Protein 4PXD (pdb70)

Organism: Escherichia coli (strain K12) (NCBI:txid83333)

Radius of gyration: 32.41 Å; Cα contacts (8 Å, |Δi|>4): 2079; chains: 2; bounding box: 102×51×60 Å

Nearest PDB structures (foldseek):
  4pxd-assembly1_B  TM=1.002E+00  e=6.782E-93  Escherichia coli K-12
  1z2l-assembly1_B  TM=7.944E-01  e=8.697E-84  Escherichia coli K-12
  2imo-assembly1_A  TM=7.902E-01  e=3.040E-80  Escherichia coli K-12
  2imo-assembly1_B  TM=8.034E-01  e=2.646E-77  Escherichia coli K-12
  3n5f-assembly1_B  TM=7.922E-01  e=8.786E-45  Geobacillus stearothermophilus

Sequence (822 aa):
MITHFRQAIEETLPWLSSFGADPAGGMTRLLYSPEWLETQQQFKKRMAASGLETRFDEVGNLYGRLNGTEYPQEVVLSGSHIDTVVNGGNLDGQFGALAAWLAIDWLKTQYGAPLRTVEVVAMAEAEGSRFPYVFWGSKNIFGLANPDDVRNICDAKGNSFVDAMKACGFTLPNAPLTPRQDIKAFVELHIEQGCVLESNGQSIGVVNAIVGQRRYTVTLNGESNHAGTTPMGYRRDTVYAFSRICHQSVEKAKRMGDPLVLTFGKVEPRPNTVNVVPGKTTFTIDCRHTDAAVLRDFTQQLENDMRAICDEMDIGIDIDLWMDEEPVPMNKELVATLTELCEREKLNYRVMHSGAGHDAQIFAPRVPTCMIFIPSINGISHNPAERTNITDLAEGVKTLALMLYQLAWQKMITHFRQAIEETLPWLSSFGADPAGGMTRLLYSPEWLETQQQFKKRMAASGLETRFDEVGNLYGRLNGTEYPQEVVLSGSHIDTVVNGGNLDGQFGALAAWLAIDWLKTQYGAPLRTVEVVAMAEAEGSRFPYVFWGSKNIFGLANPDDVRNICDAKGNSFVDAMKACGFTLPNAPLTPRQDIKAFVELHIEQGCVLESNGQSIGVVNAIVGQRRYTVTLNGESNHAGTTPMGYRRDTVYAFSRICHQSVEKAKRMGDPLVLTFGKVEPRPNTVNVVPGKTTFTIDCRHTDAAVLRDFTQQLENDMRAICDEMDIGIDIDLWMDEEPVPMNKELVATLTELCEREKLNYRVMHSGAGHDAQIFAPRVPTCMIFIPSINGISHNPAERTNITDLAEGVKTLALMLYQLAWQK

InterPro domains:
  IPR002933 Peptidase M20 [PF01546] (79-405)
  IPR010158 N-carbamoyl-L-amino-acid amidohydrolase [PIRSF001235] (15-408)
  IPR010158 N-carbamoyl-L-amino-acid amidohydrolase [PTHR32494] (6-408)
  IPR010158 N-carbamoyl-L-amino-acid amidohydrolase [TIGR01879] (7-407)
  IPR017591 Allantoate amidohydrolase [TIGR03176] (1-411)
  IPR036264 Bacterial exopeptidase dimerisation domain [SSF55031] (212-328)

Secondary structure (DSSP, 8-state):
-HHHHHHHHHHHHHHHHHTTB-TTSSB---TTSHHHHHHHHHHHHHHHHTT-EEEE-TT--EEEEE--SSEEEEEEEEEEE----TTB-SSTTHHHHHHHHHHHHHHHHHH-S-SEEEEEEEES-SS--SSS---HHHHHHTT---GGGTTT-B-TTS-BHHHHHHHTT----SSPPPPP--EEEEEEEEE--SSHHHHTT-SEEEEEEE-EEEEEEEEEE-B-EETTTS-GGG-B-HHHHHHHHHHHHHHHHHHH-TT-EEE---EEEES--TTEE-SEEEEEEEEEESSHHHHHHHHHHHHHHHHHHHHHHT-EEEEEEEEEE--EEPPHHHHHHHHHHHHHTT--EEEEEESS--HHHHHTTTS-EEEEEE--GGG--SSTT----HHHHHHHHHHHHHHHIIIII--/-HHHHHHHHHHHHHHHHTTTB-TTSSB---TTSHHHHHHHHHHHHHHHHTT-EEEE-TT--EEEEE--SSEEEEEEEEEEE----TTB-SSTTHHHHHHHHHHHHHHHHHH-S-SEEEEEEEES-SS--SSS---HHHHHHTT---THHHHT-B-TTS-BHHHHHHHTT----SSPPPPP--EEEEEEEEE--SSHHHHHT-SEEEEEEE-EEEEEEEEEE---EETTTS-GGG---HHHHHHHHHHHHHHHHHHH-TT-EEE---EEEES--TTEE-SEEEEEEEEEESSHHHHHHHHHHHHHHHHHHHHHTT-EEEEEEEEEE--EEPPHHHHHHHHHHHHHHT--EEEEEESS--THHHHTTTS-EEEEEE--GGG--SSTT----HHHHHHHHHHHHHHHHHHHS--

Foldseek 3Di:
DLVVLLVLCVVPLVVLQVQQADPVAAGAQAFLDPSLLVSLVVVQVVLVVLPFDWDADQQGKIKTKFAADAARLAEEEWAFEPGAAVRWASFAGHLRLSLQSSLVSVCCVPPNGWNYMYMRIHFRAAPCHFKLAGPPGLCLLALNDFLVLQQPIGGPVRHGPQNSSVVSVHHRDPGGHHHDPRYAEYEYEGALLAFPCVVVVFQKEWAFKEKWKWKKKKKKAWDKDFQPPQPPVRGLAVVVLVVVLVVVLCVVQVVVPPPKDKDFDDKDFPPPDPGMRTRMMITMMMIIHRQLVCRVVSVVVSVVVSCVSCVVSVMDMDMGISGGGHMGTAAPVLSVVLVVLCVVVVGRYDYYHGHDDTSQSVCRVPHHYIYMHGYWPNSHTSHHVTDDDSSSSSVSSVSVSVSCCCVTNHD/DLVLLLVLCVPCLVVLQVQQPDPVAAGAFAFLDPSLLVSLVVVQVVLVVLPFDWDAPQQGKIKTKFAADAARLAEAEWAFEPGAAVRWARFAGHLRLSLQSSLVSVCCVPPNGWNYMYMRIHFRAAPCHFKLAGPPGLCLLALNDFLVLQQAIGGPVRHGPQNSSVVSPHHRDPGGHHHDQRYAEYETEGALLAAVCVVVVFFKEWAWKEKWKWKKKKKKFWDKDFQPPQDPVRGLAVVVLVVVLVVVLQVVQVVVPPPKDKDWDDKDFPPPDDGMRTRMMITMMMIIHRQLVVRVVSVVVSVVVSVVSCVVSVMDMDMGTSGTGHMDTAAPVLSVVLVVLCVVVVGRYDYYHGHDDTSQSVCRVPHHYIYMHGYWVNSHTSHHPTDDDSSSSSVSSVSVSVSVCPVINHD

B-factor: mean 24.49, std 9.35, range [8.05, 76.44]

GO terms:
  GO:0008270 zinc ion binding (F, IDA)
  GO:0030145 manganese ion binding (F, IDA)
  GO:0009442 allantoin assimilation pathway (P, IDA)
  GO:0042803 protein homodimerization activity (F, IDA)
  GO:0047652 allantoate deiminase activity (F, IDA)

Structure (mmCIF, N/CA/C/O backbone):
data_4PXD
#
_entry.id   4PXD
#
_cell.length_a   106.829
_cell.length_b   171.864
_cell.length_c   43.244
_cell.angle_alpha   90.000
_cell.angle_beta   90.000
_cell.angle_gamma   90.000
#
_symmetry.space_group_name_H-M   'P 21 21 2'
#
loop_
_entity.id
_entity.type
_entity.pdbx_description
1 polymer 'Allantoate amidohydrolase'
2 non-polymer 'MANGANESE (II) ION'
3 non-polymer 'ALLANTOATE ION'
4 water water
#
loop_
_atom_site.group_PDB
_atom_site.id
_atom_site.type_symbol
_atom_site.label_atom_id
_atom_site.label_alt_id
_atom_site.label_comp_id
_atom_site.label_asym_id
_atom_site.label_entity_id
_atom_site.label_seq_id
_atom_site.pdbx_PDB_ins_code
_atom_site.Cartn_x
_atom_site.Cartn_y
_atom_site.Cartn_z
_atom_site.occupancy
_atom_site.B_iso_or_equiv
_atom_site.auth_seq_id
_atom_site.auth_comp_id
_atom_site.auth_asym_id
_atom_site.auth_atom_id
_atom_site.pdbx_PDB_model_num
ATOM 1 N N . MET A 1 3 ? -53.044 14.645 -1.827 1.00 34.98 1 MET A N 1
ATOM 2 C CA . MET A 1 3 ? -52.038 14.742 -2.881 1.00 44.24 1 MET A CA 1
ATOM 3 C C . MET A 1 3 ? -50.696 15.262 -2.352 1.00 39.11 1 MET A C 1
ATOM 4 O O . MET A 1 3 ? -49.635 14.739 -2.699 1.00 36.61 1 MET A O 1
ATOM 9 N N . ILE A 1 4 ? -50.746 16.298 -1.524 1.00 37.09 2 ILE A N 1
ATOM 10 C CA . ILE A 1 4 ? -49.565 16.709 -0.779 1.00 37.15 2 ILE A CA 1
ATOM 11 C C . ILE A 1 4 ? -49.111 15.533 0.083 1.00 37.31 2 ILE A C 1
ATOM 12 O O . ILE A 1 4 ? -47.922 15.219 0.174 1.00 33.43 2 ILE A O 1
ATOM 17 N N . THR A 1 5 ? -50.085 14.862 0.684 1.00 36.07 3 THR A N 1
ATOM 18 C CA . THR A 1 5 ? -49.825 13.721 1.544 1.00 36.95 3 THR A CA 1
ATOM 19 C C . THR A 1 5 ? -49.109 12.599 0.803 1.00 34.65 3 THR A C 1
ATOM 20 O O . THR A 1 5 ? -48.153 12.018 1.323 1.00 32.35 3 THR A O 1
ATOM 24 N N . HIS A 1 6 ? -49.557 12.318 -0.418 1.00 32.48 4 HIS A N 1
ATOM 25 C CA . HIS A 1 6 ? -48.905 11.331 -1.271 1.00 31.61 4 HIS A CA 1
ATOM 26 C C . HIS A 1 6 ? -47.435 11.684 -1.546 1.00 31.47 4 HIS A C 1
ATOM 27 O O . HIS A 1 6 ? -46.532 10.870 -1.335 1.00 27.89 4 HIS A O 1
ATOM 34 N N . PHE A 1 7 ? -47.201 12.899 -2.029 1.00 30.30 5 PHE A N 1
ATOM 35 C CA . PHE A 1 7 ? -45.854 13.301 -2.438 1.00 29.75 5 PHE A CA 1
ATOM 36 C C . PHE A 1 7 ? -44.875 13.322 -1.267 1.00 25.55 5 PHE A C 1
ATOM 37 O O . PHE A 1 7 ? -43.747 12.856 -1.389 1.00 26.61 5 PHE A O 1
ATOM 45 N N . ARG A 1 8 ? -45.330 13.839 -0.132 1.00 25.97 6 ARG A N 1
ATOM 46 C CA . ARG A 1 8 ? -44.596 13.742 1.126 1.00 27.42 6 ARG A CA 1
ATOM 47 C C . ARG A 1 8 ? -44.095 12.311 1.335 1.00 28.00 6 ARG A C 1
ATOM 48 O O . ARG A 1 8 ? -42.901 12.075 1.533 1.00 23.88 6 ARG A O 1
ATOM 56 N N . GLN A 1 9 ? -45.019 11.357 1.262 1.00 28.49 7 GLN A N 1
ATOM 57 C CA . GLN A 1 9 ? -44.701 9.948 1.470 1.00 29.29 7 GLN A CA 1
ATOM 58 C C . GLN A 1 9 ? -43.716 9.446 0.427 1.00 27.52 7 GLN A C 1
ATOM 59 O O . GLN A 1 9 ? -42.741 8.769 0.756 1.00 26.59 7 GLN A O 1
ATOM 65 N N . ALA A 1 10 ? -43.987 9.773 -0.833 1.00 26.39 8 ALA A N 1
ATOM 66 C CA . ALA A 1 10 ? -43.130 9.361 -1.942 1.00 25.28 8 ALA A CA 1
ATOM 67 C C . ALA A 1 10 ? -41.696 9.883 -1.782 1.00 25.11 8 ALA A C 1
ATOM 68 O O . ALA A 1 10 ? -40.737 9.142 -1.967 1.00 22.42 8 ALA A O 1
ATOM 70 N N . ILE A 1 11 ? -41.561 11.160 -1.430 1.00 22.46 9 ILE A N 1
ATOM 71 C CA . ILE A 1 11 ? -40.245 11.755 -1.209 1.00 22.85 9 ILE A CA 1
ATOM 72 C C . ILE A 1 11 ? -39.520 11.063 -0.058 1.00 24.55 9 ILE A C 1
ATOM 73 O O . ILE A 1 11 ? -38.352 10.686 -0.180 1.00 23.98 9 ILE A O 1
ATOM 78 N N . GLU A 1 12 ? -40.227 10.881 1.053 1.00 27.12 10 GLU A N 1
ATOM 79 C CA . GLU A 1 12 ? -39.652 10.249 2.234 1.00 26.28 10 GLU A CA 1
ATOM 80 C C . GLU A 1 12 ? -39.189 8.834 1.907 1.00 32.29 10 GLU A C 1
ATOM 81 O O . GLU A 1 12 ? -38.275 8.297 2.535 1.00 31.04 10 GLU A O 1
ATOM 87 N N . GLU A 1 13 ? -39.817 8.246 0.897 1.00 30.07 11 GLU A N 1
ATOM 88 C CA . GLU A 1 13 ? -39.499 6.894 0.465 1.00 31.94 11 GLU A CA 1
ATOM 89 C C . GLU A 1 13 ? -38.249 6.822 -0.403 1.00 30.28 11 GLU A C 1
ATOM 90 O O . GLU A 1 13 ? -37.425 5.921 -0.241 1.00 33.34 11 GLU A O 1
ATOM 96 N N . THR A 1 14 ? -38.112 7.772 -1.323 1.00 23.57 12 THR A N 1
ATOM 97 C CA . THR A 1 14 ? -37.139 7.639 -2.399 1.00 23.35 12 THR A CA 1
ATOM 98 C C . THR A 1 14 ? -35.912 8.529 -2.234 1.00 21.84 12 THR A C 1
ATOM 99 O O . THR A 1 14 ? -34.826 8.174 -2.682 1.00 23.54 12 THR A O 1
ATOM 103 N N . LEU A 1 15 ? -36.090 9.687 -1.610 1.00 21.22 13 LEU A N 1
ATOM 104 C CA . LEU A 1 15 ? -34.975 10.609 -1.409 1.00 21.85 13 LEU A CA 1
ATOM 105 C C . LEU A 1 15 ? -33.812 9.977 -0.626 1.00 21.97 13 LEU A C 1
ATOM 106 O O . LEU A 1 15 ? -32.658 10.050 -1.072 1.00 20.44 13 LEU A O 1
ATOM 111 N N . PRO A 1 16 ? -34.106 9.339 0.525 1.00 22.34 14 PRO A N 1
ATOM 112 C CA . PRO A 1 16 ? -32.980 8.743 1.251 1.00 19.98 14 PRO A CA 1
ATOM 113 C C . PRO A 1 16 ? -32.306 7.674 0.403 1.00 21.03 14 PRO A C 1
ATOM 114 O O . PRO A 1 16 ? -31.080 7.542 0.402 1.00 19.08 14 PRO A O 1
ATOM 118 N N . TRP A 1 17 ? -33.109 6.935 -0.348 1.00 24.19 15 TRP A N 1
ATOM 119 C CA . TRP A 1 17 ? -32.572 5.856 -1.165 1.00 24.13 15 TRP A CA 1
ATOM 120 C C . TRP A 1 17 ? -31.680 6.416 -2.269 1.00 22.02 15 TRP A C 1
ATOM 121 O O . TRP A 1 17 ? -30.512 6.034 -2.394 1.00 23.19 15 TRP A O 1
ATOM 132 N N . LEU A 1 18 ? -32.220 7.339 -3.057 1.00 21.87 16 LEU A N 1
ATOM 133 C CA . LEU A 1 18 ? -31.422 7.963 -4.103 1.00 20.74 16 LEU A CA 1
ATOM 134 C C . LEU A 1 18 ? -30.177 8.653 -3.528 1.00 21.22 16 LEU A C 1
ATOM 135 O O . LEU A 1 18 ? -29.103 8.598 -4.134 1.00 18.53 16 LEU A O 1
ATOM 140 N N . SER A 1 19 ? -30.305 9.268 -2.348 1.00 17.23 17 SER A N 1
ATOM 141 C CA . SER A 1 19 ? -29.171 10.005 -1.779 1.00 18.02 17 SER A CA 1
ATOM 142 C C . SER A 1 19 ? -28.005 9.106 -1.316 1.00 23.02 17 SER A C 1
ATOM 143 O O . SER A 1 19 ? -26.917 9.603 -1.021 1.00 20.90 17 SER A O 1
ATOM 146 N N . SER A 1 20 ? -28.216 7.794 -1.249 1.00 18.28 18 SER A N 1
ATOM 147 C CA . SER A 1 20 ? -27.166 6.920 -0.746 1.00 21.15 18 SER A CA 1
ATOM 148 C C . SER A 1 20 ? -26.101 6.710 -1.808 1.00 22.90 18 SER A C 1
ATOM 149 O O . SER A 1 20 ? -24.929 6.459 -1.487 1.00 22.27 18 SER A O 1
ATOM 152 N N . PHE A 1 21 ? -26.503 6.834 -3.069 1.00 16.45 19 PHE A N 1
ATOM 153 C CA . PHE A 1 21 ? -25.569 6.655 -4.161 1.00 16.60 19 PHE A CA 1
ATOM 154 C C . PHE A 1 21 ? -24.789 7.950 -4.383 1.00 20.21 19 PHE A C 1
ATOM 155 O O . PHE A 1 21 ? -25.307 8.904 -4.951 1.00 15.34 19 PHE A O 1
ATOM 163 N N . GLY A 1 22 ? -23.536 7.974 -3.932 1.00 19.52 20 GLY A N 1
ATOM 164 C CA . GLY A 1 22 ? -22.716 9.166 -4.023 1.00 19.71 20 GLY A CA 1
ATOM 165 C C . GLY A 1 22 ? -22.583 9.855 -2.682 1.00 21.19 20 GLY A C 1
ATOM 166 O O . GLY A 1 22 ? -22.044 10.963 -2.604 1.00 20.82 20 GLY A O 1
ATOM 167 N N . ALA A 1 23 ? -23.093 9.215 -1.629 1.00 17.77 21 ALA A N 1
ATOM 168 C CA . ALA A 1 23 ? -22.932 9.743 -0.275 1.00 21.41 21 ALA A CA 1
ATOM 169 C C . ALA A 1 23 ? -21.454 9.755 0.094 1.00 19.33 21 ALA A C 1
ATOM 170 O O . ALA A 1 23 ? -20.768 8.755 -0.047 1.00 20.31 21 ALA A O 1
ATOM 172 N N . ASP A 1 24 ? -20.967 10.910 0.535 1.00 20.19 22 ASP A N 1
ATOM 173 C CA . ASP A 1 24 ? -19.556 11.098 0.847 1.00 21.02 22 ASP A CA 1
ATOM 174 C C . ASP A 1 24 ? -19.350 10.948 2.360 1.00 20.42 22 ASP A C 1
ATOM 175 O O . ASP A 1 24 ? -20.001 11.633 3.139 1.00 18.93 22 ASP A O 1
ATOM 180 N N . PRO A 1 25 ? -18.435 10.054 2.772 1.00 25.06 23 PRO A N 1
ATOM 181 C CA . PRO A 1 25 ? -18.124 9.859 4.195 1.00 24.87 23 PRO A CA 1
ATOM 182 C C . PRO A 1 25 ? -17.742 11.174 4.862 1.00 23.93 23 PRO A C 1
ATOM 183 O O . PRO A 1 25 ? -18.063 11.394 6.023 1.00 25.92 23 PRO A O 1
ATOM 187 N N . ALA A 1 26 ? -17.064 12.045 4.123 1.00 24.55 24 ALA A N 1
ATOM 188 C CA . ALA A 1 26 ? -16.642 13.340 4.659 1.00 23.01 24 ALA A CA 1
ATOM 189 C C . ALA A 1 26 ? -17.766 14.371 4.748 1.00 23.50 24 ALA A C 1
ATOM 190 O O . ALA A 1 26 ? -17.525 15.526 5.102 1.00 24.27 24 ALA A O 1
ATOM 192 N N . GLY A 1 27 ? -18.990 13.964 4.418 1.00 27.00 25 GLY A N 1
ATOM 193 C CA . GLY A 1 27 ? -20.133 14.866 4.500 1.00 23.34 25 GLY A CA 1
ATOM 194 C C . GLY A 1 27 ? -20.885 15.074 3.193 1.00 23.66 25 GLY A C 1
ATOM 195 O O . GLY A 1 27 ? -20.286 15.377 2.158 1.00 19.44 25 GLY A O 1
ATOM 196 N N . GLY A 1 28 ? -22.205 14.907 3.241 1.00 22.47 26 GLY A N 1
ATOM 197 C CA . GLY A 1 28 ? -23.056 15.260 2.119 1.00 20.56 26 GLY A CA 1
ATOM 198 C C . GLY A 1 28 ? -22.909 14.350 0.916 1.00 20.34 26 GLY A C 1
ATOM 199 O O . GLY A 1 28 ? -22.722 13.146 1.060 1.00 20.16 26 GLY A O 1
ATOM 200 N N . MET A 1 29 ? -22.988 14.935 -0.274 1.00 16.45 27 MET A N 1
ATOM 201 C CA . MET A 1 29 ? -22.954 14.175 -1.517 1.00 20.66 27 MET A CA 1
ATOM 202 C C . MET A 1 29 ? -21.748 14.561 -2.356 1.00 16.33 27 MET A C 1
ATOM 203 O O . MET A 1 29 ? -21.436 15.744 -2.509 1.00 17.96 27 MET A O 1
ATOM 208 N N . THR A 1 30 ? -21.090 13.560 -2.921 1.00 18.50 28 THR A N 1
ATOM 209 C CA . THR A 1 30 ? -20.048 13.797 -3.914 1.00 17.90 28 THR A CA 1
ATOM 210 C C . THR A 1 30 ? -20.236 12.799 -5.056 1.00 20.54 28 THR A C 1
ATOM 211 O O . THR A 1 30 ? -19.815 11.644 -4.978 1.00 19.59 28 THR A O 1
ATOM 215 N N . ARG A 1 31 ? -20.899 13.267 -6.112 1.00 19.98 29 ARG A N 1
ATOM 216 C CA . ARG A 1 31 ? -21.295 12.436 -7.231 1.00 15.98 29 ARG A CA 1
ATOM 217 C C . ARG A 1 31 ? -20.940 13.210 -8.492 1.00 15.68 29 ARG A C 1
ATOM 218 O O . ARG A 1 31 ? -21.772 13.906 -9.090 1.00 14.88 29 ARG A O 1
ATOM 226 N N . LEU A 1 32 ? -19.683 13.097 -8.878 1.00 13.09 30 LEU A N 1
ATOM 227 C CA . LEU A 1 32 ? -19.151 13.879 -9.979 1.00 15.82 30 LEU A CA 1
ATOM 228 C C . LEU A 1 32 ? -19.397 13.180 -11.308 1.00 16.34 30 LEU A C 1
ATOM 229 O O . LEU A 1 32 ? -19.530 11.956 -11.352 1.00 18.10 30 LEU A O 1
ATOM 234 N N . LEU A 1 33 ? -19.472 13.969 -12.379 1.00 18.02 31 LEU A N 1
ATOM 235 C CA . LEU A 1 33 ? -19.670 13.456 -13.736 1.00 18.21 31 LEU A CA 1
ATOM 236 C C . LEU A 1 33 ? -18.727 12.289 -14.084 1.00 16.56 31 LEU A C 1
ATOM 237 O O . LEU A 1 33 ? -17.505 12.406 -13.981 1.00 16.14 31 LEU A O 1
ATOM 242 N N . TYR A 1 34 ? -19.319 11.169 -14.490 1.00 17.80 32 TYR A N 1
ATOM 243 C CA . TYR A 1 34 ? -18.566 9.978 -14.907 1.00 18.37 32 TYR A CA 1
ATOM 244 C C . TYR A 1 34 ? -17.698 9.360 -13.814 1.00 18.20 32 TYR A C 1
ATOM 245 O O . TYR A 1 34 ? -16.714 8.690 -14.111 1.00 17.66 32 TYR A O 1
ATOM 254 N N . SER A 1 35 ? -18.066 9.590 -12.557 1.00 17.02 33 SER A N 1
ATOM 255 C CA . SER A 1 35 ? -17.485 8.854 -11.436 1.00 17.33 33 SER A CA 1
ATOM 256 C C . SER A 1 35 ? -18.245 7.539 -11.279 1.00 17.88 33 SER A C 1
ATOM 257 O O . SER A 1 35 ? -19.337 7.400 -11.825 1.00 17.06 33 SER A O 1
ATOM 260 N N . PRO A 1 36 ? -17.664 6.558 -10.552 1.00 21.64 34 PRO A N 1
ATOM 261 C CA . PRO A 1 36 ? -18.401 5.314 -10.304 1.00 22.53 34 PRO A CA 1
ATOM 262 C C . PRO A 1 36 ? -19.706 5.590 -9.572 1.00 18.34 34 PRO A C 1
ATOM 263 O O . PRO A 1 36 ? -20.678 4.867 -9.766 1.00 20.42 34 PRO A O 1
ATOM 267 N N . GLU A 1 37 ? -19.710 6.617 -8.727 1.00 17.59 35 GLU A N 1
ATOM 268 C CA . GLU A 1 37 ? -20.909 7.002 -7.988 1.00 18.45 35 GLU A CA 1
ATOM 269 C C . GLU A 1 37 ? -21.953 7.522 -8.962 1.00 18.36 35 GLU A C 1
ATOM 270 O O . GLU A 1 37 ? -23.133 7.205 -8.840 1.00 20.07 35 GLU A O 1
ATOM 276 N N . TRP A 1 38 ? -21.508 8.353 -9.902 1.00 17.06 36 TRP A N 1
ATOM 277 C CA . TRP A 1 38 ? -22.369 8.868 -10.967 1.00 15.68 36 TRP A CA 1
ATOM 278 C C . TRP A 1 38 ? -23.067 7.719 -11.711 1.00 17.02 36 TRP A C 1
ATOM 279 O O . TRP A 1 38 ? -24.298 7.713 -11.866 1.00 16.83 36 TRP A O 1
ATOM 290 N N . LEU A 1 39 ? -22.268 6.735 -12.133 1.00 21.47 37 LEU A N 1
ATOM 291 C CA . LEU A 1 39 ? -22.751 5.595 -12.912 1.00 20.15 37 LEU A CA 1
ATOM 292 C C . LEU A 1 39 ? -23.773 4.824 -12.117 1.00 18.44 37 LEU A C 1
ATOM 293 O O . LEU A 1 39 ? -24.847 4.495 -12.621 1.00 18.48 37 LEU A O 1
ATOM 298 N N . GLU A 1 40 ? -23.435 4.522 -10.871 1.00 18.17 38 GLU A N 1
ATOM 299 C CA . GLU A 1 40 ? -24.320 3.717 -10.041 1.00 19.65 38 GLU A CA 1
ATOM 300 C C . GLU A 1 40 ? -25.650 4.431 -9.794 1.00 22.06 38 GLU A C 1
ATOM 301 O O . GLU A 1 40 ? -26.710 3.794 -9.767 1.00 21.29 38 GLU A O 1
ATOM 307 N N . THR A 1 41 ? -25.601 5.754 -9.632 1.00 19.53 39 THR A N 1
ATOM 308 C CA . THR A 1 41 ? -26.829 6.530 -9.455 1.00 17.69 39 THR A CA 1
ATOM 309 C C . THR A 1 41 ? -27.751 6.388 -10.668 1.00 16.46 39 THR A C 1
ATOM 310 O O . THR A 1 41 ? -28.936 6.079 -10.540 1.00 17.33 39 THR A O 1
ATOM 314 N N . GLN A 1 42 ? -27.185 6.605 -11.846 1.00 18.58 40 GLN A N 1
ATOM 315 C CA . GLN A 1 42 ? -27.949 6.560 -13.082 1.00 18.40 40 GLN A CA 1
ATOM 316 C C . GLN A 1 42 ? -28.460 5.145 -13.344 1.00 19.71 40 GLN A C 1
ATOM 317 O O . GLN A 1 42 ? -29.594 4.970 -13.770 1.00 18.37 40 GLN A O 1
ATOM 323 N N . GLN A 1 43 ? -27.629 4.138 -13.075 1.00 19.46 41 GLN A N 1
ATOM 324 C CA . GLN A 1 43 ? -28.0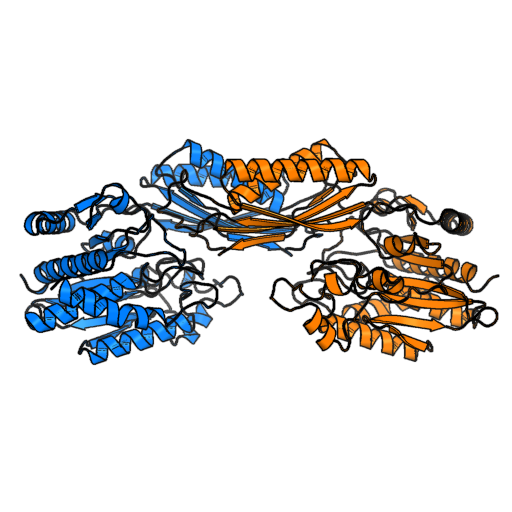64 2.749 -13.214 1.00 17.64 41 GLN A CA 1
ATOM 325 C C . GLN A 1 43 ? -29.250 2.456 -12.303 1.00 24.78 41 GLN A C 1
ATOM 326 O O . GLN A 1 43 ? -30.296 1.979 -12.766 1.00 21.78 41 GLN A O 1
ATOM 332 N N . GLN A 1 44 ? -29.103 2.766 -11.013 1.00 21.84 42 GLN A N 1
ATOM 333 C CA . GLN A 1 44 ? -30.173 2.484 -10.062 1.00 21.71 42 GLN A CA 1
ATOM 334 C C . GLN A 1 44 ? -31.435 3.274 -10.371 1.00 24.38 42 GLN A C 1
ATOM 335 O O . GLN A 1 44 ? -32.547 2.724 -10.327 1.00 23.46 42 GLN A O 1
ATOM 341 N N . PHE A 1 45 ? -31.261 4.557 -10.684 1.00 19.16 43 PHE A N 1
ATOM 342 C CA . PHE A 1 45 ? -32.400 5.417 -10.955 1.00 21.06 43 PHE A CA 1
ATOM 343 C C . PHE A 1 45 ? -33.157 4.869 -12.165 1.00 22.54 43 PHE A C 1
ATOM 344 O O . PHE A 1 45 ? -34.379 4.719 -12.119 1.00 21.08 43 PHE A O 1
ATOM 352 N N . LYS A 1 46 ? -32.418 4.566 -13.234 1.00 17.14 44 LYS A N 1
ATOM 353 C CA . LYS A 1 46 ? -32.986 3.939 -14.424 1.00 24.08 44 LYS A CA 1
ATOM 354 C C . LYS A 1 46 ? -33.838 2.727 -14.051 1.00 24.91 44 LYS A C 1
ATOM 355 O O . LYS A 1 46 ? -34.995 2.600 -14.473 1.00 25.29 44 LYS A O 1
ATOM 361 N N . LYS A 1 47 ? -33.264 1.859 -13.226 1.00 21.79 45 LYS A N 1
ATOM 362 C CA . LYS A 1 47 ? -33.933 0.627 -12.838 1.00 25.99 45 LYS A CA 1
ATOM 363 C C . LYS A 1 47 ? -35.235 0.880 -12.093 1.00 24.58 45 LYS A C 1
ATOM 364 O O . LYS A 1 47 ? -36.215 0.167 -12.294 1.00 30.87 45 LYS A O 1
ATOM 370 N N . ARG A 1 48 ? -35.255 1.895 -11.240 1.00 19.70 46 ARG A N 1
ATOM 371 C CA . ARG A 1 48 ? -36.470 2.220 -10.487 1.00 24.16 46 ARG A CA 1
ATOM 372 C C . ARG A 1 48 ? -37.574 2.825 -11.359 1.00 25.72 46 ARG A C 1
ATOM 373 O O . ARG A 1 48 ? -38.766 2.611 -11.121 1.00 23.49 46 ARG A O 1
ATOM 381 N N . MET A 1 49 ? -37.173 3.613 -12.348 1.00 25.92 47 MET A N 1
ATOM 382 C CA . MET A 1 49 ? -38.137 4.179 -13.274 1.00 27.00 47 MET A CA 1
ATOM 383 C C . MET A 1 49 ? -38.733 3.079 -14.140 1.00 28.43 47 MET A C 1
ATOM 384 O O . MET A 1 49 ? -39.943 3.063 -14.390 1.00 26.00 47 MET A O 1
ATOM 389 N N . ALA A 1 50 ? -37.867 2.179 -14.607 1.00 27.63 48 ALA A N 1
ATOM 390 C CA . ALA A 1 50 ? -38.299 1.023 -15.378 1.00 31.08 48 ALA A CA 1
ATOM 391 C C . ALA A 1 50 ? -39.343 0.236 -14.593 1.00 28.27 48 ALA A C 1
ATOM 392 O O . ALA A 1 50 ? -40.429 -0.021 -15.096 1.00 33.07 48 ALA A O 1
ATOM 394 N N . ALA A 1 51 ? -39.020 -0.107 -13.350 1.00 27.71 49 ALA A N 1
ATOM 395 C CA . ALA A 1 51 ? -39.913 -0.899 -12.503 1.00 28.56 49 ALA A CA 1
ATOM 396 C C . ALA A 1 51 ? -41.266 -0.239 -12.331 1.00 37.08 49 ALA A C 1
ATOM 397 O O . ALA A 1 51 ? -42.269 -0.929 -12.147 1.00 36.44 49 ALA A O 1
ATOM 399 N N . SER A 1 52 ? -41.295 1.093 -12.382 1.00 30.65 50 SER A N 1
ATOM 400 C CA . SER A 1 52 ? -42.537 1.837 -12.202 1.00 29.80 50 SER A CA 1
ATOM 401 C C . SER A 1 52 ? -43.345 1.824 -13.491 1.00 30.80 50 SER A C 1
ATOM 402 O O . SER A 1 52 ? -44.499 2.266 -13.519 1.00 31.43 50 SER A O 1
ATOM 405 N N . GLY A 1 53 ? -42.732 1.331 -14.562 1.00 29.34 51 GLY A N 1
ATOM 406 C CA . GLY A 1 53 ? -43.439 1.160 -15.820 1.00 29.15 51 GLY A CA 1
ATOM 407 C C . GLY A 1 53 ? -43.078 2.169 -16.890 1.00 32.92 51 GLY A C 1
ATOM 408 O O . GLY A 1 53 ? -43.751 2.268 -17.916 1.00 29.45 51 GLY A O 1
ATOM 409 N N . LEU A 1 54 ? -42.017 2.931 -16.662 1.00 30.95 52 LEU A N 1
ATOM 410 C CA . LEU A 1 54 ? -41.578 3.871 -17.678 1.00 28.13 52 LEU A CA 1
ATOM 411 C C . LEU A 1 54 ? -40.605 3.220 -18.642 1.00 28.51 52 LEU A C 1
ATOM 412 O O . LEU A 1 54 ? -39.808 2.361 -18.261 1.00 30.19 52 LEU A O 1
ATOM 417 N N . GLU A 1 55 ? -40.675 3.646 -19.896 1.00 25.82 53 GLU A N 1
ATOM 418 C CA . GLU A 1 55 ? -39.719 3.223 -20.903 1.00 32.51 53 GLU A CA 1
ATOM 419 C C . GLU A 1 55 ? -38.431 4.040 -20.723 1.00 27.18 53 GLU A C 1
ATOM 420 O O . GLU A 1 55 ? -38.429 5.256 -20.890 1.00 27.91 53 GLU A O 1
ATOM 426 N N . THR A 1 56 ? -37.338 3.377 -20.369 1.00 25.34 54 THR A N 1
ATOM 427 C CA . THR A 1 56 ? -36.115 4.095 -20.035 1.00 26.54 54 THR A CA 1
ATOM 428 C C . THR A 1 56 ? -34.986 3.950 -21.060 1.00 29.90 54 THR A C 1
ATOM 429 O O . THR A 1 56 ? -34.918 2.961 -21.784 1.00 33.33 54 THR A O 1
ATOM 433 N N . ARG A 1 57 ? -34.094 4.938 -21.101 1.00 26.04 55 ARG A N 1
ATOM 434 C CA . ARG A 1 57 ? -32.988 4.947 -22.054 1.00 25.39 55 ARG A CA 1
ATOM 435 C C . ARG A 1 57 ? -31.835 5.849 -21.593 1.00 27.94 55 ARG A C 1
ATOM 436 O O . ARG A 1 57 ? -32.054 6.832 -20.875 1.00 28.23 55 ARG A O 1
ATOM 444 N N . PHE A 1 58 ? -30.610 5.520 -22.004 1.00 24.88 56 PHE A N 1
ATOM 445 C CA . PHE A 1 58 ? -29.523 6.496 -21.992 1.00 23.35 56 PHE A CA 1
ATOM 446 C C . PHE A 1 58 ? -29.383 7.093 -23.384 1.00 27.25 56 PHE A C 1
ATOM 447 O O . PHE A 1 58 ? -29.627 6.404 -24.370 1.00 28.55 56 PHE A O 1
ATOM 455 N N . ASP A 1 59 ? -28.977 8.359 -23.483 1.00 24.72 57 ASP A N 1
ATOM 456 C CA . ASP A 1 59 ? -28.528 8.877 -24.771 1.00 20.70 57 ASP A CA 1
ATOM 457 C C . ASP A 1 59 ? -27.014 8.674 -24.899 1.00 21.35 57 ASP A C 1
ATOM 458 O O . ASP A 1 59 ? -26.402 8.083 -24.021 1.00 26.06 57 ASP A O 1
ATOM 463 N N . GLU A 1 60 ? -26.405 9.169 -25.971 1.00 26.31 58 GLU A N 1
ATOM 464 C CA . GLU A 1 60 ? -24.988 8.908 -26.230 1.00 25.09 58 GLU A CA 1
ATOM 465 C C . GLU A 1 60 ? -24.031 9.389 -25.130 1.00 25.47 58 GLU A C 1
ATOM 466 O O . GLU A 1 60 ? -22.893 8.920 -25.072 1.00 23.75 58 GLU A O 1
ATOM 472 N N . VAL A 1 61 ? -24.460 10.328 -24.280 1.00 23.09 59 VAL A N 1
ATOM 473 C CA . VAL A 1 61 ? -23.550 10.853 -23.252 1.00 20.15 59 VAL A CA 1
ATOM 474 C C . VAL A 1 61 ? -23.988 10.499 -21.839 1.00 22.09 59 VAL A C 1
ATOM 475 O O . VAL A 1 61 ? -23.328 10.883 -20.864 1.00 20.85 59 VAL A O 1
ATOM 479 N N . GLY A 1 62 ? -25.098 9.774 -21.728 1.00 17.34 60 GLY A N 1
ATOM 480 C CA . GLY A 1 62 ? -25.566 9.319 -20.435 1.00 19.83 60 GLY A CA 1
ATOM 481 C C . GLY A 1 62 ? -26.589 10.193 -19.719 1.00 18.70 60 GLY A C 1
ATOM 482 O O . GLY A 1 62 ? -26.767 10.057 -18.515 1.00 20.18 60 GLY A O 1
ATOM 483 N N . ASN A 1 63 ? -27.262 11.094 -20.429 1.00 17.39 61 ASN A N 1
ATOM 484 C CA . ASN A 1 63 ? -28.496 11.648 -19.881 1.00 21.64 61 ASN A CA 1
ATOM 485 C C . ASN A 1 63 ? -29.470 10.475 -19.737 1.00 22.75 61 ASN A C 1
ATOM 486 O O . ASN A 1 63 ? -29.531 9.614 -20.615 1.00 21.89 61 ASN A O 1
ATOM 491 N N . LEU A 1 64 ? -30.202 10.428 -18.628 1.00 20.06 62 LEU A N 1
ATOM 492 C CA . LEU A 1 64 ? -31.139 9.342 -18.349 1.00 16.84 62 LEU A CA 1
ATOM 493 C C . LEU A 1 64 ? -32.585 9.783 -18.569 1.00 17.99 62 LEU A C 1
ATOM 494 O O . LEU A 1 64 ? -33.019 10.814 -18.052 1.00 20.43 62 LEU A O 1
ATOM 499 N N . TYR A 1 65 ? -33.334 9.020 -19.354 1.00 18.62 63 TYR A N 1
ATOM 500 C CA . TYR A 1 65 ? -34.728 9.366 -19.597 1.00 17.04 63 TYR A CA 1
ATOM 501 C C . TYR A 1 65 ? -35.671 8.277 -19.119 1.00 19.99 63 TYR A C 1
ATOM 502 O O . TYR A 1 65 ? -35.404 7.091 -19.314 1.00 22.08 63 TYR A O 1
ATOM 511 N N . GLY A 1 66 ? -36.784 8.695 -18.524 1.00 19.89 64 GLY A N 1
ATOM 512 C CA . GLY A 1 66 ? -37.932 7.834 -18.301 1.00 21.94 64 GLY A CA 1
ATOM 513 C C . GLY A 1 66 ? -39.078 8.390 -19.131 1.00 26.16 64 GLY A C 1
ATOM 514 O O . GLY A 1 66 ? -39.383 9.574 -19.042 1.00 21.71 64 GLY A O 1
ATOM 515 N N . ARG A 1 67 ? -39.691 7.549 -19.962 1.00 29.56 65 ARG A N 1
ATOM 516 C CA . ARG A 1 67 ? -40.686 8.019 -20.926 1.00 27.08 65 ARG A CA 1
ATOM 517 C C . ARG A 1 67 ? -42.046 7.369 -20.737 1.00 28.44 65 ARG A C 1
ATOM 518 O O . ARG A 1 67 ? -42.154 6.152 -20.542 1.00 30.54 65 ARG A O 1
ATOM 526 N N . LEU A 1 68 ? -43.080 8.198 -20.800 1.00 28.38 66 LEU A N 1
ATOM 527 C CA . LEU A 1 68 ? -44.456 7.731 -20.818 1.00 29.67 66 LEU A CA 1
ATOM 528 C C . LEU A 1 68 ? -45.101 8.248 -22.094 1.00 32.12 66 LEU A C 1
ATOM 529 O O . LEU A 1 68 ? -45.288 9.452 -22.245 1.00 30.92 66 LEU A O 1
ATOM 534 N N . ASN A 1 69 ? -45.428 7.340 -23.013 1.00 31.23 67 ASN A N 1
ATOM 535 C CA . ASN A 1 69 ? -45.934 7.718 -24.336 1.00 32.82 67 ASN A CA 1
ATOM 536 C C . ASN A 1 69 ? -47.305 8.405 -24.337 1.00 33.11 67 ASN A C 1
ATOM 537 O O . ASN A 1 69 ? -48.206 8.031 -23.581 1.00 28.65 67 ASN A O 1
ATOM 542 N N . GLY A 1 70 ? -47.449 9.411 -25.196 1.00 32.08 68 GLY A N 1
ATOM 543 C CA . GLY A 1 70 ? -48.714 10.110 -25.360 1.00 34.36 68 GLY A CA 1
ATOM 544 C C . GLY A 1 70 ? -49.669 9.357 -26.276 1.00 36.29 68 GLY A C 1
ATOM 545 O O . GLY A 1 70 ? -49.236 8.610 -27.151 1.00 37.47 68 GLY A O 1
ATOM 546 N N . THR A 1 71 ? -50.969 9.548 -26.076 1.00 34.13 69 THR A N 1
ATOM 547 C CA . THR A 1 71 ? -51.962 8.813 -26.855 1.00 40.26 69 THR A CA 1
ATOM 548 C C . THR A 1 71 ? -52.340 9.529 -28.144 1.00 42.18 69 THR A C 1
ATOM 549 O O . THR A 1 71 ? -52.550 8.890 -29.176 1.00 40.29 69 THR A O 1
ATOM 553 N N . GLU A 1 72 ? -52.405 10.855 -28.081 1.00 42.37 70 GLU A N 1
ATOM 554 C CA . GLU A 1 72 ? -52.874 11.661 -29.204 1.00 40.60 70 GLU A CA 1
ATOM 555 C C . GLU A 1 72 ? -51.736 12.360 -29.969 1.00 46.17 70 GLU A C 1
ATOM 556 O O . GLU A 1 72 ? -51.838 12.572 -31.175 1.00 47.91 70 GLU A O 1
ATOM 562 N N . TYR A 1 73 ? -50.654 12.719 -29.279 1.00 40.57 71 TYR A N 1
ATOM 563 C CA . TYR A 1 73 ? -49.521 13.366 -29.945 1.00 35.62 71 TYR A CA 1
ATOM 564 C C . TYR A 1 73 ? -48.196 12.804 -29.466 1.00 38.74 71 TYR A C 1
ATOM 565 O O . TYR A 1 73 ? -47.397 13.520 -28.861 1.00 37.97 71 TYR A O 1
ATOM 574 N N . PRO A 1 74 ? -47.941 11.520 -29.754 1.00 39.72 72 PRO A N 1
ATOM 575 C CA . PRO A 1 74 ? -46.737 10.870 -29.224 1.00 40.54 72 PRO A CA 1
ATOM 576 C C . PRO A 1 74 ? -45.436 11.548 -29.671 1.00 43.39 72 PRO A C 1
ATOM 577 O O . PRO A 1 74 ? -44.384 11.299 -29.070 1.00 45.18 72 PRO A O 1
ATOM 581 N N . GLN A 1 75 ? -45.509 12.398 -30.695 1.00 40.93 73 GLN A N 1
ATOM 582 C CA . GLN A 1 75 ? -44.314 13.036 -31.244 1.00 42.22 73 GLN A CA 1
ATOM 583 C C . GLN A 1 75 ? -43.958 14.317 -30.495 1.00 37.66 73 GLN A C 1
ATOM 584 O O . GLN A 1 75 ? -42.847 14.821 -30.620 1.00 37.11 73 GLN A O 1
ATOM 590 N N . GLU A 1 76 ? -44.909 14.852 -29.738 1.00 36.91 74 GLU A N 1
ATOM 591 C CA . GLU A 1 76 ? -44.640 16.015 -28.902 1.00 36.52 74 GLU A CA 1
ATOM 592 C C . GLU A 1 76 ? -44.222 15.581 -27.502 1.00 35.09 74 GLU A C 1
ATOM 593 O O . GLU A 1 76 ? -44.907 14.779 -26.862 1.00 31.60 74 GLU A O 1
ATOM 599 N N . VAL A 1 77 ? -43.098 16.108 -27.029 1.00 31.19 75 VAL A N 1
ATOM 600 C CA . VAL A 1 77 ? -42.580 15.704 -25.730 1.00 25.91 75 VAL A CA 1
ATOM 601 C C . VAL A 1 77 ? -42.579 16.860 -24.752 1.00 25.85 75 VAL A C 1
ATOM 602 O O . VAL A 1 77 ? -42.033 17.924 -25.030 1.00 24.03 75 VAL A O 1
ATOM 606 N N . VAL A 1 78 ? -43.224 16.650 -23.614 1.00 23.70 76 VAL A N 1
ATOM 607 C CA . VAL A 1 78 ? -43.117 17.572 -22.498 1.00 22.66 76 VAL A CA 1
ATOM 608 C C . VAL A 1 78 ? -42.112 17.015 -21.494 1.00 25.96 76 VAL A C 1
ATOM 609 O O . VAL A 1 78 ? -42.330 15.952 -20.909 1.00 24.47 76 VAL A O 1
ATOM 613 N N . LEU A 1 79 ? -41.010 17.739 -21.306 1.00 22.23 77 LEU A N 1
ATOM 614 C CA . LEU A 1 79 ? -39.869 17.252 -20.536 1.00 20.95 77 LEU A CA 1
ATOM 615 C C . LEU A 1 79 ? -39.767 17.943 -19.179 1.00 19.27 77 LEU A C 1
ATOM 616 O O . LEU A 1 79 ? -40.016 19.137 -19.058 1.00 16.02 77 LEU A O 1
ATOM 621 N N . SER A 1 80 ? -39.360 17.187 -18.167 1.00 18.10 78 SER A N 1
ATOM 622 C CA . SER A 1 80 ? -39.098 17.749 -16.847 1.00 19.86 78 SER A CA 1
ATOM 623 C C . SER A 1 80 ? -37.991 16.954 -16.164 1.00 20.84 78 SER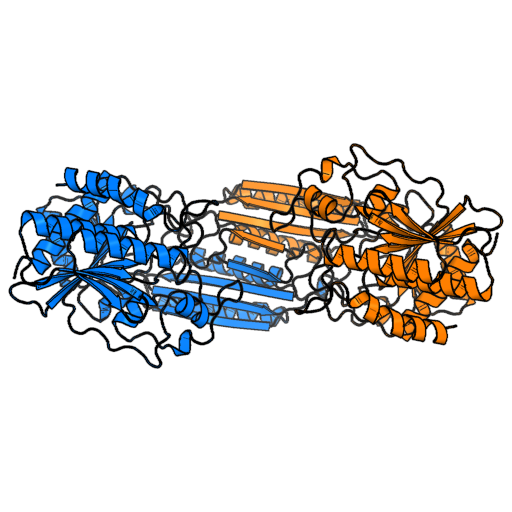 A C 1
ATOM 624 O O . SER A 1 80 ? -37.849 15.753 -16.384 1.00 19.40 78 SER A O 1
ATOM 627 N N . GLY A 1 81 ? -37.206 17.628 -15.333 1.00 18.67 79 GLY A N 1
ATOM 628 C CA . GLY A 1 81 ? -36.077 16.991 -14.687 1.00 16.84 79 GLY A CA 1
ATOM 629 C C . GLY A 1 81 ? -34.976 17.994 -14.421 1.00 17.35 79 GLY A C 1
ATOM 630 O O . GLY A 1 81 ? -35.192 19.212 -14.517 1.00 15.92 79 GLY A O 1
ATOM 631 N N . SER A 1 82 ? -33.792 17.483 -14.100 1.00 16.12 80 SER A N 1
ATOM 632 C CA . SER A 1 82 ? -32.695 18.315 -13.651 1.00 13.51 80 SER A CA 1
ATOM 633 C C . SER A 1 82 ? -31.406 17.477 -13.703 1.00 16.39 80 SER A C 1
ATOM 634 O O . SER A 1 82 ? -31.426 16.336 -14.172 1.00 16.40 80 SER A O 1
ATOM 637 N N . HIS A 1 83 ? -30.295 18.027 -13.221 1.00 13.50 81 HIS A N 1
ATOM 638 C CA . HIS A 1 83 ? -29.015 17.309 -13.248 1.00 15.36 81 HIS A CA 1
ATOM 639 C C . HIS A 1 83 ? -28.849 16.329 -12.067 1.00 15.38 81 HIS A C 1
ATOM 640 O O . HIS A 1 83 ? -29.327 16.618 -10.976 1.00 14.97 81 HIS A O 1
ATOM 647 N N . ILE A 1 84 ? -28.191 15.175 -12.261 1.00 15.32 82 ILE A N 1
ATOM 648 C CA . ILE A 1 84 ? -27.917 14.297 -11.107 1.00 14.63 82 ILE A CA 1
ATOM 649 C C . ILE A 1 84 ? -26.585 14.558 -10.431 1.00 15.75 82 ILE A C 1
ATOM 650 O O . ILE A 1 84 ? -26.399 14.111 -9.311 1.00 16.00 82 ILE A O 1
ATOM 655 N N . ASP A 1 85 ? -25.659 15.246 -11.103 1.00 14.44 83 ASP A N 1
ATOM 656 C CA . ASP A 1 85 ? -24.345 15.463 -10.517 1.00 13.41 83 ASP A CA 1
ATOM 657 C C . ASP A 1 85 ? -24.372 16.453 -9.337 1.00 15.08 83 ASP A C 1
ATOM 658 O O . ASP A 1 85 ? -25.391 17.108 -9.074 1.00 13.30 83 ASP A O 1
ATOM 663 N N . THR A 1 86 ? -23.268 16.512 -8.597 1.00 13.64 84 THR A N 1
ATOM 664 C CA . THR A 1 86 ? -23.183 17.383 -7.426 1.00 13.59 84 THR A CA 1
ATOM 665 C C . THR A 1 86 ? -21.839 18.103 -7.412 1.00 13.49 84 THR A C 1
ATOM 666 O O . THR A 1 86 ? -20.970 17.840 -8.255 1.00 12.81 84 THR A O 1
ATOM 670 N N . VAL A 1 87 ? -21.663 19.020 -6.465 1.00 10.89 85 VAL A N 1
ATOM 671 C CA . VAL A 1 87 ? -20.326 19.523 -6.179 1.00 11.69 85 VAL A CA 1
ATOM 672 C C . VAL A 1 87 ? -19.669 18.571 -5.167 1.00 11.95 85 VAL A C 1
ATOM 673 O O . VAL A 1 87 ? -20.278 17.578 -4.758 1.00 13.49 85 VAL A O 1
ATOM 677 N N . VAL A 1 88 ? -18.435 18.852 -4.764 1.00 13.70 86 VAL A N 1
ATOM 678 C CA . VAL A 1 88 ? -17.796 18.059 -3.706 1.00 12.70 86 VAL A CA 1
ATOM 679 C C . VAL A 1 88 ? -18.383 18.444 -2.344 1.00 14.31 86 VAL A C 1
ATOM 680 O O . VAL A 1 88 ? -18.445 19.623 -2.011 1.00 16.15 86 VAL A O 1
ATOM 684 N N . ASN A 1 89 ? -18.822 17.449 -1.580 1.00 13.50 87 ASN A N 1
ATOM 685 C CA . ASN A 1 89 ? -19.537 17.667 -0.319 1.00 15.00 87 ASN A CA 1
ATOM 686 C C . ASN A 1 89 ? -20.752 18.579 -0.489 1.00 16.07 87 ASN A C 1
ATOM 687 O O . ASN A 1 89 ? -20.929 19.550 0.252 1.00 14.76 87 ASN A O 1
ATOM 692 N N . GLY A 1 90 ? -21.584 18.261 -1.475 1.00 16.21 88 GLY A N 1
ATOM 693 C CA . GLY A 1 90 ? -22.790 19.025 -1.715 1.00 13.84 88 GLY A CA 1
ATOM 694 C C . GLY A 1 90 ? -23.942 18.477 -0.892 1.00 18.36 88 GLY A C 1
ATOM 695 O O . GLY A 1 90 ? -23.753 17.573 -0.075 1.00 15.56 88 GLY A O 1
ATOM 696 N N . GLY A 1 91 ? -25.131 19.028 -1.109 1.00 14.22 89 GLY A N 1
ATOM 697 C CA . GLY A 1 91 ? -26.326 18.561 -0.437 1.00 15.84 89 GLY A CA 1
ATOM 698 C C . GLY A 1 91 ? -27.069 17.566 -1.305 1.00 16.05 89 GLY A C 1
ATOM 699 O O . GLY A 1 91 ? -26.638 17.258 -2.418 1.00 15.09 89 GLY A O 1
ATOM 700 N N . ASN A 1 92 ? -28.191 17.064 -0.805 1.00 13.79 90 ASN A N 1
ATOM 701 C CA . ASN A 1 92 ? -28.912 16.016 -1.502 1.00 14.62 90 ASN A CA 1
ATOM 702 C C . ASN A 1 92 ? -30.176 16.510 -2.216 1.00 12.09 90 ASN A C 1
ATOM 703 O O . ASN A 1 92 ? -31.036 15.714 -2.560 1.00 13.36 90 ASN A O 1
ATOM 708 N N . LEU A 1 93 ? -30.293 17.819 -2.425 1.00 14.74 91 LEU A N 1
ATOM 709 C CA . LEU A 1 93 ? -31.464 18.395 -3.105 1.00 14.83 91 LEU A CA 1
ATOM 710 C C . LEU A 1 93 ? -31.109 19.073 -4.430 1.00 13.92 91 LEU A C 1
ATOM 711 O O . LEU A 1 93 ? -31.817 18.914 -5.419 1.00 13.85 91 LEU A O 1
ATOM 716 N N . ASP A 1 94 ? -30.021 19.842 -4.428 1.00 13.75 92 ASP A N 1
ATOM 717 C CA . ASP A 1 94 ? -29.468 20.459 -5.629 1.00 13.45 92 ASP A CA 1
ATOM 718 C C . ASP A 1 94 ? -29.348 19.410 -6.737 1.00 14.26 92 ASP A C 1
ATOM 719 O O . ASP A 1 94 ? -28.684 18.386 -6.579 1.00 16.40 92 ASP A O 1
ATOM 724 N N . GLY A 1 95 ? -30.015 19.665 -7.852 1.00 14.87 93 GLY A N 1
ATOM 725 C CA . GLY A 1 95 ? -30.021 18.731 -8.956 1.00 13.51 93 GLY A CA 1
ATOM 726 C C . GLY A 1 95 ? -31.013 17.584 -8.817 1.00 14.91 93 GLY A C 1
ATOM 727 O O . GLY A 1 95 ? -32.116 17.613 -9.368 1.00 14.16 93 GLY A O 1
ATOM 728 N N . GLN A 1 96 ? -30.610 16.561 -8.075 1.00 15.87 94 GLN A N 1
ATOM 729 C CA . GLN A 1 96 ? -31.356 15.313 -8.046 1.00 14.63 94 GLN A CA 1
ATOM 730 C C . GLN A 1 96 ? -32.822 15.472 -7.643 1.00 16.05 94 GLN A C 1
ATOM 731 O O . GLN A 1 96 ? -33.667 14.730 -8.131 1.00 15.10 94 GLN A O 1
ATOM 737 N N . PHE A 1 97 ? -33.148 16.435 -6.781 1.00 15.83 95 PHE A N 1
ATOM 738 C CA . PHE A 1 97 ? -34.543 16.520 -6.351 1.00 15.30 95 PHE A CA 1
ATOM 739 C C . PHE A 1 97 ? -35.505 16.790 -7.508 1.00 15.53 95 PHE A C 1
ATOM 740 O O . PHE A 1 97 ? -36.619 16.285 -7.512 1.00 17.03 95 PHE A O 1
ATOM 748 N N . GLY A 1 98 ? -35.067 17.577 -8.484 1.00 14.78 96 GLY A N 1
ATOM 749 C CA . GLY A 1 98 ? -35.904 17.894 -9.633 1.00 17.18 96 GLY A CA 1
ATOM 750 C C . GLY A 1 98 ? -36.111 16.727 -10.585 1.00 16.96 96 GLY A C 1
ATOM 751 O O . GLY A 1 98 ? -37.148 16.643 -11.255 1.00 17.26 96 GLY A O 1
ATOM 752 N N . ALA A 1 99 ? -35.120 15.836 -10.650 1.00 15.03 97 ALA A N 1
ATOM 753 C CA . ALA A 1 99 ? -35.222 14.605 -11.432 1.00 15.19 97 ALA A CA 1
ATOM 754 C C . ALA A 1 99 ? -36.155 13.634 -10.732 1.00 16.99 97 ALA A C 1
ATOM 755 O O . ALA A 1 99 ? -37.032 13.032 -11.355 1.00 16.39 97 ALA A O 1
ATOM 757 N N . LEU A 1 100 ? -35.943 13.475 -9.429 1.00 17.84 98 LEU A N 1
ATOM 758 C CA . LEU A 1 100 ? -36.804 12.643 -8.607 1.00 17.06 98 LEU A CA 1
ATOM 759 C C . LEU A 1 100 ? -38.240 13.144 -8.690 1.00 19.20 98 LEU A C 1
ATOM 760 O O . LEU A 1 100 ? -39.159 12.353 -8.909 1.00 22.30 98 LEU A O 1
ATOM 765 N N . ALA A 1 101 ? -38.423 14.459 -8.535 1.00 16.55 99 ALA A N 1
ATOM 766 C CA . ALA A 1 101 ? -39.752 15.076 -8.547 1.00 17.62 99 ALA A CA 1
ATOM 767 C C . ALA A 1 101 ? -40.490 14.843 -9.858 1.00 20.07 99 ALA A C 1
ATOM 768 O O . ALA A 1 101 ? -41.669 14.518 -9.853 1.00 19.75 99 ALA A O 1
ATOM 770 N N . ALA A 1 102 ? -39.793 15.021 -10.973 1.00 17.17 100 ALA A N 1
ATOM 771 C CA . ALA A 1 102 ? -40.410 14.836 -12.277 1.00 19.85 100 ALA A CA 1
ATOM 772 C C . ALA A 1 102 ? -40.934 13.413 -12.381 1.00 20.11 100 ALA A C 1
ATOM 773 O O . ALA A 1 102 ? -42.045 13.185 -12.845 1.00 19.52 100 ALA A O 1
ATOM 775 N N . TRP A 1 103 ? -40.124 12.462 -11.932 1.00 18.69 101 TRP A N 1
ATOM 776 C CA . TRP A 1 103 ? -40.527 11.068 -11.910 1.00 19.14 101 TRP A CA 1
ATOM 777 C C . TRP A 1 103 ? -41.758 10.838 -11.027 1.00 22.97 101 TRP A C 1
ATOM 778 O O . TRP A 1 103 ? -42.728 10.215 -11.469 1.00 23.66 101 TRP A O 1
ATOM 789 N N . LEU A 1 104 ? -41.737 11.363 -9.802 1.00 18.02 102 LEU A N 1
ATOM 790 C CA . LEU A 1 104 ? -42.865 11.195 -8.886 1.00 21.39 102 LEU A CA 1
ATOM 791 C C . LEU A 1 104 ? -44.144 11.859 -9.415 1.00 24.47 102 LEU A C 1
ATOM 792 O O . LEU A 1 104 ? -45.246 11.366 -9.200 1.00 21.13 102 LEU A O 1
ATOM 797 N N . ALA A 1 105 ? -43.981 12.984 -10.098 1.00 23.48 103 ALA A N 1
ATOM 798 C CA . ALA A 1 105 ? -45.109 13.737 -10.615 1.00 24.98 103 ALA A CA 1
ATOM 799 C C . ALA A 1 105 ? -45.760 12.927 -11.720 1.00 26.63 103 ALA A C 1
ATOM 800 O O . ALA A 1 105 ? -46.964 12.687 -11.707 1.00 26.43 103 ALA A O 1
ATOM 802 N N . ILE A 1 106 ? -44.934 12.488 -12.659 1.00 25.67 104 ILE A N 1
ATOM 803 C CA . ILE A 1 106 ? -45.388 11.689 -13.784 1.00 26.14 104 ILE A CA 1
ATOM 804 C C . ILE A 1 106 ? -46.049 10.389 -13.322 1.00 29.54 104 ILE A C 1
ATOM 805 O O . ILE A 1 106 ? -47.143 10.049 -13.778 1.00 31.87 104 ILE A O 1
ATOM 810 N N . ASP A 1 107 ? -45.396 9.679 -12.406 1.00 27.17 105 ASP A N 1
ATOM 811 C CA . ASP A 1 107 ? -45.912 8.406 -11.917 1.00 27.49 105 ASP A CA 1
ATOM 812 C C . ASP A 1 107 ? -47.282 8.575 -11.268 1.00 31.28 105 ASP A C 1
ATOM 813 O O . ASP A 1 107 ? -48.178 7.758 -11.463 1.00 33.15 105 ASP A O 1
ATOM 818 N N . TRP A 1 108 ? -47.445 9.652 -10.513 1.00 29.96 106 TRP A N 1
ATOM 819 C CA . TRP A 1 108 ? -48.722 9.944 -9.887 1.00 30.72 106 TRP A CA 1
ATOM 820 C C . TRP A 1 108 ? -49.792 10.318 -10.912 1.00 32.39 106 TRP A C 1
ATOM 821 O O . TRP A 1 108 ? -50.914 9.833 -10.838 1.00 32.79 106 TRP A O 1
ATOM 832 N N . LEU A 1 109 ? -49.448 11.192 -11.853 1.00 31.65 107 LEU A N 1
ATOM 833 C CA . LEU A 1 109 ? -50.383 11.578 -12.908 1.00 34.23 107 LEU A CA 1
ATOM 834 C C . LEU A 1 109 ? -50.831 10.352 -13.694 1.00 34.06 107 LEU A C 1
ATOM 835 O O . LEU A 1 109 ? -52.010 10.199 -14.008 1.00 36.80 107 LEU A O 1
ATOM 840 N N . LYS A 1 110 ? -49.879 9.477 -13.988 1.00 31.91 108 LYS A N 1
ATOM 841 C CA . LYS A 1 110 ? -50.140 8.244 -14.717 1.00 32.32 108 LYS A CA 1
ATOM 842 C C . LYS A 1 110 ? -51.175 7.386 -14.003 1.00 37.18 108 LYS A C 1
ATOM 843 O O . LYS A 1 110 ? -52.050 6.790 -14.638 1.00 33.47 108 LYS A O 1
ATOM 849 N N . THR A 1 111 ? -51.062 7.313 -12.680 1.00 34.42 109 THR A N 1
ATOM 850 C CA . THR A 1 111 ? -51.952 6.474 -11.898 1.00 33.02 109 THR A CA 1
ATOM 851 C C . THR A 1 111 ? -53.337 7.117 -11.774 1.00 37.70 109 THR A C 1
ATOM 852 O O . THR A 1 111 ? -54.358 6.430 -11.849 1.00 45.05 109 THR A O 1
ATOM 856 N N . GLN A 1 112 ? -53.382 8.433 -11.606 1.00 36.92 110 GLN A N 1
ATOM 857 C CA . GLN A 1 112 ? -54.662 9.117 -11.472 1.00 35.81 110 GLN A CA 1
ATOM 858 C C . GLN A 1 112 ? -55.429 9.252 -12.788 1.00 39.56 110 GLN A C 1
ATOM 859 O O . GLN A 1 112 ? -56.641 9.054 -12.822 1.00 45.08 110 GLN A O 1
ATOM 865 N N . TYR A 1 113 ? -54.732 9.580 -13.871 1.00 38.13 111 TYR A N 1
ATOM 866 C CA . TYR A 1 113 ? -55.414 9.985 -15.094 1.00 34.70 111 TYR A CA 1
ATOM 867 C C . TYR A 1 113 ? -55.034 9.207 -16.345 1.00 30.39 111 TYR A C 1
ATOM 868 O O . TYR A 1 113 ? -55.350 9.634 -17.453 1.00 38.54 111 TYR A O 1
ATOM 877 N N . GLY A 1 114 ? -54.347 8.084 -16.186 1.00 33.76 112 GLY A N 1
ATOM 878 C CA . GLY A 1 114 ? -53.926 7.295 -17.333 1.00 29.70 112 GLY A CA 1
ATOM 879 C C . GLY A 1 114 ? -52.944 8.011 -18.244 1.00 33.44 112 GLY A C 1
ATOM 880 O O . GLY A 1 114 ? -52.388 9.048 -17.876 1.00 34.33 112 GLY A O 1
ATOM 881 N N . ALA A 1 115 ? -52.735 7.463 -19.440 1.00 30.26 113 ALA A N 1
ATOM 882 C CA . ALA A 1 115 ? -51.755 8.009 -20.375 1.00 29.88 113 ALA A CA 1
ATOM 883 C C . ALA A 1 115 ? -52.040 9.473 -20.733 1.00 34.11 113 ALA A C 1
ATOM 884 O O . ALA A 1 115 ? -53.201 9.902 -20.770 1.00 35.54 113 ALA A O 1
ATOM 886 N N . PRO A 1 116 ? -50.974 10.254 -20.970 1.00 33.21 114 PRO A N 1
ATOM 887 C CA . PRO A 1 116 ? -51.118 11.669 -21.322 1.00 29.84 114 PRO A CA 1
ATOM 888 C C . PRO A 1 116 ? -51.466 11.835 -22.799 1.00 32.61 114 PRO A C 1
ATOM 889 O O . PRO A 1 116 ? -51.274 10.902 -23.581 1.00 34.23 114 PRO A O 1
ATOM 893 N N . LEU A 1 117 ? -51.978 13.000 -23.177 1.00 32.17 115 LEU A N 1
ATOM 894 C CA . LEU A 1 117 ? -52.240 13.289 -24.584 1.00 35.26 115 LEU A CA 1
ATOM 895 C C . LEU A 1 117 ? -50.943 13.254 -25.387 1.00 33.74 115 LEU A C 1
ATOM 896 O O . LEU A 1 117 ? -50.822 12.532 -26.377 1.00 30.68 115 LEU A O 1
ATOM 901 N N . ARG A 1 118 ? -49.984 14.071 -24.962 1.00 34.30 116 ARG A N 1
ATOM 902 C CA . ARG A 1 118 ? -48.657 14.074 -25.556 1.00 33.51 116 ARG A CA 1
ATOM 903 C C . ARG A 1 118 ? -47.678 13.370 -24.624 1.00 30.31 116 ARG A C 1
ATOM 904 O O . ARG A 1 118 ? -47.912 13.284 -23.418 1.00 28.95 116 ARG A O 1
ATOM 912 N N . THR A 1 119 ? -46.600 12.845 -25.193 1.00 27.41 117 THR A N 1
ATOM 913 C CA . THR A 1 119 ? -45.561 12.169 -24.416 1.00 32.68 117 THR A CA 1
ATOM 914 C C . THR A 1 119 ? -44.933 13.062 -23.329 1.00 28.49 117 THR A C 1
ATOM 915 O O . THR A 1 119 ? -44.646 14.232 -23.577 1.00 25.87 117 THR A O 1
ATOM 919 N N . VAL A 1 120 ? -44.768 12.513 -22.121 1.00 30.38 118 VAL A N 1
ATOM 920 C CA . VAL A 1 120 ? -43.997 13.159 -21.058 1.00 26.11 118 VAL A CA 1
ATOM 921 C C . VAL A 1 120 ? -42.739 12.372 -20.768 1.00 28.93 118 VAL A C 1
ATOM 922 O O . VAL A 1 120 ? -42.755 11.140 -20.809 1.00 28.34 118 VAL A O 1
ATOM 926 N N . GLU A 1 121 ? -41.654 13.085 -20.463 1.00 25.54 119 GLU A N 1
ATOM 927 C CA . GLU A 1 121 ? -40.404 12.449 -20.065 1.00 25.48 119 GLU A CA 1
ATOM 928 C C . GLU A 1 121 ? -39.834 13.033 -18.773 1.00 23.51 119 GLU A C 1
ATOM 929 O O . GLU A 1 121 ? -39.911 14.242 -18.537 1.00 20.16 119 GLU A O 1
ATOM 935 N N . VAL A 1 122 ? -39.280 12.156 -17.941 1.00 21.48 120 VAL A N 1
ATOM 936 C CA . VAL A 1 122 ? -38.372 12.547 -16.873 1.00 19.43 120 VAL A CA 1
ATOM 937 C C . VAL A 1 122 ? -36.973 12.529 -17.468 1.00 21.33 120 VAL A C 1
ATOM 938 O O . VAL A 1 122 ? -36.619 11.574 -18.173 1.00 17.23 120 VAL A O 1
ATOM 942 N N . VAL A 1 123 ? -36.162 13.537 -17.166 1.00 14.04 121 VAL A N 1
ATOM 943 C CA . VAL A 1 123 ? -34.745 13.452 -17.500 1.00 15.00 121 VAL A CA 1
ATOM 944 C C . VAL A 1 123 ? -33.874 13.654 -16.257 1.00 17.79 121 VAL A C 1
ATOM 945 O O . VAL A 1 123 ? -34.214 14.439 -15.373 1.00 20.54 121 VAL A O 1
ATOM 949 N N . ALA A 1 124 ? -32.787 12.896 -16.176 1.00 18.24 122 ALA A N 1
ATOM 950 C CA . ALA A 1 124 ? -31.743 13.106 -15.181 1.00 18.03 122 ALA A CA 1
ATOM 951 C C . ALA A 1 124 ? -30.480 13.417 -15.941 1.00 17.68 122 ALA A C 1
ATOM 952 O O . ALA A 1 124 ? -29.820 12.521 -16.446 1.00 18.92 122 ALA A O 1
ATOM 954 N N . MET A 1 125 ? -30.134 14.689 -16.034 1.00 18.50 123 MET A N 1
ATOM 955 C CA . MET A 1 125 ? -29.039 15.080 -16.913 1.00 15.97 123 MET A CA 1
ATOM 956 C C . MET A 1 125 ? -27.647 14.802 -16.352 1.00 18.40 123 MET A C 1
ATOM 957 O O . MET A 1 125 ? -27.428 14.832 -15.131 1.00 14.87 123 MET A O 1
ATOM 962 N N . ALA A 1 126 ? -26.725 14.493 -17.264 1.00 18.21 124 ALA A N 1
ATOM 963 C CA . ALA A 1 126 ? -25.387 14.007 -16.922 1.00 19.12 124 ALA A CA 1
ATOM 964 C C . ALA A 1 126 ? -24.582 14.925 -15.995 1.00 19.25 124 ALA A C 1
ATOM 965 O O . ALA A 1 126 ? -24.052 14.468 -14.977 1.00 17.74 124 ALA A O 1
ATOM 967 N N . GLU A 1 127 ? -24.460 16.199 -16.368 1.00 17.20 125 GLU A N 1
ATOM 968 C CA . GLU A 1 127 ? -23.799 17.185 -15.513 1.00 20.00 125 GLU A CA 1
ATOM 969 C C . GLU A 1 127 ? -24.169 18.611 -15.839 1.00 18.97 125 GLU A C 1
ATOM 970 O O . GLU A 1 127 ? -24.252 19.018 -17.014 1.00 19.46 125 GLU A O 1
ATOM 976 N N . ALA A 1 128 ? -24.358 19.370 -14.772 1.00 15.25 126 ALA A N 1
ATOM 977 C CA . ALA A 1 128 ? -24.617 20.789 -14.874 1.00 17.37 126 ALA A CA 1
ATOM 978 C C . ALA A 1 128 ? -23.778 21.534 -13.849 1.00 15.18 126 ALA A C 1
ATOM 979 O O . ALA A 1 128 ? -23.744 22.753 -13.865 1.00 16.08 126 ALA A O 1
ATOM 981 N N . GLU A 1 129 ? -23.079 20.809 -12.975 1.00 15.61 127 GLU A N 1
ATOM 982 C CA . GLU A 1 129 ? -22.279 21.459 -11.929 1.00 15.32 127 GLU A CA 1
ATOM 983 C C . GLU A 1 129 ? -20.914 21.972 -12.400 1.00 14.17 127 GLU A C 1
ATOM 984 O O . GLU A 1 129 ? -20.377 22.928 -11.836 1.00 15.01 127 GLU A O 1
ATOM 990 N N . GLY A 1 130 ? -20.347 21.336 -13.422 1.00 14.13 128 GLY A N 1
ATOM 991 C CA . GLY A 1 130 ? -19.026 21.709 -13.896 1.00 14.83 128 GLY A CA 1
ATOM 992 C C . GLY A 1 130 ? -17.990 21.621 -12.784 1.00 16.23 128 GLY A C 1
ATOM 993 O O . GLY A 1 130 ? -17.090 22.464 -12.684 1.00 15.42 128 GLY A O 1
ATOM 994 N N . SER A 1 131 ? -18.112 20.574 -11.970 1.00 15.99 129 SER A N 1
ATOM 995 C CA . SER A 1 131 ? -17.375 20.441 -10.718 1.00 15.27 129 SER A CA 1
ATOM 996 C C . SER A 1 131 ? -16.214 19.432 -10.743 1.00 20.10 129 SER A C 1
ATOM 997 O O . SER A 1 131 ? -15.465 19.316 -9.765 1.00 16.16 129 SER A O 1
ATOM 1000 N N . ARG A 1 132 ? -16.067 18.702 -11.844 1.00 16.92 130 ARG A N 1
ATOM 1001 C CA . ARG A 1 132 ? -14.972 17.732 -11.972 1.00 17.88 130 ARG A CA 1
ATOM 1002 C C . ARG A 1 132 ? -14.001 18.091 -13.110 1.00 20.66 130 ARG A C 1
ATOM 1003 O O . ARG A 1 132 ? -12.787 18.071 -12.924 1.00 21.61 130 ARG A O 1
ATOM 1011 N N . PHE A 1 133 ? -14.557 18.430 -14.278 1.00 17.30 131 PHE A N 1
ATOM 1012 C CA . PHE A 1 133 ? -13.792 18.818 -15.462 1.00 14.88 131 PHE A CA 1
ATOM 1013 C C . PHE A 1 133 ? -14.054 20.287 -15.762 1.00 16.77 131 PHE A C 1
ATOM 1014 O O . PHE A 1 133 ? -15.057 20.824 -15.321 1.00 15.22 131 PHE A O 1
ATOM 1022 N N . PRO A 1 134 ? -13.142 20.956 -16.496 1.00 20.54 132 PRO A N 1
ATOM 1023 C CA . PRO A 1 134 ? -13.409 22.359 -16.843 1.00 16.40 132 PRO A CA 1
ATOM 1024 C C . PRO A 1 134 ? -14.343 22.476 -18.053 1.00 18.98 132 PRO A C 1
ATOM 1025 O O . PRO A 1 134 ? -13.981 23.021 -19.099 1.00 21.54 132 PRO A O 1
ATOM 1029 N N . TYR A 1 135 ? -15.553 21.961 -17.873 1.00 19.65 133 TYR A N 1
ATOM 1030 C CA . TYR A 1 135 ? -16.641 22.080 -18.829 1.00 19.32 133 TYR A CA 1
ATOM 1031 C C . TYR A 1 135 ? -17.954 22.085 -18.035 1.00 18.52 133 TYR A C 1
ATOM 1032 O O . TYR A 1 135 ? -18.049 21.452 -16.983 1.00 13.85 133 TYR A O 1
ATOM 1041 N N . VAL A 1 136 ? -18.958 22.809 -18.522 1.00 17.94 134 VAL A N 1
ATOM 1042 C CA . VAL A 1 136 ? -20.265 22.843 -17.859 1.00 18.06 134 VAL A CA 1
ATOM 1043 C C . VAL A 1 136 ? -21.399 22.440 -18.801 1.00 16.50 134 VAL A C 1
ATOM 1044 O O . VAL A 1 136 ? -21.318 22.662 -20.010 1.00 16.93 134 VAL A O 1
ATOM 1048 N N . PHE A 1 137 ? -22.455 21.878 -18.221 1.00 16.95 135 PHE A N 1
ATOM 1049 C CA . PHE A 1 137 ? -23.668 21.482 -18.943 1.00 15.81 135 PHE A CA 1
ATOM 1050 C C . PHE A 1 137 ? -23.372 20.466 -20.051 1.00 20.67 135 PHE A C 1
ATOM 1051 O O . PHE A 1 137 ? -23.993 20.516 -21.112 1.00 18.59 135 PHE A O 1
ATOM 1059 N N . TRP A 1 138 ? -22.418 19.565 -19.816 1.00 17.86 136 TRP A N 1
ATOM 1060 C CA . TRP A 1 138 ? -22.167 18.453 -20.737 1.00 18.89 136 TRP A CA 1
ATOM 1061 C C . TRP A 1 138 ? -23.443 17.689 -21.074 1.00 18.88 136 TRP A C 1
ATOM 1062 O O . TRP A 1 138 ? -23.613 17.229 -22.199 1.00 19.25 136 TRP A O 1
ATOM 1073 N N . GLY A 1 139 ? -24.351 17.572 -20.111 1.00 19.38 137 GLY A N 1
ATOM 1074 C CA . GLY A 1 139 ? -25.584 16.847 -20.338 1.00 16.60 137 GLY A CA 1
ATOM 1075 C C . GLY A 1 139 ? -26.546 17.560 -21.281 1.00 19.95 137 GLY A C 1
ATOM 1076 O O . GLY A 1 139 ? -26.864 17.064 -22.368 1.00 17.34 137 GLY A O 1
ATOM 1077 N N . SER A 1 140 ? -27.015 18.731 -20.867 1.00 18.73 138 SER A N 1
ATOM 1078 C CA . SER A 1 140 ? -28.030 19.443 -21.630 1.00 16.10 138 SER A CA 1
ATOM 1079 C C . SER A 1 140 ? -27.518 19.974 -22.972 1.00 15.89 138 SER A C 1
ATOM 1080 O O . SER A 1 140 ? -28.253 19.978 -23.948 1.00 16.35 138 SER A O 1
ATOM 1083 N N . LYS A 1 141 ? -26.270 20.431 -23.021 1.00 14.73 139 LYS A N 1
ATOM 1084 C CA . LYS A 1 141 ? -25.708 20.922 -24.281 1.00 20.93 139 LYS A CA 1
ATOM 1085 C C . LYS A 1 141 ? -25.723 19.834 -25.364 1.00 22.88 139 LYS A C 1
ATOM 1086 O O . LYS A 1 141 ? -25.974 20.114 -26.540 1.00 21.66 139 LYS A O 1
ATOM 1092 N N . ASN A 1 142 ? -25.448 18.596 -24.965 1.00 18.08 140 ASN A N 1
ATOM 1093 C CA . ASN A 1 142 ? -25.531 17.479 -25.899 1.00 20.77 140 ASN A CA 1
ATOM 1094 C C . ASN A 1 142 ? -26.939 17.164 -26.392 1.00 22.18 140 ASN A C 1
ATOM 1095 O O . ASN A 1 142 ? -27.109 16.687 -27.516 1.00 22.73 140 ASN A O 1
ATOM 1100 N N . ILE A 1 143 ? -27.943 17.429 -25.561 1.00 19.86 141 ILE A N 1
ATOM 1101 C CA . ILE A 1 143 ? -29.334 17.226 -25.974 1.00 22.02 141 ILE A CA 1
ATOM 1102 C C . ILE A 1 143 ? -29.650 18.082 -27.207 1.00 19.99 141 ILE A C 1
ATOM 1103 O O . ILE A 1 143 ? -30.416 17.674 -28.077 1.00 18.95 141 ILE A O 1
ATOM 1108 N N . PHE A 1 144 ? -29.021 19.252 -27.306 1.00 17.51 142 PHE A N 1
ATOM 1109 C CA . PHE A 1 144 ? -29.263 20.119 -28.458 1.00 20.78 142 PHE A CA 1
ATOM 1110 C C . PHE A 1 144 ? -28.100 20.221 -29.437 1.00 19.70 142 PHE A C 1
ATOM 1111 O O . PHE A 1 144 ? -28.064 21.130 -30.257 1.00 25.37 142 PHE A O 1
ATOM 1119 N N . GLY A 1 145 ? -27.153 19.290 -29.347 1.00 19.71 143 GLY A N 1
ATOM 1120 C CA . GLY A 1 145 ? -26.019 19.258 -30.252 1.00 18.36 143 GLY A CA 1
ATOM 1121 C C . GLY A 1 145 ? -25.113 20.462 -30.126 1.00 22.14 143 GLY A C 1
ATOM 1122 O O . GLY A 1 145 ? -24.373 20.789 -31.046 1.00 22.77 143 GLY A O 1
ATOM 1123 N N . LEU A 1 146 ? -25.163 21.122 -28.974 1.00 22.84 144 LEU A N 1
ATOM 1124 C CA . LEU A 1 146 ? -24.347 22.306 -28.733 1.00 18.20 144 LEU A CA 1
ATOM 1125 C C . LEU A 1 146 ? -22.966 21.956 -28.200 1.00 22.98 144 LEU A C 1
ATOM 1126 O O . LEU A 1 146 ? -22.077 22.806 -28.176 1.00 26.29 144 LEU A O 1
ATOM 1131 N N . ALA A 1 147 ? -22.788 20.719 -27.747 1.00 22.16 145 ALA A N 1
ATOM 1132 C CA . ALA A 1 147 ? -21.506 20.289 -27.187 1.00 22.33 145 ALA A CA 1
ATOM 1133 C C . ALA A 1 147 ? -20.542 19.816 -28.266 1.00 22.79 145 ALA A C 1
ATOM 1134 O O . ALA A 1 147 ? -20.831 18.869 -28.990 1.00 22.58 145 ALA A O 1
ATOM 1136 N N . ASN A 1 148 ? -19.398 20.486 -28.365 1.00 25.19 146 ASN A N 1
ATOM 1137 C CA . ASN A 1 148 ? -18.312 20.075 -29.257 1.00 21.80 146 ASN A CA 1
ATOM 1138 C C . ASN A 1 148 ? -17.363 19.128 -28.528 1.00 25.65 146 ASN A C 1
ATOM 1139 O O . ASN A 1 148 ? -16.735 19.517 -27.544 1.00 27.38 146 ASN A O 1
ATOM 1144 N N . PRO A 1 149 ? -17.238 17.888 -29.015 1.00 25.11 147 PRO A N 1
ATOM 1145 C CA . PRO A 1 149 ? -16.359 16.908 -28.360 1.00 25.78 147 PRO A CA 1
ATOM 1146 C C . PRO A 1 149 ? -14.877 17.329 -28.323 1.00 29.59 147 PRO A C 1
ATOM 1147 O O . PRO A 1 149 ? -14.136 16.797 -27.501 1.00 26.98 147 PRO A O 1
ATOM 1151 N N . ASP A 1 150 ? -14.459 18.257 -29.187 1.00 29.16 148 ASP A N 1
ATOM 1152 C CA . ASP A 1 150 ? -13.087 18.774 -29.165 1.00 27.38 148 ASP A CA 1
ATOM 1153 C C . ASP A 1 150 ? -12.803 19.561 -27.892 1.00 29.47 148 ASP A C 1
ATOM 1154 O O . ASP A 1 150 ? -11.648 19.715 -27.478 1.00 26.09 148 ASP A O 1
ATOM 1159 N N . ASP A 1 151 ? -13.861 20.099 -27.299 1.00 26.64 149 ASP A N 1
ATOM 1160 C CA . ASP A 1 151 ? -13.731 20.889 -26.090 1.00 22.67 149 ASP A CA 1
ATOM 1161 C C . ASP A 1 151 ? -13.461 20.038 -24.845 1.00 26.67 149 ASP A C 1
ATOM 1162 O O . ASP A 1 151 ? -13.035 20.590 -23.821 1.00 25.13 149 ASP A O 1
ATOM 1167 N N . VAL A 1 152 ? -13.708 18.720 -24.918 1.00 20.27 150 VAL A N 1
ATOM 1168 C CA . VAL A 1 152 ? -13.431 17.831 -23.780 1.00 20.81 150 VAL A CA 1
ATOM 1169 C C . VAL A 1 152 ? -12.477 16.689 -24.099 1.00 28.32 150 VAL A C 1
ATOM 1170 O O . VAL A 1 152 ? -12.125 15.911 -23.211 1.00 24.34 150 VAL A O 1
ATOM 1174 N N . ARG A 1 153 ? -12.068 16.572 -25.356 1.00 25.63 151 ARG A N 1
ATOM 1175 C CA . ARG A 1 153 ? -11.190 15.479 -25.762 1.00 28.81 151 ARG A CA 1
ATOM 1176 C C . ARG A 1 153 ? -9.834 15.524 -25.028 1.00 27.78 151 ARG A C 1
ATOM 1177 O O . ARG A 1 153 ? -9.241 14.480 -24.754 1.00 28.59 151 ARG A O 1
ATOM 1185 N N . ASN A 1 154 ? -9.374 16.730 -24.687 1.00 28.87 152 ASN A N 1
ATOM 1186 C CA . ASN A 1 154 ? -8.064 16.917 -24.045 1.00 33.97 152 ASN A CA 1
ATOM 1187 C C . ASN A 1 154 ? -8.096 17.471 -22.619 1.00 33.00 152 ASN A C 1
ATOM 1188 O O . ASN A 1 154 ? -7.121 18.084 -22.171 1.00 31.96 152 ASN A O 1
ATOM 1193 N N . ILE A 1 155 ? -9.202 17.289 -21.904 1.00 29.47 153 ILE A N 1
ATOM 1194 C CA . ILE A 1 155 ? -9.274 17.828 -20.549 1.00 25.45 153 ILE A CA 1
ATOM 1195 C C . ILE A 1 155 ? -9.266 16.720 -19.502 1.00 25.32 153 ILE A C 1
ATOM 1196 O O . ILE A 1 155 ? -9.659 15.585 -19.780 1.00 21.34 153 ILE A O 1
ATOM 1201 N N . CYS A 1 156 ? -8.823 17.082 -18.299 1.00 25.09 154 CYS A N 1
ATOM 1202 C CA . CYS A 1 156 ? -8.613 16.152 -17.196 1.00 23.41 154 CYS A CA 1
ATOM 1203 C C . CYS A 1 156 ? -9.233 16.740 -15.935 1.00 22.06 154 CYS A C 1
ATOM 1204 O O . CYS A 1 156 ? -9.433 17.951 -15.852 1.00 20.89 154 CYS A O 1
ATOM 1207 N N . ASP A 1 157 ? -9.494 15.895 -14.940 1.00 21.21 155 ASP A N 1
ATOM 1208 C CA . ASP A 1 157 ? -9.821 16.394 -13.608 1.00 20.65 155 ASP A CA 1
ATOM 1209 C C . ASP A 1 157 ? -8.561 16.704 -12.798 1.00 27.28 155 ASP A C 1
ATOM 1210 O O . ASP A 1 157 ? -7.440 16.475 -13.261 1.00 26.43 155 ASP A O 1
ATOM 1215 N N . ALA A 1 158 ? -8.758 17.200 -11.582 1.00 27.51 156 ALA A N 1
ATOM 1216 C CA . ALA A 1 158 ? -7.656 17.580 -10.697 1.00 32.18 156 ALA A CA 1
ATOM 1217 C C . ALA A 1 158 ? -6.620 16.474 -10.456 1.00 30.82 156 ALA A C 1
ATOM 1218 O O . ALA A 1 158 ? -5.458 16.770 -10.204 1.00 30.36 156 ALA A O 1
ATOM 1220 N N . LYS A 1 159 ? -7.042 15.211 -10.541 1.00 27.57 157 LYS A N 1
ATOM 1221 C CA . LYS A 1 159 ? -6.156 14.086 -10.273 1.00 29.54 157 LYS A CA 1
ATOM 1222 C C . LYS A 1 159 ? -5.608 13.445 -11.549 1.00 30.27 157 LYS A C 1
ATOM 1223 O O . LYS A 1 159 ? -5.080 12.335 -11.510 1.00 30.11 157 LYS A O 1
ATOM 1229 N N . GLY A 1 160 ? -5.758 14.134 -12.676 1.00 25.76 158 GLY A N 1
ATOM 1230 C CA . GLY A 1 160 ? -5.196 13.676 -13.928 1.00 21.83 158 GLY A CA 1
ATOM 1231 C C . GLY A 1 160 ? -5.970 12.625 -14.707 1.00 28.62 158 GLY A C 1
ATOM 1232 O O . GLY A 1 160 ? -5.454 12.128 -15.710 1.00 27.75 158 GLY A O 1
ATOM 1233 N N . ASN A 1 161 ? -7.182 12.271 -14.268 1.00 23.60 159 ASN A N 1
ATOM 1234 C CA . ASN A 1 161 ? -8.053 11.415 -15.079 1.00 21.74 159 ASN A CA 1
ATOM 1235 C C . ASN A 1 161 ? -8.617 12.204 -16.252 1.00 26.77 159 ASN A C 1
ATOM 1236 O O . ASN A 1 161 ? -9.172 13.294 -16.063 1.00 25.25 159 ASN A O 1
ATOM 1241 N N . SER A 1 162 ? -8.491 11.663 -17.461 1.00 26.48 160 SER A N 1
ATOM 1242 C CA . SER A 1 162 ? -9.032 12.349 -18.632 1.00 27.57 160 SER A CA 1
ATOM 1243 C C . SER A 1 162 ? -10.545 12.175 -18.725 1.00 21.07 160 SER A C 1
ATOM 1244 O O . SER A 1 162 ? -11.093 11.153 -18.310 1.00 21.04 160 SER A O 1
ATOM 1247 N N . PHE A 1 163 ? -11.207 13.187 -19.275 1.00 24.06 161 PHE A N 1
ATOM 1248 C CA . PHE A 1 163 ? -12.633 13.122 -19.573 1.00 21.65 161 PHE A CA 1
ATOM 1249 C C . PHE A 1 163 ? -12.929 11.854 -20.368 1.00 24.23 161 PHE A C 1
ATOM 1250 O O . PHE A 1 163 ? -13.855 11.101 -20.047 1.00 23.41 161 PHE A O 1
ATOM 1258 N N . VAL A 1 164 ? -12.128 11.613 -21.402 1.00 21.96 162 VAL A N 1
ATOM 1259 C CA . VAL A 1 164 ? -12.410 10.513 -22.317 1.00 23.98 162 VAL A CA 1
ATOM 1260 C C . VAL A 1 164 ? -12.380 9.173 -21.595 1.00 22.75 162 VAL A C 1
ATOM 1261 O O . VAL A 1 164 ? -13.263 8.336 -21.790 1.00 26.00 162 VAL A O 1
ATOM 1265 N N . ASP A 1 165 ? -11.376 8.986 -20.741 1.00 24.08 163 ASP A N 1
ATOM 1266 C CA . ASP A 1 165 ? -11.255 7.752 -19.965 1.00 24.15 163 ASP A CA 1
ATOM 1267 C C . ASP A 1 165 ? -12.418 7.523 -19.001 1.00 22.88 163 ASP A C 1
ATOM 1268 O O . ASP A 1 165 ? -12.937 6.412 -18.900 1.00 23.23 163 ASP A O 1
ATOM 1273 N N . ALA A 1 166 ? -12.822 8.572 -18.289 1.00 22.52 164 ALA A N 1
ATOM 1274 C CA . ALA A 1 166 ? -13.879 8.439 -17.287 1.00 20.72 164 ALA A CA 1
ATOM 1275 C C . ALA A 1 166 ? -15.196 8.093 -17.960 1.00 21.40 164 ALA A C 1
ATOM 1276 O O . ALA A 1 166 ? -15.939 7.236 -17.489 1.00 18.34 164 ALA A O 1
ATOM 1278 N N . MET A 1 167 ? -15.469 8.781 -19.067 1.00 21.92 165 MET A N 1
ATOM 1279 C CA . MET A 1 167 ? -16.646 8.529 -19.881 1.00 22.89 165 MET A CA 1
ATOM 1280 C C . MET A 1 167 ? -16.662 7.073 -20.342 1.00 24.30 165 MET A C 1
ATOM 1281 O O . MET A 1 167 ? -17.667 6.365 -20.185 1.00 21.87 165 MET A O 1
ATOM 1286 N N . LYS A 1 168 ? -15.542 6.631 -20.906 1.00 22.76 166 LYS A N 1
ATOM 1287 C CA . LYS A 1 168 ? -15.422 5.256 -21.370 1.00 22.84 166 LYS A CA 1
ATOM 1288 C C . LYS A 1 168 ? -15.596 4.283 -20.211 1.00 25.14 166 LYS A C 1
ATOM 1289 O O . LYS A 1 168 ? -16.225 3.240 -20.367 1.00 25.81 166 LYS A O 1
ATOM 1295 N N . ALA A 1 169 ? -15.058 4.630 -19.043 1.00 20.85 167 ALA A N 1
ATOM 1296 C CA . ALA A 1 169 ? -15.223 3.800 -17.852 1.00 20.40 167 ALA A CA 1
ATOM 1297 C C . ALA A 1 169 ? -16.698 3.647 -17.458 1.00 26.32 167 ALA A C 1
ATOM 1298 O O . ALA A 1 169 ? -17.082 2.683 -16.775 1.00 22.17 167 ALA A O 1
ATOM 1300 N N . CYS A 1 170 ? -17.525 4.599 -17.886 1.00 18.68 168 CYS A N 1
ATOM 1301 C CA . CYS A 1 170 ? -18.944 4.543 -17.579 1.00 19.21 168 CYS A CA 1
ATOM 1302 C C . CYS A 1 170 ? -19.735 3.950 -18.742 1.00 21.98 168 CYS A C 1
ATOM 1303 O O . CYS A 1 170 ? -20.960 3.887 -18.714 1.00 23.24 168 CYS A O 1
ATOM 1306 N N . GLY A 1 171 ? -19.020 3.499 -19.763 1.00 25.06 169 GLY A N 1
ATOM 1307 C CA . GLY A 1 171 ? -19.645 2.746 -20.829 1.00 26.09 169 GLY A CA 1
ATOM 1308 C C . GLY A 1 171 ? -20.172 3.636 -21.925 1.00 26.27 169 GLY A C 1
ATOM 1309 O O . GLY A 1 171 ? -21.096 3.268 -22.646 1.00 32.27 169 GLY A O 1
ATOM 1310 N N . PHE A 1 172 ? -19.588 4.817 -22.055 1.00 27.42 170 PHE A N 1
ATOM 1311 C CA . PHE A 1 172 ? -20.036 5.761 -23.071 1.00 25.94 170 PHE A CA 1
ATOM 1312 C C . PHE A 1 172 ? -18.850 6.145 -23.942 1.00 24.92 170 PHE A C 1
ATOM 1313 O O . PHE A 1 172 ? -17.708 6.156 -23.478 1.00 26.28 170 PHE A O 1
ATOM 1321 N N . THR A 1 173 ? -19.116 6.430 -25.212 1.00 27.45 171 THR A N 1
ATOM 1322 C CA . THR A 1 173 ? -18.045 6.752 -26.148 1.00 26.35 171 THR A CA 1
ATOM 1323 C C . THR A 1 173 ? -18.175 8.193 -26.588 1.00 25.35 171 THR A C 1
ATOM 1324 O O . THR A 1 173 ? -19.232 8.616 -27.057 1.00 30.23 171 THR A O 1
ATOM 1328 N N . LEU A 1 174 ? -17.103 8.952 -26.410 1.00 26.87 172 LEU A N 1
ATOM 1329 C CA . LEU A 1 174 ? -17.097 10.330 -26.845 1.00 28.42 172 LEU A CA 1
ATOM 1330 C C . LEU A 1 174 ? -17.447 10.361 -28.332 1.00 27.86 172 LEU A C 1
ATOM 1331 O O . LEU A 1 174 ? -16.794 9.706 -29.141 1.00 30.39 172 LEU A O 1
ATOM 1336 N N . PRO A 1 175 ? -18.502 11.095 -28.694 1.00 29.28 173 PRO A N 1
ATOM 1337 C CA . PRO A 1 175 ? -18.871 11.137 -30.114 1.00 28.93 173 PRO A CA 1
ATOM 1338 C C . PRO A 1 175 ? -17.830 11.873 -30.949 1.00 30.72 173 PRO A C 1
ATOM 1339 O O . PRO A 1 175 ? -17.070 12.689 -30.422 1.00 33.08 173 PRO A O 1
ATOM 1343 N N . ASN A 1 176 ? -17.797 11.580 -32.242 1.00 34.79 174 ASN A N 1
ATOM 1344 C CA . ASN A 1 176 ? -16.819 12.181 -33.139 1.00 32.17 174 ASN A CA 1
ATOM 1345 C C . ASN A 1 176 ? -17.143 13.615 -33.521 1.00 30.60 174 ASN A C 1
ATOM 1346 O O . ASN A 1 176 ? -16.275 14.361 -33.959 1.00 33.08 174 ASN A O 1
ATOM 1351 N N . ALA A 1 177 ? -18.401 13.994 -33.348 1.00 29.91 175 ALA A N 1
ATOM 1352 C CA . ALA A 1 177 ? -18.884 15.308 -33.759 1.00 30.09 175 ALA A CA 1
ATOM 1353 C C . ALA A 1 177 ? -20.096 15.621 -32.891 1.00 25.93 175 ALA A C 1
ATOM 1354 O O . ALA A 1 177 ? -20.615 14.720 -32.233 1.00 24.80 175 ALA A O 1
ATOM 1356 N N . PRO A 1 178 ? -20.557 16.888 -32.879 1.00 23.84 176 PRO A N 1
ATOM 1357 C CA . PRO A 1 178 ? -21.767 17.180 -32.098 1.00 22.13 176 PRO A CA 1
ATOM 1358 C C . PRO A 1 178 ? -22.947 16.296 -32.481 1.00 24.97 176 PRO A C 1
ATOM 1359 O O . PRO A 1 178 ? -23.065 15.849 -33.625 1.00 24.54 176 PRO A O 1
ATOM 1363 N N . LEU A 1 179 ? -23.803 16.044 -31.501 1.00 23.55 177 LEU A N 1
ATOM 1364 C CA . LEU A 1 179 ? -24.954 15.177 -31.649 1.00 22.52 177 LEU A CA 1
ATOM 1365 C C . LEU A 1 179 ? -26.096 15.850 -32.418 1.00 24.86 177 LEU A C 1
ATOM 1366 O O . LEU A 1 179 ? -26.123 17.069 -32.581 1.00 24.90 177 LEU A O 1
ATOM 1371 N N . THR A 1 180 ? -27.053 15.045 -32.867 1.00 26.90 178 THR A N 1
ATOM 1372 C CA . THR A 1 180 ? -28.258 15.568 -33.498 1.00 25.93 178 THR A CA 1
ATOM 1373 C C . THR A 1 180 ? -29.153 16.190 -32.438 1.00 26.61 178 THR A C 1
ATOM 1374 O O . THR A 1 180 ? -29.561 15.520 -31.489 1.00 29.02 178 THR A O 1
ATOM 1378 N N . PRO A 1 181 ? -29.450 17.489 -32.582 1.00 28.01 179 PRO A N 1
ATOM 1379 C CA . PRO A 1 181 ? -30.324 18.156 -31.609 1.00 23.90 179 PRO A CA 1
ATOM 1380 C C . PRO A 1 181 ? -31.737 17.589 -31.635 1.00 25.29 179 PRO A C 1
ATOM 1381 O O . PRO A 1 181 ? -32.236 17.290 -32.718 1.00 29.52 179 PRO A O 1
ATOM 1385 N N . ARG A 1 182 ? -32.363 17.431 -30.471 1.00 20.36 180 ARG A N 1
ATOM 1386 C CA . ARG A 1 182 ? -33.755 17.002 -30.409 1.00 23.00 180 ARG A CA 1
ATOM 1387 C C . ARG A 1 182 ? -34.655 18.085 -30.982 1.00 25.07 180 ARG A C 1
ATOM 1388 O O . ARG A 1 182 ? -34.419 19.278 -30.769 1.00 27.63 180 ARG A O 1
ATOM 1396 N N . GLN A 1 183 ? -35.679 17.663 -31.716 1.00 24.90 181 GLN A N 1
ATOM 1397 C CA . GLN A 1 183 ? -36.628 18.590 -32.320 1.00 33.13 181 GLN A CA 1
ATOM 1398 C C . GLN A 1 183 ? -38.030 18.363 -31.770 1.00 27.72 181 GLN A C 1
ATOM 1399 O O . GLN A 1 183 ? -38.938 19.162 -32.009 1.00 32.33 181 GLN A O 1
ATOM 1405 N N . ASP A 1 184 ? -38.183 17.293 -30.999 1.00 22.96 182 ASP A N 1
ATOM 1406 C CA . ASP A 1 184 ? -39.495 16.856 -30.524 1.00 26.38 182 ASP A CA 1
ATOM 1407 C C . ASP A 1 184 ? -39.949 17.448 -29.191 1.00 28.83 182 ASP A C 1
ATOM 1408 O O . ASP A 1 184 ? -41.024 17.100 -28.705 1.00 28.08 182 ASP A O 1
ATOM 1413 N N . ILE A 1 185 ? -39.149 18.326 -28.588 1.00 30.00 183 ILE A N 1
ATOM 1414 C CA . ILE A 1 185 ? -39.519 18.854 -27.269 1.00 26.10 183 ILE A CA 1
ATOM 1415 C C . ILE A 1 185 ? -40.399 20.093 -27.367 1.00 23.67 183 ILE A C 1
ATOM 1416 O O . ILE A 1 185 ? -40.026 21.081 -27.990 1.00 23.07 183 ILE A O 1
ATOM 1421 N N . LYS A 1 186 ? -41.565 20.028 -26.734 1.00 22.35 184 LYS A N 1
ATOM 1422 C CA . LYS A 1 186 ? -42.526 21.118 -26.781 1.00 25.11 184 LYS A CA 1
ATOM 1423 C C . LYS A 1 186 ? -42.328 22.112 -25.649 1.00 27.63 184 LYS A C 1
ATOM 1424 O O . LYS A 1 186 ? -42.533 23.310 -25.828 1.00 25.79 184 LYS A O 1
ATOM 1430 N N . ALA A 1 187 ? -41.940 21.609 -24.481 1.00 24.74 185 ALA A N 1
ATOM 1431 C CA . ALA A 1 187 ? -41.708 22.459 -23.324 1.00 23.80 185 ALA A CA 1
ATOM 1432 C C . ALA A 1 187 ? -40.819 21.731 -22.333 1.00 24.38 185 ALA A C 1
ATOM 1433 O O . ALA A 1 187 ? -40.782 20.500 -22.301 1.00 22.13 185 ALA A O 1
ATOM 1435 N N . PHE A 1 188 ? -40.094 22.496 -21.531 1.00 20.96 186 PHE A N 1
ATOM 1436 C CA . PHE A 1 188 ? -39.280 21.917 -20.479 1.00 17.21 186 PHE A CA 1
ATOM 1437 C C . PHE A 1 188 ? -39.592 22.639 -19.194 1.00 17.72 186 PHE A C 1
ATOM 1438 O O . PHE A 1 188 ? -39.634 23.872 -19.152 1.00 18.17 186 PHE A O 1
ATOM 1446 N N . VAL A 1 189 ? -39.823 21.870 -18.143 1.00 16.52 187 VAL A N 1
ATOM 1447 C CA . VAL A 1 189 ? -40.109 22.447 -16.839 1.00 15.40 187 VAL A CA 1
ATOM 1448 C C . VAL A 1 189 ? -39.172 21.859 -15.791 1.00 15.09 187 VAL A C 1
ATOM 1449 O O . VAL A 1 189 ? -39.177 20.652 -15.553 1.00 15.78 187 VAL A O 1
ATOM 1453 N N . GLU A 1 190 ? -38.374 22.714 -15.161 1.00 14.20 188 GLU A N 1
ATOM 1454 C CA . GLU A 1 190 ? -37.390 22.259 -14.177 1.00 14.64 188 GLU A CA 1
ATOM 1455 C C . GLU A 1 190 ? -37.793 22.700 -12.776 1.00 13.85 188 GLU A C 1
ATOM 1456 O O . GLU A 1 190 ? -37.824 23.886 -12.486 1.00 15.49 188 GLU A O 1
ATOM 1462 N N . LEU A 1 191 ? -38.139 21.754 -11.917 1.00 13.88 189 LEU A N 1
ATOM 1463 C CA . LEU A 1 191 ? -38.323 22.073 -10.501 1.00 14.64 189 LEU A CA 1
ATOM 1464 C C . LEU A 1 191 ? -36.951 22.055 -9.817 1.00 16.36 189 LEU A C 1
ATOM 1465 O O . LEU A 1 191 ? -36.119 21.196 -10.119 1.00 19.34 189 LEU A O 1
ATOM 1470 N N . HIS A 1 192 ? -36.700 23.006 -8.920 1.00 14.71 190 HIS A N 1
ATOM 1471 C CA . HIS A 1 192 ? -35.402 23.099 -8.260 1.00 14.95 190 HIS A CA 1
ATOM 1472 C C . HIS A 1 192 ? -35.496 23.845 -6.930 1.00 14.67 190 HIS A C 1
ATOM 1473 O O . HIS A 1 192 ? -36.337 24.736 -6.786 1.00 12.05 190 HIS A O 1
ATOM 1480 N N . ILE A 1 193 ? -34.636 23.503 -5.964 1.00 9.74 191 ILE A N 1
ATOM 1481 C CA . ILE A 1 193 ? -34.524 24.337 -4.765 1.00 10.32 191 ILE A CA 1
ATOM 1482 C C . ILE A 1 193 ? -33.909 25.683 -5.129 1.00 13.08 191 ILE A C 1
ATOM 1483 O O . ILE A 1 193 ? -33.016 25.755 -5.988 1.00 15.01 191 ILE A O 1
ATOM 1488 N N . GLU A 1 194 ? -34.391 26.741 -4.478 1.00 11.35 192 GLU A N 1
ATOM 1489 C CA . GLU A 1 194 ? -33.913 28.108 -4.711 1.00 14.86 192 GLU A CA 1
ATOM 1490 C C . GLU A 1 194 ? -32.408 28.273 -4.468 1.00 13.82 192 GLU A C 1
ATOM 1491 O O . GLU A 1 194 ? -31.732 29.031 -5.176 1.00 13.94 192 GLU A O 1
ATOM 1497 N N . GLN A 1 195 ? -31.907 27.579 -3.448 1.00 13.49 193 GLN A N 1
ATOM 1498 C CA . GLN A 1 195 ? -30.490 27.622 -3.048 1.00 12.94 193 GLN A CA 1
ATOM 1499 C C . GLN A 1 195 ? -30.096 28.853 -2.231 1.00 14.70 193 GLN A C 1
ATOM 1500 O O . GLN A 1 195 ? -29.274 28.751 -1.323 1.00 19.05 193 GLN A O 1
ATOM 1506 N N . GLY A 1 196 ? -30.713 29.999 -2.521 1.00 16.11 194 GLY A N 1
ATOM 1507 C CA . GLY A 1 196 ? -30.562 31.194 -1.699 1.00 15.60 194 GLY A CA 1
ATOM 1508 C C . GLY A 1 196 ? -31.680 31.281 -0.671 1.00 15.46 194 GLY A C 1
ATOM 1509 O O . GLY A 1 196 ? -32.436 30.329 -0.499 1.00 14.25 194 GLY A O 1
ATOM 1510 N N . CYS A 1 197 ? -31.805 32.411 0.019 1.00 14.84 195 CYS A N 1
ATOM 1511 C CA . CYS A 1 197 ? -32.821 32.516 1.067 1.00 21.27 195 CYS A CA 1
ATOM 1512 C C . CYS A 1 197 ? -33.889 33.556 0.761 1.00 18.99 195 CYS A C 1
ATOM 1513 O O . CYS A 1 197 ? -34.504 34.092 1.677 1.00 22.06 195 CYS A O 1
ATOM 1516 N N . VAL A 1 198 ? -34.108 33.842 -0.516 1.00 18.02 196 VAL A N 1
ATOM 1517 C CA . VAL A 1 198 ? -35.083 34.862 -0.882 1.00 20.39 196 VAL A CA 1
ATOM 1518 C C . VAL A 1 198 ? -36.498 34.432 -0.510 1.00 21.84 196 VAL A C 1
ATOM 1519 O O . VAL A 1 198 ? -37.228 35.180 0.135 1.00 21.40 196 VAL A O 1
ATOM 1523 N N . LEU A 1 199 ? -36.871 33.213 -0.890 1.00 22.05 197 LEU A N 1
ATOM 1524 C CA . LEU A 1 199 ? -38.189 32.679 -0.540 1.00 22.05 197 LEU A CA 1
ATOM 1525 C C . LEU A 1 199 ? -38.372 32.594 0.977 1.00 26.00 197 LEU A C 1
ATOM 1526 O O . LEU A 1 199 ? -39.366 33.084 1.517 1.00 26.14 197 LEU A O 1
ATOM 1531 N N . GLU A 1 200 ? -37.411 31.980 1.663 1.00 24.56 198 GLU A N 1
ATOM 1532 C CA . GLU A 1 200 ? -37.520 31.805 3.110 1.00 25.06 198 GLU A CA 1
ATOM 1533 C C . GLU A 1 200 ? -37.604 33.138 3.844 1.00 24.71 198 GLU A C 1
ATOM 1534 O O . GLU A 1 200 ? -38.451 33.312 4.704 1.00 23.51 198 GLU A O 1
ATOM 1540 N N . SER A 1 201 ? -36.742 34.088 3.497 1.00 23.69 199 SER A N 1
ATOM 1541 C CA . SER A 1 201 ? -36.750 35.363 4.213 1.00 23.75 199 SER A CA 1
ATOM 1542 C C . SER A 1 201 ? -38.010 36.219 3.968 1.00 29.52 199 SER A C 1
ATOM 1543 O O . SER A 1 201 ? -38.373 37.042 4.803 1.00 24.76 199 SER A O 1
ATOM 1546 N N . ASN A 1 202 ? -38.688 36.015 2.842 1.00 29.13 200 ASN A N 1
ATOM 1547 C CA . ASN A 1 202 ? -39.929 36.740 2.583 1.00 28.46 200 ASN A CA 1
ATOM 1548 C C . ASN A 1 202 ? -41.168 35.903 2.879 1.00 26.62 200 ASN A C 1
ATOM 1549 O O . ASN A 1 202 ? -42.288 36.333 2.619 1.00 30.05 200 ASN A O 1
ATOM 1554 N N . GLY A 1 203 ? -40.968 34.706 3.418 1.00 25.31 201 GLY A N 1
ATOM 1555 C CA . GLY A 1 203 ? -42.086 33.869 3.829 1.00 27.35 201 GLY A CA 1
ATOM 1556 C C . GLY A 1 203 ? -42.882 33.207 2.713 1.00 28.88 201 GLY A C 1
ATOM 1557 O O . GLY A 1 203 ? -43.967 32.688 2.957 1.00 30.33 201 GLY A O 1
ATOM 1558 N N . GLN A 1 204 ? -42.346 33.206 1.494 1.00 25.43 202 GLN A N 1
ATOM 1559 C CA . GLN A 1 204 ? -43.047 32.631 0.345 1.00 23.83 202 GLN A CA 1
ATOM 1560 C C . GLN A 1 204 ? -42.646 31.174 0.048 1.00 26.02 202 GLN A C 1
ATOM 1561 O O . GLN A 1 204 ? -41.530 30.766 0.363 1.00 24.74 202 GLN A O 1
ATOM 1567 N N . SER A 1 205 ? -43.560 30.412 -0.564 1.00 26.62 203 SER A N 1
ATOM 1568 C CA . SER A 1 205 ? -43.419 28.953 -0.749 1.00 25.87 203 SER A CA 1
ATOM 1569 C C . SER A 1 205 ? -42.954 28.482 -2.131 1.00 22.99 203 SER A C 1
ATOM 1570 O O . SER A 1 205 ? -42.388 27.405 -2.252 1.00 21.82 203 SER A O 1
ATOM 1573 N N . ILE A 1 206 ? -43.238 29.262 -3.169 1.00 20.86 204 ILE A N 1
ATOM 1574 C CA . ILE A 1 206 ? -42.963 28.870 -4.542 1.00 15.31 204 ILE A CA 1
ATOM 1575 C C . ILE A 1 206 ? -42.327 30.069 -5.224 1.00 17.60 204 ILE A C 1
ATOM 1576 O O . ILE A 1 206 ? -42.785 31.200 -5.048 1.00 19.93 204 ILE A O 1
ATOM 1581 N N . GLY A 1 207 ? -41.264 29.829 -5.982 1.00 19.43 205 GLY A N 1
ATOM 1582 C CA . GLY A 1 207 ? -40.648 30.854 -6.801 1.00 14.95 205 GLY A CA 1
ATOM 1583 C C . GLY A 1 207 ? -40.984 30.602 -8.258 1.00 18.04 205 GLY A C 1
ATOM 1584 O O . GLY A 1 207 ? -40.792 29.496 -8.773 1.00 16.96 205 GLY A O 1
ATOM 1585 N N . VAL A 1 208 ? -41.532 31.615 -8.917 1.00 17.58 206 VAL A N 1
ATOM 1586 C CA . VAL A 1 208 ? -41.717 31.560 -10.361 1.00 19.03 206 VAL A CA 1
ATOM 1587 C C . VAL A 1 208 ? -40.531 32.261 -11.002 1.00 17.16 206 VAL A C 1
ATOM 1588 O O . VAL A 1 208 ? -40.434 33.481 -10.942 1.00 19.37 206 VAL A O 1
ATOM 1592 N N . VAL A 1 209 ? -39.617 31.488 -11.589 1.00 15.79 207 VAL A N 1
ATOM 1593 C CA . VAL A 1 209 ? -38.384 32.037 -12.152 1.00 13.16 207 VAL A CA 1
ATOM 1594 C C . VAL A 1 209 ? -38.579 32.674 -13.515 1.00 15.12 207 VAL A C 1
ATOM 1595 O O . VAL A 1 209 ? -39.087 32.037 -14.433 1.00 18.24 207 VAL A O 1
ATOM 1599 N N . ASN A 1 210 ? -38.162 33.925 -13.664 1.00 13.33 208 ASN A N 1
ATOM 1600 C CA . ASN A 1 210 ? -38.334 34.593 -14.952 1.00 21.07 208 ASN A CA 1
ATOM 1601 C C . ASN A 1 210 ? -37.048 34.813 -15.732 1.00 20.06 208 ASN A C 1
ATOM 1602 O O . ASN A 1 210 ? -37.100 35.236 -16.885 1.00 21.38 208 ASN A O 1
ATOM 1607 N N . ALA A 1 211 ? -35.906 34.528 -15.103 1.00 18.50 209 ALA A N 1
ATOM 1608 C CA . ALA A 1 211 ? -34.604 34.713 -15.736 1.00 17.78 209 ALA A CA 1
ATOM 1609 C C . ALA A 1 211 ? -33.503 33.997 -14.945 1.00 15.91 209 ALA A C 1
ATOM 1610 O O . ALA A 1 211 ? -33.660 33.728 -13.761 1.00 19.24 209 ALA A O 1
ATOM 1612 N N . ILE A 1 212 ? -32.385 33.717 -15.600 1.00 16.42 210 ILE A N 1
ATOM 1613 C CA . ILE A 1 212 ? -31.236 33.066 -14.968 1.00 16.00 210 ILE A CA 1
ATOM 1614 C C . ILE A 1 212 ? -30.006 33.930 -15.210 1.00 13.37 210 ILE A C 1
ATOM 1615 O O . ILE A 1 212 ? -29.882 34.515 -16.269 1.00 15.45 210 ILE A O 1
ATOM 1620 N N . VAL A 1 213 ? -29.105 34.026 -14.231 1.00 15.63 211 VAL A N 1
ATOM 1621 C CA . VAL A 1 213 ? -27.957 34.919 -14.358 1.00 12.10 211 VAL A CA 1
ATOM 1622 C C . VAL A 1 213 ? -26.984 34.497 -15.444 1.00 14.48 211 VAL A C 1
ATOM 1623 O O . VAL A 1 213 ? -26.937 33.335 -15.849 1.00 15.53 211 VAL A O 1
ATOM 1627 N N . GLY A 1 214 ? -26.202 35.464 -15.908 1.00 12.89 212 GLY A N 1
ATOM 1628 C CA . GLY A 1 214 ? -25.051 35.184 -16.745 1.00 16.48 212 GLY A CA 1
ATOM 1629 C C . GLY A 1 214 ? -23.944 34.708 -15.825 1.00 15.34 212 GLY A C 1
ATOM 1630 O O . GLY A 1 214 ? -24.000 34.963 -14.624 1.00 14.61 212 GLY A O 1
ATOM 1631 N N . GLN A 1 215 ? -22.944 34.022 -16.372 1.00 14.31 213 GLN A N 1
ATOM 1632 C CA . GLN A 1 215 ? -21.943 33.381 -15.531 1.00 15.04 213 GLN A CA 1
ATOM 1633 C C . GLN A 1 215 ? -20.635 33.096 -16.273 1.00 15.59 213 GLN A C 1
ATOM 1634 O O . GLN A 1 215 ? -20.644 32.541 -17.374 1.00 15.70 213 GLN A O 1
ATOM 1640 N N . ARG A 1 216 ? -19.517 33.493 -15.673 1.00 9.82 214 ARG A N 1
ATOM 1641 C CA . ARG A 1 216 ? -18.206 33.128 -16.191 1.00 12.52 214 ARG A CA 1
ATOM 1642 C C . ARG A 1 216 ? -17.414 32.288 -15.187 1.00 13.36 214 ARG A C 1
ATOM 1643 O O . ARG A 1 216 ? -17.445 32.547 -13.975 1.00 11.45 214 ARG A O 1
ATOM 1651 N N . ARG A 1 217 ? -16.713 31.281 -15.696 1.00 14.95 215 ARG A N 1
ATOM 1652 C CA . ARG A 1 217 ? -15.743 30.546 -14.899 1.00 12.91 215 ARG A CA 1
ATOM 1653 C C . ARG A 1 217 ? -14.377 30.530 -15.569 1.00 15.78 215 ARG A C 1
ATOM 1654 O O . ARG A 1 217 ? -14.250 30.234 -16.758 1.00 14.65 215 ARG A O 1
ATOM 1662 N N . TYR A 1 218 ? -13.350 30.833 -14.789 1.00 11.14 216 TYR A N 1
ATOM 1663 C CA . TYR A 1 218 ? -11.988 30.796 -15.293 1.00 14.46 216 TYR A CA 1
ATOM 1664 C C . TYR A 1 218 ? -11.131 29.800 -14.507 1.00 13.81 216 TYR A C 1
ATOM 1665 O O . TYR A 1 218 ? -11.363 29.562 -13.322 1.00 14.20 216 TYR A O 1
ATOM 1674 N N . THR A 1 219 ? -10.138 29.231 -15.171 1.00 13.36 217 THR A N 1
ATOM 1675 C CA . THR A 1 219 ? -9.016 28.602 -14.474 1.00 17.10 217 THR A CA 1
ATOM 1676 C C . THR A 1 219 ? -7.804 29.462 -14.788 1.00 15.26 217 THR A C 1
ATOM 1677 O O . THR A 1 219 ? -7.498 29.709 -15.952 1.00 14.98 217 THR A O 1
ATOM 1681 N N . VAL A 1 220 ? -7.149 29.970 -13.750 1.00 14.87 218 VAL A N 1
ATOM 1682 C CA . VAL A 1 220 ? -5.971 30.802 -13.938 1.00 12.44 218 VAL A CA 1
ATOM 1683 C C . VAL A 1 220 ? -4.741 30.095 -13.388 1.00 16.71 218 VAL A C 1
ATOM 1684 O O . VAL A 1 220 ? -4.776 29.541 -12.285 1.00 15.32 218 VAL A O 1
ATOM 1688 N N . THR A 1 221 ? -3.663 30.098 -14.174 1.00 16.10 219 THR A N 1
ATOM 1689 C CA . THR A 1 221 ? -2.394 29.488 -13.772 1.00 14.93 219 THR A CA 1
ATOM 1690 C C . THR A 1 221 ? -1.285 30.530 -13.615 1.00 18.08 219 THR A C 1
ATOM 1691 O O . THR A 1 221 ? -0.929 31.241 -14.567 1.00 18.55 219 THR A O 1
ATOM 1695 N N . LEU A 1 222 ? -0.752 30.638 -12.408 1.00 16.17 220 LEU A N 1
ATOM 1696 C CA . LEU A 1 222 ? 0.374 31.538 -12.156 1.00 16.26 220 LEU A CA 1
ATOM 1697 C C . LEU A 1 222 ? 1.675 30.746 -12.170 1.00 19.68 220 LEU A C 1
ATOM 1698 O O . LEU A 1 222 ? 1.762 29.673 -11.558 1.00 16.57 220 LEU A O 1
ATOM 1703 N N . ASN A 1 223 ? 2.670 31.261 -12.891 1.00 15.92 221 ASN A N 1
ATOM 1704 C CA . ASN A 1 223 ? 3.983 30.621 -12.967 1.00 21.64 221 ASN A CA 1
ATOM 1705 C C . ASN A 1 223 ? 5.113 31.534 -12.493 1.00 21.77 221 ASN A C 1
ATOM 1706 O O . ASN A 1 223 ? 5.447 32.513 -13.158 1.00 19.11 221 ASN A O 1
ATOM 1711 N N . GLY A 1 224 ? 5.673 31.223 -11.326 1.00 18.60 222 GLY A N 1
ATOM 1712 C CA . GLY A 1 224 ? 6.739 32.020 -10.746 1.00 17.22 222 GLY A CA 1
ATOM 1713 C C . GLY A 1 224 ? 7.988 31.175 -10.630 1.00 19.10 222 GLY A C 1
ATOM 1714 O O . GLY A 1 224 ? 8.397 30.531 -11.593 1.00 17.70 222 GLY A O 1
ATOM 1715 N N . GLU A 1 225 ? 8.580 31.152 -9.444 1.00 19.45 223 GLU A N 1
ATOM 1716 C CA . GLU A 1 225 ? 9.746 30.308 -9.206 1.00 18.94 223 GLU A CA 1
ATOM 1717 C C . GLU A 1 225 ? 9.748 29.697 -7.807 1.00 16.79 223 GLU A C 1
ATOM 1718 O O . GLU A 1 225 ? 9.749 30.419 -6.804 1.00 15.08 223 GLU A O 1
ATOM 1724 N N . SER A 1 226 ? 9.760 28.369 -7.757 1.00 12.98 224 SER A N 1
ATOM 1725 C CA . SER A 1 226 ? 9.868 27.650 -6.502 1.00 15.74 224 SER A CA 1
ATOM 1726 C C . SER A 1 226 ? 11.239 27.878 -5.902 1.00 18.35 224 SER A C 1
ATOM 1727 O O . SER A 1 226 ? 12.263 27.723 -6.588 1.00 15.33 224 SER A O 1
ATOM 1730 N N . ASN A 1 227 ? 11.273 28.269 -4.631 1.00 15.73 225 ASN A N 1
ATOM 1731 C CA . ASN A 1 227 ? 12.565 28.433 -3.970 1.00 17.47 225 ASN A CA 1
ATOM 1732 C C . ASN A 1 227 ? 12.502 28.181 -2.473 1.00 15.47 225 ASN A C 1
ATOM 1733 O O . ASN A 1 227 ? 11.438 27.886 -1.937 1.00 15.14 225 ASN A O 1
ATOM 1738 N N . HIS A 1 228 ? 13.648 28.311 -1.809 1.00 16.70 226 HIS A N 1
ATOM 1739 C CA . HIS A 1 228 ? 13.785 27.982 -0.389 1.00 15.90 226 HIS A CA 1
ATOM 1740 C C . HIS A 1 228 ? 13.193 29.080 0.471 1.00 15.47 226 HIS A C 1
ATOM 1741 O O . HIS A 1 228 ? 13.535 30.240 0.297 1.00 14.94 226 HIS A O 1
ATOM 1748 N N . ALA A 1 229 ? 12.332 28.715 1.421 1.00 13.80 227 ALA A N 1
ATOM 1749 C CA . ALA A 1 229 ? 11.598 29.718 2.201 1.00 13.59 227 ALA A CA 1
ATOM 1750 C C . ALA A 1 229 ? 12.489 30.535 3.116 1.00 15.02 227 ALA A C 1
ATOM 1751 O O . ALA A 1 229 ? 12.128 31.638 3.535 1.00 13.69 227 ALA A O 1
ATOM 1753 N N . GLY A 1 230 ? 13.652 29.989 3.434 1.00 15.95 228 GLY A N 1
ATOM 1754 C CA . GLY A 1 230 ? 14.527 30.623 4.393 1.00 16.07 228 GLY A CA 1
ATOM 1755 C C . GLY A 1 230 ? 15.628 31.423 3.733 1.00 16.98 228 GLY A C 1
ATOM 1756 O O . GLY A 1 230 ? 15.942 32.523 4.165 1.00 16.57 228 GLY A O 1
ATOM 1757 N N . THR A 1 231 ? 16.228 30.870 2.687 1.00 17.69 229 THR A N 1
ATOM 1758 C CA . THR A 1 231 ? 17.419 31.490 2.116 1.00 17.14 229 THR A CA 1
ATOM 1759 C C . THR A 1 231 ? 17.135 32.452 0.958 1.00 17.49 229 THR A C 1
ATOM 1760 O O . THR A 1 231 ? 18.047 33.123 0.488 1.00 19.56 229 THR A O 1
ATOM 1764 N N . THR A 1 232 ? 15.884 32.518 0.497 1.00 17.04 230 THR A N 1
ATOM 1765 C CA . THR A 1 232 ? 15.532 33.378 -0.629 1.00 16.57 230 THR A CA 1
ATOM 1766 C C . THR A 1 232 ? 15.047 34.734 -0.106 1.00 15.85 230 THR A C 1
ATOM 1767 O O . THR A 1 232 ? 13.956 34.829 0.452 1.00 16.44 230 THR A O 1
ATOM 1771 N N . PRO A 1 233 ? 15.857 35.790 -0.290 1.00 16.74 231 PRO A N 1
ATOM 1772 C CA . PRO A 1 233 ? 15.463 37.133 0.172 1.00 17.74 231 PRO A CA 1
ATOM 1773 C C . PRO A 1 233 ? 14.087 37.483 -0.388 1.00 16.72 231 PRO A C 1
ATOM 1774 O O . PRO A 1 233 ? 13.767 37.033 -1.491 1.00 19.51 231 PRO A O 1
ATOM 1778 N N . MET A 1 234 ? 13.283 38.230 0.360 1.00 15.87 232 MET A N 1
ATOM 1779 C CA . MET A 1 234 ? 11.917 38.541 -0.059 1.00 17.24 232 MET A CA 1
ATOM 1780 C C . MET A 1 234 ? 11.846 39.241 -1.413 1.00 21.89 232 MET A C 1
ATOM 1781 O O . MET A 1 234 ? 10.931 38.992 -2.190 1.00 27.63 232 MET A O 1
ATOM 1786 N N . GLY A 1 235 ? 12.818 40.105 -1.695 1.00 21.09 233 GLY A N 1
ATOM 1787 C CA . GLY A 1 235 ? 12.796 40.907 -2.904 1.00 19.25 233 GLY A CA 1
ATOM 1788 C C . GLY A 1 235 ? 13.281 40.180 -4.136 1.00 23.26 233 GLY A C 1
ATOM 1789 O O . GLY A 1 235 ? 13.285 40.746 -5.221 1.00 24.24 233 GLY A O 1
ATOM 1790 N N . TYR A 1 236 ? 13.692 38.925 -3.981 1.00 21.21 234 TYR A N 1
ATOM 1791 C CA . TYR A 1 236 ? 14.118 38.130 -5.131 1.00 23.42 234 TYR A CA 1
ATOM 1792 C C . TYR A 1 236 ? 13.070 37.069 -5.483 1.00 24.72 234 TYR A C 1
ATOM 1793 O O . TYR A 1 236 ? 13.270 36.256 -6.387 1.00 25.11 234 TYR A O 1
ATOM 1802 N N . ARG A 1 237 ? 11.959 37.059 -4.758 1.00 20.74 235 ARG A N 1
ATOM 1803 C CA . ARG A 1 237 ? 11.000 35.973 -4.898 1.00 23.45 235 ARG A CA 1
ATOM 1804 C C . ARG A 1 237 ? 10.065 36.117 -6.091 1.00 20.49 235 ARG A C 1
ATOM 1805 O O . ARG A 1 237 ? 9.777 37.229 -6.538 1.00 20.15 235 ARG A O 1
ATOM 1813 N N . ARG A 1 238 ? 9.593 34.985 -6.602 1.00 17.90 236 ARG A N 1
ATOM 1814 C CA . ARG A 1 238 ? 8.442 35.001 -7.503 1.00 19.69 236 ARG A CA 1
ATOM 1815 C C . ARG A 1 238 ? 7.342 34.072 -6.976 1.00 16.97 236 ARG A C 1
ATOM 1816 O O . ARG A 1 238 ? 7.077 32.997 -7.514 1.00 15.34 236 ARG A O 1
ATOM 1824 N N . ASP A 1 239 ? 6.716 34.539 -5.904 1.00 15.48 237 ASP A N 1
ATOM 1825 C CA . ASP A 1 239 ? 5.814 33.768 -5.067 1.00 16.98 237 ASP A CA 1
ATOM 1826 C C . ASP A 1 239 ? 4.394 33.789 -5.647 1.00 17.32 237 ASP A C 1
ATOM 1827 O O . ASP A 1 239 ? 3.731 34.819 -5.626 1.00 15.15 237 ASP A O 1
ATOM 1832 N N . THR A 1 240 ? 3.929 32.649 -6.147 1.00 13.82 238 THR A N 1
ATOM 1833 C CA . THR A 1 240 ? 2.600 32.599 -6.757 1.00 14.48 238 THR A CA 1
ATOM 1834 C C . THR A 1 240 ? 1.425 32.654 -5.770 1.00 15.11 238 THR A C 1
ATOM 1835 O O . THR A 1 240 ? 0.312 33.029 -6.159 1.00 14.53 238 THR A O 1
ATOM 1839 N N . VAL A 1 241 ? 1.654 32.320 -4.502 1.00 11.95 239 VAL A N 1
ATOM 1840 C CA . VAL A 1 241 ? 0.563 32.402 -3.538 1.00 12.83 239 VAL A CA 1
ATOM 1841 C C . VAL A 1 241 ? 0.373 33.846 -3.093 1.00 13.09 239 VAL A C 1
ATOM 1842 O O . VAL A 1 241 ? -0.747 34.310 -2.918 1.00 13.23 239 VAL A O 1
ATOM 1846 N N . TYR A 1 242 ? 1.474 34.563 -2.932 1.00 13.35 240 TYR A N 1
ATOM 1847 C CA . TYR A 1 242 ? 1.406 35.990 -2.661 1.00 15.05 240 TYR A CA 1
ATOM 1848 C C . TYR A 1 242 ? 0.732 36.749 -3.820 1.00 15.65 240 TYR A C 1
ATOM 1849 O O . TYR A 1 242 ? -0.107 37.632 -3.607 1.00 13.29 240 TYR A O 1
ATOM 1858 N N . ALA A 1 243 ? 1.099 36.396 -5.046 1.00 13.98 241 ALA A N 1
ATOM 1859 C CA . ALA A 1 243 ? 0.464 36.992 -6.216 1.00 13.39 241 ALA A CA 1
ATOM 1860 C C . ALA A 1 243 ? -1.035 36.650 -6.249 1.00 15.06 241 ALA A C 1
ATOM 1861 O O . ALA A 1 243 ? -1.884 37.528 -6.450 1.00 13.50 241 ALA A O 1
ATOM 1863 N N . PHE A 1 244 ? -1.359 35.378 -6.037 1.00 11.50 242 PHE A N 1
ATOM 1864 C CA . PHE A 1 244 ? -2.753 34.988 -5.964 1.00 11.17 242 PHE A CA 1
ATOM 1865 C C . PHE A 1 244 ? -3.495 35.831 -4.929 1.00 13.31 242 PHE A C 1
ATOM 1866 O O . PHE A 1 244 ? -4.618 36.270 -5.170 1.00 11.27 242 PHE A O 1
ATOM 1874 N N . SER A 1 245 ? -2.881 36.034 -3.766 1.00 10.61 243 SER A N 1
ATOM 1875 C CA . SER A 1 245 ? -3.599 36.693 -2.676 1.00 12.78 243 SER A CA 1
ATOM 1876 C C . SER A 1 245 ? -3.906 38.165 -2.995 1.00 14.59 243 SER A C 1
ATOM 1877 O O . SER A 1 245 ? -4.990 38.667 -2.687 1.00 14.86 243 SER A O 1
ATOM 1880 N N . ARG A 1 246 ? -2.975 38.841 -3.656 1.00 13.90 244 ARG A N 1
ATOM 1881 C CA . ARG A 1 246 ? -3.222 40.220 -4.083 1.00 17.54 244 ARG A CA 1
ATOM 1882 C C . ARG A 1 246 ? -4.395 40.267 -5.058 1.00 15.06 244 ARG A C 1
ATOM 1883 O O . ARG A 1 246 ? -5.259 41.137 -4.964 1.00 16.26 244 ARG A O 1
ATOM 1891 N N . ILE A 1 247 ? -4.424 39.303 -5.976 1.00 12.91 245 ILE A N 1
ATOM 1892 C CA . ILE A 1 247 ? -5.468 39.216 -6.977 1.00 12.34 245 ILE A CA 1
ATOM 1893 C C . ILE A 1 247 ? -6.814 38.973 -6.305 1.00 13.55 245 ILE A C 1
ATOM 1894 O O . ILE A 1 247 ? -7.794 39.659 -6.580 1.00 11.76 245 ILE A O 1
ATOM 1899 N N . CYS A 1 248 ? -6.853 37.995 -5.411 1.00 13.97 246 CYS A N 1
ATOM 1900 C CA . CYS A 1 248 ? -8.087 37.658 -4.724 1.00 13.48 246 CYS A CA 1
ATOM 1901 C C . CYS A 1 248 ? -8.571 38.823 -3.850 1.00 12.36 246 CYS A C 1
ATOM 1902 O O . CYS A 1 248 ? -9.733 39.194 -3.892 1.00 12.19 246 CYS A O 1
ATOM 1905 N N . HIS A 1 249 ? -7.666 39.399 -3.072 1.00 14.82 247 HIS A N 1
ATOM 1906 C CA . HIS A 1 249 ? -8.004 40.472 -2.148 1.00 14.91 247 HIS A CA 1
ATOM 1907 C C . HIS A 1 249 ? -8.560 41.668 -2.911 1.00 18.03 247 HIS A C 1
ATOM 1908 O O . HIS A 1 249 ? -9.648 42.161 -2.607 1.00 14.84 247 HIS A O 1
ATOM 1915 N N . GLN A 1 250 ? -7.813 42.123 -3.909 1.00 15.97 248 GLN A N 1
ATOM 1916 C CA . GLN A 1 250 ? -8.201 43.318 -4.655 1.00 18.55 248 GLN A CA 1
ATOM 1917 C C . GLN A 1 250 ? -9.518 43.124 -5.407 1.00 16.82 248 GLN A C 1
ATOM 1918 O O . GLN A 1 250 ? -10.392 43.986 -5.376 1.00 16.94 248 GLN A O 1
ATOM 1924 N N . SER A 1 251 ? -9.664 41.971 -6.054 1.00 18.04 249 SER A N 1
ATOM 1925 C CA . SER A 1 251 ? -10.825 41.679 -6.891 1.00 14.81 249 SER A CA 1
ATOM 1926 C C . SER A 1 251 ? -12.101 41.517 -6.084 1.00 16.96 249 SER A C 1
ATOM 1927 O O . SER A 1 251 ? -13.152 42.005 -6.491 1.00 16.52 249 SER A O 1
ATOM 1930 N N . VAL A 1 252 ? -12.023 40.814 -4.955 1.00 14.85 250 VAL A N 1
ATOM 1931 C CA . VAL A 1 252 ? -13.193 40.689 -4.107 1.00 14.46 250 VAL A CA 1
ATOM 1932 C C . VAL A 1 252 ? -13.615 42.076 -3.625 1.00 19.50 250 VAL A C 1
ATOM 1933 O O . VAL A 1 252 ? -14.800 42.395 -3.605 1.00 22.24 250 VAL A O 1
ATOM 1937 N N . GLU A 1 253 ? -12.632 42.899 -3.272 1.00 20.07 251 GLU A N 1
ATOM 1938 C CA . GLU A 1 253 ? -12.871 44.278 -2.855 1.00 21.75 251 GLU A CA 1
ATOM 1939 C C . GLU A 1 253 ? -13.636 45.062 -3.931 1.00 20.80 251 GLU A C 1
ATOM 1940 O O . GLU A 1 253 ? -14.659 45.684 -3.655 1.00 22.78 251 GLU A O 1
ATOM 1946 N N . LYS A 1 254 ? -13.141 45.013 -5.160 1.00 17.81 252 LYS A N 1
ATOM 1947 C CA . LYS A 1 254 ? -13.839 45.620 -6.281 1.00 16.35 252 LYS A CA 1
ATOM 1948 C C . LYS A 1 254 ? -15.276 45.119 -6.422 1.00 22.73 252 LYS A C 1
ATOM 1949 O O . LYS A 1 254 ? -16.194 45.922 -6.594 1.00 22.60 252 LYS A O 1
ATOM 1955 N N . ALA A 1 255 ? -15.475 43.804 -6.349 1.00 19.21 253 ALA A N 1
ATOM 1956 C CA . ALA A 1 255 ? -16.815 43.235 -6.505 1.00 18.78 253 ALA A CA 1
ATOM 1957 C C . ALA A 1 255 ? -17.741 43.747 -5.424 1.00 20.37 253 ALA A C 1
ATOM 1958 O O . ALA A 1 255 ? -18.923 44.005 -5.677 1.00 21.57 253 ALA A O 1
ATOM 1960 N N . LYS A 1 256 ? -17.209 43.902 -4.217 1.00 19.21 254 LYS A N 1
ATOM 1961 C CA . LYS A 1 256 ? -18.028 44.398 -3.115 1.00 22.90 254 LYS A CA 1
ATOM 1962 C C . LYS A 1 256 ? -18.470 45.843 -3.347 1.00 24.94 254 LYS A C 1
ATOM 1963 O O . LYS A 1 256 ? -19.556 46.241 -2.938 1.00 25.27 254 LYS A O 1
ATOM 1969 N N . ARG A 1 257 ? -17.635 46.619 -4.024 1.00 21.01 255 ARG A N 1
ATOM 1970 C CA . ARG A 1 257 ? -18.023 47.968 -4.403 1.00 22.93 255 ARG A CA 1
ATOM 1971 C C . ARG A 1 257 ? -19.099 47.999 -5.492 1.00 25.05 255 ARG A C 1
ATOM 1972 O O . ARG A 1 257 ? -19.905 48.925 -5.528 1.00 24.34 255 ARG A O 1
ATOM 1980 N N . MET A 1 258 ? -19.136 46.994 -6.364 1.00 23.16 256 MET A N 1
ATOM 1981 C CA . MET A 1 258 ? -20.197 46.946 -7.376 1.00 24.80 256 MET A CA 1
ATOM 1982 C C . MET A 1 258 ? -21.548 46.626 -6.754 1.00 24.37 256 MET A C 1
ATOM 1983 O O . MET A 1 258 ? -22.584 47.074 -7.240 1.00 29.52 256 MET A O 1
ATOM 1988 N N . GLY A 1 259 ? -21.537 45.857 -5.671 1.00 25.51 257 GLY A N 1
ATOM 1989 C CA . GLY A 1 259 ? -22.766 45.506 -4.984 1.00 24.20 257 GLY A CA 1
ATOM 1990 C C . GLY A 1 259 ? -23.578 44.443 -5.706 1.00 22.05 257 GLY A C 1
ATOM 1991 O O . GLY A 1 259 ? -23.264 44.069 -6.847 1.00 19.34 257 GLY A O 1
ATOM 1992 N N . ASP A 1 260 ? -24.617 43.953 -5.026 1.00 20.67 258 ASP A N 1
ATOM 1993 C CA . ASP A 1 260 ? -25.585 43.016 -5.595 1.00 22.69 258 ASP A CA 1
ATOM 1994 C C . ASP A 1 260 ? -26.106 43.505 -6.939 1.00 21.00 258 ASP A C 1
ATOM 1995 O O . ASP A 1 260 ? -26.343 44.691 -7.114 1.00 26.75 258 ASP A O 1
ATOM 2000 N N . PRO A 1 261 ? -26.307 42.584 -7.892 1.00 21.81 259 PRO A N 1
ATOM 2001 C CA . PRO A 1 261 ? -26.145 41.140 -7.708 1.00 18.68 259 PRO A CA 1
ATOM 2002 C C . PRO A 1 261 ? -24.798 40.590 -8.192 1.00 19.30 259 PRO A C 1
ATOM 2003 O O . PRO A 1 261 ? -24.709 39.396 -8.453 1.00 18.18 259 PRO A O 1
ATOM 2007 N N . LEU A 1 262 ? -23.772 41.421 -8.315 1.00 18.45 260 LEU A N 1
ATOM 2008 C CA . LEU A 1 262 ? -22.457 40.892 -8.660 1.00 16.50 260 LEU A CA 1
ATOM 2009 C C . LEU A 1 262 ? -22.006 39.941 -7.567 1.00 15.40 260 LEU A C 1
ATOM 2010 O O . LEU A 1 262 ? -22.106 40.248 -6.376 1.00 17.96 260 LEU A O 1
ATOM 2015 N N . VAL A 1 263 ? -21.567 38.759 -7.970 1.00 16.46 261 VAL A N 1
ATOM 2016 C CA . VAL A 1 263 ? -20.950 37.817 -7.040 1.00 14.26 261 VAL A CA 1
ATOM 2017 C C . VAL A 1 263 ? -19.631 37.359 -7.647 1.00 11.58 261 VAL A C 1
ATOM 2018 O O . VAL A 1 263 ? -19.494 37.288 -8.862 1.00 9.80 261 VAL A O 1
ATOM 2022 N N . LEU A 1 264 ? -18.651 37.088 -6.797 1.00 11.18 262 LEU A N 1
ATOM 2023 C CA . LEU A 1 264 ? -17.322 36.724 -7.252 1.00 9.77 262 LEU A CA 1
ATOM 2024 C C . LEU A 1 264 ? -16.707 35.794 -6.230 1.00 13.57 262 LEU A C 1
ATOM 2025 O O . LEU A 1 264 ? -16.649 36.118 -5.039 1.00 11.00 262 LEU A O 1
ATOM 2030 N N . THR A 1 265 ? -16.235 34.646 -6.708 1.00 11.31 263 THR A N 1
ATOM 2031 C CA . THR A 1 265 ? -15.766 33.571 -5.854 1.00 10.66 263 THR A CA 1
ATOM 2032 C C . THR A 1 265 ? -14.458 32.994 -6.374 1.00 12.34 263 THR A C 1
ATOM 2033 O O . THR A 1 265 ? -14.367 32.597 -7.537 1.00 11.25 263 THR A O 1
ATOM 2037 N N . PHE A 1 266 ? -13.447 32.956 -5.512 1.00 12.25 264 PHE A N 1
ATOM 2038 C CA . PHE A 1 266 ? -12.201 32.236 -5.794 1.00 10.48 264 PHE A CA 1
ATOM 2039 C C . PHE A 1 266 ? -12.245 30.937 -4.988 1.00 14.73 264 PHE A C 1
ATOM 2040 O O . PHE A 1 266 ? -11.746 30.880 -3.858 1.00 14.69 264 PHE A O 1
ATOM 2048 N N . GLY A 1 267 ? -12.852 29.902 -5.559 1.00 12.24 265 GLY A N 1
ATOM 2049 C CA . GLY A 1 267 ? -13.227 28.733 -4.773 1.00 12.28 265 GLY A CA 1
ATOM 2050 C C . GLY A 1 267 ? -12.158 27.654 -4.672 1.00 14.45 265 GLY A C 1
ATOM 2051 O O . GLY A 1 267 ? -12.124 26.885 -3.703 1.00 12.30 265 GLY A O 1
ATOM 2052 N N . LYS A 1 268 ? -11.280 27.607 -5.669 1.00 12.02 266 LYS A N 1
ATOM 2053 C CA . LYS A 1 268 ? -10.287 26.548 -5.755 1.00 10.52 266 LYS A CA 1
ATOM 2054 C C . LYS A 1 268 ? -8.892 27.136 -5.941 1.00 13.68 266 LYS A C 1
ATOM 2055 O O . LYS A 1 268 ? -8.676 27.955 -6.821 1.00 12.48 266 LYS A O 1
ATOM 2061 N N . VAL A 1 269 ? -7.968 26.739 -5.074 1.00 10.50 267 VAL A N 1
ATOM 2062 C CA . VAL A 1 269 ? -6.593 27.209 -5.106 1.00 10.68 267 VAL A CA 1
ATOM 2063 C C . VAL A 1 269 ? -5.672 26.000 -4.980 1.00 13.18 267 VAL A C 1
ATOM 2064 O O . VAL A 1 269 ? -5.818 25.197 -4.049 1.00 12.14 267 VAL A O 1
ATOM 2068 N N . GLU A 1 270 ? -4.743 25.839 -5.919 1.00 13.68 268 GLU A N 1
ATOM 2069 C CA . GLU A 1 270 ? -3.751 24.746 -5.813 1.00 14.67 268 GLU A CA 1
ATOM 2070 C C . GLU A 1 270 ? -2.323 25.219 -6.036 1.00 12.68 268 GLU A C 1
ATOM 2071 O O . GLU A 1 270 ? -1.858 25.277 -7.170 1.00 12.76 268 GLU A O 1
ATOM 2077 N N . PRO A 1 271 ? -1.625 25.567 -4.949 1.00 14.50 269 PRO A N 1
ATOM 2078 C CA . PRO A 1 271 ? -0.209 25.931 -5.040 1.00 14.48 269 PRO A CA 1
ATOM 2079 C C . PRO A 1 271 ? 0.636 24.676 -5.201 1.00 14.86 269 PRO A C 1
ATOM 2080 O O . PRO A 1 271 ? 0.215 23.602 -4.778 1.00 14.28 269 PRO A O 1
ATOM 2084 N N . ARG A 1 272 ? 1.808 24.815 -5.814 1.00 14.58 270 ARG A N 1
ATOM 2085 C CA . ARG A 1 272 ? 2.732 23.702 -5.991 1.00 14.19 270 ARG A CA 1
ATOM 2086 C C . ARG A 1 272 ? 4.117 24.202 -5.634 1.00 16.98 270 ARG A C 1
ATOM 2087 O O . ARG A 1 272 ? 4.504 25.296 -6.052 1.00 13.70 270 ARG A O 1
ATOM 2095 N N . PRO A 1 273 ? 4.885 23.398 -4.877 1.00 16.36 271 PRO A N 1
ATOM 2096 C CA . PRO A 1 273 ? 4.534 22.031 -4.464 1.00 12.34 271 PRO A CA 1
ATOM 2097 C C . PRO A 1 273 ? 3.628 21.990 -3.236 1.00 14.72 271 PRO A C 1
ATOM 2098 O O . PRO A 1 273 ? 3.327 20.895 -2.777 1.00 17.15 271 PRO A O 1
ATOM 2102 N N . ASN A 1 274 ? 3.207 23.147 -2.728 1.00 13.02 272 ASN A N 1
ATOM 2103 C CA . ASN A 1 274 ? 2.299 23.217 -1.579 1.00 14.87 272 ASN A CA 1
ATOM 2104 C C . ASN A 1 274 ? 2.960 22.702 -0.292 1.00 14.16 272 ASN A C 1
ATOM 2105 O O . ASN A 1 274 ? 2.415 21.840 0.387 1.00 14.76 272 ASN A O 1
ATOM 2110 N N . THR A 1 275 ? 4.133 23.245 0.033 1.00 14.76 273 THR A N 1
ATOM 2111 C CA . THR A 1 275 ? 4.924 22.823 1.194 1.00 13.23 273 THR A CA 1
ATOM 2112 C C . THR A 1 275 ? 5.275 24.036 2.063 1.00 12.26 273 THR A C 1
ATOM 2113 O O . THR A 1 275 ? 5.568 25.101 1.548 1.00 14.19 273 THR A O 1
ATOM 2117 N N . VAL A 1 276 ? 5.256 23.865 3.377 1.00 14.19 274 VAL A N 1
ATOM 2118 C CA . VAL A 1 276 ? 5.516 24.956 4.323 1.00 12.67 274 VAL A CA 1
ATOM 2119 C C . VAL A 1 276 ? 6.793 25.792 4.056 1.00 12.73 274 VAL A C 1
ATOM 2120 O O . VAL A 1 276 ? 6.759 27.020 4.094 1.00 10.68 274 VAL A O 1
ATOM 2124 N N . ASN A 1 277 ? 7.900 25.126 3.754 1.00 14.15 275 ASN A N 1
ATOM 2125 C CA . ASN A 1 277 ? 9.187 25.807 3.571 1.00 13.04 275 ASN A CA 1
ATOM 2126 C C . ASN A 1 277 ? 9.606 25.877 2.092 1.00 13.44 275 ASN A C 1
ATOM 2127 O O . ASN A 1 277 ? 10.794 25.823 1.757 1.00 12.83 275 ASN A O 1
ATOM 2132 N N . VAL A 1 278 ? 8.621 25.975 1.202 1.00 11.15 276 VAL A N 1
ATOM 2133 C CA . VAL A 1 278 ? 8.919 26.176 -0.203 1.00 10.93 276 VAL A CA 1
ATOM 2134 C C . VAL A 1 278 ? 8.090 27.340 -0.739 1.00 13.22 276 VAL A C 1
ATOM 2135 O O . VAL A 1 278 ? 6.850 27.295 -0.707 1.00 11.36 276 VAL A O 1
ATOM 2139 N N . VAL A 1 279 ? 8.773 28.389 -1.198 1.00 12.59 277 VAL A N 1
ATOM 2140 C CA . VAL A 1 279 ? 8.111 29.438 -1.967 1.00 13.47 277 VAL A CA 1
ATOM 2141 C C . VAL A 1 279 ? 7.486 28.739 -3.157 1.00 13.57 277 VAL A C 1
ATOM 2142 O O . VAL A 1 279 ? 8.175 28.068 -3.915 1.00 14.50 277 VAL A O 1
ATOM 2146 N N . PRO A 1 280 ? 6.161 28.857 -3.297 1.00 14.19 278 PRO A N 1
ATOM 2147 C CA . PRO A 1 280 ? 5.404 28.124 -4.315 1.00 14.82 278 PRO A CA 1
ATOM 2148 C C . PRO A 1 280 ? 5.592 28.724 -5.712 1.00 17.19 278 PRO A C 1
ATOM 2149 O O . PRO A 1 280 ? 5.197 29.867 -5.970 1.00 14.31 278 PRO A O 1
ATOM 2153 N N . GLY A 1 281 ? 6.194 27.948 -6.606 1.00 18.20 279 GLY A N 1
ATOM 2154 C CA . GLY A 1 281 ? 6.533 28.440 -7.931 1.00 19.43 279 GLY A CA 1
ATOM 2155 C C . GLY A 1 281 ? 5.397 28.321 -8.932 1.00 17.91 279 GLY A C 1
ATOM 2156 O O . GLY A 1 281 ? 5.523 28.733 -10.085 1.00 15.71 279 GLY A O 1
ATOM 2157 N N . LYS A 1 282 ? 4.276 27.765 -8.490 1.00 15.36 280 LYS A N 1
ATOM 2158 C CA . LYS A 1 282 ? 3.108 27.677 -9.346 1.00 16.65 280 LYS A CA 1
ATOM 2159 C C . LYS A 1 282 ? 1.842 27.688 -8.500 1.00 17.27 280 LYS A C 1
ATOM 2160 O O . LYS A 1 282 ? 1.799 27.079 -7.424 1.00 17.25 280 LYS A O 1
ATOM 2166 N N . THR A 1 283 ? 0.821 28.403 -8.960 1.00 15.26 281 THR A N 1
ATOM 2167 C CA . THR A 1 283 ? -0.496 28.319 -8.339 1.00 12.87 281 THR A CA 1
ATOM 2168 C C . THR A 1 283 ? -1.551 28.332 -9.417 1.00 14.45 281 THR A C 1
ATOM 2169 O O . THR A 1 283 ? -1.528 29.185 -10.297 1.00 14.17 281 THR A O 1
ATOM 2173 N N . THR A 1 284 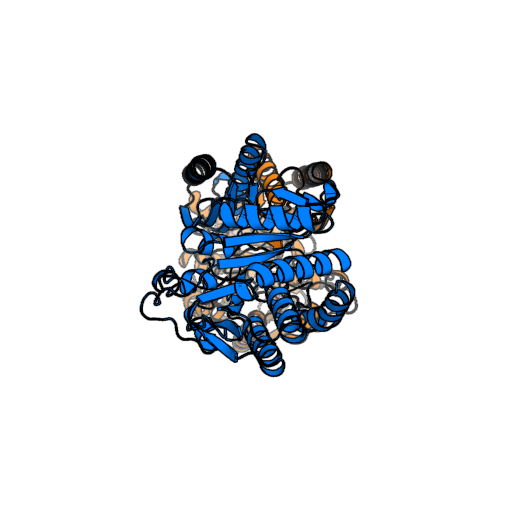? -2.471 27.382 -9.333 1.00 13.95 282 THR A N 1
ATOM 2174 C CA . THR A 1 284 ? -3.642 27.322 -10.198 1.00 14.46 282 THR A CA 1
ATOM 2175 C C . THR A 1 284 ? -4.864 27.602 -9.345 1.00 14.15 282 THR A C 1
ATOM 2176 O O . THR A 1 284 ? -5.014 27.029 -8.259 1.00 15.02 282 THR A O 1
ATOM 2180 N N . PHE A 1 285 ? -5.731 28.489 -9.819 1.00 12.07 283 PHE A N 1
ATOM 2181 C CA . PHE A 1 285 ? -6.938 28.836 -9.076 1.00 12.59 283 PHE A CA 1
ATOM 2182 C C . PHE A 1 285 ? -8.094 29.087 -10.025 1.00 16.23 283 PHE A C 1
ATOM 2183 O O . PHE A 1 285 ? -7.886 29.276 -11.233 1.00 13.53 283 PHE A O 1
ATOM 2191 N N . THR A 1 286 ? -9.307 29.086 -9.482 1.00 11.86 284 THR A N 1
ATOM 2192 C CA . THR A 1 286 ? -10.484 29.306 -10.301 1.00 12.10 284 THR A CA 1
ATOM 2193 C C . THR A 1 286 ? -11.142 30.639 -9.970 1.00 12.72 284 THR A C 1
ATOM 2194 O O . THR A 1 286 ? -10.954 31.193 -8.891 1.00 10.94 284 THR A O 1
ATOM 2198 N N . ILE A 1 287 ? -11.918 31.140 -10.924 1.00 13.00 285 ILE A N 1
ATOM 2199 C CA . ILE A 1 287 ? -12.742 32.321 -10.729 1.00 12.37 285 ILE A CA 1
ATOM 2200 C C . ILE A 1 287 ? -14.160 31.963 -11.163 1.00 13.77 285 ILE A C 1
ATOM 2201 O O . ILE A 1 287 ? -14.364 31.372 -12.217 1.00 12.82 285 ILE A O 1
ATOM 2206 N N . ASP A 1 288 ? -15.131 32.307 -10.330 1.00 13.66 286 ASP A N 1
ATOM 2207 C CA . ASP A 1 288 ? -16.531 32.141 -10.654 1.00 11.69 286 ASP A CA 1
ATOM 2208 C C . ASP A 1 288 ? -17.112 33.536 -10.450 1.00 11.68 286 ASP A C 1
ATOM 2209 O O . ASP A 1 288 ? -16.887 34.143 -9.402 1.00 13.13 286 ASP A O 1
ATOM 2214 N N . CYS A 1 289 ? -17.819 34.053 -11.453 1.00 10.32 287 CYS A N 1
ATOM 2215 C CA . CYS A 1 289 ? -18.348 35.419 -11.424 1.00 12.09 287 CYS A CA 1
ATOM 2216 C C . CYS A 1 289 ? -19.676 35.527 -12.180 1.00 12.34 287 CYS A C 1
ATOM 2217 O O . CYS A 1 289 ? -19.802 35.048 -13.310 1.00 14.36 287 CYS A O 1
ATOM 2220 N N . ARG A 1 290 ? -20.675 36.140 -11.557 1.00 9.44 288 ARG A N 1
ATOM 2221 C CA . ARG A 1 290 ? -22.018 36.133 -12.126 1.00 14.16 288 ARG A CA 1
ATOM 2222 C C . ARG A 1 290 ? -22.711 37.471 -11.926 1.00 16.19 288 ARG A C 1
ATOM 2223 O O . ARG A 1 290 ? -22.347 38.230 -11.032 1.00 16.10 288 ARG A O 1
ATOM 2231 N N . HIS A 1 291 ? -23.715 37.731 -12.763 1.00 14.10 289 HIS A N 1
ATOM 2232 C CA . HIS A 1 291 ? -24.511 38.952 -12.721 1.00 17.32 289 HIS A CA 1
ATOM 2233 C C . HIS A 1 291 ? -25.769 38.753 -13.569 1.00 14.84 289 HIS A C 1
ATOM 2234 O O . HIS A 1 291 ? -25.783 37.935 -14.475 1.00 14.84 289 HIS A O 1
ATOM 2241 N N . THR A 1 292 ? -26.820 39.511 -13.287 1.00 16.49 290 THR A N 1
ATOM 2242 C CA . THR A 1 292 ? -28.032 39.478 -14.123 1.00 21.73 290 THR A CA 1
ATOM 2243 C C . THR A 1 292 ? -27.886 40.187 -15.480 1.00 20.05 290 THR A C 1
ATOM 2244 O O . THR A 1 292 ? -28.700 39.983 -16.385 1.00 18.51 290 THR A O 1
ATOM 2248 N N . ASP A 1 293 ? -26.862 41.021 -15.620 1.00 19.79 291 ASP A N 1
ATOM 2249 C CA . ASP A 1 293 ? -26.659 41.788 -16.844 1.00 19.88 291 ASP A CA 1
ATOM 2250 C C . ASP A 1 293 ? -25.383 41.361 -17.560 1.00 19.69 291 ASP A C 1
ATOM 2251 O O . ASP A 1 293 ? -24.304 41.409 -16.981 1.00 21.89 291 ASP A O 1
ATOM 2256 N N . ALA A 1 294 ? -25.498 40.980 -18.827 1.00 21.42 292 ALA A N 1
ATOM 2257 C CA . ALA A 1 294 ? -24.351 40.492 -19.593 1.00 21.96 292 ALA A CA 1
ATOM 2258 C C . ALA A 1 294 ? -23.201 41.495 -19.714 1.00 28.53 292 ALA A C 1
ATOM 2259 O O . ALA A 1 294 ? -22.023 41.120 -19.666 1.00 26.50 292 ALA A O 1
ATOM 2261 N N . ALA A 1 295 ? -23.543 42.767 -19.880 1.00 25.52 293 ALA A N 1
ATOM 2262 C CA . ALA A 1 295 ? -22.534 43.794 -20.093 1.00 25.79 293 ALA A CA 1
ATOM 2263 C C . ALA A 1 295 ? -21.734 44.056 -18.829 1.00 22.22 293 ALA A C 1
ATOM 2264 O O . ALA A 1 295 ? -20.514 44.154 -18.874 1.00 24.63 293 ALA A O 1
ATOM 2266 N N . VAL A 1 296 ? -22.430 44.194 -17.710 1.00 19.97 294 VAL A N 1
ATOM 2267 C CA . VAL A 1 296 ? -21.767 44.323 -16.428 1.00 19.91 294 VAL A CA 1
ATOM 2268 C C . VAL A 1 296 ? -20.845 43.135 -16.195 1.00 20.32 294 VAL A C 1
ATOM 2269 O O . VAL A 1 296 ? -19.685 43.325 -15.857 1.00 17.46 294 VAL A O 1
ATOM 2273 N N . LEU A 1 297 ? -21.341 41.912 -16.404 1.00 20.15 295 LEU A N 1
ATOM 2274 C CA . LEU A 1 297 ? -20.488 40.729 -16.230 1.00 17.87 295 LEU A CA 1
ATOM 2275 C C . LEU A 1 297 ? -19.257 40.768 -17.136 1.00 20.30 295 LEU A C 1
ATOM 2276 O O . LEU A 1 297 ? -18.145 40.487 -16.687 1.00 20.15 295 LEU A O 1
ATOM 2281 N N . ARG A 1 298 ? -19.440 41.133 -18.401 1.00 20.84 296 ARG A N 1
ATOM 2282 C CA . ARG A 1 298 ? -18.302 41.228 -19.318 1.00 22.33 296 ARG A CA 1
ATOM 2283 C C . ARG A 1 298 ? -17.305 42.303 -18.919 1.00 23.24 296 ARG A C 1
ATOM 2284 O O . ARG A 1 298 ? -16.103 42.047 -18.845 1.00 25.31 296 ARG A O 1
ATOM 2292 N N . ASP A 1 299 ? -17.804 43.506 -18.668 1.00 22.96 297 ASP A N 1
ATOM 2293 C CA . ASP A 1 299 ? -16.937 44.628 -18.337 1.00 27.51 297 ASP A CA 1
ATOM 2294 C C . ASP A 1 299 ? -16.161 44.357 -17.058 1.00 24.67 297 ASP A C 1
ATOM 2295 O O . ASP A 1 299 ? -14.965 44.647 -16.967 1.00 26.79 297 ASP A O 1
ATOM 2300 N N . PHE A 1 300 ? -16.847 43.811 -16.064 1.00 22.40 298 PHE A N 1
ATOM 2301 C CA . PHE A 1 300 ? -16.201 43.582 -14.787 1.00 22.05 298 PHE A CA 1
ATOM 2302 C C . PHE A 1 300 ? -15.127 42.511 -14.890 1.00 22.70 298 PHE A C 1
ATOM 2303 O O . PHE A 1 300 ? -14.015 42.708 -14.404 1.00 21.01 298 PHE A O 1
ATOM 2311 N N . THR A 1 301 ? -15.455 41.387 -15.525 1.00 19.78 299 THR A N 1
ATOM 2312 C CA . THR A 1 301 ? -14.484 40.299 -15.657 1.00 22.11 299 THR A CA 1
ATOM 2313 C C . THR A 1 301 ? -13.298 40.678 -16.529 1.00 23.32 299 THR A C 1
ATOM 2314 O O . THR A 1 301 ? -12.166 40.299 -16.230 1.00 20.48 299 THR A O 1
ATOM 2318 N N . GLN A 1 302 ? -13.545 41.426 -17.602 1.00 24.59 300 GLN A N 1
ATOM 2319 C CA . GLN A 1 302 ? -12.433 41.886 -18.448 1.00 26.94 300 GLN A CA 1
ATOM 2320 C C . GLN A 1 302 ? -11.480 42.787 -17.677 1.00 22.44 300 GLN A C 1
ATOM 2321 O O . GLN A 1 302 ? -10.264 42.678 -17.811 1.00 24.47 300 GLN A O 1
ATOM 2327 N N . GLN A 1 303 ? -12.045 43.644 -16.838 1.00 21.50 301 GLN A N 1
ATOM 2328 C CA . GLN A 1 303 ? -11.254 44.463 -15.944 1.00 23.29 301 GLN A CA 1
ATOM 2329 C C . GLN A 1 303 ? -10.410 43.587 -15.023 1.00 26.41 301 GLN A C 1
ATOM 2330 O O . GLN A 1 303 ? -9.239 43.891 -14.755 1.00 23.58 301 GLN A O 1
ATOM 2336 N N . LEU A 1 304 ? -11.010 42.496 -14.554 1.00 20.28 302 LEU A N 1
ATOM 2337 C CA . LEU A 1 304 ? -10.323 41.553 -13.678 1.00 23.36 302 LEU A CA 1
ATOM 2338 C C . LEU A 1 304 ? -9.158 40.898 -14.399 1.00 20.08 302 LEU A C 1
ATOM 2339 O O . LEU A 1 304 ? -8.086 40.714 -13.820 1.00 18.32 302 LEU A O 1
ATOM 2344 N N . GLU A 1 305 ? -9.369 40.542 -15.663 1.00 18.81 303 GLU A N 1
ATOM 2345 C CA . GLU A 1 305 ? -8.296 39.975 -16.463 1.00 19.39 303 GLU A CA 1
ATOM 2346 C C . GLU A 1 305 ? -7.150 40.978 -16.623 1.00 22.39 303 GLU A C 1
ATOM 2347 O O . GLU A 1 305 ? -5.988 40.610 -16.509 1.00 20.52 303 GLU A O 1
ATOM 2353 N N . ASN A 1 306 ? -7.476 42.244 -16.869 1.00 21.24 304 ASN A N 1
ATOM 2354 C CA . ASN A 1 306 ? -6.434 43.256 -16.981 1.00 24.98 304 ASN A CA 1
ATOM 2355 C C . ASN A 1 306 ? -5.684 43.423 -15.673 1.00 23.42 304 ASN A C 1
ATOM 2356 O O . ASN A 1 306 ? -4.456 43.508 -15.662 1.00 23.10 304 ASN A O 1
ATOM 2361 N N . ASP A 1 307 ? -6.436 43.470 -14.581 1.00 19.49 305 ASP A N 1
ATOM 2362 C CA . ASP A 1 307 ? -5.866 43.597 -13.252 1.00 22.01 305 ASP A CA 1
ATOM 2363 C C . ASP A 1 307 ? -4.876 42.476 -12.949 1.00 22.81 305 ASP A C 1
ATOM 2364 O O . ASP A 1 307 ? -3.789 42.726 -12.446 1.00 23.95 305 ASP A O 1
ATOM 2369 N N . MET A 1 308 ? -5.263 41.242 -13.258 1.00 21.57 306 MET A N 1
ATOM 2370 C CA . MET A 1 308 ? -4.399 40.086 -13.040 1.00 21.27 306 MET A CA 1
ATOM 2371 C C . MET A 1 308 ? -3.122 40.170 -13.867 1.00 22.15 306 MET A C 1
ATOM 2372 O O . MET A 1 308 ? -2.024 39.901 -13.368 1.00 23.26 306 MET A O 1
ATOM 2377 N N . ARG A 1 309 ? -3.268 40.512 -15.142 1.00 21.09 307 ARG A N 1
ATOM 2378 C CA . ARG A 1 309 ? -2.104 40.648 -16.005 1.00 23.72 307 ARG A CA 1
ATOM 2379 C C . ARG A 1 309 ? -1.195 41.772 -15.507 1.00 21.61 307 ARG A C 1
ATOM 2380 O O . ARG A 1 309 ? 0.020 41.644 -15.550 1.00 22.68 307 ARG A O 1
ATOM 2388 N N . ALA A 1 310 ? -1.787 42.846 -14.992 1.00 22.48 308 ALA A N 1
ATOM 2389 C CA . ALA A 1 310 ? -1.009 43.969 -14.467 1.00 23.86 308 ALA A CA 1
ATOM 2390 C C . ALA A 1 310 ? -0.162 43.552 -13.263 1.00 24.85 308 ALA A C 1
ATOM 2391 O O . ALA A 1 310 ? 1.051 43.780 -13.239 1.00 24.99 308 ALA A O 1
ATOM 2393 N N . ILE A 1 311 ? -0.807 42.929 -12.279 1.00 24.25 309 ILE A N 1
ATOM 2394 C CA . ILE A 1 311 ? -0.133 42.443 -11.080 1.00 22.45 309 ILE A CA 1
ATOM 2395 C C . ILE A 1 311 ? 0.992 41.486 -11.437 1.00 22.01 309 ILE A C 1
ATOM 2396 O O . ILE A 1 311 ? 2.127 41.658 -10.992 1.00 21.41 309 ILE A O 1
ATOM 2401 N N . CYS A 1 312 ? 0.678 40.499 -12.268 1.00 19.03 310 CYS A N 1
ATOM 2402 C CA . CYS A 1 312 ? 1.656 39.491 -12.650 1.00 22.92 310 CYS A CA 1
ATOM 2403 C C . CYS A 1 312 ? 2.846 40.071 -13.394 1.00 27.31 310 CYS A C 1
ATOM 2404 O O . CYS A 1 312 ? 3.995 39.664 -13.170 1.00 22.15 310 CYS A O 1
ATOM 2407 N N . ASP A 1 313 ? 2.562 41.009 -14.294 1.00 27.63 311 ASP A N 1
ATOM 2408 C CA . ASP A 1 313 ? 3.605 41.641 -15.086 1.00 27.35 311 ASP A CA 1
ATOM 2409 C C . ASP A 1 313 ? 4.559 42.371 -14.145 1.00 26.25 311 ASP A C 1
ATOM 2410 O O . ASP A 1 313 ? 5.776 42.257 -14.248 1.00 26.74 311 ASP A O 1
ATOM 2415 N N . GLU A 1 314 ? 3.976 43.096 -13.204 1.00 24.76 312 GLU A N 1
ATOM 2416 C CA . GLU A 1 314 ? 4.729 43.849 -12.222 1.00 25.15 312 GLU A CA 1
ATOM 2417 C C . GLU A 1 314 ? 5.555 42.926 -11.326 1.00 30.13 312 GLU A C 1
ATOM 2418 O O . GLU A 1 314 ? 6.639 43.294 -10.867 1.00 26.87 312 GLU A O 1
ATOM 2424 N N . MET A 1 315 ? 5.053 41.716 -11.099 1.00 28.10 313 MET A N 1
ATOM 2425 C CA . MET A 1 315 ? 5.749 40.769 -10.239 1.00 26.96 313 MET A CA 1
ATOM 2426 C C . MET A 1 315 ? 6.641 39.817 -11.017 1.00 28.87 313 MET A C 1
ATOM 2427 O O . MET A 1 315 ? 7.281 38.945 -10.425 1.00 29.40 313 MET A O 1
ATOM 2432 N N . ASP A 1 316 ? 6.668 39.971 -12.338 1.00 25.99 314 ASP A N 1
ATOM 2433 C CA . ASP A 1 316 ? 7.487 39.125 -13.192 1.00 25.87 314 ASP A CA 1
ATOM 2434 C C . ASP A 1 316 ? 7.032 37.666 -13.110 1.00 26.66 314 ASP A C 1
ATOM 2435 O O . ASP A 1 316 ? 7.839 36.744 -13.080 1.00 27.76 314 ASP A O 1
ATOM 2440 N N . ILE A 1 317 ? 5.720 37.467 -13.102 1.00 26.62 315 ILE A N 1
ATOM 2441 C CA . ILE A 1 317 ? 5.139 36.134 -12.990 1.00 20.92 315 ILE A CA 1
ATOM 2442 C C . ILE A 1 317 ? 4.259 35.825 -14.197 1.00 23.68 315 ILE A C 1
ATOM 2443 O O . ILE A 1 317 ? 3.418 36.637 -14.580 1.00 25.46 315 ILE A O 1
ATOM 2448 N N . GLY A 1 318 ? 4.472 34.664 -14.810 1.00 18.63 316 GLY A N 1
ATOM 2449 C CA . GLY A 1 318 ? 3.683 34.260 -15.953 1.00 18.12 316 GLY A CA 1
ATOM 2450 C C . GLY A 1 318 ? 2.227 34.006 -15.576 1.00 24.67 316 GLY A C 1
ATOM 2451 O O . GLY A 1 318 ? 1.947 33.508 -14.493 1.00 21.42 316 GLY A O 1
ATOM 2452 N N . ILE A 1 319 ? 1.300 34.365 -16.460 1.00 20.79 317 ILE A N 1
ATOM 2453 C CA . ILE A 1 319 ? -0.113 34.075 -16.242 1.00 21.17 317 ILE A CA 1
ATOM 2454 C C . ILE A 1 319 ? -0.777 33.497 -17.491 1.00 21.58 317 ILE A C 1
ATOM 2455 O O . ILE A 1 319 ? -0.589 33.992 -18.609 1.00 22.33 317 ILE A O 1
ATOM 2460 N N . ASP A 1 320 ? -1.540 32.431 -17.282 1.00 20.74 318 ASP A N 1
ATOM 2461 C CA . ASP A 1 320 ? -2.414 31.868 -18.293 1.00 19.24 318 ASP A CA 1
ATOM 2462 C C . ASP A 1 320 ? -3.861 31.979 -17.803 1.00 22.06 318 ASP A C 1
ATOM 2463 O O . ASP A 1 320 ? -4.215 31.421 -16.766 1.00 22.41 318 ASP A O 1
ATOM 2468 N N . ILE A 1 321 ? -4.688 32.715 -18.539 1.00 25.27 319 ILE A N 1
ATOM 2469 C CA . ILE A 1 321 ? -6.092 32.906 -18.185 1.00 20.66 319 ILE A CA 1
ATOM 2470 C C . ILE A 1 321 ? -6.970 32.076 -19.107 1.00 24.87 319 ILE A C 1
ATOM 2471 O O . ILE A 1 321 ? -7.012 32.317 -20.317 1.00 27.16 319 ILE A O 1
ATOM 2476 N N . ASP A 1 322 ? -7.675 31.102 -18.537 1.00 22.03 320 ASP A N 1
ATOM 2477 C CA . ASP A 1 322 ? -8.495 30.184 -19.327 1.00 19.91 320 ASP A CA 1
ATOM 2478 C C . ASP A 1 322 ? -9.994 30.320 -19.023 1.00 21.23 320 ASP A C 1
ATOM 2479 O O . ASP A 1 322 ? -10.495 29.817 -18.004 1.00 15.19 320 ASP A O 1
ATOM 2484 N N . LEU A 1 323 ? -10.704 31.002 -19.919 1.00 21.93 321 LEU A N 1
ATOM 2485 C CA . LEU A 1 323 ? -12.147 31.178 -19.786 1.00 16.31 321 LEU A CA 1
ATOM 2486 C C . LEU A 1 323 ? -12.835 29.955 -20.389 1.00 20.65 321 LEU A C 1
ATOM 2487 O O . LEU A 1 323 ? -12.866 29.797 -21.607 1.00 20.48 321 LEU A O 1
ATOM 2492 N N . TRP A 1 324 ? -13.378 29.091 -19.535 1.00 18.64 322 TRP A N 1
ATOM 2493 C CA . TRP A 1 324 ? -13.997 27.847 -19.988 1.00 15.96 322 TRP A CA 1
ATOM 2494 C C . TRP A 1 324 ? -15.512 27.781 -19.757 1.00 15.94 322 TRP A C 1
ATOM 2495 O O . TRP A 1 324 ? -16.164 26.804 -20.125 1.00 16.06 322 TRP A O 1
ATOM 2506 N N . MET A 1 325 ? -16.073 28.820 -19.149 1.00 15.50 323 MET A N 1
ATOM 2507 C CA . MET A 1 325 ? -17.528 28.966 -19.116 1.00 16.07 323 MET A CA 1
ATOM 2508 C C . MET A 1 325 ? -17.860 30.418 -19.330 1.00 18.66 323 MET A C 1
ATOM 2509 O O . MET A 1 325 ? -17.357 31.280 -18.620 1.00 15.55 323 MET A O 1
ATOM 2514 N N . ASP A 1 326 ? -18.715 30.687 -20.308 1.00 19.86 324 ASP A N 1
ATOM 2515 C CA . ASP A 1 326 ? -19.079 32.050 -20.635 1.00 17.18 324 ASP A CA 1
ATOM 2516 C C . ASP A 1 326 ? -20.520 32.060 -21.095 1.00 21.55 324 ASP A C 1
ATOM 2517 O O . ASP A 1 326 ? -20.793 31.928 -22.283 1.00 17.88 324 ASP A O 1
ATOM 2522 N N . GLU A 1 327 ? -21.441 32.209 -20.147 1.00 18.71 325 GLU A N 1
ATOM 2523 C CA . GLU A 1 327 ? -22.858 32.103 -20.450 1.00 18.19 325 GLU A CA 1
ATOM 2524 C C . GLU A 1 327 ? -23.573 33.431 -20.280 1.00 19.54 325 GLU A C 1
ATOM 2525 O O . GLU A 1 327 ? -23.393 34.115 -19.278 1.00 16.38 325 GLU A O 1
ATOM 2531 N N . GLU A 1 328 ? -24.399 33.771 -21.262 1.00 20.39 326 GLU A N 1
ATOM 2532 C CA . GLU A 1 328 ? -25.284 34.921 -21.160 1.00 21.14 326 GLU A CA 1
ATOM 2533 C C . GLU A 1 328 ? -26.420 34.623 -20.198 1.00 19.16 326 GLU A C 1
ATOM 2534 O O . GLU A 1 328 ? -26.812 33.472 -20.042 1.00 15.16 326 GLU A O 1
ATOM 2540 N N . PRO A 1 329 ? -26.960 35.669 -19.550 1.00 22.58 327 PRO A N 1
ATOM 2541 C CA . PRO A 1 329 ? -28.194 35.481 -18.784 1.00 19.04 327 PRO A CA 1
ATOM 2542 C C . PRO A 1 329 ? -29.315 35.170 -19.761 1.00 19.52 327 PRO A C 1
ATOM 2543 O O . PRO A 1 329 ? -29.245 35.601 -20.907 1.00 22.80 327 PRO A O 1
ATOM 2547 N N . VAL A 1 330 ? -30.312 34.403 -19.344 1.00 16.81 328 VAL A N 1
ATOM 2548 C CA . VAL A 1 330 ? -31.424 34.125 -20.233 1.00 19.24 328 VAL A CA 1
ATOM 2549 C C . VAL A 1 330 ? -32.732 34.212 -19.478 1.00 16.32 328 VAL A C 1
ATOM 2550 O O . VAL A 1 330 ? -32.828 33.795 -18.324 1.00 15.54 328 VAL A O 1
ATOM 2554 N N . PRO A 1 331 ? -33.747 34.777 -20.127 1.00 15.41 329 PRO A N 1
ATOM 2555 C CA . PRO A 1 331 ? -35.096 34.782 -19.569 1.00 14.80 329 PRO A CA 1
ATOM 2556 C C . PRO A 1 331 ? -35.791 33.451 -19.806 1.00 16.98 329 PRO A C 1
ATOM 2557 O O . PRO A 1 331 ? -35.439 32.709 -20.723 1.00 16.27 329 PRO A O 1
ATOM 2561 N N . MET A 1 332 ? -36.788 33.163 -18.982 1.00 13.43 330 MET A N 1
ATOM 2562 C CA . MET A 1 332 ? -37.648 32.024 -19.209 1.00 18.39 330 MET A CA 1
ATOM 2563 C C . MET A 1 332 ? -38.759 32.427 -20.181 1.00 21.31 330 MET A C 1
ATOM 2564 O O . MET A 1 332 ? -38.947 33.607 -20.480 1.00 21.79 330 MET A O 1
ATOM 2569 N N . ASN A 1 333 ? -39.484 31.437 -20.679 1.00 20.53 331 ASN A N 1
ATOM 2570 C CA . ASN A 1 333 ? -40.531 31.677 -21.660 1.00 26.17 331 ASN A CA 1
ATOM 2571 C C . ASN A 1 333 ? -41.715 32.463 -21.079 1.00 23.18 331 ASN A C 1
ATOM 2572 O O . ASN A 1 333 ? -42.312 32.052 -20.081 1.00 23.28 331 ASN A O 1
ATOM 2577 N N . LYS A 1 334 ? -42.045 33.594 -21.700 1.00 25.62 332 LYS A N 1
ATOM 2578 C CA . LYS A 1 334 ? -43.065 34.491 -21.150 1.00 27.47 332 LYS A CA 1
ATOM 2579 C C . LYS A 1 334 ? -44.394 33.779 -20.979 1.00 27.86 332 LYS A C 1
ATOM 2580 O O . LYS A 1 334 ? -45.044 33.894 -19.949 1.00 27.88 332 LYS A O 1
ATOM 2586 N N . GLU A 1 335 ? -44.783 33.034 -22.003 1.00 27.06 333 GLU A N 1
ATOM 2587 C CA . GLU A 1 335 ? -46.070 32.366 -22.019 1.00 32.14 333 GLU A CA 1
ATOM 2588 C C . GLU A 1 335 ? -46.137 31.296 -20.941 1.00 28.76 333 GLU A C 1
ATOM 2589 O O . GLU A 1 335 ? -47.165 31.147 -20.284 1.00 29.36 333 GLU A O 1
ATOM 2595 N N . LEU A 1 336 ? -45.037 30.563 -20.753 1.00 26.58 334 LEU A N 1
ATOM 2596 C CA . LEU A 1 336 ? -44.983 29.541 -19.708 1.00 23.66 334 LEU A CA 1
ATOM 2597 C C . LEU A 1 336 ? -44.954 30.164 -18.322 1.00 24.53 334 LEU A C 1
ATOM 2598 O O . LEU A 1 336 ? -45.518 29.609 -17.375 1.00 24.78 334 LEU A O 1
ATOM 2603 N N . VAL A 1 337 ? -44.286 31.311 -18.198 1.00 20.94 335 VAL A N 1
ATOM 2604 C CA . VAL A 1 337 ? -44.227 32.004 -16.915 1.00 22.52 335 VAL A CA 1
ATOM 2605 C C . VAL A 1 337 ? -45.621 32.522 -16.526 1.00 25.14 335 VAL A C 1
ATOM 2606 O O . VAL A 1 337 ? -46.014 32.474 -15.357 1.00 25.36 335 VAL A O 1
ATOM 2610 N N . ALA A 1 338 ? -46.385 32.982 -17.514 1.00 25.73 336 ALA A N 1
ATOM 2611 C CA . ALA A 1 338 ? -47.781 33.372 -17.268 1.00 30.30 336 ALA A CA 1
ATOM 2612 C C . ALA A 1 338 ? -48.638 32.168 -16.850 1.00 25.80 336 ALA A C 1
ATOM 2613 O O . ALA A 1 338 ? -49.389 32.238 -15.880 1.00 29.35 336 ALA A O 1
ATOM 2615 N N . THR A 1 339 ? -48.505 31.065 -17.578 1.00 24.78 337 THR A N 1
ATOM 2616 C CA . THR A 1 339 ? -49.250 29.846 -17.276 1.00 26.21 337 THR A CA 1
ATOM 2617 C C . THR A 1 339 ? -48.949 29.379 -15.853 1.00 28.84 337 THR A C 1
ATOM 2618 O O . THR A 1 339 ? -49.843 28.963 -15.111 1.00 29.76 337 THR A O 1
ATOM 2622 N N . LEU A 1 340 ? -47.676 29.464 -15.472 1.00 29.96 338 LEU A N 1
ATOM 2623 C CA . LEU A 1 340 ? -47.249 29.093 -14.131 1.00 24.69 338 LEU A CA 1
ATOM 2624 C C . LEU A 1 340 ? -47.798 30.065 -13.089 1.00 25.27 338 LEU A C 1
ATOM 2625 O O . LEU A 1 340 ? -48.294 29.651 -12.041 1.00 23.26 338 LEU A O 1
ATOM 2630 N N . THR A 1 341 ? -47.703 31.355 -13.379 1.00 20.57 339 THR A N 1
ATOM 2631 C CA . THR A 1 341 ? -48.242 32.367 -12.484 1.00 27.63 339 THR A CA 1
ATOM 2632 C C . THR A 1 341 ? -49.755 32.171 -12.300 1.00 30.17 339 THR A C 1
ATOM 2633 O O . THR A 1 341 ? -50.277 32.230 -11.180 1.00 25.21 339 THR A O 1
ATOM 2637 N N . GLU A 1 342 ? -50.442 31.917 -13.408 1.00 30.25 340 GLU A N 1
ATOM 2638 C CA . GLU A 1 342 ? -51.884 31.674 -13.391 1.00 35.84 340 GLU A CA 1
ATOM 2639 C C . GLU A 1 342 ? -52.234 30.464 -12.528 1.00 35.99 340 GLU A C 1
ATOM 2640 O O . GLU A 1 342 ? -53.204 30.498 -11.763 1.00 39.34 340 GLU A O 1
ATOM 2646 N N . LEU A 1 343 ? -51.429 29.410 -12.637 1.00 29.37 341 LEU A N 1
ATOM 2647 C CA . LEU A 1 343 ? -51.581 28.237 -11.783 1.00 28.21 341 LEU A CA 1
ATOM 2648 C C . LEU A 1 343 ? -51.419 28.585 -10.304 1.00 30.54 341 LEU A C 1
ATOM 2649 O O . LEU A 1 343 ? -52.227 28.180 -9.470 1.00 31.29 341 LEU A O 1
ATOM 2654 N N . CYS A 1 344 ? -50.381 29.345 -9.975 1.00 26.67 342 CYS A N 1
ATOM 2655 C CA . CYS A 1 344 ? -50.143 29.708 -8.584 1.00 27.77 342 CYS A CA 1
ATOM 2656 C C . CYS A 1 344 ? -51.308 30.531 -8.015 1.00 30.61 342 CYS A C 1
ATOM 2657 O O . CYS A 1 344 ? -51.728 30.323 -6.874 1.00 31.88 342 CYS A O 1
ATOM 2660 N N . GLU A 1 345 ? -51.817 31.468 -8.814 1.00 33.35 343 GLU A N 1
ATOM 2661 C CA . GLU A 1 345 ? -52.974 32.271 -8.420 1.00 34.49 343 GLU A CA 1
ATOM 2662 C C . GLU A 1 345 ? -54.186 31.371 -8.182 1.00 36.27 343 GLU A C 1
ATOM 2663 O O . GLU A 1 345 ? -54.808 31.432 -7.122 1.00 37.84 343 GLU A O 1
ATOM 2669 N N . ARG A 1 346 ? -54.497 30.524 -9.161 1.00 32.81 344 ARG A N 1
ATOM 2670 C CA . ARG A 1 346 ? -55.602 29.577 -9.034 1.00 37.48 344 ARG A CA 1
ATOM 2671 C C . ARG A 1 346 ? -55.489 28.680 -7.802 1.00 40.55 344 ARG A C 1
ATOM 2672 O O . ARG A 1 346 ? -56.479 28.440 -7.104 1.00 37.70 344 ARG A O 1
ATOM 2680 N N . GLU A 1 347 ? -54.289 28.176 -7.536 1.00 34.93 345 GLU A N 1
ATOM 2681 C CA . GLU A 1 347 ? -54.117 27.233 -6.443 1.00 28.83 345 GLU A CA 1
ATOM 2682 C C . GLU A 1 347 ? -53.952 27.975 -5.130 1.00 31.04 345 GLU A C 1
ATOM 2683 O O . GLU A 1 347 ? -53.779 27.350 -4.084 1.00 36.45 345 GLU A O 1
ATOM 2689 N N . LYS A 1 348 ? -53.997 29.306 -5.196 1.00 29.26 346 LYS A N 1
ATOM 2690 C CA . LYS A 1 348 ? -53.785 30.165 -4.026 1.00 33.64 346 LYS A CA 1
ATOM 2691 C C . LYS A 1 348 ? -52.425 29.940 -3.342 1.00 33.37 346 LYS A C 1
ATOM 2692 O O . LYS A 1 348 ? -52.319 29.963 -2.114 1.00 27.46 346 LYS A O 1
ATOM 2698 N N . LEU A 1 349 ? -51.387 29.738 -4.151 1.00 30.00 347 LEU A N 1
ATOM 2699 C CA . LEU A 1 349 ? -50.039 29.499 -3.637 1.00 28.32 347 LEU A CA 1
ATOM 2700 C C . LEU A 1 349 ? -49.340 30.805 -3.277 1.00 25.43 347 LEU A C 1
ATOM 2701 O O . LEU A 1 349 ? -49.490 31.813 -3.970 1.00 25.61 347 LEU A O 1
ATOM 2706 N N . ASN A 1 350 ? -48.569 30.797 -2.197 1.00 27.22 348 ASN A N 1
ATOM 2707 C CA . ASN A 1 350 ? -47.833 31.998 -1.833 1.00 24.33 348 ASN A CA 1
ATOM 2708 C C . ASN A 1 350 ? -46.543 32.073 -2.630 1.00 22.72 348 ASN A C 1
ATOM 2709 O O . ASN A 1 350 ? -45.498 31.592 -2.198 1.00 24.32 348 ASN A O 1
ATOM 2714 N N . TYR A 1 351 ? -46.626 32.681 -3.804 1.00 21.68 349 TYR A N 1
ATOM 2715 C CA . TYR A 1 351 ? -45.512 32.679 -4.727 1.00 22.41 349 TYR A CA 1
ATOM 2716 C C . TYR A 1 351 ? -44.834 34.039 -4.857 1.00 22.43 349 TYR A C 1
ATOM 2717 O O . TYR A 1 351 ? -45.397 35.083 -4.503 1.00 20.51 349 TYR A O 1
ATOM 2726 N N . ARG A 1 352 ? -43.609 34.018 -5.362 1.00 19.76 350 ARG A N 1
ATOM 2727 C CA . ARG A 1 352 ? -42.983 35.245 -5.815 1.00 23.07 350 ARG A CA 1
ATOM 2728 C C . ARG A 1 352 ? -42.355 35.045 -7.185 1.00 19.88 350 ARG A C 1
ATOM 2729 O O . ARG A 1 352 ? -42.103 33.921 -7.608 1.00 22.79 350 ARG A O 1
ATOM 2737 N N . VAL A 1 353 ? -42.152 36.147 -7.889 1.00 19.63 351 VAL A N 1
ATOM 2738 C CA . VAL A 1 353 ? -41.481 36.137 -9.175 1.00 21.80 351 VAL A CA 1
ATOM 2739 C C . VAL A 1 353 ? -40.048 36.569 -8.923 1.00 22.96 351 VAL A C 1
ATOM 2740 O O . VAL A 1 353 ? -39.805 37.581 -8.258 1.00 23.13 351 VAL A O 1
ATOM 2744 N N . MET A 1 354 ? -39.092 35.798 -9.431 1.00 18.24 352 MET A N 1
ATOM 2745 C CA . MET A 1 354 ? -37.701 36.054 -9.081 1.00 16.28 352 MET A CA 1
ATOM 2746 C C . MET A 1 354 ? -36.754 35.505 -10.127 1.00 15.64 352 MET A C 1
ATOM 2747 O O . MET A 1 354 ? -37.139 34.674 -10.944 1.00 19.37 352 MET A O 1
ATOM 2752 N N . HIS A 1 355 ? -35.513 35.967 -10.106 1.00 16.36 353 HIS A N 1
ATOM 2753 C CA . HIS A 1 355 ? -34.498 35.398 -10.989 1.00 21.44 353 HIS A CA 1
ATOM 2754 C C . HIS A 1 355 ? -33.712 34.312 -10.247 1.00 16.19 353 HIS A C 1
ATOM 2755 O O . HIS A 1 355 ? -33.794 34.208 -9.029 1.00 15.26 353 HIS A O 1
ATOM 2762 N N . SER A 1 356 ? -32.988 33.487 -10.991 1.00 16.45 354 SER A N 1
ATOM 2763 C CA . SER A 1 356 ? -32.123 32.465 -10.398 1.00 16.34 354 SER A CA 1
ATOM 2764 C C . SER A 1 356 ? -30.678 32.936 -10.391 1.00 15.00 354 SER A C 1
ATOM 2765 O O . SER A 1 356 ? -30.160 33.318 -11.434 1.00 12.83 354 SER A O 1
ATOM 2768 N N . GLY A 1 357 ? -30.040 32.912 -9.218 1.00 14.52 355 GLY A N 1
ATOM 2769 C CA . GLY A 1 357 ? -28.620 33.203 -9.092 1.00 12.22 355 GLY A CA 1
ATOM 2770 C C . GLY A 1 357 ? -27.721 32.012 -9.419 1.00 15.24 355 GLY A C 1
ATOM 2771 O O . GLY A 1 357 ? -26.495 32.148 -9.574 1.00 12.55 355 GLY A O 1
ATOM 2772 N N . ALA A 1 358 ? -28.330 30.835 -9.517 1.00 12.24 356 ALA A N 1
ATOM 2773 C CA . ALA A 1 358 ? -27.617 29.633 -9.935 1.00 11.68 356 ALA A CA 1
ATOM 2774 C C . ALA A 1 358 ? -27.866 29.375 -11.415 1.00 11.38 356 ALA A C 1
ATOM 2775 O O . ALA A 1 358 ? -28.862 29.831 -11.971 1.00 15.56 356 ALA A O 1
ATOM 2777 N N . GLY A 1 359 ? -26.962 28.640 -12.048 1.00 12.49 357 GLY A N 1
ATOM 2778 C CA . GLY A 1 359 ? -27.169 28.177 -13.402 1.00 12.26 357 GLY A CA 1
ATOM 2779 C C . GLY A 1 359 ? -27.946 26.884 -13.348 1.00 13.49 357 GLY A C 1
ATOM 2780 O O . GLY A 1 359 ? -27.921 26.161 -12.341 1.00 13.01 357 GLY A O 1
ATOM 2781 N N . HIS A 1 360 ? -28.660 26.598 -14.426 1.00 14.55 358 HIS A N 1
ATOM 2782 C CA . HIS A 1 360 ? -29.500 25.408 -14.492 1.00 12.88 358 HIS A CA 1
ATOM 2783 C C . HIS A 1 360 ? -29.545 24.930 -15.930 1.00 15.77 358 HIS A C 1
ATOM 2784 O O . HIS A 1 360 ? -29.409 25.735 -16.854 1.00 13.37 358 HIS A O 1
ATOM 2791 N N . ASP A 1 361 ? -29.743 23.629 -16.121 1.00 13.92 359 ASP A N 1
ATOM 2792 C CA . ASP A 1 361 ? -29.985 23.090 -17.452 1.00 13.50 359 ASP A CA 1
ATOM 2793 C C . ASP A 1 361 ? -31.045 23.922 -18.196 1.00 14.93 359 ASP A C 1
ATOM 2794 O O . ASP A 1 361 ? -30.956 24.128 -19.402 1.00 13.57 359 ASP A O 1
ATOM 2799 N N . ALA A 1 362 ? -32.015 24.443 -17.449 1.00 15.86 360 ALA A N 1
ATOM 2800 C CA . ALA A 1 362 ? -33.055 25.297 -18.002 1.00 15.74 360 ALA A CA 1
ATOM 2801 C C . ALA A 1 362 ? -32.524 26.454 -18.863 1.00 17.20 360 ALA A C 1
ATOM 2802 O O . ALA A 1 362 ? -33.164 26.822 -19.844 1.00 16.05 360 ALA A O 1
ATOM 2804 N N . GLN A 1 363 ? -31.367 27.021 -18.510 1.00 14.28 361 GLN A N 1
ATOM 2805 C CA . GLN A 1 363 ? -30.797 28.114 -19.305 1.00 17.27 361 GLN A CA 1
ATOM 2806 C C . GLN A 1 363 ? -30.278 27.665 -20.675 1.00 15.54 361 GLN A C 1
ATOM 2807 O O . GLN A 1 363 ? -30.225 28.462 -21.611 1.00 17.70 361 GLN A O 1
ATOM 2813 N N . ILE A 1 364 ? -29.874 26.401 -20.771 1.00 16.03 362 ILE A N 1
ATOM 2814 C CA . ILE A 1 364 ? -29.473 25.798 -22.029 1.00 13.37 362 ILE A CA 1
ATOM 2815 C C . ILE A 1 364 ? -30.719 25.483 -22.861 1.00 17.50 362 ILE A C 1
ATOM 2816 O O . ILE A 1 364 ? -30.730 25.672 -24.069 1.00 17.62 362 ILE A O 1
ATOM 2821 N N . PHE A 1 365 ? -31.773 25.013 -22.203 1.00 14.85 363 PHE A N 1
ATOM 2822 C CA . PHE A 1 365 ? -33.025 24.724 -22.890 1.00 16.95 363 PHE A CA 1
ATOM 2823 C C . PHE A 1 365 ? -33.687 25.983 -23.452 1.00 22.09 363 PHE A C 1
ATOM 2824 O O . PHE A 1 365 ? -34.104 26.010 -24.621 1.00 19.24 363 PHE A O 1
ATOM 2832 N N . ALA A 1 366 ? -33.768 27.021 -22.613 1.00 17.42 364 ALA A N 1
ATOM 2833 C CA . ALA A 1 366 ? -34.604 28.205 -22.883 1.00 20.24 364 ALA A CA 1
ATOM 2834 C C . ALA A 1 366 ? -34.555 28.790 -24.304 1.00 23.66 364 ALA A C 1
ATOM 2835 O O . ALA A 1 366 ? -35.606 29.057 -24.875 1.00 22.32 364 ALA A O 1
ATOM 2837 N N . PRO A 1 367 ? -33.351 28.985 -24.876 1.00 22.80 365 PRO A N 1
ATOM 2838 C CA . PRO A 1 367 ? -33.338 29.571 -26.226 1.00 22.94 365 PRO A CA 1
ATOM 2839 C C . PRO A 1 367 ? -33.852 28.612 -27.285 1.00 23.62 365 PRO A C 1
ATOM 2840 O O . PRO A 1 367 ? -34.105 29.036 -28.409 1.00 24.02 365 PRO A O 1
ATOM 2844 N N . ARG A 1 368 ? -34.016 27.341 -26.938 1.00 24.03 366 ARG A N 1
ATOM 2845 C CA . ARG A 1 368 ? -34.407 26.362 -27.946 1.00 21.89 366 ARG A CA 1
ATOM 2846 C C . ARG A 1 368 ? -35.840 25.855 -27.860 1.00 21.53 366 ARG A C 1
ATOM 2847 O O . ARG A 1 368 ? -36.485 25.634 -28.878 1.00 26.69 366 ARG A O 1
ATOM 2855 N N . VAL A 1 369 ? -36.342 25.652 -26.654 1.00 21.94 367 VAL A N 1
ATOM 2856 C CA . VAL A 1 369 ? -37.730 25.247 -26.493 1.00 22.92 367 VAL A CA 1
ATOM 2857 C C . VAL A 1 369 ? -38.310 26.082 -25.370 1.00 24.73 367 VAL A C 1
ATOM 2858 O O . VAL A 1 369 ? -37.559 26.608 -24.549 1.00 26.10 367 VAL A O 1
ATOM 2862 N N . PRO A 1 370 ? -39.637 26.263 -25.362 1.00 22.96 368 PRO A N 1
ATOM 2863 C CA . PRO A 1 370 ? -40.240 27.020 -24.259 1.00 23.45 368 PRO A CA 1
ATOM 2864 C C . PRO A 1 370 ? -39.900 26.373 -22.916 1.00 22.70 368 PRO A C 1
ATOM 2865 O O . PRO A 1 370 ? -40.164 25.185 -22.734 1.00 21.90 368 PRO A O 1
ATOM 2869 N N . THR A 1 371 ? -39.288 27.127 -22.003 1.00 22.47 369 THR A N 1
ATOM 2870 C CA . THR A 1 371 ? -39.014 26.590 -20.669 1.00 18.85 369 THR A CA 1
ATOM 2871 C C . THR A 1 371 ? -39.332 27.530 -19.515 1.00 19.52 369 THR A C 1
ATOM 2872 O O . THR A 1 371 ? -39.429 28.747 -19.671 1.00 20.72 369 THR A O 1
ATOM 2876 N N . CYS A 1 372 ? -39.510 26.934 -18.348 1.00 19.31 370 CYS A N 1
ATOM 2877 C CA . CYS A 1 372 ? -39.712 27.692 -17.135 1.00 18.33 370 CYS A CA 1
ATOM 2878 C C . CYS A 1 372 ? -39.143 26.897 -15.958 1.00 17.49 370 CYS A C 1
ATOM 2879 O O . CYS A 1 372 ? -38.791 25.729 -16.109 1.00 16.99 370 CYS A O 1
ATOM 2882 N N . MET A 1 373 ? -39.037 27.541 -14.801 1.00 17.59 371 MET A N 1
ATOM 2883 C CA . MET A 1 373 ? -38.550 26.884 -13.596 1.00 15.89 371 MET A CA 1
ATOM 2884 C C . MET A 1 373 ? -39.483 27.184 -12.449 1.00 18.91 371 MET A C 1
ATOM 2885 O O . MET A 1 373 ? -40.047 28.284 -12.355 1.00 15.74 371 MET A O 1
ATOM 2890 N N . ILE A 1 374 ? -39.632 26.197 -11.573 1.00 16.59 372 ILE A N 1
ATOM 2891 C CA . ILE A 1 374 ? -40.316 26.375 -10.305 1.00 14.75 372 ILE A CA 1
ATOM 2892 C C . ILE A 1 374 ? -39.292 26.239 -9.192 1.00 16.73 372 ILE A C 1
ATOM 2893 O O . ILE A 1 374 ? -38.588 25.228 -9.124 1.00 15.74 372 ILE A O 1
ATOM 2898 N N . PHE A 1 375 ? -39.215 27.238 -8.317 1.00 14.43 373 PHE A N 1
ATOM 2899 C CA . PHE A 1 375 ? -38.402 27.137 -7.103 1.00 16.28 373 PHE A CA 1
ATOM 2900 C C . PHE A 1 375 ? -39.237 26.777 -5.870 1.00 16.59 373 PHE A C 1
ATOM 2901 O O . PHE A 1 375 ? -40.388 27.186 -5.744 1.00 14.69 373 PHE A O 1
ATOM 2909 N N . ILE A 1 376 ? -38.637 26.012 -4.962 1.00 16.49 374 ILE A N 1
ATOM 2910 C CA . ILE A 1 376 ? -39.126 25.913 -3.593 1.00 16.10 374 ILE A CA 1
ATOM 2911 C C . ILE A 1 376 ? -38.017 26.419 -2.670 1.00 14.83 374 ILE A C 1
ATOM 2912 O O . ILE A 1 376 ? -36.874 26.514 -3.086 1.00 16.77 374 ILE A O 1
ATOM 2917 N N . PRO A 1 377 ? -38.351 26.773 -1.422 1.00 17.28 375 PRO A N 1
ATOM 2918 C CA . PRO A 1 377 ? -37.337 27.434 -0.593 1.00 13.87 375 PRO A CA 1
ATOM 2919 C C . PRO A 1 377 ? -36.129 26.546 -0.240 1.00 18.61 375 PRO A C 1
ATOM 2920 O O . PRO A 1 377 ? -36.156 25.311 -0.366 1.00 16.10 375 PRO A O 1
ATOM 2924 N N . SER A 1 378 ? -35.063 27.206 0.198 1.00 14.17 376 SER A N 1
ATOM 2925 C CA . SER A 1 378 ? -33.924 26.531 0.784 1.00 17.74 376 SER A CA 1
ATOM 2926 C C . SER A 1 378 ? -33.696 27.127 2.163 1.00 20.69 376 SER A C 1
ATOM 2927 O O . SER A 1 378 ? -33.466 28.332 2.288 1.00 17.77 376 SER A O 1
ATOM 2930 N N . ILE A 1 379 ? -33.783 26.310 3.207 1.00 17.78 377 ILE A N 1
ATOM 2931 C CA . ILE A 1 379 ? -33.672 26.891 4.534 1.00 21.22 377 ILE A CA 1
ATOM 2932 C C . ILE A 1 379 ? -32.265 27.473 4.786 1.00 21.87 377 ILE A C 1
ATOM 2933 O O . ILE A 1 379 ? -31.229 26.852 4.472 1.00 16.56 377 ILE A O 1
ATOM 2938 N N . ASN A 1 380 ? -32.273 28.708 5.286 1.00 19.01 378 ASN A N 1
ATOM 2939 C CA . ASN A 1 380 ? -31.079 29.510 5.528 1.00 16.74 378 ASN A CA 1
ATOM 2940 C C . ASN A 1 380 ? -30.292 29.879 4.273 1.00 21.31 378 ASN A C 1
ATOM 2941 O O . ASN A 1 380 ? -29.239 30.515 4.361 1.00 18.51 378 ASN A O 1
ATOM 2946 N N . GLY A 1 381 ? -30.798 29.499 3.102 1.00 16.88 379 GLY A N 1
ATOM 2947 C CA . GLY A 1 381 ? -30.097 29.825 1.872 1.00 16.45 379 GLY A CA 1
ATOM 2948 C C . GLY A 1 381 ? -28.756 29.119 1.809 1.00 18.31 379 GLY A C 1
ATOM 2949 O O . GLY A 1 381 ? -27.758 29.675 1.348 1.00 19.46 379 GLY A O 1
ATOM 2950 N N . ILE A 1 382 ? -28.729 27.890 2.307 1.00 16.87 380 ILE A N 1
ATOM 2951 C CA . ILE A 1 382 ? -27.516 27.092 2.304 1.00 16.08 380 ILE A CA 1
ATOM 2952 C C . ILE A 1 382 ? -27.564 26.083 1.179 1.00 15.75 380 ILE A C 1
ATOM 2953 O O . ILE A 1 382 ? -28.480 25.269 1.115 1.00 14.08 380 ILE A O 1
ATOM 2958 N N . SER A 1 383 ? -26.574 26.124 0.294 1.00 16.11 381 SER A N 1
ATOM 2959 C CA . SER A 1 383 ? -26.476 25.120 -0.765 1.00 12.23 381 SER A CA 1
ATOM 2960 C C . SER A 1 383 ? -25.003 24.840 -1.008 1.00 11.89 381 SER A C 1
ATOM 2961 O O . SER A 1 383 ? -24.152 25.559 -0.480 1.00 13.66 381 SER A O 1
ATOM 2964 N N . HIS A 1 384 ? -24.697 23.804 -1.790 1.00 14.67 382 HIS A N 1
ATOM 2965 C CA . HIS A 1 384 ? -23.304 23.403 -2.036 1.00 13.08 382 HIS A CA 1
ATOM 2966 C C . HIS A 1 384 ? -22.604 23.208 -0.692 1.00 14.70 382 HIS A C 1
ATOM 2967 O O . HIS A 1 384 ? -21.486 23.684 -0.472 1.00 14.48 382 HIS A O 1
ATOM 2974 N N . ASN A 1 385 ? -23.307 22.536 0.207 1.00 12.70 383 ASN A N 1
ATOM 2975 C CA . ASN A 1 385 ? -22.907 22.395 1.589 1.00 14.95 383 ASN A CA 1
ATOM 2976 C C . ASN A 1 385 ? -23.792 21.264 2.065 1.00 13.90 383 ASN A C 1
ATOM 2977 O O . ASN A 1 385 ? -24.972 21.229 1.731 1.00 14.77 383 ASN A O 1
ATOM 2982 N N . PRO A 1 386 ? -23.229 20.305 2.809 1.00 15.47 384 PRO A N 1
ATOM 2983 C CA . PRO A 1 386 ? -24.048 19.140 3.186 1.00 15.99 384 PRO A CA 1
ATOM 2984 C C . PRO A 1 386 ? -25.304 19.483 4.007 1.00 16.17 384 PRO A C 1
ATOM 2985 O O . PRO A 1 386 ? -26.233 18.673 4.048 1.00 14.76 384 PRO A O 1
ATOM 2989 N N . ALA A 1 387 ? -25.348 20.668 4.606 1.00 10.50 385 ALA A N 1
ATOM 2990 C CA . ALA A 1 387 ? -26.498 21.073 5.427 1.00 15.63 385 ALA A CA 1
ATOM 2991 C C . ALA A 1 387 ? -27.687 21.596 4.601 1.00 14.74 385 ALA A C 1
ATOM 2992 O O . ALA A 1 387 ? -28.718 21.991 5.156 1.00 14.36 385 ALA A O 1
ATOM 2994 N N . GLU A 1 388 ? -27.528 21.604 3.281 1.00 14.74 386 GLU A N 1
ATOM 2995 C CA . GLU A 1 388 ? -28.597 21.983 2.355 1.00 12.66 386 GLU A CA 1
ATOM 2996 C C . GLU A 1 388 ? -29.853 21.201 2.683 1.00 14.35 386 GLU A C 1
ATOM 2997 O O . GLU A 1 388 ? -29.831 19.970 2.779 1.00 14.70 386 GLU A O 1
ATOM 3003 N N . ARG A 1 389 ? -30.944 21.918 2.903 1.00 12.99 387 ARG A N 1
ATOM 3004 C CA . ARG A 1 389 ? -32.168 21.258 3.315 1.00 16.55 387 ARG A CA 1
ATOM 3005 C C . ARG A 1 389 ? -33.374 22.139 3.106 1.00 15.25 387 ARG A C 1
ATOM 3006 O O . ARG A 1 389 ? -33.280 23.377 3.019 1.00 13.84 387 ARG A O 1
ATOM 3014 N N . THR A 1 390 ? -34.515 21.472 3.046 1.00 16.87 388 THR A N 1
ATOM 3015 C CA . THR A 1 390 ? -35.785 22.109 2.751 1.00 19.53 388 THR A CA 1
ATOM 3016 C C . THR A 1 390 ? -36.885 21.366 3.513 1.00 19.32 388 THR A C 1
ATOM 3017 O O . THR A 1 390 ? -36.847 20.139 3.622 1.00 16.42 388 THR A O 1
ATOM 3021 N N . ASN A 1 391 ? -37.844 22.111 4.052 1.00 16.47 389 ASN A N 1
ATOM 3022 C CA . ASN A 1 391 ? -38.998 21.508 4.705 1.00 21.97 389 ASN A CA 1
ATOM 3023 C C . ASN A 1 391 ? -39.730 20.540 3.769 1.00 20.33 389 ASN A C 1
ATOM 3024 O O . ASN A 1 391 ? -40.003 20.875 2.618 1.00 20.76 389 ASN A O 1
ATOM 3029 N N . ILE A 1 392 ? -40.045 19.352 4.276 1.00 22.04 390 ILE A N 1
ATOM 3030 C CA . ILE A 1 392 ? -40.710 18.301 3.500 1.00 24.86 390 ILE A CA 1
ATOM 3031 C C . ILE A 1 392 ? -42.054 18.724 2.891 1.00 24.59 390 ILE A C 1
ATOM 3032 O O . ILE A 1 392 ? -42.411 18.285 1.793 1.00 22.24 390 ILE A O 1
ATOM 3037 N N . THR A 1 393 ? -42.800 19.578 3.580 1.00 20.04 391 THR A N 1
ATOM 3038 C CA . THR A 1 393 ? -44.072 20.008 3.009 1.00 25.73 391 THR A CA 1
ATOM 3039 C C . THR A 1 393 ? -43.829 21.001 1.869 1.00 23.42 391 THR A C 1
ATOM 3040 O O . THR A 1 393 ? -44.576 21.024 0.894 1.00 22.01 391 THR A O 1
ATOM 3044 N N . ASP A 1 394 ? -42.770 21.800 1.982 1.00 23.30 392 ASP A N 1
ATOM 3045 C CA . ASP A 1 394 ? -42.350 22.664 0.878 1.00 22.38 392 ASP A CA 1
ATOM 3046 C C . ASP A 1 394 ? -41.958 21.847 -0.354 1.00 20.99 392 ASP A C 1
ATOM 3047 O O . ASP A 1 394 ? -42.372 22.168 -1.467 1.00 19.34 392 ASP A O 1
ATOM 3052 N N . LEU A 1 395 ? -41.174 20.789 -0.154 1.00 16.29 393 LEU A N 1
ATOM 3053 C CA . LEU A 1 395 ? -40.807 19.893 -1.253 1.00 18.18 393 LEU A CA 1
ATOM 3054 C C . LEU A 1 395 ? -42.054 19.284 -1.914 1.00 22.53 393 LEU A C 1
ATOM 3055 O O . LEU A 1 395 ? -42.202 19.311 -3.142 1.00 20.28 393 LEU A O 1
ATOM 3060 N N . ALA A 1 396 ? -42.948 18.743 -1.092 1.00 18.96 394 ALA A N 1
ATOM 3061 C CA . ALA A 1 396 ? -44.210 18.196 -1.575 1.00 21.95 394 ALA A CA 1
ATOM 3062 C C . ALA A 1 396 ? -45.022 19.234 -2.360 1.00 21.93 394 ALA A C 1
ATOM 3063 O O . ALA A 1 396 ? -45.562 18.927 -3.419 1.00 19.28 394 ALA A O 1
ATOM 3065 N N . GLU A 1 397 ? -45.082 20.464 -1.855 1.00 20.20 395 GLU A N 1
ATOM 3066 C CA . GLU A 1 397 ? -45.773 21.540 -2.559 1.00 20.37 395 GLU A CA 1
ATOM 3067 C C . GLU A 1 397 ? -45.146 21.793 -3.926 1.00 25.02 395 GLU A C 1
ATOM 3068 O O . GLU A 1 397 ? -45.848 22.107 -4.897 1.00 23.99 395 GLU A O 1
ATOM 3074 N N . GLY A 1 398 ? -43.820 21.668 -3.993 1.00 20.04 396 GLY A N 1
ATOM 3075 C CA . GLY A 1 398 ? -43.115 21.779 -5.249 1.00 18.07 396 GLY A CA 1
ATOM 3076 C C . GLY A 1 398 ? -43.480 20.680 -6.230 1.00 19.98 396 GLY A C 1
ATOM 3077 O O . GLY A 1 398 ? -43.683 20.951 -7.412 1.00 20.18 396 GLY A O 1
ATOM 3078 N N . VAL A 1 399 ? -43.564 19.440 -5.750 1.00 18.47 397 VAL A N 1
ATOM 3079 C CA . VAL A 1 399 ? -43.898 18.314 -6.626 1.00 23.31 397 VAL A CA 1
ATOM 3080 C C . VAL A 1 399 ? -45.357 18.391 -7.084 1.00 22.25 397 VAL A C 1
ATOM 3081 O O . VAL A 1 399 ? -45.688 18.050 -8.224 1.00 19.11 397 VAL A O 1
ATOM 3085 N N . LYS A 1 400 ? -46.216 18.867 -6.192 1.00 21.62 398 LYS A N 1
ATOM 3086 C CA . LYS A 1 400 ? -47.612 19.089 -6.522 1.00 24.94 398 LYS A CA 1
ATOM 3087 C C . LYS A 1 400 ? -47.705 20.114 -7.646 1.00 26.17 398 LYS A C 1
ATOM 3088 O O . LYS A 1 400 ? -48.358 19.876 -8.672 1.00 20.54 398 LYS A O 1
ATOM 3094 N N . THR A 1 401 ? -47.036 21.247 -7.449 1.00 21.58 399 THR A N 1
ATOM 3095 C CA . THR A 1 401 ? -47.059 22.326 -8.425 1.00 19.62 399 THR A CA 1
ATOM 3096 C C . THR A 1 401 ? -46.494 21.841 -9.750 1.00 20.27 399 THR A C 1
ATOM 3097 O O . THR A 1 401 ? -46.997 22.185 -10.814 1.00 23.14 399 THR A O 1
ATOM 3101 N N . LEU A 1 402 ? -45.457 21.017 -9.685 1.00 20.53 400 LEU A N 1
ATOM 3102 C CA . LEU A 1 402 ? -44.881 20.463 -10.902 1.00 19.90 400 LEU A CA 1
ATOM 3103 C C . LEU A 1 402 ? -45.893 19.566 -11.636 1.00 25.14 400 LEU A C 1
ATOM 3104 O O . LEU A 1 402 ? -46.020 19.634 -12.864 1.00 25.34 400 LEU A O 1
ATOM 3109 N N . ALA A 1 403 ? -46.597 18.732 -10.872 1.00 20.96 401 ALA A N 1
ATOM 3110 C CA . ALA A 1 403 ? -47.607 17.811 -11.401 1.00 25.04 401 ALA A CA 1
ATOM 3111 C C . ALA A 1 403 ? -48.711 18.555 -12.159 1.00 25.19 401 ALA A C 1
ATOM 3112 O O . ALA A 1 403 ? -49.052 18.200 -13.290 1.00 25.78 401 ALA A O 1
ATOM 3114 N N . LEU A 1 404 ? -49.239 19.598 -11.531 1.00 21.76 402 LEU A N 1
ATOM 3115 C CA . LEU A 1 404 ? -50.288 20.408 -12.125 1.00 25.08 402 LEU A CA 1
ATOM 3116 C C . LEU A 1 404 ? -49.817 21.062 -13.407 1.00 29.23 402 LEU A C 1
ATOM 3117 O O . LEU A 1 404 ? -50.567 21.175 -14.373 1.00 31.66 402 LEU A O 1
ATOM 3122 N N . MET A 1 405 ? -48.565 21.491 -13.421 1.00 28.40 403 MET A N 1
ATOM 3123 C CA . MET A 1 405 ? -48.019 22.105 -14.613 1.00 26.58 403 MET A CA 1
ATOM 3124 C C . MET A 1 405 ? -47.902 21.062 -15.717 1.00 26.64 403 MET A C 1
ATOM 3125 O O . MET A 1 405 ? -48.326 21.293 -16.846 1.00 27.47 403 MET A O 1
ATOM 3130 N N . LEU A 1 406 ? -47.349 19.902 -15.386 1.00 26.71 404 LEU A N 1
ATOM 3131 C CA . LEU A 1 406 ? -47.262 18.811 -16.354 1.00 26.64 404 LEU A CA 1
ATOM 3132 C C . LEU A 1 406 ? -48.650 18.321 -16.796 1.00 28.52 404 LEU A C 1
ATOM 3133 O O . LEU A 1 406 ? -48.821 17.922 -17.950 1.00 29.02 404 LEU A O 1
ATOM 3138 N N . TYR A 1 407 ? -49.631 18.342 -15.890 1.00 28.32 405 TYR A N 1
ATOM 3139 C CA . TYR A 1 407 ? -51.003 17.975 -16.267 1.00 32.67 405 TYR A CA 1
ATOM 3140 C C . TYR A 1 407 ? -51.546 18.894 -17.364 1.00 32.76 405 TYR A C 1
ATOM 3141 O O . TYR A 1 407 ? -52.028 18.429 -18.395 1.00 31.42 405 TYR A O 1
ATOM 3150 N N . GLN A 1 408 ? -51.461 20.197 -17.125 1.00 32.02 406 GLN A N 1
ATOM 3151 C CA . GLN A 1 408 ? -51.862 21.193 -18.103 1.00 30.28 406 GLN A CA 1
ATOM 3152 C C . GLN A 1 408 ? -51.164 21.003 -19.434 1.00 36.61 406 GLN A C 1
ATOM 3153 O O . GLN A 1 408 ? -51.770 21.170 -20.493 1.00 32.87 406 GLN A O 1
ATOM 3159 N N . LEU A 1 409 ? -49.875 20.677 -19.375 1.00 32.47 407 LEU A N 1
ATOM 3160 C CA . LEU A 1 409 ? -49.049 20.663 -20.570 1.00 29.55 407 LEU A CA 1
ATOM 3161 C C . LEU A 1 409 ? -49.147 19.360 -21.358 1.00 30.16 407 LEU A C 1
ATOM 3162 O O . LEU A 1 409 ? -48.950 19.361 -22.565 1.00 30.64 407 LEU A O 1
ATOM 3167 N N . ALA A 1 410 ? -49.457 18.252 -20.692 1.00 27.21 408 ALA A N 1
ATOM 3168 C CA . ALA A 1 410 ? -49.473 16.963 -21.387 1.00 30.56 408 ALA A CA 1
ATOM 3169 C C . ALA A 1 410 ? -50.789 16.176 -21.353 1.00 34.49 408 ALA A C 1
ATOM 3170 O O . ALA A 1 410 ? -51.009 15.322 -22.214 1.00 33.06 408 ALA A O 1
ATOM 3172 N N . TRP A 1 411 ? -51.646 16.436 -20.367 1.00 33.20 409 TRP A N 1
ATOM 3173 C CA . TRP A 1 411 ? -52.924 15.725 -20.276 1.00 33.30 409 TRP A CA 1
ATOM 3174 C C . TRP A 1 411 ? -54.049 16.594 -20.799 1.00 38.74 409 TRP A C 1
ATOM 3175 O O . TRP A 1 411 ? -55.213 16.184 -20.837 1.00 37.05 409 TRP A O 1
ATOM 3186 N N . GLN A 1 412 ? -53.677 17.803 -21.196 1.00 38.76 410 GLN A N 1
ATOM 3187 C CA . GLN A 1 412 ? -54.596 18.726 -21.828 1.00 41.33 410 GLN A CA 1
ATOM 3188 C C . GLN A 1 412 ? -54.044 19.222 -23.157 1.00 42.45 410 GLN A C 1
ATOM 3189 O O . GLN A 1 412 ? -52.831 19.328 -23.348 1.00 39.55 410 GLN A O 1
ATOM 3195 N N . LYS A 1 413 ? -54.954 19.526 -24.072 1.00 41.92 411 LYS A N 1
ATOM 3196 C CA . LYS A 1 413 ? -54.600 19.993 -25.399 1.00 46.17 411 LYS A CA 1
ATOM 3197 C C . LYS A 1 413 ? -54.324 21.491 -25.352 1.00 46.84 411 LYS A C 1
ATOM 3198 O O . LYS A 1 413 ? -55.074 22.243 -24.727 1.00 50.02 411 LYS A O 1
ATOM 3205 N N . MET B 1 3 ? 43.675 14.824 -4.444 1.00 46.55 1 MET B N 1
ATOM 3206 C CA . MET B 1 3 ? 42.612 14.766 -3.446 1.00 46.55 1 MET B CA 1
ATOM 3207 C C . MET B 1 3 ? 41.298 15.245 -4.055 1.00 46.98 1 MET B C 1
ATOM 3208 O O . MET B 1 3 ? 40.248 14.622 -3.863 1.00 42.40 1 MET B O 1
ATOM 3213 N N . ILE B 1 4 ? 41.368 16.347 -4.800 1.00 36.95 2 ILE B N 1
ATOM 3214 C CA . ILE B 1 4 ? 40.199 16.894 -5.481 1.00 41.94 2 ILE B CA 1
ATOM 3215 C C . ILE B 1 4 ? 39.649 15.921 -6.523 1.00 42.56 2 ILE B C 1
ATOM 3216 O O . ILE B 1 4 ? 38.438 15.691 -6.608 1.00 40.64 2 ILE B O 1
ATOM 3221 N N . THR B 1 5 ? 40.549 15.345 -7.309 1.00 41.65 3 THR B N 1
ATOM 3222 C CA . THR B 1 5 ? 40.148 14.444 -8.374 1.00 41.37 3 THR B CA 1
ATOM 3223 C C . THR B 1 5 ? 39.482 13.205 -7.802 1.00 38.70 3 THR B C 1
ATOM 3224 O O . THR B 1 5 ? 38.505 12.713 -8.360 1.00 39.86 3 THR B O 1
ATOM 3228 N N . HIS B 1 6 ? 40.005 12.710 -6.683 1.00 39.00 4 HIS B N 1
ATOM 3229 C CA . HIS B 1 6 ? 39.395 11.560 -6.022 1.00 39.52 4 HIS B CA 1
ATOM 3230 C C . HIS B 1 6 ? 37.962 11.864 -5.594 1.00 38.26 4 HIS B C 1
ATOM 3231 O O . HIS B 1 6 ? 37.054 11.045 -5.781 1.00 34.09 4 HIS B O 1
ATOM 3238 N N . PHE B 1 7 ? 37.767 13.039 -5.003 1.00 35.03 5 PHE B N 1
ATOM 3239 C CA . PHE B 1 7 ? 36.452 13.412 -4.514 1.00 32.08 5 PHE B CA 1
ATOM 3240 C C . PHE B 1 7 ? 35.486 13.709 -5.651 1.00 30.39 5 PHE B C 1
ATOM 3241 O O . PHE B 1 7 ? 34.319 13.350 -5.569 1.00 31.72 5 PHE B O 1
ATOM 3249 N N . ARG B 1 8 ? 35.978 14.322 -6.723 1.00 31.48 6 ARG B N 1
ATOM 3250 C CA . ARG B 1 8 ? 35.162 14.543 -7.914 1.00 32.58 6 ARG B CA 1
ATOM 3251 C C . ARG B 1 8 ? 34.624 13.225 -8.463 1.00 35.16 6 ARG B C 1
ATOM 3252 O O . ARG B 1 8 ? 33.443 13.114 -8.791 1.00 34.64 6 ARG B O 1
ATOM 3260 N N . GLN B 1 9 ? 35.497 12.227 -8.553 1.00 35.69 7 GLN B N 1
ATOM 3261 C CA . GLN B 1 9 ? 35.122 10.919 -9.081 1.00 37.98 7 GLN B CA 1
ATOM 3262 C C . GLN B 1 9 ? 34.166 10.201 -8.134 1.00 31.44 7 GLN B C 1
ATOM 3263 O O . GLN B 1 9 ? 33.166 9.634 -8.565 1.00 31.22 7 GLN B O 1
ATOM 3269 N N . ALA B 1 10 ? 34.486 10.237 -6.843 1.00 30.33 8 ALA B N 1
ATOM 3270 C CA . ALA B 1 10 ? 33.636 9.657 -5.810 1.00 29.33 8 ALA B CA 1
ATOM 3271 C C . ALA B 1 10 ? 32.220 10.244 -5.842 1.00 35.23 8 ALA B C 1
ATOM 3272 O O . ALA B 1 10 ? 31.238 9.524 -5.675 1.00 33.41 8 ALA B O 1
ATOM 3274 N N . ILE B 1 11 ? 32.117 11.552 -6.049 1.00 31.79 9 ILE B N 1
ATOM 3275 C CA . ILE B 1 11 ? 30.818 12.203 -6.089 1.00 30.02 9 ILE B CA 1
ATOM 3276 C C . ILE B 1 11 ? 30.062 11.814 -7.353 1.00 32.41 9 ILE B C 1
ATOM 3277 O O . ILE B 1 11 ? 28.902 11.411 -7.292 1.00 28.16 9 ILE B O 1
ATOM 3282 N N . GLU B 1 12 ? 30.737 11.905 -8.495 1.00 34.59 10 GLU B N 1
ATOM 3283 C CA . GLU B 1 12 ? 30.130 11.538 -9.768 1.00 32.87 10 GLU B CA 1
ATOM 3284 C C . GLU B 1 12 ? 29.618 10.100 -9.768 1.00 35.29 10 GLU B C 1
ATOM 3285 O O . GLU B 1 12 ? 28.649 9.784 -10.455 1.00 33.91 10 GLU B O 1
ATOM 3291 N N . GLU B 1 13 ? 30.246 9.235 -8.979 1.00 32.41 1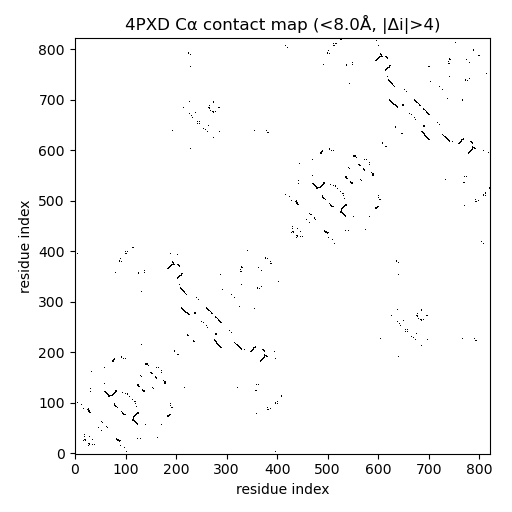1 GLU B N 1
ATOM 3292 C CA . GLU B 1 13 ? 29.781 7.863 -8.901 1.00 35.49 11 GLU B CA 1
ATOM 3293 C C . GLU B 1 13 ? 28.566 7.733 -7.981 1.00 37.10 11 GLU B C 1
ATOM 3294 O O . GLU B 1 13 ? 27.516 7.223 -8.388 1.00 38.39 11 GLU B O 1
ATOM 3300 N N . THR B 1 14 ? 28.703 8.217 -6.752 1.00 29.26 12 THR B N 1
ATOM 3301 C CA . THR B 1 14 ? 27.697 7.978 -5.721 1.00 29.58 12 THR B CA 1
ATOM 3302 C C . THR B 1 14 ? 26.465 8.907 -5.737 1.00 31.08 12 THR B C 1
ATOM 3303 O O . THR B 1 14 ? 25.378 8.510 -5.299 1.00 28.88 12 THR B O 1
ATOM 3307 N N . LEU B 1 15 ? 26.621 10.133 -6.229 1.00 28.81 13 LEU B N 1
ATOM 3308 C CA . LEU B 1 15 ? 25.496 11.070 -6.231 1.00 27.73 13 LEU B CA 1
ATOM 3309 C C . LEU B 1 15 ? 24.274 10.607 -7.056 1.00 29.53 13 LEU B C 1
ATOM 3310 O O . LEU B 1 15 ? 23.175 10.531 -6.511 1.00 27.62 13 LEU B O 1
ATOM 3315 N N . PRO B 1 16 ? 24.459 10.278 -8.356 1.00 33.90 14 PRO B N 1
ATOM 3316 C CA . PRO B 1 16 ? 23.294 9.784 -9.108 1.00 28.24 14 PRO B CA 1
ATOM 3317 C C . PRO B 1 16 ? 22.718 8.513 -8.482 1.00 27.68 14 PRO B C 1
ATOM 3318 O O . PRO B 1 16 ? 21.503 8.294 -8.518 1.00 25.96 14 PRO B O 1
ATOM 3322 N N . TRP B 1 17 ? 23.585 7.696 -7.894 1.00 23.86 15 TRP B N 1
ATOM 3323 C CA . TRP B 1 17 ? 23.155 6.449 -7.256 1.00 27.83 15 TRP B CA 1
ATOM 3324 C C . TRP B 1 17 ? 22.205 6.690 -6.085 1.00 27.53 15 TRP B C 1
ATOM 3325 O O . TRP B 1 17 ? 21.105 6.120 -6.020 1.00 27.06 15 TRP B O 1
ATOM 3336 N N . LEU B 1 18 ? 22.648 7.523 -5.151 1.00 23.43 16 LEU B N 1
ATOM 3337 C CA . LEU B 1 18 ? 21.845 7.841 -3.979 1.00 26.48 16 LEU B CA 1
ATOM 3338 C C . LEU B 1 18 ? 20.581 8.618 -4.388 1.00 26.48 16 LEU B C 1
ATOM 3339 O O . LEU B 1 18 ? 19.515 8.435 -3.804 1.00 29.19 16 LEU B O 1
ATOM 3344 N N . SER B 1 19 ? 20.697 9.440 -5.428 1.00 23.50 17 SER B N 1
ATOM 3345 C CA . SER B 1 19 ? 19.577 10.246 -5.904 1.00 23.94 17 SER B CA 1
ATOM 3346 C C . SER B 1 19 ? 18.487 9.422 -6.581 1.00 27.48 17 SER B C 1
ATOM 3347 O O . SER B 1 19 ? 17.390 9.921 -6.817 1.00 27.10 17 SER B O 1
ATOM 3350 N N . SER B 1 20 ? 18.783 8.170 -6.913 1.00 23.38 18 SER B N 1
ATOM 3351 C CA . SER B 1 20 ? 17.806 7.337 -7.618 1.00 25.51 18 SER B CA 1
ATOM 3352 C C . SER B 1 20 ? 16.710 6.857 -6.661 1.00 25.91 18 SER B C 1
ATOM 3353 O O . SER B 1 20 ? 15.606 6.514 -7.076 1.00 25.36 18 SER B O 1
ATOM 3356 N N . PHE B 1 21 ? 17.020 6.845 -5.372 1.00 23.56 19 PHE B N 1
ATOM 3357 C CA . PHE B 1 21 ? 16.028 6.482 -4.377 1.00 25.96 19 PHE B CA 1
ATOM 3358 C C . PHE B 1 21 ? 15.281 7.728 -3.904 1.00 26.01 19 PHE B C 1
ATOM 3359 O O . PHE B 1 21 ? 15.822 8.547 -3.165 1.00 22.75 19 PHE B O 1
ATOM 3367 N N . GLY B 1 22 ? 14.029 7.864 -4.329 1.00 25.11 20 GLY B N 1
ATOM 3368 C CA . GLY B 1 22 ? 13.251 9.050 -4.008 1.00 24.96 20 GLY B CA 1
ATOM 3369 C C . GLY B 1 22 ? 13.159 9.979 -5.201 1.00 24.76 20 GLY B C 1
ATOM 3370 O O . GLY B 1 22 ? 12.549 11.042 -5.127 1.00 29.27 20 GLY B O 1
ATOM 3371 N N . ALA B 1 23 ? 13.774 9.578 -6.309 1.00 27.11 21 ALA B N 1
ATOM 3372 C CA . ALA B 1 23 ? 13.631 10.315 -7.553 1.00 25.34 21 ALA B CA 1
ATOM 3373 C C . ALA B 1 23 ? 12.143 10.421 -7.898 1.00 28.04 21 ALA B C 1
ATOM 3374 O O . ALA B 1 23 ? 11.422 9.425 -7.933 1.00 23.30 21 ALA B O 1
ATOM 3376 N N . ASP B 1 24 ? 11.688 11.646 -8.120 1.00 29.75 22 ASP B N 1
ATOM 3377 C CA . ASP B 1 24 ? 10.283 11.903 -8.396 1.00 29.75 22 ASP B CA 1
ATOM 3378 C C . ASP B 1 24 ? 10.128 12.165 -9.900 1.00 29.84 22 ASP B C 1
ATOM 3379 O O . ASP B 1 24 ? 10.753 13.081 -10.438 1.00 30.64 22 ASP B O 1
ATOM 3384 N N . PRO B 1 25 ? 9.298 11.354 -10.583 1.00 31.45 23 PRO B N 1
ATOM 3385 C CA . PRO B 1 25 ? 9.079 11.451 -12.036 1.00 32.43 23 PRO B CA 1
ATOM 3386 C C . PRO B 1 25 ? 8.618 12.840 -12.451 1.00 31.53 23 PRO B C 1
ATOM 3387 O O . PRO B 1 25 ? 8.912 13.295 -13.556 1.00 35.97 23 PRO B O 1
ATOM 3391 N N . ALA B 1 26 ? 7.901 13.505 -11.554 1.00 30.84 24 ALA B N 1
ATOM 3392 C CA . ALA B 1 26 ? 7.386 14.844 -11.806 1.00 27.35 24 ALA B CA 1
ATOM 3393 C C . ALA B 1 26 ? 8.423 15.936 -11.514 1.00 33.21 24 ALA B C 1
ATOM 3394 O O . ALA B 1 26 ? 8.107 17.128 -11.560 1.00 36.84 24 ALA B O 1
ATOM 3396 N N . GLY B 1 27 ? 9.656 15.534 -11.207 1.00 28.71 25 GLY B N 1
ATOM 3397 C CA . GLY B 1 27 ? 10.730 16.495 -11.024 1.00 29.84 25 GLY B CA 1
ATOM 3398 C C . GLY B 1 27 ? 11.469 16.400 -9.699 1.00 27.80 25 GLY B C 1
ATOM 3399 O O . GLY B 1 27 ? 10.854 16.373 -8.638 1.00 23.69 25 GLY B O 1
ATOM 3400 N N . GLY B 1 28 ? 12.796 16.345 -9.772 1.00 27.28 26 GLY B N 1
ATOM 3401 C CA . GLY B 1 28 ? 13.648 16.419 -8.599 1.00 22.09 26 GLY B CA 1
ATOM 3402 C C . GLY B 1 28 ? 13.515 15.239 -7.674 1.00 22.71 26 GLY B C 1
ATOM 3403 O O . GLY B 1 28 ? 13.327 14.108 -8.118 1.00 24.50 26 GLY B O 1
ATOM 3404 N N . MET B 1 29 ? 13.615 15.512 -6.378 1.00 23.42 27 MET B N 1
ATOM 3405 C CA . MET B 1 29 ? 13.578 14.475 -5.350 1.00 22.22 27 MET B CA 1
ATOM 3406 C C . MET B 1 29 ? 12.355 14.634 -4.456 1.00 21.90 27 MET B C 1
ATOM 3407 O O . MET B 1 29 ? 11.973 15.750 -4.085 1.00 18.47 27 MET B O 1
ATOM 3412 N N . THR B 1 30 ? 11.750 13.508 -4.102 1.00 21.42 28 THR B N 1
ATOM 3413 C CA . THR B 1 30 ? 10.696 13.514 -3.111 1.00 20.18 28 THR B CA 1
ATOM 3414 C C . THR B 1 30 ? 10.892 12.314 -2.194 1.00 20.69 28 THR B C 1
ATOM 3415 O O . THR B 1 30 ? 10.479 11.190 -2.496 1.00 20.87 28 THR B O 1
ATOM 3419 N N . ARG B 1 31 ? 11.551 12.569 -1.072 1.00 16.48 29 ARG B N 1
ATOM 3420 C CA . ARG B 1 31 ? 11.870 11.518 -0.124 1.00 18.47 29 ARG B CA 1
ATOM 3421 C C . ARG B 1 31 ? 11.489 12.010 1.264 1.00 21.03 29 ARG B C 1
ATOM 3422 O O . ARG B 1 31 ? 12.313 12.582 1.984 1.00 16.18 29 ARG B O 1
ATOM 3430 N N . LEU B 1 32 ? 10.228 11.788 1.624 1.00 16.27 30 LEU B N 1
ATOM 3431 C CA . LEU B 1 32 ? 9.680 12.298 2.869 1.00 17.43 30 LEU B CA 1
ATOM 3432 C C . LEU B 1 32 ? 9.896 11.296 3.996 1.00 17.74 30 LEU B C 1
ATOM 3433 O O . LEU B 1 32 ? 10.015 10.102 3.746 1.00 18.67 30 LEU B O 1
ATOM 3438 N N . LEU B 1 33 ? 9.945 11.796 5.230 1.00 16.57 31 LEU B N 1
ATOM 3439 C CA . LEU B 1 33 ? 10.132 10.961 6.413 1.00 16.66 31 LEU B CA 1
ATOM 3440 C C . LEU B 1 33 ? 9.218 9.734 6.457 1.00 16.51 31 LEU B C 1
ATOM 3441 O O . LEU B 1 33 ? 8.001 9.838 6.303 1.00 15.58 31 LEU B O 1
ATOM 3446 N N . TYR B 1 34 ? 9.830 8.576 6.662 1.00 16.65 32 TYR B N 1
ATOM 3447 C CA . TYR B 1 34 ? 9.114 7.317 6.846 1.00 16.89 32 TYR B CA 1
ATOM 3448 C C . TYR B 1 34 ? 8.305 6.885 5.619 1.00 19.17 32 TYR B C 1
ATOM 3449 O O . TYR B 1 34 ? 7.363 6.100 5.728 1.00 20.09 32 TYR B O 1
ATOM 3458 N N . SER B 1 35 ? 8.675 7.403 4.452 1.00 17.53 33 SER B N 1
ATOM 3459 C CA . SER B 1 35 ? 8.081 6.963 3.192 1.00 18.37 33 SER B CA 1
ATOM 3460 C C . SER B 1 35 ? 8.813 5.720 2.688 1.00 21.00 33 SER B C 1
ATOM 3461 O O . SER B 1 35 ? 9.896 5.404 3.175 1.00 17.88 33 SER B O 1
ATOM 3464 N N . PRO B 1 36 ? 8.206 4.993 1.734 1.00 20.67 34 PRO B N 1
ATOM 3465 C CA . PRO B 1 36 ? 8.921 3.858 1.164 1.00 22.33 34 PRO B CA 1
ATOM 3466 C C . PRO B 1 36 ? 10.242 4.291 0.539 1.00 21.10 34 PRO B C 1
ATOM 3467 O O . PRO B 1 36 ? 11.211 3.551 0.635 1.00 20.04 34 PRO B O 1
ATOM 3471 N N . GLU B 1 37 ? 10.279 5.467 -0.079 1.00 19.44 35 GLU B N 1
ATOM 3472 C CA . GLU B 1 37 ? 11.515 5.956 -0.687 1.00 19.88 35 GLU B CA 1
ATOM 3473 C C . GLU B 1 37 ? 12.526 6.273 0.421 1.00 20.95 35 GLU B C 1
ATOM 3474 O O . GLU B 1 37 ? 13.708 5.939 0.321 1.00 19.08 35 GLU B O 1
ATOM 3480 N N . TRP B 1 38 ? 12.046 6.907 1.483 1.00 19.74 36 TRP B N 1
ATOM 3481 C CA . TRP B 1 38 ? 12.865 7.124 2.676 1.00 18.87 36 TRP B CA 1
ATOM 3482 C C . TRP B 1 38 ? 13.511 5.826 3.173 1.00 21.93 36 TRP B C 1
ATOM 3483 O O . TRP B 1 38 ? 14.710 5.799 3.459 1.00 17.87 36 TRP B O 1
ATOM 3494 N N . LEU B 1 39 ? 12.722 4.752 3.268 1.00 19.77 37 LEU B N 1
ATOM 3495 C CA . LEU B 1 39 ? 13.227 3.479 3.784 1.00 20.40 37 LEU B CA 1
ATOM 3496 C C . LEU B 1 39 ? 14.290 2.892 2.866 1.00 21.32 37 LEU B C 1
ATOM 3497 O O . LEU B 1 39 ? 15.365 2.471 3.320 1.00 18.82 37 LEU B O 1
ATOM 3502 N N . GLU B 1 40 ? 13.985 2.857 1.576 1.00 19.29 38 GLU B N 1
ATOM 3503 C CA . GLU B 1 40 ? 14.912 2.276 0.636 1.00 19.78 38 GLU B CA 1
ATOM 3504 C C . GLU B 1 40 ? 16.241 3.026 0.671 1.00 23.43 38 GLU B C 1
ATOM 3505 O O . GLU B 1 40 ? 17.309 2.405 0.702 1.00 23.89 38 GLU B O 1
ATOM 3511 N N . THR B 1 41 ? 16.171 4.356 0.687 1.00 22.32 39 THR B N 1
ATOM 3512 C CA . THR B 1 41 ? 17.376 5.186 0.732 1.00 17.45 39 THR B CA 1
ATOM 3513 C C . THR B 1 41 ? 18.237 4.794 1.931 1.00 15.98 39 THR B C 1
ATOM 3514 O O . THR B 1 41 ? 19.414 4.516 1.782 1.00 18.71 39 THR B O 1
ATOM 3518 N N . GLN B 1 42 ? 17.638 4.750 3.112 1.00 15.56 40 GLN B N 1
ATOM 3519 C CA . GLN B 1 42 ? 18.384 4.413 4.322 1.00 18.63 40 GLN B CA 1
ATOM 3520 C C . GLN B 1 42 ? 18.996 3.012 4.246 1.00 22.40 40 GLN B C 1
ATOM 3521 O O . GLN B 1 42 ? 20.156 2.827 4.593 1.00 22.68 40 GLN B O 1
ATOM 3527 N N . GLN B 1 43 ? 18.224 2.036 3.771 1.00 21.02 41 GLN B N 1
ATOM 3528 C CA . GLN B 1 43 ? 18.725 0.670 3.628 1.00 19.29 41 GLN B CA 1
ATOM 3529 C C . GLN B 1 43 ? 19.885 0.588 2.637 1.00 22.36 41 GLN B C 1
ATOM 3530 O O . GLN B 1 43 ? 20.921 0.001 2.930 1.00 21.86 41 GLN B O 1
ATOM 3536 N N . GLN B 1 44 ? 19.709 1.176 1.461 1.00 22.04 42 GLN B N 1
ATOM 3537 C CA . GLN B 1 44 ? 20.734 1.109 0.430 1.00 20.26 42 GLN B CA 1
ATOM 3538 C C . GLN B 1 44 ? 22.035 1.800 0.880 1.00 28.47 42 GLN B C 1
ATOM 3539 O O . GLN B 1 44 ? 23.143 1.316 0.612 1.00 28.23 42 GLN B O 1
ATOM 3545 N N . PHE B 1 45 ? 21.893 2.929 1.569 1.00 23.98 43 PHE B N 1
ATOM 3546 C CA . PHE B 1 45 ? 23.043 3.689 2.033 1.00 25.71 43 PHE B CA 1
ATOM 3547 C C . PHE B 1 45 ? 23.762 2.861 3.099 1.00 25.88 43 PHE B C 1
ATOM 3548 O O . PHE B 1 45 ? 24.990 2.744 3.086 1.00 28.13 43 PHE B O 1
ATOM 3556 N N . LYS B 1 46 ? 22.983 2.275 4.006 1.00 20.45 44 LYS B N 1
ATOM 3557 C CA . LYS B 1 46 ? 23.510 1.401 5.046 1.00 25.10 44 LYS B CA 1
ATOM 3558 C C . LYS B 1 46 ? 24.320 0.254 4.445 1.00 27.71 44 LYS B C 1
ATOM 3559 O O . LYS B 1 46 ? 25.371 -0.104 4.966 1.00 32.09 44 LYS B O 1
ATOM 3565 N N . LYS B 1 47 ? 23.823 -0.301 3.340 1.00 28.81 45 LYS B N 1
ATOM 3566 C CA . LYS B 1 47 ? 24.455 -1.438 2.669 1.00 32.74 45 LYS B CA 1
ATOM 3567 C C . LYS B 1 47 ? 25.832 -1.027 2.128 1.00 31.30 45 LYS B C 1
ATOM 3568 O O . LYS B 1 47 ? 26.833 -1.664 2.449 1.00 31.40 45 LYS B O 1
ATOM 3574 N N . ARG B 1 48 ? 25.876 0.037 1.323 1.00 29.53 46 ARG B N 1
ATOM 3575 C CA . ARG B 1 48 ? 27.137 0.527 0.760 1.00 34.48 46 ARG B CA 1
ATOM 3576 C C . ARG B 1 48 ? 28.178 0.950 1.804 1.00 29.92 46 ARG B C 1
ATOM 3577 O O . ARG B 1 48 ? 29.363 0.677 1.634 1.00 28.09 46 ARG B O 1
ATOM 3585 N N . MET B 1 49 ? 27.742 1.615 2.871 1.00 27.91 47 MET B N 1
ATOM 3586 C CA . MET B 1 49 ? 28.665 1.987 3.944 1.00 29.84 47 MET B CA 1
ATOM 3587 C C . MET B 1 49 ? 29.281 0.753 4.614 1.00 33.36 47 MET B C 1
ATOM 3588 O O . MET B 1 49 ? 30.496 0.702 4.821 1.00 28.78 47 MET B O 1
ATOM 3593 N N . ALA B 1 50 ? 28.433 -0.218 4.962 1.00 28.05 48 ALA B N 1
ATOM 3594 C CA . ALA B 1 50 ? 28.883 -1.466 5.585 1.00 32.45 48 ALA B CA 1
ATOM 3595 C C . ALA B 1 50 ? 29.906 -2.165 4.703 1.00 30.41 48 ALA B C 1
ATOM 3596 O O . ALA B 1 50 ? 30.906 -2.701 5.189 1.00 29.49 48 ALA B O 1
ATOM 3598 N N . ALA B 1 51 ? 29.644 -2.135 3.400 1.00 26.65 49 ALA B N 1
ATOM 3599 C CA . ALA B 1 51 ? 30.471 -2.804 2.410 1.00 25.01 49 ALA B CA 1
ATOM 3600 C C . ALA B 1 51 ? 31.806 -2.110 2.230 1.00 35.27 49 ALA B C 1
ATOM 3601 O O . ALA B 1 51 ? 32.749 -2.696 1.694 1.00 33.74 49 ALA B O 1
ATOM 3603 N N . SER B 1 52 ? 31.879 -0.854 2.654 1.00 31.53 50 SER B N 1
ATOM 3604 C CA . SER B 1 52 ? 33.112 -0.095 2.527 1.00 34.54 50 SER B CA 1
ATOM 3605 C C . SER B 1 52 ? 33.928 -0.258 3.802 1.00 30.59 50 SER B C 1
ATOM 3606 O O . SER B 1 52 ? 35.029 0.270 3.915 1.00 32.74 50 SER B O 1
ATOM 3609 N N . GLY B 1 53 ? 33.375 -0.984 4.766 1.00 29.87 51 GLY B N 1
ATOM 3610 C CA . GLY B 1 53 ? 34.123 -1.341 5.956 1.00 28.91 51 GLY B CA 1
ATOM 3611 C C . GLY B 1 53 ? 33.703 -0.625 7.219 1.00 35.30 51 GLY B C 1
ATOM 3612 O O . GLY B 1 53 ? 34.399 -0.684 8.232 1.00 37.23 51 GLY B O 1
ATOM 3613 N N . LEU B 1 54 ? 32.567 0.060 7.177 1.00 31.71 52 LEU B N 1
ATOM 3614 C CA . LEU B 1 54 ? 32.109 0.756 8.367 1.00 29.64 52 LEU B CA 1
ATOM 3615 C C . LEU B 1 54 ? 31.126 -0.121 9.109 1.00 27.71 52 LEU B C 1
ATOM 3616 O O . LEU B 1 54 ? 30.380 -0.868 8.486 1.00 30.50 52 LEU B O 1
ATOM 3621 N N . GLU B 1 55 ? 31.125 -0.043 10.436 1.00 26.86 53 GLU B N 1
ATOM 3622 C CA . GLU B 1 55 ? 30.095 -0.728 11.202 1.00 32.69 53 GLU B CA 1
ATOM 3623 C C . GLU B 1 55 ? 28.866 0.173 11.360 1.00 33.20 53 GLU B C 1
ATOM 3624 O O . GLU B 1 55 ? 28.932 1.269 11.921 1.00 32.60 53 GLU B O 1
ATOM 3630 N N . THR B 1 56 ? 27.746 -0.303 10.829 1.00 31.02 54 THR B N 1
ATOM 3631 C CA . THR B 1 56 ? 26.549 0.507 10.702 1.00 26.74 54 THR B CA 1
ATOM 3632 C C . THR B 1 56 ? 25.476 0.101 11.695 1.00 28.91 54 THR B C 1
ATOM 3633 O O . THR B 1 56 ? 25.418 -1.041 12.137 1.00 30.54 54 THR B O 1
ATOM 3637 N N . ARG B 1 57 ? 24.614 1.047 12.038 1.00 27.40 55 ARG B N 1
ATOM 3638 C CA . ARG B 1 57 ? 23.457 0.757 12.868 1.00 28.99 55 ARG B CA 1
ATOM 3639 C C . ARG B 1 57 ? 22.360 1.756 12.527 1.00 27.15 55 ARG B C 1
ATOM 3640 O O . ARG B 1 57 ? 22.627 2.795 11.916 1.00 25.99 55 ARG B O 1
ATOM 3648 N N . PHE B 1 58 ? 21.131 1.415 12.898 1.00 22.54 56 PHE B N 1
ATOM 3649 C CA . PHE B 1 58 ? 20.046 2.370 12.970 1.00 25.87 56 PHE B CA 1
ATOM 3650 C C . PHE B 1 58 ? 19.858 2.600 14.450 1.00 25.20 56 PHE B C 1
ATOM 3651 O O . PHE B 1 58 ? 20.022 1.666 15.224 1.00 25.59 56 PHE B O 1
ATOM 3659 N N . ASP B 1 59 ? 19.519 3.816 14.864 1.00 24.23 57 ASP B N 1
ATOM 3660 C CA . ASP B 1 59 ? 19.020 3.995 16.226 1.00 21.59 57 ASP B CA 1
ATOM 3661 C C . ASP B 1 59 ? 17.502 3.770 16.272 1.00 24.43 57 ASP B C 1
ATOM 3662 O O . ASP B 1 59 ? 16.902 3.344 15.278 1.00 24.02 57 ASP B O 1
ATOM 3667 N N . GLU B 1 60 ? 16.882 4.093 17.404 1.00 24.31 58 GLU B N 1
ATOM 3668 C CA . GLU B 1 60 ? 15.467 3.779 17.609 1.00 25.78 58 GLU B CA 1
ATOM 3669 C C . GLU B 1 60 ? 14.512 4.456 16.626 1.00 27.87 58 GLU B C 1
ATOM 3670 O O . GLU B 1 60 ? 13.373 3.996 16.447 1.00 25.67 58 GLU B O 1
ATOM 3676 N N . VAL B 1 61 ? 14.954 5.542 15.989 1.00 26.72 59 VAL B N 1
ATOM 3677 C CA . VAL B 1 61 ? 14.054 6.283 15.103 1.00 21.09 59 VAL B CA 1
ATOM 3678 C C . VAL B 1 61 ? 14.440 6.241 13.627 1.00 19.35 59 VAL B C 1
ATOM 3679 O O . VAL B 1 61 ? 13.759 6.827 12.785 1.00 22.17 59 VAL B O 1
ATOM 3683 N N . GLY B 1 62 ? 15.521 5.542 13.303 1.00 20.60 60 GLY B N 1
ATOM 3684 C CA . GLY B 1 62 ? 15.921 5.423 11.912 1.00 19.74 60 GLY B CA 1
ATOM 3685 C C . GLY B 1 62 ? 16.995 6.404 11.473 1.00 20.87 60 GLY B C 1
ATOM 3686 O O . GLY B 1 62 ? 17.254 6.559 10.275 1.00 19.39 60 GLY B O 1
ATOM 3687 N N . ASN B 1 63 ? 17.614 7.080 12.433 1.00 20.69 61 ASN B N 1
ATOM 3688 C CA . ASN B 1 63 ? 18.876 7.751 12.156 1.00 24.44 61 ASN B CA 1
ATOM 3689 C C . ASN B 1 63 ? 19.872 6.664 11.779 1.00 22.38 61 ASN B C 1
ATOM 3690 O O . ASN B 1 63 ? 19.958 5.645 12.457 1.00 24.91 61 ASN B O 1
ATOM 3695 N N . LEU B 1 64 ? 20.616 6.881 10.701 1.00 21.97 62 LEU B N 1
ATOM 3696 C CA . LEU B 1 64 ? 21.573 5.900 10.202 1.00 23.43 62 LEU B CA 1
ATOM 3697 C C . LEU B 1 64 ? 23.027 6.313 10.470 1.00 27.02 62 LEU B C 1
ATOM 3698 O O . LEU B 1 64 ? 23.474 7.383 10.030 1.00 26.48 62 LEU B O 1
ATOM 3703 N N . TYR B 1 65 ? 23.764 5.463 11.180 1.00 25.93 63 TYR B N 1
ATOM 3704 C CA . TYR B 1 65 ? 25.185 5.718 11.448 1.00 24.77 63 TYR B CA 1
ATOM 3705 C C . TYR B 1 65 ? 26.132 4.764 10.727 1.00 27.89 63 TYR B C 1
ATOM 3706 O O . TYR B 1 65 ? 25.855 3.567 10.603 1.00 26.35 63 TYR B O 1
ATOM 3715 N N . GLY B 1 66 ? 27.267 5.302 10.286 1.00 29.31 64 GLY B N 1
ATOM 3716 C CA . GLY B 1 66 ? 28.372 4.502 9.793 1.00 29.11 64 GLY B CA 1
ATOM 3717 C C . GLY B 1 66 ? 29.581 4.786 10.674 1.00 36.59 64 GLY B C 1
ATOM 3718 O O . GLY B 1 66 ? 30.070 5.919 10.712 1.00 30.84 64 GLY B O 1
ATOM 3719 N N . ARG B 1 67 ? 30.067 3.771 11.390 1.00 31.64 65 ARG B N 1
ATOM 3720 C CA . ARG B 1 67 ? 31.095 4.004 12.401 1.00 32.01 65 ARG B CA 1
ATOM 3721 C C . ARG B 1 67 ? 32.477 3.465 12.038 1.00 36.43 65 ARG B C 1
ATOM 3722 O O . ARG B 1 67 ? 32.608 2.385 11.458 1.00 35.54 65 ARG B O 1
ATOM 3730 N N . LEU B 1 68 ? 33.500 4.248 12.372 1.00 37.72 66 LEU B N 1
ATOM 3731 C CA . LEU B 1 68 ? 34.898 3.835 12.261 1.00 39.10 66 LEU B CA 1
ATOM 3732 C C . LEU B 1 68 ? 35.559 4.061 13.610 1.00 37.21 66 LEU B C 1
ATOM 3733 O O . LEU B 1 68 ? 35.697 5.202 14.056 1.00 36.10 66 LEU B O 1
ATOM 3738 N N . ASN B 1 69 ? 35.971 2.979 14.262 1.00 35.41 67 ASN B N 1
ATOM 3739 C CA . ASN B 1 69 ? 36.424 3.080 15.645 1.00 38.71 67 ASN B CA 1
ATOM 3740 C C . ASN B 1 69 ? 37.825 3.664 15.796 1.00 39.20 67 ASN B C 1
ATOM 3741 O O . ASN B 1 69 ? 38.677 3.510 14.915 1.00 31.03 67 ASN B O 1
ATOM 3746 N N . GLY B 1 70 ? 38.039 4.344 16.920 1.00 38.65 68 GLY B N 1
ATOM 3747 C CA . GLY B 1 70 ? 39.286 5.034 17.188 1.00 43.46 68 GLY B CA 1
ATOM 3748 C C . GLY B 1 70 ? 40.239 4.228 18.047 1.00 45.70 68 GLY B C 1
ATOM 3749 O O . GLY B 1 70 ? 39.823 3.589 19.014 1.00 46.62 68 GLY B O 1
ATOM 3750 N N . THR B 1 71 ? 41.525 4.276 17.701 1.00 49.63 69 THR B N 1
ATOM 3751 C CA . THR B 1 71 ? 42.530 3.431 18.344 1.00 50.93 69 THR B CA 1
ATOM 3752 C C . THR B 1 71 ? 42.870 3.840 19.770 1.00 47.12 69 THR B C 1
ATOM 3753 O O . THR B 1 71 ? 43.277 3.000 20.568 1.00 48.61 69 THR B O 1
ATOM 3757 N N . GLU B 1 72 ? 42.703 5.114 20.101 1.00 47.78 70 GLU B N 1
ATOM 3758 C CA . GLU B 1 72 ? 43.139 5.577 21.412 1.00 45.12 70 GLU B CA 1
ATOM 3759 C C . GLU B 1 72 ? 42.016 6.109 22.289 1.00 47.63 70 GLU B C 1
ATOM 3760 O O . GLU B 1 72 ? 42.087 6.011 23.510 1.00 49.26 70 GLU B O 1
ATOM 3766 N N . TYR B 1 73 ? 40.981 6.674 21.673 1.00 48.60 71 TYR B N 1
ATOM 3767 C CA . TYR B 1 73 ? 39.838 7.182 22.426 1.00 46.01 71 TYR B CA 1
ATOM 3768 C C . TYR B 1 73 ? 38.541 6.772 21.739 1.00 47.92 71 TYR B C 1
ATOM 3769 O O . TYR B 1 73 ? 37.848 7.619 21.171 1.00 47.45 71 TYR B O 1
ATOM 3778 N N . PRO B 1 74 ? 38.200 5.474 21.795 1.00 48.61 72 PRO B N 1
ATOM 3779 C CA . PRO B 1 74 ? 37.077 4.969 20.998 1.00 46.08 72 PRO B CA 1
ATOM 3780 C C . PRO B 1 74 ? 35.764 5.490 21.550 1.00 46.22 72 PRO B C 1
ATOM 3781 O O . PRO B 1 74 ? 34.736 5.459 20.868 1.00 42.29 72 PRO B O 1
ATOM 3785 N N . GLN B 1 75 ? 35.813 5.975 22.786 1.00 44.22 73 GLN B N 1
ATOM 3786 C CA . GLN B 1 75 ? 34.620 6.441 23.473 1.00 48.39 73 GLN B CA 1
ATOM 3787 C C . GLN B 1 75 ? 34.280 7.876 23.066 1.00 43.00 73 GLN B C 1
ATOM 3788 O O . GLN B 1 75 ? 33.210 8.392 23.392 1.00 39.12 73 GLN B O 1
ATOM 3794 N N . GLU B 1 76 ? 35.201 8.510 22.347 1.00 45.72 74 GLU B N 1
ATOM 3795 C CA . GLU B 1 76 ? 34.996 9.866 21.837 1.00 46.86 74 GLU B CA 1
ATOM 3796 C C . GLU B 1 76 ? 34.604 9.816 20.369 1.00 38.21 74 GLU B C 1
ATOM 3797 O O . GLU B 1 76 ? 35.323 9.225 19.552 1.00 36.05 74 GLU B O 1
ATOM 3803 N N . VAL B 1 77 ? 33.477 10.443 20.031 1.00 31.34 75 VAL B N 1
ATOM 3804 C CA . VAL B 1 77 ? 32.993 10.415 18.650 1.00 31.99 75 VAL B CA 1
ATOM 3805 C C . VAL B 1 77 ? 33.017 11.776 17.958 1.00 27.07 75 VAL B C 1
ATOM 3806 O O . VAL B 1 77 ? 32.492 12.767 18.466 1.00 30.71 75 VAL B O 1
ATOM 3810 N N . VAL B 1 78 ? 33.642 11.814 16.791 1.00 29.06 76 VAL B N 1
ATOM 3811 C CA . VAL B 1 78 ? 33.575 12.986 15.927 1.00 31.94 76 VAL B CA 1
ATOM 3812 C C . VAL B 1 78 ? 32.527 12.670 14.868 1.00 29.18 76 VAL B C 1
ATOM 3813 O O . VAL B 1 78 ? 32.684 11.734 14.083 1.00 26.25 76 VAL B O 1
ATOM 3817 N N . LEU B 1 79 ? 31.442 13.436 14.876 1.00 27.98 77 LEU B N 1
ATOM 3818 C CA . LEU B 1 79 ? 30.281 13.121 14.060 1.00 24.45 77 LEU B CA 1
ATOM 3819 C C . LEU B 1 79 ? 30.189 14.068 12.879 1.00 27.07 77 LEU B C 1
ATOM 3820 O O . LEU B 1 79 ? 30.390 15.279 13.026 1.00 25.18 77 LEU B O 1
ATOM 3825 N N . SER B 1 80 ? 29.880 13.523 11.706 1.00 22.32 78 SER B N 1
ATOM 3826 C CA . SER B 1 80 ? 29.580 14.358 10.550 1.00 20.99 78 SER B CA 1
ATOM 3827 C C . SER B 1 80 ? 28.439 13.762 9.706 1.00 26.54 78 SER B C 1
ATOM 3828 O O . SER B 1 80 ? 28.264 12.544 9.660 1.00 22.68 78 SER B O 1
ATOM 3831 N N . GLY B 1 81 ? 27.665 14.633 9.057 1.00 19.54 79 GLY B N 1
ATOM 3832 C CA . GLY B 1 81 ? 26.581 14.217 8.187 1.00 20.64 79 GLY B CA 1
ATOM 3833 C C . GLY B 1 81 ? 25.450 15.232 8.146 1.00 23.46 79 GLY B C 1
ATOM 3834 O O . GLY B 1 81 ? 25.595 16.369 8.621 1.00 19.05 79 GLY B O 1
ATOM 3835 N N . SER B 1 82 ? 24.321 14.823 7.572 1.00 19.74 80 SER B N 1
ATOM 3836 C CA . SER B 1 82 ? 23.173 15.708 7.431 1.00 18.91 80 SER B CA 1
ATOM 3837 C C . SER B 1 82 ? 21.873 14.890 7.337 1.00 22.68 80 SER B C 1
ATOM 3838 O O . SER B 1 82 ? 21.879 13.679 7.565 1.00 21.12 80 SER B O 1
ATOM 3841 N N . HIS B 1 83 ? 20.769 15.547 6.986 1.00 20.59 81 HIS B N 1
ATOM 3842 C CA . HIS B 1 83 ? 19.474 14.870 6.876 1.00 18.10 81 HIS B CA 1
ATOM 3843 C C . HIS B 1 83 ? 19.284 14.170 5.508 1.00 17.73 81 HIS B C 1
ATOM 3844 O O . HIS B 1 83 ? 19.749 14.676 4.484 1.00 16.01 81 HIS B O 1
ATOM 3851 N N . ILE B 1 84 ? 18.636 13.002 5.471 1.00 17.68 82 ILE B N 1
ATOM 3852 C CA . ILE B 1 84 ? 18.377 12.373 4.165 1.00 19.03 82 ILE B CA 1
ATOM 3853 C C . ILE B 1 84 ? 17.029 12.720 3.542 1.00 19.11 82 ILE B C 1
ATOM 3854 O O . ILE B 1 84 ? 16.801 12.394 2.373 1.00 21.38 82 ILE B O 1
ATOM 3859 N N . ASP B 1 85 ? 16.123 13.339 4.300 1.00 17.41 83 ASP B N 1
ATOM 3860 C CA . ASP B 1 85 ? 14.813 13.647 3.723 1.00 16.33 83 ASP B CA 1
ATOM 3861 C C . ASP B 1 85 ? 14.858 14.894 2.837 1.00 17.42 83 ASP B C 1
ATOM 3862 O O . ASP B 1 85 ? 15.873 15.581 2.768 1.00 14.95 83 ASP B O 1
ATOM 3867 N N . THR B 1 86 ? 13.757 15.163 2.146 1.00 15.43 84 THR B N 1
ATOM 3868 C CA . THR B 1 86 ? 13.671 16.293 1.239 1.00 14.25 84 THR B CA 1
ATOM 3869 C C . THR B 1 86 ? 12.299 16.961 1.377 1.00 17.92 84 THR B C 1
ATOM 3870 O O . THR B 1 86 ? 11.450 16.506 2.150 1.00 14.99 84 THR B O 1
ATOM 3874 N N . VAL B 1 87 ? 12.095 18.044 0.628 1.00 15.20 85 VAL B N 1
ATOM 3875 C CA . VAL B 1 87 ? 10.773 18.638 0.472 1.00 16.50 85 VAL B CA 1
ATOM 3876 C C . VAL B 1 87 ? 10.157 17.935 -0.729 1.00 17.92 85 VAL B C 1
ATOM 3877 O O . VAL B 1 87 ? 10.738 16.973 -1.255 1.00 18.56 85 VAL B O 1
ATOM 3881 N N . VAL B 1 88 ? 8.985 18.390 -1.160 1.00 20.59 86 VAL B N 1
ATOM 3882 C CA . VAL B 1 88 ? 8.368 17.807 -2.347 1.00 18.57 86 VAL B CA 1
ATOM 3883 C C . VAL B 1 88 ? 8.945 18.478 -3.584 1.00 15.01 86 VAL B C 1
ATOM 3884 O O . VAL B 1 88 ? 8.986 19.704 -3.666 1.00 15.87 86 VAL B O 1
ATOM 3888 N N . ASN B 1 89 ? 9.394 17.663 -4.533 1.00 14.53 87 ASN B N 1
ATOM 3889 C CA . ASN B 1 89 ? 10.109 18.151 -5.718 1.00 19.88 87 ASN B CA 1
ATOM 3890 C C . ASN B 1 89 ? 11.324 19.002 -5.356 1.00 21.52 87 ASN B C 1
ATOM 3891 O O . ASN B 1 89 ? 11.542 20.087 -5.916 1.00 17.36 87 ASN B O 1
ATOM 3896 N N . GLY B 1 90 ? 12.108 18.501 -4.408 1.00 17.78 88 GLY B N 1
ATOM 3897 C CA . GLY B 1 90 ? 13.330 19.167 -4.012 1.00 18.99 88 GLY B CA 1
ATOM 3898 C C . GLY B 1 90 ? 14.462 18.855 -4.970 1.00 21.40 88 GLY B C 1
ATOM 3899 O O . GLY B 1 90 ? 14.255 18.179 -5.984 1.00 21.73 88 GLY B O 1
ATOM 3900 N N . GLY B 1 91 ? 15.657 19.349 -4.654 1.00 18.32 89 GLY B N 1
ATOM 3901 C CA . GLY B 1 91 ? 16.835 19.060 -5.450 1.00 19.28 89 GLY B CA 1
ATOM 3902 C C . GLY B 1 91 ? 17.579 17.891 -4.836 1.00 19.12 89 GLY B C 1
ATOM 3903 O O . GLY B 1 91 ? 17.144 17.350 -3.822 1.00 22.07 89 GLY B O 1
ATOM 3904 N N . ASN B 1 92 ? 18.699 17.500 -5.438 1.00 18.58 90 ASN B N 1
ATOM 3905 C CA . ASN B 1 92 ? 19.423 16.328 -4.969 1.00 18.53 90 ASN B CA 1
ATOM 3906 C C . ASN B 1 92 ? 20.666 16.624 -4.111 1.00 20.40 90 ASN B C 1
ATOM 3907 O O . ASN B 1 92 ? 21.450 15.719 -3.844 1.00 20.00 90 ASN B O 1
ATOM 3912 N N . LEU B 1 93 ? 20.836 17.874 -3.666 1.00 18.29 91 LEU B N 1
ATOM 3913 C CA . LEU B 1 93 ? 22.001 18.238 -2.842 1.00 18.71 91 LEU B CA 1
ATOM 3914 C C . LEU B 1 93 ? 21.651 18.510 -1.382 1.00 19.05 91 LEU B C 1
ATOM 3915 O O . LEU B 1 93 ? 22.356 18.057 -0.475 1.00 17.34 91 LEU B O 1
ATOM 3920 N N . ASP B 1 94 ? 20.561 19.254 -1.180 1.00 18.16 92 ASP B N 1
ATOM 3921 C CA . ASP B 1 94 ? 20.032 19.599 0.135 1.00 15.80 92 ASP B CA 1
ATOM 3922 C C . ASP B 1 94 ? 19.914 18.359 1.011 1.00 18.43 92 ASP B C 1
ATOM 3923 O O . ASP B 1 94 ? 19.232 17.396 0.655 1.00 21.80 92 ASP B O 1
ATOM 3928 N N . GLY B 1 95 ? 20.587 18.384 2.158 1.00 18.53 93 GLY B N 1
ATOM 3929 C CA . GLY B 1 95 ? 20.573 17.251 3.060 1.00 17.10 93 GLY B CA 1
ATOM 3930 C C . GLY B 1 95 ? 21.522 16.125 2.670 1.00 19.91 93 GLY B C 1
ATOM 3931 O O . GLY B 1 95 ? 22.627 16.014 3.218 1.00 16.53 93 GLY B O 1
ATOM 3932 N N . GLN B 1 96 ? 21.098 15.281 1.730 1.00 17.18 94 GLN B N 1
ATOM 3933 C CA . GLN B 1 96 ? 21.869 14.077 1.403 1.00 22.90 94 GLN B CA 1
ATOM 3934 C C . GLN B 1 96 ? 23.349 14.323 1.042 1.00 20.55 94 GLN B C 1
ATOM 3935 O O . GLN B 1 96 ? 24.185 13.473 1.306 1.00 19.72 94 GLN B O 1
ATOM 3941 N N . PHE B 1 97 ? 23.685 15.466 0.452 1.00 23.13 95 PHE B N 1
ATOM 3942 C CA . PHE B 1 97 ? 25.081 15.661 0.061 1.00 21.90 95 PHE B CA 1
ATOM 3943 C C . PHE B 1 97 ? 26.064 15.665 1.237 1.00 22.01 95 PHE B C 1
ATOM 3944 O O . PHE B 1 97 ? 27.171 15.148 1.118 1.00 19.66 95 PHE B O 1
ATOM 3952 N N . GLY B 1 98 ? 25.647 16.220 2.367 1.00 20.81 96 GLY B N 1
ATOM 3953 C CA . GLY B 1 98 ? 26.481 16.259 3.554 1.00 17.99 96 GLY B CA 1
ATOM 3954 C C . GLY B 1 98 ? 26.640 14.907 4.225 1.00 22.90 96 GLY B C 1
ATOM 3955 O O . GLY B 1 98 ? 27.676 14.627 4.849 1.00 21.59 96 GLY B O 1
ATOM 3956 N N . ALA B 1 99 ? 25.614 14.064 4.120 1.00 21.66 97 ALA B N 1
ATOM 3957 C CA . ALA B 1 99 ? 25.711 12.702 4.645 1.00 23.63 97 ALA B CA 1
ATOM 3958 C C . ALA B 1 99 ? 26.641 11.920 3.736 1.00 22.38 97 ALA B C 1
ATOM 3959 O O . ALA B 1 99 ? 27.583 11.268 4.196 1.00 22.97 97 ALA B O 1
ATOM 3961 N N . LEU B 1 100 ? 26.368 12.012 2.438 1.00 17.85 98 LEU B N 1
ATOM 3962 C CA . LEU B 1 100 ? 27.218 11.437 1.410 1.00 22.22 98 LEU B CA 1
ATOM 3963 C C . LEU B 1 100 ? 28.673 11.875 1.567 1.00 25.67 98 LEU B C 1
ATOM 3964 O O . LEU B 1 100 ? 29.593 11.052 1.480 1.00 28.74 98 LEU B O 1
ATOM 3969 N N . ALA B 1 101 ? 28.877 13.174 1.785 1.00 22.14 99 ALA B N 1
ATOM 3970 C CA . ALA B 1 101 ? 30.226 13.733 1.886 1.00 23.53 99 ALA B CA 1
ATOM 3971 C C . ALA B 1 101 ? 30.972 13.178 3.101 1.00 22.73 99 ALA B C 1
ATOM 3972 O O . ALA B 1 101 ? 32.122 12.791 2.989 1.00 25.06 99 ALA B O 1
ATOM 3974 N N . ALA B 1 102 ? 30.299 13.144 4.248 1.00 20.91 100 ALA B N 1
ATOM 3975 C CA . ALA B 1 102 ? 30.864 12.597 5.468 1.00 21.45 100 ALA B CA 1
ATOM 3976 C C . ALA B 1 102 ? 31.381 11.178 5.228 1.00 26.60 100 ALA B C 1
ATOM 3977 O O . ALA B 1 102 ? 32.508 10.847 5.592 1.00 26.31 100 ALA B O 1
ATOM 3979 N N . TRP B 1 103 ? 30.561 10.352 4.589 1.00 28.27 101 TRP B N 1
ATOM 3980 C CA . TRP B 1 103 ? 30.976 8.999 4.248 1.00 28.03 101 TRP B CA 1
ATOM 3981 C C . TRP B 1 103 ? 32.178 9.022 3.317 1.00 26.71 101 TRP B C 1
ATOM 3982 O O . TRP B 1 103 ? 33.174 8.378 3.591 1.00 24.94 101 TRP B O 1
ATOM 3993 N N . LEU B 1 104 ? 32.083 9.778 2.230 1.00 29.98 102 LEU B N 1
ATOM 3994 C CA . LEU B 1 104 ? 33.174 9.872 1.262 1.00 27.15 102 LEU B CA 1
ATOM 3995 C C . LEU B 1 104 ? 34.473 10.365 1.895 1.00 34.52 102 LEU B C 1
ATOM 3996 O O . LEU B 1 104 ? 35.566 9.891 1.559 1.00 32.25 102 LEU B O 1
ATOM 4001 N N . ALA B 1 105 ? 34.353 11.320 2.809 1.00 29.79 103 ALA B N 1
ATOM 4002 C CA . ALA B 1 105 ? 35.527 11.876 3.472 1.00 31.72 103 ALA B CA 1
ATOM 4003 C C . ALA B 1 105 ? 36.172 10.858 4.413 1.00 31.15 103 ALA B C 1
ATOM 4004 O O . ALA B 1 105 ? 37.377 10.633 4.353 1.00 29.84 103 ALA B O 1
ATOM 4006 N N . ILE B 1 106 ? 35.365 10.250 5.278 1.00 27.90 104 ILE B N 1
ATOM 4007 C CA . ILE B 1 106 ? 35.870 9.262 6.227 1.00 28.33 104 ILE B CA 1
ATOM 4008 C C . ILE B 1 106 ? 36.505 8.067 5.509 1.00 28.99 104 ILE B C 1
ATOM 4009 O O . ILE B 1 106 ? 37.559 7.586 5.905 1.00 34.00 104 ILE B O 1
ATOM 4014 N N . ASP B 1 107 ? 35.864 7.617 4.437 1.00 31.61 105 ASP B N 1
ATOM 4015 C CA . ASP B 1 107 ? 36.390 6.547 3.595 1.00 32.03 105 ASP B CA 1
ATOM 4016 C C . ASP B 1 107 ? 37.782 6.869 3.068 1.00 38.94 105 ASP B C 1
ATOM 4017 O O . ASP B 1 107 ? 38.661 6.006 3.042 1.00 37.70 105 ASP B O 1
ATOM 4022 N N . TRP B 1 108 ? 37.968 8.109 2.624 1.00 40.15 106 TRP B N 1
ATOM 4023 C CA . TRP B 1 108 ? 39.224 8.517 2.012 1.00 35.71 106 TRP B CA 1
ATOM 4024 C C . TRP B 1 108 ? 40.326 8.702 3.041 1.00 37.33 106 TRP B C 1
ATOM 4025 O O . TRP B 1 108 ? 41.471 8.319 2.813 1.00 41.06 106 TRP B O 1
ATOM 4036 N N . LEU B 1 109 ? 39.978 9.303 4.169 1.00 32.14 107 LEU B N 1
ATOM 4037 C CA . LEU B 1 109 ? 40.916 9.449 5.263 1.00 36.02 107 LEU B CA 1
ATOM 4038 C C . LEU B 1 109 ? 41.343 8.082 5.778 1.00 39.30 107 LEU B C 1
ATOM 4039 O O . LEU B 1 109 ? 42.513 7.867 6.094 1.00 41.71 107 LEU B O 1
ATOM 4044 N N . LYS B 1 110 ? 40.388 7.160 5.852 1.00 37.35 108 LYS B N 1
ATOM 4045 C CA . LYS B 1 110 ? 40.649 5.808 6.340 1.00 38.65 108 LYS B CA 1
ATOM 4046 C C . LYS B 1 110 ? 41.704 5.084 5.493 1.00 38.21 108 LYS B C 1
ATOM 4047 O O . LYS B 1 110 ? 42.573 4.400 6.023 1.00 42.31 108 LYS B O 1
ATOM 4053 N N . THR B 1 111 ? 41.636 5.247 4.180 1.00 33.21 109 THR B N 1
ATOM 4054 C CA . THR B 1 111 ? 42.544 4.543 3.293 1.00 34.76 109 THR B CA 1
ATOM 4055 C C . THR B 1 111 ? 43.890 5.243 3.137 1.00 40.22 109 THR B C 1
ATOM 4056 O O . THR B 1 111 ? 44.794 4.711 2.503 1.00 41.89 109 THR B O 1
ATOM 4060 N N . GLN B 1 112 ? 44.027 6.440 3.687 1.00 36.50 110 GLN B N 1
ATOM 4061 C CA . GLN B 1 112 ? 45.273 7.168 3.507 1.00 41.04 110 GLN B CA 1
ATOM 4062 C C . GLN B 1 112 ? 46.104 7.154 4.774 1.00 41.14 110 GLN B C 1
ATOM 4063 O O . GLN B 1 112 ? 47.329 7.144 4.718 1.00 42.43 110 GLN B O 1
ATOM 4069 N N . TYR B 1 113 ? 45.423 7.129 5.913 1.00 38.93 111 TYR B N 1
ATOM 4070 C CA . TYR B 1 113 ? 46.067 7.288 7.203 1.00 38.62 111 TYR B CA 1
ATOM 4071 C C . TYR B 1 113 ? 45.642 6.201 8.184 1.00 43.28 111 TYR B C 1
ATOM 4072 O O . TYR B 1 113 ? 46.038 6.220 9.356 1.00 37.61 111 TYR B O 1
ATOM 4081 N N . GLY B 1 114 ? 44.820 5.266 7.715 1.00 44.22 112 GLY B N 1
ATOM 4082 C CA . GLY B 1 114 ? 44.338 4.191 8.567 1.00 40.87 112 GLY B CA 1
ATOM 4083 C C . GLY B 1 114 ? 43.383 4.652 9.651 1.00 38.98 112 GLY B C 1
ATOM 4084 O O . GLY B 1 114 ? 42.805 5.736 9.565 1.00 40.24 112 GLY B O 1
ATOM 4085 N N . ALA B 1 115 ? 43.221 3.819 10.675 1.00 37.11 113 ALA B N 1
ATOM 4086 C CA . ALA B 1 115 ? 42.276 4.079 11.757 1.00 39.66 113 ALA B CA 1
ATOM 4087 C C . ALA B 1 115 ? 42.576 5.390 12.461 1.00 39.30 113 ALA B C 1
ATOM 4088 O O . ALA B 1 115 ? 43.734 5.734 12.661 1.00 42.83 113 ALA B O 1
ATOM 4090 N N . PRO B 1 116 ? 41.521 6.126 12.836 1.00 40.57 114 PRO B N 1
ATOM 4091 C CA . PRO B 1 116 ? 41.665 7.417 13.508 1.00 34.54 114 PRO B CA 1
ATOM 4092 C C . PRO B 1 116 ? 41.951 7.216 14.983 1.00 39.09 114 PRO B C 1
ATOM 4093 O O . PRO B 1 116 ? 41.755 6.118 15.496 1.00 41.29 114 PRO B O 1
ATOM 4097 N N . LEU B 1 117 ? 42.409 8.265 15.653 1.00 37.43 115 LEU B N 1
ATOM 4098 C CA . LEU B 1 117 ? 42.611 8.222 17.091 1.00 37.94 115 LEU B CA 1
ATOM 4099 C C . LEU B 1 117 ? 41.268 8.121 17.789 1.00 42.30 115 LEU B C 1
ATOM 4100 O O . LEU B 1 117 ? 41.060 7.252 18.636 1.00 43.18 115 LEU B O 1
ATOM 4105 N N . ARG B 1 118 ? 40.364 9.032 17.435 1.00 40.30 116 ARG B N 1
ATOM 4106 C CA . ARG B 1 118 ? 39.012 9.039 17.982 1.00 42.60 116 ARG B CA 1
ATOM 4107 C C . ARG B 1 118 ? 38.058 8.328 17.033 1.00 38.14 116 ARG B C 1
ATOM 4108 O O . ARG B 1 118 ? 38.377 8.110 15.872 1.00 37.07 116 ARG B O 1
ATOM 4116 N N . THR B 1 119 ? 36.884 7.963 17.523 1.00 38.92 117 THR B N 1
ATOM 4117 C CA . THR B 1 119 ? 35.901 7.350 16.647 1.00 38.26 117 THR B CA 1
ATOM 4118 C C . THR B 1 119 ? 35.257 8.434 15.778 1.00 33.59 117 THR B C 1
ATOM 4119 O O . THR B 1 119 ? 34.913 9.501 16.275 1.00 30.60 117 THR B O 1
ATOM 4123 N N . VAL B 1 120 ? 35.129 8.169 14.481 1.00 32.79 118 VAL B N 1
ATOM 4124 C CA . VAL B 1 120 ? 34.351 9.037 13.599 1.00 34.38 118 VAL B CA 1
ATOM 4125 C C . VAL B 1 120 ? 33.130 8.316 13.055 1.00 33.51 118 VAL B C 1
ATOM 4126 O O . VAL B 1 120 ? 33.209 7.141 12.702 1.00 33.50 118 VAL B O 1
ATOM 4130 N N . GLU B 1 121 ? 32.008 9.028 12.974 1.00 30.11 119 GLU B N 1
ATOM 4131 C CA . GLU B 1 121 ? 30.772 8.460 12.451 1.00 24.82 119 GLU B CA 1
ATOM 4132 C C . GLU B 1 121 ? 30.169 9.331 11.350 1.00 27.56 119 GLU B C 1
ATOM 4133 O O . GLU B 1 121 ? 30.170 10.559 11.433 1.00 25.85 119 GLU B O 1
ATOM 4139 N N . VAL B 1 122 ? 29.666 8.687 10.308 1.00 27.16 120 VAL B N 1
ATOM 4140 C CA . VAL B 1 122 ? 28.779 9.351 9.376 1.00 28.06 120 VAL B CA 1
ATOM 4141 C C . VAL B 1 122 ? 27.387 9.178 9.952 1.00 29.42 120 VAL B C 1
ATOM 4142 O O . VAL B 1 122 ? 27.056 8.109 10.479 1.00 24.90 120 VAL B O 1
ATOM 4146 N N . VAL B 1 123 ? 26.581 10.227 9.883 1.00 22.75 121 VAL B N 1
ATOM 4147 C CA . VAL B 1 123 ? 25.174 10.091 10.226 1.00 20.57 121 VAL B CA 1
ATOM 4148 C C . VAL B 1 123 ? 24.287 10.590 9.076 1.00 24.16 121 VAL B C 1
ATOM 4149 O O . VAL B 1 123 ? 24.562 11.629 8.455 1.00 22.57 121 VAL B O 1
ATOM 4153 N N . ALA B 1 124 ? 23.260 9.810 8.752 1.00 24.17 122 ALA B N 1
ATOM 4154 C CA . ALA B 1 124 ? 22.210 10.262 7.850 1.00 18.90 122 ALA B CA 1
ATOM 4155 C C . ALA B 1 124 ? 20.967 10.363 8.699 1.00 20.42 122 ALA B C 1
ATOM 4156 O O . ALA B 1 124 ? 20.359 9.348 9.035 1.00 19.09 122 ALA B O 1
ATOM 4158 N N . MET B 1 125 ? 20.585 11.584 9.044 1.00 17.50 123 MET B N 1
ATOM 4159 C CA . MET B 1 125 ? 19.508 11.790 10.000 1.00 19.20 123 MET B CA 1
ATOM 4160 C C . MET B 1 125 ? 18.110 11.684 9.379 1.00 19.42 123 MET B C 1
ATOM 4161 O O . MET B 1 125 ? 17.929 11.944 8.193 1.00 18.77 123 MET B O 1
ATOM 4166 N N . ALA B 1 126 ? 17.140 11.273 10.194 1.00 16.56 124 ALA B N 1
ATOM 4167 C CA . ALA B 1 126 ? 15.831 10.828 9.698 1.00 18.81 124 ALA B CA 1
ATOM 4168 C C . ALA B 1 126 ? 15.050 11.925 8.994 1.00 19.86 124 ALA B C 1
ATOM 4169 O O . ALA B 1 126 ? 14.576 11.724 7.876 1.00 18.75 124 ALA B O 1
ATOM 4171 N N . GLU B 1 127 ? 14.903 13.073 9.655 1.00 16.64 125 GLU B N 1
ATOM 4172 C CA . GLU B 1 127 ? 14.276 14.230 9.030 1.00 19.77 125 GLU B CA 1
ATOM 4173 C C . GLU B 1 127 ? 14.645 15.552 9.684 1.00 16.57 125 GLU B C 1
ATOM 4174 O O . GLU B 1 127 ? 14.710 15.674 10.909 1.00 15.65 125 GLU B O 1
ATOM 4180 N N . ALA B 1 128 ? 14.840 16.545 8.831 1.00 13.38 126 ALA B N 1
ATOM 4181 C CA . ALA B 1 128 ? 15.045 17.906 9.257 1.00 14.34 126 ALA B CA 1
ATOM 4182 C C . ALA B 1 128 ? 14.221 18.835 8.363 1.00 18.68 126 ALA B C 1
ATOM 4183 O O . ALA B 1 128 ? 14.227 20.047 8.553 1.00 16.94 126 ALA B O 1
ATOM 4185 N N . GLU B 1 129 ? 13.499 18.273 7.398 1.00 14.85 127 GLU B N 1
ATOM 4186 C CA . GLU B 1 129 ? 12.705 19.111 6.516 1.00 14.92 127 GLU B CA 1
ATOM 4187 C C . GLU B 1 129 ? 11.347 19.533 7.082 1.00 14.52 127 GLU B C 1
ATOM 4188 O O . GLU B 1 129 ? 10.790 20.557 6.672 1.00 16.11 127 GLU B O 1
ATOM 4194 N N . GLY B 1 130 ? 10.809 18.759 8.016 1.00 11.30 128 GLY B N 1
ATOM 4195 C CA . GLY B 1 130 ? 9.466 19.022 8.508 1.00 14.38 128 GLY B CA 1
ATOM 4196 C C . GLY B 1 130 ? 8.475 19.130 7.352 1.00 16.21 128 GLY B C 1
ATOM 4197 O O . GLY B 1 130 ? 7.574 19.973 7.359 1.00 15.00 128 GLY B O 1
ATOM 4198 N N . SER B 1 131 ? 8.651 18.278 6.344 1.00 14.39 129 SER B N 1
ATOM 4199 C CA . SER B 1 131 ? 7.977 18.478 5.067 1.00 14.12 129 SER B CA 1
ATOM 4200 C C . SER B 1 131 ? 6.741 17.604 4.906 1.00 18.40 129 SER B C 1
ATOM 4201 O O . SER B 1 131 ? 5.906 17.855 4.027 1.00 19.12 129 SER B O 1
ATOM 4204 N N . ARG B 1 132 ? 6.630 16.578 5.748 1.00 17.29 130 ARG B N 1
ATOM 4205 C CA . ARG B 1 132 ? 5.524 15.629 5.658 1.00 15.02 130 ARG B CA 1
ATOM 4206 C C . ARG B 1 132 ? 4.581 15.701 6.863 1.00 17.19 130 ARG B C 1
ATOM 4207 O O . ARG B 1 132 ? 3.367 15.767 6.699 1.00 16.45 130 ARG B O 1
ATOM 4215 N N . PHE B 1 133 ? 5.145 15.655 8.068 1.00 14.84 131 PHE B N 1
ATOM 4216 C CA . PHE B 1 133 ? 4.350 15.724 9.285 1.00 18.18 131 PHE B CA 1
ATOM 4217 C C . PHE B 1 133 ? 4.592 17.084 9.948 1.00 16.76 131 PHE B C 1
ATOM 4218 O O . PHE B 1 133 ? 5.613 17.713 9.677 1.00 18.41 131 PHE B O 1
ATOM 4226 N N . PRO B 1 134 ? 3.650 17.563 10.789 1.00 15.47 132 PRO B N 1
ATOM 4227 C CA . PRO B 1 134 ? 3.875 18.854 11.459 1.00 17.00 132 PRO B CA 1
ATOM 4228 C C . PRO B 1 134 ? 4.804 18.726 12.663 1.00 17.65 132 PRO B C 1
ATOM 4229 O O . PRO B 1 134 ? 4.391 18.979 13.796 1.00 16.90 132 PRO B O 1
ATOM 4233 N N . TYR B 1 135 ? 6.051 18.346 12.391 1.00 14.67 133 TYR B N 1
ATOM 4234 C CA . TYR B 1 135 ? 7.085 18.213 13.397 1.00 15.83 133 TYR B CA 1
ATOM 4235 C C . TYR B 1 135 ? 8.398 18.361 12.640 1.00 16.59 133 TYR B C 1
ATOM 4236 O O . TYR B 1 135 ? 8.467 17.984 11.470 1.00 17.80 133 TYR B O 1
ATOM 4245 N N . VAL B 1 136 ? 9.424 18.925 13.276 1.00 15.91 134 VAL B N 1
ATOM 4246 C CA . VAL B 1 136 ? 10.730 19.098 12.628 1.00 17.09 134 VAL B CA 1
ATOM 4247 C C . VAL B 1 136 ? 11.850 18.511 13.454 1.00 18.24 134 VAL B C 1
ATOM 4248 O O . VAL B 1 136 ? 11.753 18.461 14.675 1.00 18.90 134 VAL B O 1
ATOM 4252 N N . PHE B 1 137 ? 12.930 18.126 12.783 1.00 12.79 135 PHE B N 1
ATOM 4253 C CA . PHE B 1 137 ? 14.130 17.621 13.447 1.00 17.78 135 PHE B CA 1
ATOM 4254 C C . PHE B 1 137 ? 13.845 16.378 14.304 1.00 20.97 135 PHE B C 1
ATOM 4255 O O . PHE B 1 137 ? 14.488 16.185 15.331 1.00 18.23 135 PHE B O 1
ATOM 4263 N N . TRP B 1 138 ? 12.891 15.546 13.885 1.00 20.23 136 TRP B N 1
ATOM 4264 C CA . TRP B 1 138 ? 12.598 14.289 14.587 1.00 21.49 136 TRP B CA 1
ATOM 4265 C C . TRP B 1 138 ? 13.861 13.430 14.751 1.00 19.42 136 TRP B C 1
ATOM 4266 O O . TRP B 1 138 ? 14.042 12.785 15.775 1.00 20.75 136 TRP B O 1
ATOM 4277 N N . GLY B 1 139 ? 14.740 13.459 13.755 1.00 16.57 137 GLY B N 1
ATOM 4278 C CA . GLY B 1 139 ? 15.994 12.729 13.824 1.00 19.20 137 GLY B CA 1
ATOM 4279 C C . GLY B 1 139 ? 16.988 13.227 14.879 1.00 24.50 137 GLY B C 1
ATOM 4280 O O . GLY B 1 139 ? 17.292 12.515 15.844 1.00 19.76 137 GLY B O 1
ATOM 4281 N N . SER B 1 140 ? 17.491 14.449 14.698 1.00 21.22 138 SER B N 1
ATOM 4282 C CA . SER B 1 140 ? 18.513 15.022 15.586 1.00 19.72 138 SER B CA 1
ATOM 4283 C C . SER B 1 140 ? 18.021 15.299 17.011 1.00 20.68 138 SER B C 1
ATOM 4284 O O . SER B 1 140 ? 18.771 15.122 17.971 1.00 20.71 138 SER B O 1
ATOM 4287 N N . LYS B 1 141 ? 16.769 15.725 17.155 1.00 19.83 139 LYS B N 1
ATOM 4288 C CA . LYS B 1 141 ? 16.168 15.865 18.484 1.00 20.91 139 LYS B CA 1
ATOM 4289 C C . LYS B 1 141 ? 16.169 14.551 19.296 1.00 28.07 139 LYS B C 1
ATOM 4290 O O . LYS B 1 141 ? 16.325 14.564 20.528 1.00 26.56 139 LYS B O 1
ATOM 4296 N N . ASN B 1 142 ? 15.967 13.421 18.624 1.00 21.01 140 ASN B N 1
ATOM 4297 C CA . ASN B 1 142 ? 15.989 12.146 19.334 1.00 25.62 140 ASN B CA 1
ATOM 4298 C C . ASN B 1 142 ? 17.396 11.701 19.740 1.00 27.47 140 ASN B C 1
ATOM 4299 O O . ASN B 1 142 ? 17.566 10.973 20.718 1.00 28.44 140 ASN B O 1
ATOM 4304 N N . ILE B 1 143 ? 18.398 12.139 18.982 1.00 27.03 141 ILE B N 1
ATOM 4305 C CA . ILE B 1 143 ? 19.788 11.868 19.315 1.00 25.36 141 ILE B CA 1
ATOM 4306 C C . ILE B 1 143 ? 20.099 12.393 20.719 1.00 26.02 141 ILE B C 1
ATOM 4307 O O . ILE B 1 143 ? 20.825 11.755 21.476 1.00 27.65 141 ILE B O 1
ATOM 4312 N N . PHE B 1 144 ? 19.508 13.534 21.069 1.00 25.11 142 PHE B N 1
ATOM 4313 C CA . PHE B 1 144 ? 19.737 14.168 22.364 1.00 26.10 142 PHE B CA 1
ATOM 4314 C C . PHE B 1 144 ? 18.544 14.100 23.311 1.00 30.36 142 PHE B C 1
ATOM 4315 O O . PHE B 1 144 ? 18.459 14.869 24.272 1.00 29.02 142 PHE B O 1
ATOM 4323 N N . GLY B 1 145 ? 17.628 13.175 23.044 1.00 28.50 143 GLY B N 1
ATOM 4324 C CA . GLY B 1 145 ? 16.496 12.959 23.923 1.00 26.62 143 GLY B CA 1
ATOM 4325 C C . GLY B 1 145 ? 15.572 14.147 24.067 1.00 26.53 143 GLY B C 1
ATOM 4326 O O . GLY B 1 145 ? 14.904 14.305 25.092 1.00 27.64 143 GLY B O 1
ATOM 4327 N N . LEU B 1 146 ? 15.517 14.986 23.039 1.00 27.07 144 LEU B N 1
ATOM 4328 C CA . LEU B 1 146 ? 14.711 16.205 23.111 1.00 24.61 144 LEU B CA 1
ATOM 4329 C C . LEU B 1 146 ? 13.310 16.044 22.531 1.00 24.63 144 LEU B C 1
ATOM 4330 O O . LEU B 1 146 ? 12.460 16.917 22.713 1.00 32.86 144 LEU B O 1
ATOM 4335 N N . ALA B 1 147 ? 13.067 14.940 21.830 1.00 21.88 145 ALA B N 1
ATOM 4336 C CA . ALA B 1 147 ? 11.761 14.718 21.215 1.00 23.33 145 ALA B CA 1
ATOM 4337 C C . ALA B 1 147 ? 10.820 13.999 22.167 1.00 27.57 145 ALA B C 1
ATOM 4338 O O . ALA B 1 147 ? 11.152 12.937 22.700 1.00 28.78 145 ALA B O 1
ATOM 4340 N N . ASN B 1 148 ? 9.653 14.589 22.391 1.00 27.89 146 ASN B N 1
ATOM 4341 C CA . ASN B 1 148 ? 8.612 13.950 23.183 1.00 31.16 146 ASN B CA 1
ATOM 4342 C C . ASN B 1 148 ? 7.720 13.145 22.250 1.00 30.51 146 ASN B C 1
ATOM 4343 O O . ASN B 1 148 ? 7.075 13.710 21.363 1.00 29.15 146 ASN B O 1
ATOM 4348 N N . PRO B 1 149 ? 7.680 11.820 22.447 1.00 28.34 147 PRO B N 1
ATOM 4349 C CA . PRO B 1 149 ? 6.869 10.913 21.623 1.00 30.75 147 PRO B CA 1
ATOM 4350 C C . PRO B 1 149 ? 5.419 11.372 21.540 1.00 28.18 147 PRO B C 1
ATOM 4351 O O . PRO B 1 149 ? 4.790 11.186 20.506 1.00 30.73 147 PRO B O 1
ATOM 4355 N N . ASP B 1 150 ? 4.911 11.977 22.611 1.00 30.83 148 ASP B N 1
ATOM 4356 C CA . ASP B 1 150 ? 3.543 12.488 22.646 1.00 31.37 148 ASP B CA 1
ATOM 4357 C C . ASP B 1 150 ? 3.291 13.496 21.529 1.00 31.62 148 ASP B C 1
ATOM 4358 O O . ASP B 1 150 ? 2.181 13.584 20.995 1.00 33.26 148 ASP B O 1
ATOM 4363 N N . ASP B 1 151 ? 4.325 14.257 21.182 1.00 30.06 149 ASP B N 1
ATOM 4364 C CA . ASP B 1 151 ? 4.205 15.304 20.164 1.00 32.96 149 ASP B CA 1
ATOM 4365 C C . ASP B 1 151 ? 3.915 14.779 18.752 1.00 29.50 149 ASP B C 1
ATOM 4366 O O . ASP B 1 151 ? 3.465 15.537 17.889 1.00 28.95 149 ASP B O 1
ATOM 4371 N N . VAL B 1 152 ? 4.177 13.495 18.511 1.00 26.51 150 VAL B N 1
ATOM 4372 C CA . VAL B 1 152 ? 3.946 12.922 17.186 1.00 24.86 150 VAL B CA 1
ATOM 4373 C C . VAL B 1 152 ? 2.930 11.774 17.184 1.00 30.33 150 VAL B C 1
ATOM 4374 O O . VAL B 1 152 ? 2.421 11.393 16.128 1.00 27.27 150 VAL B O 1
ATOM 4378 N N . ARG B 1 153 ? 2.633 11.235 18.365 1.00 31.12 151 ARG B N 1
ATOM 4379 C CA . ARG B 1 153 ? 1.775 10.059 18.483 1.00 32.68 151 ARG B CA 1
ATOM 4380 C C . ARG B 1 153 ? 0.447 10.228 17.758 1.00 32.46 151 ARG B C 1
ATOM 4381 O O . ARG B 1 153 ? -0.071 9.277 17.187 1.00 38.74 151 ARG B O 1
ATOM 4389 N N . ASN B 1 154 ? -0.083 11.445 17.744 1.00 30.05 152 ASN B N 1
ATOM 4390 C CA . ASN B 1 154 ? -1.381 11.689 17.113 1.00 31.19 152 ASN B CA 1
ATOM 4391 C C . ASN B 1 154 ? -1.375 12.657 15.916 1.00 29.30 152 ASN B C 1
ATOM 4392 O O . ASN B 1 154 ? -2.380 13.297 15.630 1.00 35.70 152 ASN B O 1
ATOM 4397 N N . ILE B 1 155 ? -0.253 12.769 15.215 1.00 26.38 153 ILE B N 1
ATOM 4398 C CA . ILE B 1 155 ? -0.222 13.610 14.025 1.00 26.62 153 ILE B CA 1
ATOM 4399 C C . ILE B 1 155 ? -0.215 12.764 12.750 1.00 25.14 153 ILE B C 1
ATOM 4400 O O . ILE B 1 155 ? 0.139 11.588 12.775 1.00 22.92 153 ILE B O 1
ATOM 4405 N N . CYS B 1 156 ? -0.607 13.390 11.645 1.00 24.21 154 CYS B N 1
ATOM 4406 C CA . CYS B 1 156 ? -0.829 12.717 10.379 1.00 23.64 154 CYS B CA 1
ATOM 4407 C C . CYS B 1 156 ? -0.247 13.571 9.268 1.00 22.52 154 CYS B C 1
ATOM 4408 O O . CYS B 1 156 ? 0.010 14.755 9.470 1.00 22.78 154 CYS B O 1
ATOM 4411 N N . ASP B 1 157 ? -0.042 12.982 8.095 1.00 21.21 155 ASP B N 1
ATOM 4412 C CA . ASP B 1 157 ? 0.341 13.772 6.935 1.00 22.56 155 ASP B CA 1
ATOM 4413 C C . ASP B 1 157 ? -0.925 14.296 6.257 1.00 25.02 155 ASP B C 1
ATOM 4414 O O . ASP B 1 157 ? -2.028 13.976 6.695 1.00 22.35 155 ASP B O 1
ATOM 4419 N N . ALA B 1 158 ? -0.771 15.081 5.193 1.00 21.83 156 ALA B N 1
ATOM 4420 C CA . ALA B 1 158 ? -1.923 15.645 4.492 1.00 23.96 156 ALA B CA 1
ATOM 4421 C C . ALA B 1 158 ? -2.895 14.572 3.966 1.00 30.12 156 ALA B C 1
ATOM 4422 O O . ALA B 1 158 ? -4.076 14.853 3.754 1.00 28.86 156 ALA B O 1
ATOM 4424 N N . LYS B 1 159 ? -2.401 13.347 3.773 1.00 25.33 157 LYS B N 1
ATOM 4425 C CA . LYS B 1 159 ? -3.202 12.273 3.190 1.00 24.93 157 LYS B CA 1
ATOM 4426 C C . LYS B 1 159 ? -3.855 11.386 4.252 1.00 26.89 157 LYS B C 1
ATOM 4427 O O . LYS B 1 159 ? -4.544 10.419 3.932 1.00 27.73 157 LYS B O 1
ATOM 4433 N N . GLY B 1 160 ? -3.631 11.727 5.516 1.00 27.50 158 GLY B N 1
ATOM 4434 C CA . GLY B 1 160 ? -4.231 11.006 6.620 1.00 24.92 158 GLY B CA 1
ATOM 4435 C C . GLY B 1 160 ? -3.405 9.857 7.173 1.00 27.80 158 GLY B C 1
ATOM 4436 O O . GLY B 1 160 ? -3.888 9.100 8.020 1.00 23.87 158 GLY B O 1
ATOM 4437 N N . ASN B 1 161 ? -2.172 9.703 6.698 1.00 26.23 159 ASN B N 1
ATOM 4438 C CA . ASN B 1 161 ? -1.290 8.678 7.260 1.00 27.26 159 ASN B CA 1
ATOM 4439 C C . ASN B 1 161 ? -0.712 9.146 8.583 1.00 25.86 159 ASN B C 1
ATOM 4440 O O . ASN B 1 161 ? -0.069 10.193 8.641 1.00 24.86 159 ASN B O 1
ATOM 4445 N N . SER B 1 162 ? -0.935 8.376 9.642 1.00 22.68 160 SER B N 1
ATOM 4446 C CA . SER B 1 162 ? -0.417 8.763 10.949 1.00 24.49 160 SER B CA 1
ATOM 4447 C C . SER B 1 162 ? 1.096 8.555 11.033 1.00 25.70 160 SER B C 1
ATOM 4448 O O . SER B 1 162 ? 1.651 7.621 10.432 1.00 21.75 160 SER B O 1
ATOM 4451 N N . PHE B 1 163 ? 1.756 9.441 11.775 1.00 23.89 161 PHE B N 1
ATOM 4452 C CA . PHE B 1 163 ? 3.179 9.320 12.057 1.00 23.30 161 PHE B CA 1
ATOM 4453 C C . PHE B 1 163 ? 3.489 7.893 12.522 1.00 24.00 161 PHE B C 1
ATOM 4454 O O . PHE B 1 163 ? 4.375 7.226 11.978 1.00 19.20 161 PHE B O 1
ATOM 4462 N N . VAL B 1 164 ? 2.733 7.422 13.512 1.00 23.95 162 VAL B N 1
ATOM 4463 C CA . VAL B 1 164 ? 3.037 6.141 14.143 1.00 23.12 162 VAL B CA 1
ATOM 4464 C C . VAL B 1 164 ? 2.938 4.984 13.151 1.00 22.22 162 VAL B C 1
ATOM 4465 O O . VAL B 1 164 ? 3.760 4.070 13.181 1.00 20.55 162 VAL B O 1
ATOM 4469 N N . ASP B 1 165 ? 1.950 5.031 12.263 1.00 22.04 163 ASP B N 1
ATOM 4470 C CA . ASP B 1 165 ? 1.783 3.949 11.296 1.00 23.66 163 ASP B CA 1
ATOM 4471 C C . ASP B 1 165 ? 2.896 3.982 10.261 1.00 21.97 163 ASP B C 1
ATOM 4472 O O . ASP B 1 165 ? 3.434 2.939 9.890 1.00 22.76 163 ASP B O 1
ATOM 4477 N N . ALA B 1 166 ? 3.236 5.179 9.788 1.00 21.18 164 ALA B N 1
ATOM 4478 C CA . ALA B 1 166 ? 4.299 5.325 8.795 1.00 18.64 164 ALA B CA 1
ATOM 4479 C C . ALA B 1 166 ? 5.602 4.833 9.386 1.00 19.36 164 ALA B C 1
ATOM 4480 O O . ALA B 1 166 ? 6.346 4.096 8.747 1.00 18.74 164 ALA B O 1
ATOM 4482 N N . MET B 1 167 ? 5.851 5.237 10.626 1.00 21.35 165 MET B N 1
ATOM 4483 C CA . MET B 1 167 ? 7.069 4.875 11.345 1.00 22.72 165 MET B CA 1
ATOM 4484 C C . MET B 1 167 ? 7.149 3.370 11.586 1.00 24.98 165 MET B C 1
ATOM 4485 O O . MET B 1 167 ? 8.216 2.764 11.441 1.00 21.18 165 MET B O 1
ATOM 4490 N N . LYS B 1 168 ? 6.022 2.770 11.964 1.00 23.70 166 LYS B N 1
ATOM 4491 C CA . LYS B 1 168 ? 5.984 1.324 12.138 1.00 19.58 166 LYS B CA 1
ATOM 4492 C C . LYS B 1 168 ? 6.191 0.611 10.817 1.00 20.36 166 LYS B C 1
ATOM 4493 O O . LYS B 1 168 ? 6.904 -0.385 10.762 1.00 24.32 166 LYS B O 1
ATOM 4499 N N . ALA B 1 169 ? 5.593 1.130 9.749 1.00 18.62 167 ALA B N 1
ATOM 4500 C CA . ALA B 1 169 ? 5.733 0.510 8.434 1.00 19.95 167 ALA B CA 1
ATOM 4501 C C . ALA B 1 169 ? 7.178 0.512 7.962 1.00 24.42 167 ALA B C 1
ATOM 4502 O O . ALA B 1 169 ? 7.549 -0.264 7.088 1.00 22.75 167 ALA B O 1
ATOM 4504 N N . CYS B 1 170 ? 7.993 1.389 8.540 1.00 25.77 168 CYS B N 1
ATOM 4505 C CA . CYS B 1 170 ? 9.402 1.463 8.164 1.00 25.22 168 CYS B CA 1
ATOM 4506 C C . CYS B 1 170 ? 10.284 0.580 9.028 1.00 21.89 168 CYS B C 1
ATOM 4507 O O . CYS B 1 170 ? 11.467 0.428 8.748 1.00 25.06 168 CYS B O 1
ATOM 4510 N N . GLY B 1 171 ? 9.708 0.002 10.076 1.00 23.43 169 GLY B N 1
ATOM 4511 C CA . GLY B 1 171 ? 10.447 -0.915 10.934 1.00 21.59 169 GLY B CA 1
ATOM 4512 C C . GLY B 1 171 ? 10.816 -0.342 12.293 1.00 21.56 169 GLY B C 1
ATOM 4513 O O . GLY B 1 171 ? 11.573 -0.947 13.037 1.00 23.67 169 GLY B O 1
ATOM 4514 N N . PHE B 1 172 ? 10.287 0.830 12.628 1.00 23.62 170 PHE B N 1
ATOM 4515 C CA . PHE B 1 172 ? 10.652 1.468 13.896 1.00 24.46 170 PHE B CA 1
ATOM 4516 C C . PHE B 1 172 ? 9.451 1.647 14.808 1.00 26.38 170 PHE B C 1
ATOM 4517 O O . PHE B 1 172 ? 8.324 1.856 14.336 1.00 24.74 170 PHE B O 1
ATOM 4525 N N . THR B 1 173 ? 9.699 1.553 16.114 1.00 27.56 171 THR B N 1
ATOM 4526 C CA . THR B 1 173 ? 8.638 1.669 17.115 1.00 30.68 171 THR B CA 1
ATOM 4527 C C . THR B 1 173 ? 8.735 2.986 17.861 1.00 29.61 171 THR B C 1
ATOM 4528 O O . THR B 1 173 ? 9.772 3.296 18.445 1.00 29.71 171 THR B O 1
ATOM 4532 N N . LEU B 1 174 ? 7.654 3.758 17.844 1.00 31.91 172 LEU B N 1
ATOM 4533 C CA . LEU B 1 174 ? 7.601 4.997 18.602 1.00 28.47 172 LEU B CA 1
ATOM 4534 C C . LEU B 1 174 ? 7.926 4.707 20.062 1.00 29.58 172 LEU B C 1
ATOM 4535 O O . LEU B 1 174 ? 7.259 3.888 20.681 1.00 32.20 172 LEU B O 1
ATOM 4540 N N . PRO B 1 175 ? 8.966 5.361 20.612 1.00 32.73 173 PRO B N 1
ATOM 4541 C CA . PRO B 1 175 ? 9.323 5.168 22.027 1.00 32.44 173 PRO B CA 1
ATOM 4542 C C . PRO B 1 175 ? 8.220 5.585 22.997 1.00 37.23 173 PRO B C 1
ATOM 4543 O O . PRO B 1 175 ? 7.435 6.485 22.694 1.00 39.05 173 PRO B O 1
ATOM 4547 N N . ASN B 1 176 ? 8.151 4.926 24.150 1.00 39.35 174 ASN B N 1
ATOM 4548 C CA . ASN B 1 176 ? 7.151 5.277 25.155 1.00 37.02 174 ASN B CA 1
ATOM 4549 C C . ASN B 1 176 ? 7.484 6.573 25.878 1.00 36.01 174 ASN B C 1
ATOM 4550 O O . ASN B 1 176 ? 6.599 7.233 26.417 1.00 35.15 174 ASN B O 1
ATOM 4555 N N . ALA B 1 177 ? 8.762 6.937 25.883 1.00 33.96 175 ALA B N 1
ATOM 4556 C CA . ALA B 1 177 ? 9.197 8.160 26.548 1.00 38.37 175 ALA B CA 1
ATOM 4557 C C . ALA B 1 177 ? 10.397 8.764 25.818 1.00 36.60 175 ALA B C 1
ATOM 4558 O O . ALA B 1 177 ? 10.985 8.107 24.944 1.00 32.81 175 ALA B O 1
ATOM 4560 N N . PRO B 1 178 ? 10.755 10.021 26.156 1.00 32.51 176 PRO B N 1
ATOM 4561 C CA . PRO B 1 178 ? 11.965 10.591 25.560 1.00 32.89 176 PRO B CA 1
ATOM 4562 C C . PRO B 1 178 ? 13.178 9.688 25.744 1.00 31.92 176 PRO B C 1
ATOM 4563 O O . PRO B 1 178 ? 13.322 9.032 26.776 1.00 31.73 176 PRO B O 1
ATOM 4567 N N . LEU B 1 179 ? 14.018 9.641 24.716 1.00 34.29 177 LEU B N 1
ATOM 4568 C CA . LEU B 1 179 ? 15.229 8.841 24.722 1.00 28.93 177 LEU B CA 1
ATOM 4569 C C . LEU B 1 179 ? 16.303 9.430 25.644 1.00 36.60 177 LEU B C 1
ATOM 4570 O O . LEU B 1 179 ? 16.230 10.593 26.058 1.00 35.14 177 LEU B O 1
ATOM 4575 N N . THR B 1 180 ? 17.309 8.617 25.946 1.00 36.78 178 THR B N 1
ATOM 4576 C CA . THR B 1 180 ? 18.463 9.071 26.699 1.00 36.44 178 THR B CA 1
ATOM 4577 C C . THR B 1 180 ? 19.449 9.696 25.722 1.00 31.11 178 THR B C 1
ATOM 4578 O O . THR B 1 180 ? 19.873 9.049 24.767 1.00 33.37 178 THR B O 1
ATOM 4582 N N . PRO B 1 181 ? 19.801 10.966 25.950 1.00 32.56 179 PRO B N 1
ATOM 4583 C CA . PRO B 1 181 ? 20.752 11.672 25.085 1.00 31.34 179 PRO B CA 1
ATOM 4584 C C . PRO B 1 181 ? 22.095 10.975 25.020 1.00 34.79 179 PRO B C 1
ATOM 4585 O O . PRO B 1 181 ? 22.543 10.464 26.044 1.00 32.94 179 PRO B O 1
ATOM 4589 N N . ARG B 1 182 ? 22.712 10.946 23.839 1.00 37.02 180 ARG B N 1
ATOM 4590 C CA . ARG B 1 182 ? 24.109 10.538 23.714 1.00 33.21 180 ARG B CA 1
ATOM 4591 C C . ARG B 1 182 ? 24.962 11.526 24.478 1.00 35.82 180 ARG B C 1
ATOM 4592 O O . ARG B 1 182 ? 24.647 12.718 24.513 1.00 31.20 180 ARG B O 1
ATOM 4600 N N . GLN B 1 183 ? 26.038 11.030 25.086 1.00 39.68 181 GLN B N 1
ATOM 4601 C CA . GLN B 1 183 ? 26.976 11.876 25.823 1.00 36.02 181 GLN B CA 1
ATOM 4602 C C . GLN B 1 183 ? 28.358 11.760 25.209 1.00 36.18 181 GLN B C 1
ATOM 4603 O O . GLN B 1 183 ? 29.269 12.483 25.593 1.00 35.69 181 GLN B O 1
ATOM 4609 N N . ASP B 1 184 ? 28.502 10.851 24.247 1.00 33.82 182 ASP B N 1
ATOM 4610 C CA . ASP B 1 184 ? 29.811 10.471 23.724 1.00 32.01 182 ASP B CA 1
ATOM 4611 C C . ASP B 1 184 ? 30.285 11.282 22.525 1.00 37.46 182 ASP B C 1
ATOM 4612 O O . ASP B 1 184 ? 31.344 10.989 21.971 1.00 34.80 182 ASP B O 1
ATOM 4617 N N . ILE B 1 185 ? 29.506 12.287 22.124 1.00 35.85 183 ILE B N 1
ATOM 4618 C CA . ILE B 1 185 ? 29.822 13.071 20.928 1.00 36.17 183 ILE B CA 1
ATOM 4619 C C . ILE B 1 185 ? 30.730 14.243 21.270 1.00 31.23 183 ILE B C 1
ATOM 4620 O O . ILE B 1 185 ? 30.387 15.082 22.106 1.00 30.34 183 ILE B O 1
ATOM 4625 N N . LYS B 1 186 ? 31.885 14.308 20.619 1.00 31.55 184 LYS B N 1
ATOM 4626 C CA . LYS B 1 186 ? 32.845 15.369 20.921 1.00 35.36 184 LYS B CA 1
ATOM 4627 C C . LYS B 1 186 ? 32.645 16.585 20.017 1.00 34.88 184 LYS B C 1
ATOM 4628 O O . LYS B 1 186 ? 32.785 17.725 20.455 1.00 31.17 184 LYS B O 1
ATOM 4634 N N . ALA B 1 187 ? 32.301 16.344 18.757 1.00 35.54 185 ALA B N 1
ATOM 4635 C CA . ALA B 1 187 ? 32.075 17.446 17.829 1.00 29.53 185 ALA B CA 1
ATOM 4636 C C . ALA B 1 187 ? 31.225 17.031 16.640 1.00 28.81 185 ALA B C 1
ATOM 4637 O O . ALA B 1 187 ? 31.267 15.879 16.195 1.00 27.18 185 ALA B O 1
ATOM 4639 N N . PHE B 1 188 ? 30.448 17.981 16.134 1.00 26.68 186 PHE B N 1
ATOM 4640 C CA . PHE B 1 188 ? 29.652 17.754 14.942 1.00 20.67 186 PHE B CA 1
ATOM 4641 C C . PHE B 1 188 ? 30.027 18.744 13.853 1.00 24.14 186 PHE B C 1
ATOM 4642 O O . PHE B 1 188 ? 30.059 19.965 14.083 1.00 21.54 186 PHE B O 1
ATOM 4650 N N . VAL B 1 189 ? 30.314 18.207 12.670 1.00 20.72 187 VAL B N 1
ATOM 4651 C CA . VAL B 1 189 ? 30.608 19.006 11.490 1.00 18.50 187 VAL B CA 1
ATOM 4652 C C . VAL B 1 189 ? 29.618 18.661 10.386 1.00 22.62 187 VAL B C 1
ATOM 4653 O O . VAL B 1 189 ? 29.547 17.510 9.935 1.00 21.46 187 VAL B O 1
ATOM 4657 N N . GLU B 1 190 ? 28.855 19.654 9.947 1.00 21.97 188 GLU B N 1
ATOM 4658 C CA . GLU B 1 190 ? 27.884 19.433 8.883 1.00 19.91 188 GLU B CA 1
ATOM 4659 C C . GLU B 1 190 ? 28.235 20.239 7.638 1.00 19.30 188 GLU B C 1
ATOM 4660 O O . GLU B 1 190 ? 28.177 21.468 7.650 1.00 23.78 188 GLU B O 1
ATOM 4666 N N . LEU B 1 191 ? 28.621 19.537 6.577 1.00 17.67 189 LEU B N 1
ATOM 4667 C CA . LEU B 1 191 ? 28.786 20.138 5.262 1.00 20.53 189 LEU B CA 1
ATOM 4668 C C . LEU B 1 191 ? 27.415 20.247 4.584 1.00 25.41 189 LEU B C 1
ATOM 4669 O O . LEU B 1 191 ? 26.556 19.361 4.743 1.00 20.36 189 LEU B O 1
ATOM 4674 N N . HIS B 1 192 ? 27.214 21.320 3.822 1.00 22.85 190 HIS B N 1
ATOM 4675 C CA . HIS B 1 192 ? 25.909 21.601 3.221 1.00 20.74 190 HIS B CA 1
ATOM 4676 C C . HIS B 1 192 ? 26.016 22.673 2.154 1.00 20.13 190 HIS B C 1
ATOM 4677 O O . HIS B 1 192 ? 26.886 23.554 2.226 1.00 17.18 190 HIS B O 1
ATOM 4684 N N . ILE B 1 193 ? 25.133 22.610 1.162 1.00 18.37 191 ILE B N 1
ATOM 4685 C CA . ILE B 1 193 ? 25.053 23.690 0.190 1.00 16.93 191 ILE B CA 1
ATOM 4686 C C . ILE B 1 193 ? 24.448 24.930 0.854 1.00 18.19 191 ILE B C 1
ATOM 4687 O O . ILE B 1 193 ? 23.638 24.829 1.775 1.00 17.26 191 ILE B O 1
ATOM 4692 N N . GLU B 1 194 ? 24.866 26.100 0.395 1.00 17.50 192 GLU B N 1
ATOM 4693 C CA . GLU B 1 194 ? 24.399 27.349 0.972 1.00 20.70 192 GLU B CA 1
ATOM 4694 C C . GLU B 1 194 ? 22.891 27.525 0.796 1.00 17.37 192 GLU B C 1
ATOM 4695 O O . GLU B 1 194 ? 22.212 28.009 1.702 1.00 18.89 192 GLU B O 1
ATOM 4701 N N . GLN B 1 195 ? 22.399 27.127 -0.375 1.00 15.84 193 GLN B N 1
ATOM 4702 C CA . GLN B 1 195 ? 20.985 27.252 -0.771 1.00 18.31 193 GLN B CA 1
ATOM 4703 C C . GLN B 1 195 ? 20.624 28.641 -1.306 1.00 19.13 193 GLN B C 1
ATOM 4704 O O . GLN B 1 195 ? 19.855 28.770 -2.265 1.00 19.20 193 GLN B O 1
ATOM 4710 N N . GLY B 1 196 ? 21.226 29.669 -0.725 1.00 18.26 194 GLY B N 1
ATOM 4711 C CA . GLY B 1 196 ? 21.123 31.016 -1.255 1.00 18.46 194 GLY B CA 1
ATOM 4712 C C . GLY B 1 196 ? 22.261 31.329 -2.215 1.00 22.34 194 GLY B C 1
ATOM 4713 O O . GLY B 1 196 ? 23.014 30.434 -2.601 1.00 17.78 194 GLY B O 1
ATOM 4714 N N . CYS B 1 197 ? 22.390 32.598 -2.604 1.00 23.77 195 CYS B N 1
ATOM 4715 C CA . CYS B 1 197 ? 23.334 32.980 -3.656 1.00 22.39 195 CYS B CA 1
ATOM 4716 C C . CYS B 1 197 ? 24.447 33.883 -3.146 1.00 22.31 195 CYS B C 1
ATOM 4717 O O . CYS B 1 197 ? 25.167 34.478 -3.936 1.00 27.20 195 CYS B O 1
ATOM 4720 N N . VAL B 1 198 ? 24.581 33.984 -1.830 1.00 20.78 196 VAL B N 1
ATOM 4721 C CA . VAL B 1 198 ? 25.604 34.828 -1.221 1.00 22.83 196 VAL B CA 1
ATOM 4722 C C . VAL B 1 198 ? 27.019 34.470 -1.674 1.00 25.95 196 VAL B C 1
ATOM 4723 O O . VAL B 1 198 ? 27.764 35.333 -2.151 1.00 27.65 196 VAL B O 1
ATOM 4727 N N . LEU B 1 199 ? 27.380 33.196 -1.531 1.00 23.91 197 LEU B N 1
ATOM 4728 C CA . LEU B 1 199 ? 28.697 32.721 -1.950 1.00 24.91 197 LEU B CA 1
ATOM 4729 C C . LEU B 1 199 ? 28.933 32.923 -3.436 1.00 28.90 197 LEU B C 1
ATOM 4730 O O . LEU B 1 199 ? 29.978 33.436 -3.833 1.00 30.53 197 LEU B O 1
ATOM 4735 N N . GLU B 1 200 ? 27.979 32.508 -4.264 1.00 26.10 198 GLU B N 1
ATOM 4736 C CA . GLU B 1 200 ? 28.160 32.626 -5.709 1.00 31.82 198 GLU B CA 1
ATOM 4737 C C . GLU B 1 200 ? 28.313 34.079 -6.138 1.00 32.02 198 GLU B C 1
ATOM 4738 O O . GLU B 1 200 ? 29.143 34.396 -6.979 1.00 30.24 198 GLU B O 1
ATOM 4744 N N . SER B 1 201 ? 27.521 34.959 -5.540 1.00 30.17 199 SER B N 1
ATOM 4745 C CA . SER B 1 201 ? 27.479 36.343 -5.978 1.00 30.81 199 SER B CA 1
ATOM 4746 C C . SER B 1 201 ? 28.654 37.175 -5.461 1.00 37.66 199 SER B C 1
ATOM 4747 O O . SER B 1 201 ? 28.907 38.264 -5.968 1.00 39.96 199 SER B O 1
ATOM 4750 N N . ASN B 1 202 ? 29.367 36.679 -4.452 1.00 33.79 200 ASN B N 1
ATOM 4751 C CA . ASN B 1 202 ? 30.570 37.364 -3.987 1.00 32.19 200 ASN B CA 1
ATOM 4752 C C . ASN B 1 202 ? 31.818 36.697 -4.527 1.00 33.66 200 ASN B C 1
ATOM 4753 O O . ASN B 1 202 ? 32.932 37.130 -4.245 1.00 38.01 200 ASN B O 1
ATOM 4758 N N . GLY B 1 203 ? 31.626 35.632 -5.295 1.00 29.50 201 GLY B N 1
ATOM 4759 C CA . GLY B 1 203 ? 32.740 34.905 -5.870 1.00 29.34 201 GLY B CA 1
ATOM 4760 C C . GLY B 1 203 ? 33.537 34.000 -4.940 1.00 34.43 201 GLY B C 1
ATOM 4761 O O . GLY B 1 203 ? 34.638 33.582 -5.291 1.00 38.32 201 GLY B O 1
ATOM 4762 N N . GLN B 1 204 ? 33.004 33.678 -3.765 1.00 28.86 202 GLN B N 1
ATOM 4763 C CA . GL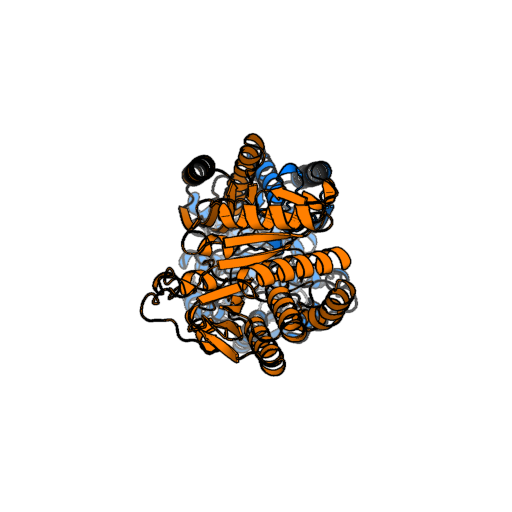N B 1 204 ? 33.728 32.797 -2.845 1.00 29.85 202 GLN B CA 1
ATOM 4764 C C . GLN B 1 204 ? 33.359 31.318 -2.996 1.00 31.29 202 GLN B C 1
ATOM 4765 O O . GLN B 1 204 ? 32.362 30.987 -3.637 1.00 34.11 202 GLN B O 1
ATOM 4771 N N . SER B 1 205 ? 34.168 30.436 -2.411 1.00 29.65 203 SER B N 1
ATOM 4772 C CA . SER B 1 205 ? 34.004 28.985 -2.592 1.00 27.33 203 SER B CA 1
ATOM 4773 C C . SER B 1 205 ? 33.535 28.241 -1.342 1.00 23.17 203 SER B C 1
ATOM 4774 O O . SER B 1 205 ? 32.926 27.184 -1.433 1.00 24.51 203 SER B O 1
ATOM 4777 N N . ILE B 1 206 ? 33.833 28.787 -0.175 1.00 23.82 204 ILE B N 1
ATOM 4778 C CA . ILE B 1 206 ? 33.533 28.102 1.073 1.00 22.31 204 ILE B CA 1
ATOM 4779 C C . ILE B 1 206 ? 32.877 29.082 2.011 1.00 23.84 204 ILE B C 1
ATOM 4780 O O . ILE B 1 206 ? 33.346 30.210 2.156 1.00 22.99 204 ILE B O 1
ATOM 4785 N N . GLY B 1 207 ? 31.790 28.660 2.645 1.00 21.87 205 GLY B N 1
ATOM 4786 C CA . GLY B 1 207 ? 31.189 29.452 3.692 1.00 18.50 205 GLY B CA 1
ATOM 4787 C C . GLY B 1 207 ? 31.519 28.866 5.047 1.00 21.12 205 GLY B C 1
ATOM 4788 O O . GLY B 1 207 ? 31.290 27.683 5.298 1.00 19.95 205 GLY B O 1
ATOM 4789 N N . VAL B 1 208 ? 32.075 29.698 5.919 1.00 23.79 206 VAL B N 1
ATOM 4790 C CA . VAL B 1 208 ? 32.300 29.339 7.310 1.00 20.13 206 VAL B CA 1
ATOM 4791 C C . VAL B 1 208 ? 31.105 29.830 8.114 1.00 21.46 206 VAL B C 1
ATOM 4792 O O . VAL B 1 208 ? 31.000 31.016 8.425 1.00 22.21 206 VAL B O 1
ATOM 4796 N N . VAL B 1 209 ? 30.182 28.925 8.421 1.00 20.93 207 VAL B N 1
ATOM 4797 C CA . VAL B 1 209 ? 28.929 29.315 9.064 1.00 17.54 207 VAL B CA 1
ATOM 4798 C C . VAL B 1 209 ? 29.170 29.625 10.524 1.00 20.70 207 VAL B C 1
ATOM 4799 O O . VAL B 1 209 ? 29.770 28.823 11.240 1.00 23.02 207 VAL B O 1
ATOM 4803 N N . ASN B 1 210 ? 28.699 30.781 10.982 1.00 19.70 208 ASN B N 1
ATOM 4804 C CA . ASN B 1 210 ? 28.846 31.100 12.400 1.00 19.24 208 ASN B CA 1
ATOM 4805 C C . ASN B 1 210 ? 27.544 31.211 13.169 1.00 18.77 208 ASN B C 1
ATOM 4806 O O . ASN B 1 210 ? 27.558 31.315 14.392 1.00 21.95 208 ASN B O 1
ATOM 4811 N N . ALA B 1 211 ? 26.420 31.189 12.455 1.00 18.58 209 ALA B N 1
ATOM 4812 C CA . ALA B 1 211 ? 25.112 31.205 13.105 1.00 19.33 209 ALA B CA 1
ATOM 4813 C C . ALA B 1 211 ? 23.990 30.711 12.190 1.00 16.36 209 ALA B C 1
ATOM 4814 O O . ALA B 1 211 ? 24.092 30.770 10.967 1.00 16.68 209 ALA B O 1
ATOM 4816 N N . ILE B 1 212 ? 22.913 30.247 12.806 1.00 17.11 210 ILE B N 1
ATOM 4817 C CA . ILE B 1 212 ? 21.732 29.781 12.094 1.00 18.22 210 ILE B CA 1
ATOM 4818 C C . ILE B 1 212 ? 20.509 30.535 12.587 1.00 14.83 210 ILE B C 1
ATOM 4819 O O . ILE B 1 212 ? 20.377 30.788 13.781 1.00 16.94 210 ILE B O 1
ATOM 4824 N N . VAL B 1 213 ? 19.606 30.865 11.665 1.00 14.82 211 VAL B N 1
ATOM 4825 C CA . VAL B 1 213 ? 18.448 31.680 11.967 1.00 17.01 211 VAL B CA 1
ATOM 4826 C C . VAL B 1 213 ? 17.466 31.021 12.927 1.00 16.42 211 VAL B C 1
ATOM 4827 O O . VAL B 1 213 ? 17.413 29.798 13.049 1.00 14.90 211 VAL B O 1
ATOM 4831 N N . GLY B 1 214 ? 16.689 31.860 13.604 1.00 13.34 212 GLY B N 1
ATOM 4832 C CA . GLY B 1 214 ? 15.503 31.405 14.297 1.00 15.32 212 GLY B CA 1
ATOM 4833 C C . GLY B 1 214 ? 14.439 31.138 13.247 1.00 14.42 212 GLY B C 1
ATOM 4834 O O . GLY B 1 214 ? 14.521 31.652 12.137 1.00 14.32 212 GLY B O 1
ATOM 4835 N N . GLN B 1 215 ? 13.438 30.338 13.593 1.00 15.13 213 GLN B N 1
ATOM 4836 C CA . GLN B 1 215 ? 12.453 29.901 12.613 1.00 16.13 213 GLN B CA 1
ATOM 4837 C C . GLN B 1 215 ? 11.153 29.489 13.294 1.00 16.57 213 GLN B C 1
ATOM 4838 O O . GLN B 1 215 ? 11.173 28.742 14.279 1.00 14.84 213 GLN B O 1
ATOM 4844 N N . ARG B 1 216 ? 10.029 29.999 12.790 1.00 15.90 214 ARG B N 1
ATOM 4845 C CA . ARG B 1 216 ? 8.719 29.533 13.246 1.00 14.71 214 ARG B CA 1
ATOM 4846 C C . ARG B 1 216 ? 7.897 28.950 12.105 1.00 17.82 214 ARG B C 1
ATOM 4847 O O . ARG B 1 216 ? 7.952 29.442 10.968 1.00 15.85 214 ARG B O 1
ATOM 4855 N N . ARG B 1 217 ? 7.141 27.898 12.418 1.00 14.20 215 ARG B N 1
ATOM 4856 C CA . ARG B 1 217 ? 6.206 27.312 11.470 1.00 14.61 215 ARG B CA 1
ATOM 4857 C C . ARG B 1 217 ? 4.869 27.141 12.150 1.00 16.29 215 ARG B C 1
ATOM 4858 O O . ARG B 1 217 ? 4.793 26.549 13.230 1.00 18.38 215 ARG B O 1
ATOM 4866 N N . TYR B 1 218 ? 3.827 27.674 11.511 1.00 13.69 216 TYR B N 1
ATOM 4867 C CA . TYR B 1 218 ? 2.444 27.602 11.982 1.00 12.59 216 TYR B CA 1
ATOM 4868 C C . TYR B 1 218 ? 1.587 26.818 11.006 1.00 14.40 216 TYR B C 1
ATOM 4869 O O . TYR B 1 218 ? 1.843 26.817 9.805 1.00 12.33 216 TYR B O 1
ATOM 4878 N N . THR B 1 219 ? 0.548 26.177 11.525 1.00 12.79 217 THR B N 1
ATOM 4879 C CA . THR B 1 219 ? -0.541 25.707 10.695 1.00 12.83 217 THR B CA 1
ATOM 4880 C C . THR B 1 219 ? -1.737 26.458 11.201 1.00 15.09 217 THR B C 1
ATOM 4881 O O . THR B 1 219 ? -2.019 26.434 12.397 1.00 16.44 217 THR B O 1
ATOM 4885 N N . VAL B 1 220 ? -2.411 27.157 10.299 1.00 12.40 218 VAL B N 1
ATOM 4886 C CA . VAL B 1 220 ? -3.536 27.996 10.664 1.00 12.79 218 VAL B CA 1
ATOM 4887 C C . VAL B 1 220 ? -4.796 27.449 9.983 1.00 17.40 218 VAL B C 1
ATOM 4888 O O . VAL B 1 220 ? -4.777 27.095 8.797 1.00 16.01 218 VAL B O 1
ATOM 4892 N N . THR B 1 221 ? -5.888 27.383 10.731 1.00 13.50 219 THR B N 1
ATOM 4893 C CA . THR B 1 221 ? -7.131 26.819 10.217 1.00 15.38 219 THR B CA 1
ATOM 4894 C C . THR B 1 221 ? -8.228 27.866 10.329 1.00 15.43 219 THR B C 1
ATOM 4895 O O . THR B 1 221 ? -8.530 28.334 11.424 1.00 15.91 219 THR B O 1
ATOM 4899 N N . LEU B 1 222 ? -8.793 28.252 9.192 1.00 12.02 220 LEU B N 1
ATOM 4900 C CA . LEU B 1 222 ? -9.902 29.193 9.159 1.00 13.58 220 LEU B CA 1
ATOM 4901 C C . LEU B 1 222 ? -11.200 28.452 8.895 1.00 17.32 220 LEU B C 1
ATOM 4902 O O . LEU B 1 222 ? -11.280 27.630 7.980 1.00 15.91 220 LEU B O 1
ATOM 4907 N N . ASN B 1 223 ? -12.211 28.752 9.703 1.00 16.51 221 ASN B N 1
ATOM 4908 C CA . ASN B 1 223 ? -13.527 28.170 9.556 1.00 19.24 221 ASN B CA 1
ATOM 4909 C C . ASN B 1 223 ? -14.577 29.240 9.295 1.00 19.91 221 ASN B C 1
ATOM 4910 O O . ASN B 1 223 ? -14.814 30.109 10.127 1.00 15.02 221 ASN B O 1
ATOM 4915 N N . GLY B 1 224 ? -15.179 29.176 8.118 1.00 15.44 222 GLY B N 1
ATOM 4916 C CA . GLY B 1 224 ? -16.294 30.031 7.789 1.00 20.31 222 GLY B CA 1
ATOM 4917 C C . GLY B 1 224 ? -17.468 29.135 7.463 1.00 18.66 222 GLY B C 1
ATOM 4918 O O . GLY B 1 224 ? -17.813 28.248 8.237 1.00 17.88 222 GLY B O 1
ATOM 4919 N N . GLU B 1 225 ? -18.060 29.340 6.295 1.00 18.06 223 GLU B N 1
ATOM 4920 C CA . GLU B 1 225 ? -19.234 28.564 5.906 1.00 20.35 223 GLU B CA 1
ATOM 4921 C C . GLU B 1 225 ? -19.242 28.329 4.400 1.00 16.25 223 GLU B C 1
ATOM 4922 O O . GLU B 1 225 ? -19.257 29.283 3.602 1.00 12.95 223 GLU B O 1
ATOM 4928 N N . SER B 1 226 ? -19.228 27.063 4.007 1.00 12.20 224 SER B N 1
ATOM 4929 C CA . SER B 1 226 ? -19.341 26.737 2.596 1.00 11.93 224 SER B CA 1
ATOM 4930 C C . SER B 1 226 ? -20.739 27.114 2.093 1.00 15.23 224 SER B C 1
ATOM 4931 O O . SER B 1 226 ? -21.745 26.911 2.793 1.00 11.34 224 SER B O 1
ATOM 4934 N N . ASN B 1 227 ? -20.811 27.660 0.878 1.00 12.84 225 ASN B N 1
ATOM 4935 C CA . ASN B 1 227 ? -22.107 27.997 0.308 1.00 13.37 225 ASN B CA 1
ATOM 4936 C C . ASN B 1 227 ? -22.020 28.169 -1.202 1.00 12.29 225 ASN B C 1
ATOM 4937 O O . ASN B 1 227 ? -20.938 28.113 -1.791 1.00 11.58 225 ASN B O 1
ATOM 4942 N N . HIS B 1 228 ? -23.171 28.390 -1.815 1.00 12.49 226 HIS B N 1
ATOM 4943 C CA . HIS B 1 228 ? -23.290 28.457 -3.260 1.00 11.76 226 HIS B CA 1
ATOM 4944 C C . HIS B 1 228 ? -22.652 29.721 -3.837 1.00 14.17 226 HIS B C 1
ATOM 4945 O O . HIS B 1 228 ? -23.006 30.843 -3.450 1.00 12.67 226 HIS B O 1
ATOM 4952 N N . ALA B 1 229 ? -21.735 29.544 -4.781 1.00 12.40 227 ALA B N 1
ATOM 4953 C CA . ALA B 1 229 ? -21.059 30.687 -5.396 1.00 13.09 227 ALA B CA 1
ATOM 4954 C C . ALA B 1 229 ? -21.996 31.697 -6.063 1.00 11.63 227 ALA B C 1
ATOM 4955 O O . ALA B 1 229 ? -21.658 32.865 -6.194 1.00 10.74 227 ALA B O 1
ATOM 4957 N N . GLY B 1 230 ? -23.171 31.255 -6.484 1.00 13.97 228 GLY B N 1
ATOM 4958 C CA . GLY B 1 230 ? -24.057 32.122 -7.239 1.00 13.44 228 GLY B CA 1
ATOM 4959 C C . GLY B 1 230 ? -25.134 32.790 -6.410 1.00 13.95 228 GLY B C 1
ATOM 4960 O O . GLY B 1 230 ? -25.384 33.987 -6.536 1.00 16.48 228 GLY B O 1
ATOM 4961 N N . THR B 1 231 ? -25.776 32.016 -5.551 1.00 13.62 229 THR B N 1
ATOM 4962 C CA . THR B 1 231 ? -26.945 32.504 -4.842 1.00 11.16 229 THR B CA 1
ATOM 4963 C C . THR B 1 231 ? -26.620 33.181 -3.521 1.00 15.97 229 THR B C 1
ATOM 4964 O O . THR B 1 231 ? -27.488 33.813 -2.937 1.00 15.94 229 THR B O 1
ATOM 4968 N N . THR B 1 232 ? -25.383 33.051 -3.033 1.00 17.44 230 THR B N 1
ATOM 4969 C CA . THR B 1 232 ? -25.017 33.665 -1.747 1.00 16.80 230 THR B CA 1
ATOM 4970 C C . THR B 1 232 ? -24.482 35.073 -1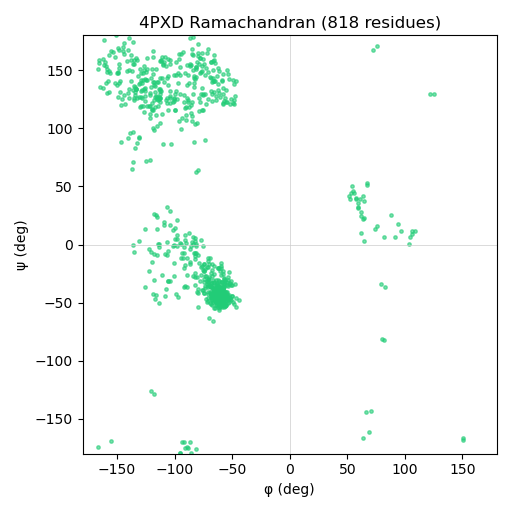.965 1.00 14.85 230 THR B C 1
ATOM 4971 O O . THR B 1 232 ? -23.391 35.244 -2.529 1.00 16.61 230 THR B O 1
ATOM 4975 N N . PRO B 1 233 ? -25.242 36.090 -1.531 1.00 16.15 231 PRO B N 1
ATOM 4976 C CA . PRO B 1 233 ? -24.767 37.451 -1.805 1.00 18.31 231 PRO B CA 1
ATOM 4977 C C . PRO B 1 233 ? -23.422 37.706 -1.107 1.00 15.71 231 PRO B C 1
ATOM 4978 O O . PRO B 1 233 ? -23.152 37.093 -0.079 1.00 17.65 231 PRO B O 1
ATOM 4982 N N . MET B 1 234 ? -22.600 38.583 -1.668 1.00 16.26 232 MET B N 1
ATOM 4983 C CA . MET B 1 234 ? -21.258 38.819 -1.138 1.00 16.72 232 MET B CA 1
ATOM 4984 C C . MET B 1 234 ? -21.290 39.186 0.345 1.00 22.67 232 MET B C 1
ATOM 4985 O O . MET B 1 234 ? -20.498 38.667 1.145 1.00 19.56 232 MET B O 1
ATOM 4990 N N . GLY B 1 235 ? -22.244 40.039 0.717 1.00 20.26 233 GLY B N 1
ATOM 4991 C CA . GLY B 1 235 ? -22.314 40.552 2.075 1.00 17.39 233 GLY B CA 1
ATOM 4992 C C . GLY B 1 235 ? -22.654 39.511 3.121 1.00 24.05 233 GLY B C 1
ATOM 4993 O O . GLY B 1 235 ? -22.443 39.743 4.310 1.00 28.16 233 GLY B O 1
ATOM 4994 N N . TYR B 1 236 ? -23.175 38.363 2.687 1.00 23.25 234 TYR B N 1
ATOM 4995 C CA . TYR B 1 236 ? -23.555 37.289 3.612 1.00 21.12 234 TYR B CA 1
ATOM 4996 C C . TYR B 1 236 ? -22.497 36.176 3.744 1.00 20.37 234 TYR B C 1
ATOM 4997 O O . TYR B 1 236 ? -22.754 35.149 4.367 1.00 24.87 234 TYR B O 1
ATOM 5006 N N . ARG B 1 237 ? -21.321 36.372 3.159 1.00 18.31 235 ARG B N 1
ATOM 5007 C CA . ARG B 1 237 ? -20.330 35.295 3.070 1.00 19.09 235 ARG B CA 1
ATOM 5008 C C . ARG B 1 237 ? -19.331 35.214 4.219 1.00 18.76 235 ARG B C 1
ATOM 5009 O O . ARG B 1 237 ? -18.950 36.222 4.804 1.00 19.10 235 ARG B O 1
ATOM 5017 N N . ARG B 1 238 ? -18.914 33.992 4.527 1.00 15.14 236 ARG B N 1
ATOM 5018 C CA . ARG B 1 238 ? -17.750 33.772 5.366 1.00 19.42 236 ARG B CA 1
ATOM 5019 C C . ARG B 1 238 ? -16.739 32.943 4.568 1.00 15.34 236 ARG B C 1
ATOM 5020 O O . ARG B 1 238 ? -16.544 31.750 4.788 1.00 15.00 236 ARG B O 1
ATOM 5028 N N . ASP B 1 239 ? -16.132 33.623 3.611 1.00 14.68 237 ASP B N 1
ATOM 5029 C CA . ASP B 1 239 ? -15.267 33.032 2.610 1.00 16.58 237 ASP B CA 1
ATOM 5030 C C . ASP B 1 239 ? -13.846 32.917 3.157 1.00 14.80 237 ASP B C 1
ATOM 5031 O O . ASP B 1 239 ? -13.178 33.924 3.361 1.00 16.55 237 ASP B O 1
ATOM 5036 N N . THR B 1 240 ? -13.376 31.694 3.364 1.00 13.54 238 THR B N 1
ATOM 5037 C CA . THR B 1 240 ? -12.059 31.493 3.969 1.00 12.64 238 THR B CA 1
ATOM 5038 C C . THR B 1 240 ? -10.867 31.749 3.039 1.00 13.72 238 THR B C 1
ATOM 5039 O O . THR B 1 240 ? -9.744 31.961 3.505 1.00 13.27 238 THR B O 1
ATOM 5043 N N . VAL B 1 241 ? -11.090 31.744 1.732 1.00 11.19 239 VAL B N 1
ATOM 5044 C CA . VAL B 1 241 ? -9.984 31.992 0.814 1.00 10.01 239 VAL B CA 1
ATOM 5045 C C . VAL B 1 241 ? -9.766 33.485 0.740 1.00 12.85 239 VAL B C 1
ATOM 5046 O O . VAL B 1 241 ? -8.636 33.971 0.739 1.00 13.80 239 VAL B O 1
ATOM 5050 N N . TYR B 1 242 ? -10.870 34.214 0.707 1.00 14.24 240 TYR B N 1
ATOM 5051 C CA . TYR B 1 242 ? -10.820 35.654 0.808 1.00 13.67 240 TYR B CA 1
ATOM 5052 C C . TYR B 1 242 ? -10.133 36.081 2.116 1.00 16.43 240 TYR B C 1
ATOM 5053 O O . TYR B 1 242 ? -9.259 36.948 2.103 1.00 16.79 240 TYR B O 1
ATOM 5062 N N . ALA B 1 243 ? -10.507 35.472 3.238 1.00 15.76 241 ALA B N 1
ATOM 5063 C CA . ALA B 1 243 ? -9.848 35.795 4.506 1.00 12.62 241 ALA B CA 1
ATOM 5064 C C . ALA B 1 243 ? -8.356 35.481 4.444 1.00 14.22 241 ALA B C 1
ATOM 5065 O O . ALA B 1 243 ? -7.522 36.323 4.800 1.00 14.08 241 ALA B O 1
ATOM 5067 N N . PHE B 1 244 ? -8.021 34.281 3.973 1.00 13.87 242 PHE B N 1
ATOM 5068 C CA . PHE B 1 244 ? -6.622 33.903 3.807 1.00 11.47 242 PHE B CA 1
ATOM 5069 C C . PHE B 1 244 ? -5.882 34.936 2.973 1.00 13.38 242 PHE B C 1
ATOM 5070 O O . PHE B 1 244 ? -4.757 35.328 3.296 1.00 13.07 242 PHE B O 1
ATOM 5078 N N . SER B 1 245 ? -6.506 35.351 1.877 1.00 11.35 243 SER B N 1
ATOM 5079 C CA . SER B 1 245 ? -5.803 36.184 0.923 1.00 14.71 243 SER B CA 1
ATOM 5080 C C . SER B 1 245 ? -5.540 37.564 1.536 1.00 17.15 243 SER B C 1
ATOM 5081 O O . SER B 1 245 ? -4.509 38.187 1.285 1.00 17.66 243 SER B O 1
ATOM 5084 N N . ARG B 1 246 ? -6.461 38.014 2.376 1.00 15.64 244 ARG B N 1
ATOM 5085 C CA . ARG B 1 246 ? -6.289 39.262 3.101 1.00 18.56 244 ARG B CA 1
ATOM 5086 C C . ARG B 1 246 ? -5.109 39.125 4.066 1.00 16.73 244 ARG B C 1
ATOM 5087 O O . ARG B 1 246 ? -4.250 40.000 4.160 1.00 17.08 244 ARG B O 1
ATOM 5095 N N . ILE B 1 247 ? -5.069 38.009 4.779 1.00 15.61 245 ILE B N 1
ATOM 5096 C CA . ILE B 1 247 ? -3.970 37.744 5.686 1.00 15.67 245 ILE B CA 1
ATOM 5097 C C . ILE B 1 247 ? -2.629 37.676 4.955 1.00 18.38 245 ILE B C 1
ATOM 5098 O O . ILE B 1 247 ? -1.645 38.296 5.386 1.00 17.34 245 ILE B O 1
ATOM 5103 N N . CYS B 1 248 ? -2.586 36.928 3.852 1.00 16.06 246 CYS B N 1
ATOM 5104 C CA . CYS B 1 248 ? -1.315 36.705 3.168 1.00 13.99 246 CYS B CA 1
ATOM 5105 C C . CYS B 1 248 ? -0.800 38.007 2.548 1.00 15.56 246 CYS B C 1
ATOM 5106 O O . CYS B 1 248 ? 0.385 38.328 2.647 1.00 12.06 246 CYS B O 1
ATOM 5109 N N . HIS B 1 249 ? -1.703 38.744 1.910 1.00 17.74 247 HIS B N 1
ATOM 5110 C CA . HIS B 1 249 ? -1.360 39.985 1.228 1.00 16.39 247 HIS B CA 1
ATOM 5111 C C . HIS B 1 249 ? -0.783 40.989 2.217 1.00 16.77 247 HIS B C 1
ATOM 5112 O O . HIS B 1 249 ? 0.304 41.519 2.013 1.00 16.36 247 HIS B O 1
ATOM 5119 N N . GLN B 1 250 ? -1.510 41.232 3.300 1.00 17.23 248 GLN B N 1
ATOM 5120 C CA . GLN B 1 250 ? -1.089 42.227 4.279 1.00 18.25 248 GLN B CA 1
ATOM 5121 C C . GLN B 1 250 ? 0.206 41.841 4.999 1.00 18.79 248 GLN B C 1
ATOM 5122 O O . GLN B 1 250 ? 1.092 42.672 5.205 1.00 17.46 248 GLN B O 1
ATOM 5128 N N . SER B 1 251 ? 0.322 40.573 5.362 1.00 15.69 249 SER B N 1
ATOM 5129 C CA . SER B 1 251 ? 1.466 40.124 6.144 1.00 18.55 249 SER B CA 1
ATOM 5130 C C . SER B 1 251 ? 2.763 40.174 5.346 1.00 15.53 249 SER B C 1
ATOM 5131 O O . SER B 1 251 ? 3.791 40.595 5.858 1.00 13.57 249 SER B O 1
ATOM 5134 N N . VAL B 1 252 ? 2.702 39.743 4.090 1.00 14.97 250 VAL B N 1
ATOM 5135 C CA . VAL B 1 252 ? 3.862 39.809 3.209 1.00 17.26 250 VAL B CA 1
ATOM 5136 C C . VAL B 1 252 ? 4.296 41.263 3.053 1.00 16.94 250 VAL B C 1
ATOM 5137 O O . VAL B 1 252 ? 5.489 41.559 3.072 1.00 17.36 250 VAL B O 1
ATOM 5141 N N . GLU B 1 253 ? 3.318 42.164 2.927 1.00 19.77 251 GLU B N 1
ATOM 5142 C CA . GLU B 1 253 ? 3.590 43.602 2.792 1.00 19.72 251 GLU B CA 1
ATOM 5143 C C . GLU B 1 253 ? 4.381 44.117 3.982 1.00 20.48 251 GLU B C 1
ATOM 5144 O O . GLU B 1 253 ? 5.370 44.814 3.811 1.00 19.04 251 GLU B O 1
ATOM 5150 N N . LYS B 1 254 ? 3.935 43.764 5.188 1.00 18.21 252 LYS B N 1
ATOM 5151 C CA . LYS B 1 254 ? 4.637 44.143 6.405 1.00 15.39 252 LYS B CA 1
ATOM 5152 C C . LYS B 1 254 ? 6.046 43.553 6.475 1.00 20.45 252 LYS B C 1
ATOM 5153 O O . LYS B 1 254 ? 6.987 44.237 6.878 1.00 19.82 252 LYS B O 1
ATOM 5159 N N . ALA B 1 255 ? 6.192 42.285 6.090 1.00 17.12 253 ALA B N 1
ATOM 5160 C CA . ALA B 1 255 ? 7.508 41.652 6.083 1.00 17.79 253 ALA B CA 1
ATOM 5161 C C . ALA B 1 255 ? 8.481 42.394 5.180 1.00 20.11 253 ALA B C 1
ATOM 5162 O O . ALA B 1 255 ? 9.667 42.510 5.491 1.00 21.29 253 ALA B O 1
ATOM 5164 N N . LYS B 1 256 ? 7.989 42.886 4.053 1.00 19.66 254 LYS B N 1
ATOM 5165 C CA . LYS B 1 256 ? 8.851 43.626 3.150 1.00 22.84 254 LYS B CA 1
ATOM 5166 C C . LYS B 1 256 ? 9.257 44.962 3.767 1.00 22.37 254 LYS B C 1
ATOM 5167 O O . LYS B 1 256 ? 10.359 45.447 3.518 1.00 26.49 254 LYS B O 1
ATOM 5173 N N . ARG B 1 257 ? 8.370 45.553 4.563 1.00 16.95 255 ARG B N 1
ATOM 5174 C CA . ARG B 1 257 ? 8.694 46.795 5.256 1.00 22.38 255 ARG B CA 1
ATOM 5175 C C . ARG B 1 257 ? 9.764 46.595 6.324 1.00 23.91 255 ARG B C 1
ATOM 5176 O O . ARG B 1 257 ? 10.502 47.524 6.653 1.00 23.69 255 ARG B O 1
ATOM 5184 N N . MET B 1 258 ? 9.851 45.382 6.861 1.00 22.77 256 MET B N 1
ATOM 5185 C CA . MET B 1 258 ? 10.886 45.054 7.836 1.00 22.82 256 MET B CA 1
ATOM 5186 C C . MET B 1 258 ? 12.230 44.813 7.150 1.00 22.81 256 MET B C 1
ATOM 5187 O O . MET B 1 258 ? 13.277 45.090 7.714 1.00 28.44 256 MET B O 1
ATOM 5192 N N . GLY B 1 259 ? 12.189 44.296 5.929 1.00 22.65 257 GLY B N 1
ATOM 5193 C CA . GLY B 1 259 ? 13.389 44.051 5.155 1.00 22.45 257 GLY B CA 1
ATOM 5194 C C . GLY B 1 259 ? 14.242 42.893 5.627 1.00 22.39 257 GLY B C 1
ATOM 5195 O O . GLY B 1 259 ? 14.043 42.365 6.721 1.00 21.74 257 GLY B O 1
ATOM 5196 N N . ASP B 1 260 ? 15.192 42.500 4.781 1.00 25.70 258 ASP B N 1
ATOM 5197 C CA . ASP B 1 260 ? 16.185 41.478 5.110 1.00 23.68 258 ASP B CA 1
ATOM 5198 C C . ASP B 1 260 ? 16.786 41.720 6.474 1.00 23.18 258 ASP B C 1
ATOM 5199 O O . ASP B 1 260 ? 17.055 42.860 6.821 1.00 30.05 258 ASP B O 1
ATOM 5204 N N . PRO B 1 261 ? 17.021 40.644 7.245 1.00 25.43 259 PRO B N 1
ATOM 5205 C CA . PRO B 1 261 ? 16.886 39.239 6.833 1.00 20.34 259 PRO B CA 1
ATOM 5206 C C . PRO B 1 261 ? 15.505 38.585 7.081 1.00 20.72 259 PRO B C 1
ATOM 5207 O O . PRO B 1 261 ? 15.377 37.367 6.908 1.00 15.35 259 PRO B O 1
ATOM 5211 N N . LEU B 1 262 ? 14.495 39.356 7.481 1.00 19.21 260 LEU B N 1
ATOM 5212 C CA . LEU B 1 262 ? 13.169 38.777 7.688 1.00 17.99 260 LEU B CA 1
ATOM 5213 C C . LEU B 1 262 ? 12.682 38.124 6.407 1.00 17.23 260 LEU B C 1
ATOM 5214 O O . LEU B 1 262 ? 12.752 38.728 5.337 1.00 16.84 260 LEU B O 1
ATOM 5219 N N . VAL B 1 263 ? 12.228 36.878 6.520 1.00 14.92 261 VAL B N 1
ATOM 5220 C CA . VAL B 1 263 ? 11.553 36.192 5.424 1.00 12.89 261 VAL B CA 1
ATOM 5221 C C . VAL B 1 263 ? 10.226 35.658 5.945 1.00 13.71 261 VAL B C 1
ATOM 5222 O O . VAL B 1 263 ? 10.101 35.333 7.125 1.00 14.10 261 VAL B O 1
ATOM 5226 N N . LEU B 1 264 ? 9.230 35.609 5.068 1.00 13.16 262 LEU B N 1
ATOM 5227 C CA . LEU B 1 264 ? 7.890 35.164 5.420 1.00 10.99 262 LEU B CA 1
ATOM 5228 C C . LEU B 1 264 ? 7.281 34.418 4.220 1.00 16.54 262 LEU B C 1
ATOM 5229 O O . LEU B 1 264 ? 7.226 34.939 3.099 1.00 12.02 262 LEU B O 1
ATOM 5234 N N . THR B 1 265 ? 6.839 33.187 4.451 1.00 11.22 263 THR B N 1
ATOM 5235 C CA . THR B 1 265 ? 6.349 32.369 3.356 1.00 12.29 263 THR B CA 1
ATOM 5236 C C . THR B 1 265 ? 5.041 31.678 3.715 1.00 12.11 263 THR B C 1
ATOM 5237 O O . THR B 1 265 ? 4.918 31.067 4.781 1.00 11.90 263 THR B O 1
ATOM 5241 N N . PHE B 1 266 ? 4.066 31.791 2.817 1.00 12.32 264 PHE B N 1
ATOM 5242 C CA . PHE B 1 266 ? 2.823 31.024 2.902 1.00 9.73 264 PHE B CA 1
ATOM 5243 C C . PHE B 1 266 ? 2.838 29.998 1.766 1.00 13.36 264 PHE B C 1
ATOM 5244 O O . PHE B 1 266 ? 2.314 30.251 0.673 1.00 11.28 264 PHE B O 1
ATOM 5252 N N . GLY B 1 267 ? 3.447 28.845 2.022 1.00 13.15 265 GLY B N 1
ATOM 5253 C CA . GLY B 1 267 ? 3.744 27.892 0.964 1.00 15.03 265 GLY B CA 1
ATOM 5254 C C . GLY B 1 267 ? 2.687 26.840 0.705 1.00 13.16 265 GLY B C 1
ATOM 5255 O O . GLY B 1 267 ? 2.651 26.244 -0.360 1.00 12.38 265 GLY B O 1
ATOM 5256 N N . LYS B 1 268 ? 1.819 26.613 1.681 1.00 12.31 266 LYS B N 1
ATOM 5257 C CA . LYS B 1 268 ? 0.807 25.580 1.559 1.00 12.55 266 LYS B CA 1
ATOM 5258 C C . LYS B 1 268 ? -0.562 26.159 1.884 1.00 12.31 266 LYS B C 1
ATOM 5259 O O . LYS B 1 268 ? -0.756 26.763 2.929 1.00 12.34 266 LYS B O 1
ATOM 5265 N N . VAL B 1 269 ? -1.514 25.981 0.983 1.00 11.94 267 VAL B N 1
ATOM 5266 C CA . VAL B 1 269 ? -2.875 26.445 1.208 1.00 11.60 267 VAL B CA 1
ATOM 5267 C C . VAL B 1 269 ? -3.842 25.337 0.800 1.00 12.37 267 VAL B C 1
ATOM 5268 O O . VAL B 1 269 ? -3.737 24.772 -0.297 1.00 11.99 267 VAL B O 1
ATOM 5272 N N . GLU B 1 270 ? -4.770 25.000 1.686 1.00 12.43 268 GLU B N 1
ATOM 5273 C CA . GLU B 1 270 ? -5.744 23.966 1.367 1.00 14.50 268 GLU B CA 1
ATOM 5274 C C . GLU B 1 270 ? -7.179 24.387 1.660 1.00 12.37 268 GLU B C 1
ATOM 5275 O O . GLU B 1 270 ? -7.671 24.222 2.776 1.00 11.76 268 GLU B O 1
ATOM 5281 N N . PRO B 1 271 ? -7.855 24.949 0.652 1.00 10.83 269 PRO B N 1
ATOM 5282 C CA . PRO B 1 271 ? -9.253 25.321 0.874 1.00 11.79 269 PRO B CA 1
ATOM 5283 C C . PRO B 1 271 ? -10.134 24.090 0.767 1.00 11.83 269 PRO B C 1
ATOM 5284 O O . PRO B 1 271 ? -9.738 23.120 0.137 1.00 12.41 269 PRO B O 1
ATOM 5288 N N . ARG B 1 272 ? -11.297 24.125 1.412 1.00 11.83 270 ARG B N 1
ATOM 5289 C CA . ARG B 1 272 ? -12.284 23.057 1.311 1.00 11.43 270 ARG B CA 1
ATOM 5290 C C . ARG B 1 272 ? -13.628 23.704 1.011 1.00 14.13 270 ARG B C 1
ATOM 5291 O O . ARG B 1 272 ? -13.970 24.718 1.610 1.00 13.52 270 ARG B O 1
ATOM 5299 N N . PRO B 1 273 ? -14.405 23.110 0.097 1.00 12.70 271 PRO B N 1
ATOM 5300 C CA . PRO B 1 273 ? -14.097 21.834 -0.560 1.00 12.24 271 PRO B CA 1
ATOM 5301 C C . PRO B 1 273 ? -13.202 22.027 -1.778 1.00 16.26 271 PRO B C 1
ATOM 5302 O O . PRO B 1 273 ? -12.911 21.042 -2.457 1.00 15.35 271 PRO B O 1
ATOM 5306 N N . ASN B 1 274 ? -12.790 23.267 -2.053 1.00 9.28 272 ASN B N 1
ATOM 5307 C CA . ASN B 1 274 ? -11.873 23.548 -3.164 1.00 14.04 272 ASN B CA 1
ATOM 5308 C C . ASN B 1 274 ? -12.503 23.297 -4.541 1.00 13.17 272 ASN B C 1
ATOM 5309 O O . ASN B 1 274 ? -11.935 22.601 -5.379 1.00 12.43 272 ASN B O 1
ATOM 5314 N N . THR B 1 275 ? -13.680 23.880 -4.747 1.00 11.44 273 THR B N 1
ATOM 5315 C CA . THR B 1 275 ? -14.472 23.689 -5.945 1.00 10.49 273 THR B CA 1
ATOM 5316 C C . THR B 1 275 ? -14.886 25.066 -6.487 1.00 11.96 273 THR B C 1
ATOM 5317 O O . THR B 1 275 ? -15.226 25.970 -5.711 1.00 9.90 273 THR B O 1
ATOM 5321 N N . VAL B 1 276 ? -14.838 25.215 -7.812 1.00 10.26 274 VAL B N 1
ATOM 5322 C CA . VAL B 1 276 ? -15.044 26.503 -8.482 1.00 12.41 274 VAL B CA 1
ATOM 5323 C C . VAL B 1 276 ? -16.305 27.267 -8.036 1.00 9.94 274 VAL B C 1
ATOM 5324 O O . VAL B 1 276 ? -16.248 28.472 -7.755 1.00 11.07 274 VAL B O 1
ATOM 5328 N N . ASN B 1 277 ? -17.419 26.562 -7.914 1.00 10.71 275 ASN B N 1
ATOM 5329 C CA . ASN B 1 277 ? -18.698 27.216 -7.620 1.00 11.71 275 ASN B CA 1
ATOM 5330 C C . ASN B 1 277 ? -19.132 27.031 -6.164 1.00 12.53 275 ASN B C 1
ATOM 5331 O O . ASN B 1 277 ? -20.317 27.017 -5.851 1.00 9.92 275 ASN B O 1
ATOM 5336 N N . VAL B 1 278 ? -18.154 26.891 -5.272 1.00 11.43 276 VAL B N 1
ATOM 5337 C CA . VAL B 1 278 ? -18.442 26.784 -3.850 1.00 11.04 276 VAL B CA 1
ATOM 5338 C C . VAL B 1 278 ? -17.592 27.776 -3.066 1.00 11.56 276 VAL B C 1
ATOM 5339 O O . VAL B 1 278 ? -16.358 27.702 -3.109 1.00 13.04 276 VAL B O 1
ATOM 5343 N N . VAL B 1 279 ? -18.242 28.705 -2.366 1.00 9.92 277 VAL B N 1
ATOM 5344 C CA . VAL B 1 279 ? -17.562 29.542 -1.388 1.00 10.92 277 VAL B CA 1
ATOM 5345 C C . VAL B 1 279 ? -16.938 28.587 -0.375 1.00 11.92 277 VAL B C 1
ATOM 5346 O O . VAL B 1 279 ? -17.633 27.777 0.220 1.00 11.29 277 VAL B O 1
ATOM 5350 N N . PRO B 1 280 ? -15.617 28.658 -0.210 1.00 11.92 278 PRO B N 1
ATOM 5351 C CA . PRO B 1 280 ? -14.877 27.692 0.613 1.00 12.13 278 PRO B CA 1
ATOM 5352 C C . PRO B 1 280 ? -15.051 27.956 2.105 1.00 13.99 278 PRO B C 1
ATOM 5353 O O . PRO B 1 280 ? -14.626 29.001 2.613 1.00 14.85 278 PRO B O 1
ATOM 5357 N N . GLY B 1 281 ? -15.674 27.007 2.795 1.00 12.82 279 GLY B N 1
ATOM 5358 C CA . GLY B 1 281 ? -15.999 27.170 4.201 1.00 15.24 279 GLY B CA 1
ATOM 5359 C C . GLY B 1 281 ? -14.856 26.884 5.151 1.00 15.08 279 GLY B C 1
ATOM 5360 O O . GLY B 1 281 ? -14.986 27.092 6.356 1.00 16.20 279 GLY B O 1
ATOM 5361 N N . LYS B 1 282 ? -13.748 26.384 4.610 1.00 14.21 280 LYS B N 1
ATOM 5362 C CA . LYS B 1 282 ? -12.565 26.097 5.402 1.00 14.17 280 LYS B CA 1
ATOM 5363 C C . LYS B 1 282 ? -11.307 26.252 4.558 1.00 12.13 280 LYS B C 1
ATOM 5364 O O . LYS B 1 282 ? -11.280 25.824 3.408 1.00 13.16 280 LYS B O 1
ATOM 5370 N N . THR B 1 283 ? -10.277 26.866 5.131 1.00 11.27 281 THR B N 1
ATOM 5371 C CA . THR B 1 283 ? -8.948 26.899 4.529 1.00 10.06 281 THR B CA 1
ATOM 5372 C C . THR B 1 283 ? -7.919 26.613 5.618 1.00 14.45 281 THR B C 1
ATOM 5373 O O . THR B 1 283 ? -7.991 27.153 6.726 1.00 12.26 281 THR B O 1
ATOM 5377 N N . THR B 1 284 ? -6.987 25.724 5.309 1.00 12.89 282 THR B N 1
ATOM 5378 C CA . THR B 1 284 ? -5.873 25.439 6.196 1.00 14.46 282 THR B CA 1
ATOM 5379 C C . THR B 1 284 ? -4.624 25.876 5.448 1.00 13.49 282 THR B C 1
ATOM 5380 O O . THR B 1 284 ? -4.421 25.477 4.299 1.00 15.05 282 THR B O 1
ATOM 5384 N N . PHE B 1 285 ? -3.788 26.693 6.071 1.00 10.15 283 PHE B N 1
ATOM 5385 C CA . PHE B 1 285 ? -2.564 27.116 5.403 1.00 11.94 283 PHE B CA 1
ATOM 5386 C C . PHE B 1 285 ? -1.425 27.153 6.382 1.00 11.85 283 PHE B C 1
ATOM 5387 O O . PHE B 1 285 ? -1.651 27.094 7.589 1.00 12.30 283 PHE B O 1
ATOM 5395 N N . THR B 1 286 ? -0.205 27.262 5.865 1.00 11.28 284 THR B N 1
ATOM 5396 C CA . THR B 1 286 ? 0.969 27.353 6.720 1.00 11.17 284 THR B CA 1
ATOM 5397 C C . THR B 1 286 ? 1.651 28.716 6.655 1.00 11.43 284 THR B C 1
ATOM 5398 O O . THR B 1 286 ? 1.505 29.476 5.698 1.00 11.56 284 THR B O 1
ATOM 5402 N N . ILE B 1 287 ? 2.415 29.002 7.696 1.00 14.11 285 ILE B N 1
ATOM 5403 C CA . ILE B 1 287 ? 3.268 30.173 7.755 1.00 13.50 285 ILE B CA 1
ATOM 5404 C C . ILE B 1 287 ? 4.664 29.696 8.091 1.00 14.22 285 ILE B C 1
ATOM 5405 O O . ILE B 1 287 ? 4.834 28.867 8.980 1.00 15.52 285 ILE B O 1
ATOM 5410 N N . ASP B 1 288 ? 5.655 30.202 7.364 1.00 13.54 286 ASP B N 1
ATOM 5411 C CA . ASP B 1 288 ? 7.061 29.957 7.654 1.00 13.04 286 ASP B CA 1
ATOM 5412 C C . ASP B 1 288 ? 7.699 31.348 7.772 1.00 15.13 286 ASP B C 1
ATOM 5413 O O . ASP B 1 288 ? 7.590 32.168 6.848 1.00 12.21 286 ASP B O 1
ATOM 5418 N N . CYS B 1 289 ? 8.337 31.625 8.906 1.00 14.29 287 CYS B N 1
ATOM 5419 C CA . CYS B 1 289 ? 8.890 32.958 9.163 1.00 13.73 287 CYS B CA 1
ATOM 5420 C C . CYS B 1 289 ? 10.203 32.854 9.925 1.00 15.21 287 CYS B C 1
ATOM 5421 O O . CYS B 1 289 ? 10.272 32.189 10.950 1.00 17.37 287 CYS B O 1
ATOM 5424 N N . ARG B 1 290 ? 11.247 33.513 9.422 1.00 14.74 288 ARG B N 1
ATOM 5425 C CA . ARG B 1 290 ? 12.582 33.389 9.991 1.00 14.80 288 ARG B CA 1
ATOM 5426 C C . ARG B 1 290 ? 13.295 34.734 10.110 1.00 16.54 288 ARG B C 1
ATOM 5427 O O . ARG B 1 290 ? 12.980 35.690 9.389 1.00 15.45 288 ARG B O 1
ATOM 5435 N N . HIS B 1 291 ? 14.246 34.794 11.039 1.00 14.77 289 HIS B N 1
ATOM 5436 C CA . HIS B 1 291 ? 15.075 35.973 11.254 1.00 16.66 289 HIS B CA 1
ATOM 5437 C C . HIS B 1 291 ? 16.338 35.583 12.041 1.00 20.98 289 HIS B C 1
ATOM 5438 O O . HIS B 1 291 ? 16.345 34.572 12.756 1.00 16.92 289 HIS B O 1
ATOM 5445 N N . THR B 1 292 ? 17.410 36.362 11.884 1.00 17.86 290 THR B N 1
ATOM 5446 C CA . THR B 1 292 ? 18.643 36.139 12.646 1.00 19.40 290 THR B CA 1
ATOM 5447 C C . THR B 1 292 ? 18.509 36.519 14.122 1.00 19.69 290 THR B C 1
ATOM 5448 O O . THR B 1 292 ? 19.300 36.071 14.946 1.00 21.93 290 THR B O 1
ATOM 5452 N N . ASP B 1 293 ? 17.515 37.345 14.450 1.00 23.86 291 ASP B N 1
ATOM 5453 C CA . ASP B 1 293 ? 17.319 37.827 15.822 1.00 21.54 291 ASP B CA 1
ATOM 5454 C C . ASP B 1 293 ? 16.043 37.295 16.468 1.00 24.53 291 ASP B C 1
ATOM 5455 O O . ASP B 1 293 ? 14.938 37.478 15.941 1.00 21.82 291 ASP B O 1
ATOM 5460 N N . ALA B 1 294 ? 16.197 36.681 17.636 1.00 22.32 292 ALA B N 1
ATOM 5461 C CA . ALA B 1 294 ? 15.076 36.051 18.318 1.00 24.16 292 ALA B CA 1
ATOM 5462 C C . ALA B 1 294 ? 13.933 37.010 18.633 1.00 25.95 292 ALA B C 1
ATOM 5463 O O . ALA B 1 294 ? 12.758 36.663 18.466 1.00 22.42 292 ALA B O 1
ATOM 5465 N N . ALA B 1 295 ? 14.268 38.205 19.109 1.00 23.30 293 ALA B N 1
ATOM 5466 C CA . ALA B 1 295 ? 13.230 39.135 19.531 1.00 24.77 293 ALA B CA 1
ATOM 5467 C C . ALA B 1 295 ? 12.462 39.687 18.333 1.00 20.52 293 ALA B C 1
ATOM 5468 O O . ALA B 1 295 ? 11.249 39.831 18.393 1.00 23.42 293 ALA B O 1
ATOM 5470 N N . VAL B 1 296 ? 13.167 40.013 17.253 1.00 20.04 294 VAL B N 1
ATOM 5471 C CA . VAL B 1 296 ? 12.491 40.473 16.048 1.00 21.82 294 VAL B CA 1
ATOM 5472 C C . VAL B 1 296 ? 11.525 39.414 15.525 1.00 19.15 294 VAL B C 1
ATOM 5473 O O . VAL B 1 296 ? 10.401 39.736 15.161 1.00 20.49 294 VAL B O 1
ATOM 5477 N N . LEU B 1 297 ? 11.955 38.155 15.513 1.00 17.94 295 LEU B N 1
ATOM 5478 C CA . LEU B 1 297 ? 11.115 37.066 15.013 1.00 18.07 295 LEU B CA 1
ATOM 5479 C C . LEU B 1 297 ? 9.866 36.915 15.855 1.00 19.90 295 LEU B C 1
ATOM 5480 O O . LEU B 1 297 ? 8.758 36.778 15.329 1.00 21.31 295 LEU B O 1
ATOM 5485 N N . ARG B 1 298 ? 10.060 36.935 17.170 1.00 23.03 296 ARG B N 1
ATOM 5486 C CA . ARG B 1 298 ? 8.972 36.800 18.128 1.00 21.91 296 ARG B CA 1
ATOM 5487 C C . ARG B 1 298 ? 8.006 37.962 17.992 1.00 22.73 296 ARG B C 1
ATOM 5488 O O . ARG B 1 298 ? 6.801 37.762 17.932 1.00 21.96 296 ARG B O 1
ATOM 5496 N N . ASP B 1 299 ? 8.535 39.180 17.928 1.00 21.02 297 ASP B N 1
ATOM 5497 C CA . ASP B 1 299 ? 7.669 40.347 17.820 1.00 22.81 297 ASP B CA 1
ATOM 5498 C C . ASP B 1 299 ? 6.878 40.363 16.506 1.00 20.26 297 ASP B C 1
ATOM 5499 O O . ASP B 1 299 ? 5.673 40.595 16.506 1.00 22.31 297 ASP B O 1
ATOM 5504 N N . PHE B 1 300 ? 7.556 40.129 15.392 1.00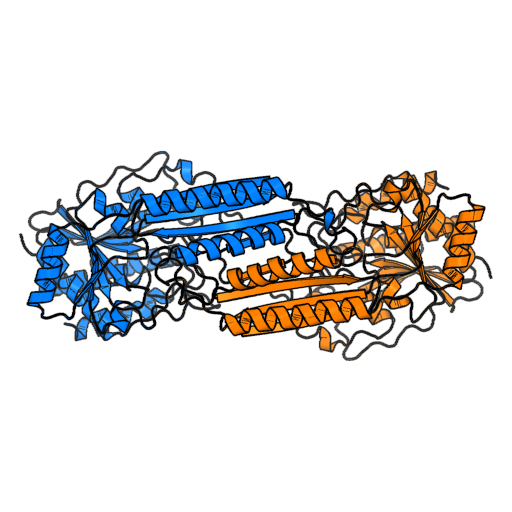 15.01 298 PHE B N 1
ATOM 5505 C CA . PHE B 1 300 ? 6.877 40.158 14.109 1.00 15.61 298 PHE B CA 1
ATOM 5506 C C . PHE B 1 300 ? 5.761 39.112 14.024 1.00 18.57 298 PHE B C 1
ATOM 5507 O O . PHE B 1 300 ? 4.619 39.438 13.674 1.00 20.24 298 PHE B O 1
ATOM 5515 N N . THR B 1 301 ? 6.079 37.866 14.369 1.00 16.48 299 THR B N 1
ATOM 5516 C CA . THR B 1 301 ? 5.092 36.794 14.268 1.00 20.09 299 THR B CA 1
ATOM 5517 C C . THR B 1 301 ? 3.936 36.950 15.256 1.00 22.25 299 THR B C 1
ATOM 5518 O O . THR B 1 301 ? 2.798 36.592 14.941 1.00 21.28 299 THR B O 1
ATOM 5522 N N . GLN B 1 302 ? 4.207 37.494 16.440 1.00 21.44 300 GLN B N 1
ATOM 5523 C CA . GLN B 1 302 ? 3.108 37.763 17.366 1.00 22.04 300 GLN B CA 1
ATOM 5524 C C . GLN B 1 302 ? 2.217 38.879 16.835 1.00 19.13 300 GLN B C 1
ATOM 5525 O O . GLN B 1 302 ? 1.004 38.833 16.986 1.00 25.18 300 GLN B O 1
ATOM 5531 N N . GLN B 1 303 ? 2.803 39.862 16.167 1.00 20.00 301 GLN B N 1
ATOM 5532 C CA . GLN B 1 303 ? 1.984 40.883 15.514 1.00 25.50 301 GLN B CA 1
ATOM 5533 C C . GLN B 1 303 ? 1.143 40.255 14.393 1.00 23.54 301 GLN B C 1
ATOM 5534 O O . GLN B 1 303 ? -0.004 40.635 14.166 1.00 25.41 301 GLN B O 1
ATOM 5540 N N . LEU B 1 304 ? 1.731 39.292 13.695 1.00 19.69 302 LEU B N 1
ATOM 5541 C CA . LEU B 1 304 ? 1.032 38.569 12.644 1.00 21.21 302 LEU B CA 1
ATOM 5542 C C . LEU B 1 304 ? -0.135 37.792 13.244 1.00 18.99 302 LEU B C 1
ATOM 5543 O O . LEU B 1 304 ? -1.224 37.751 12.668 1.00 15.47 302 LEU B O 1
ATOM 5548 N N . GLU B 1 305 ? 0.090 37.197 14.414 1.00 19.88 303 GLU B N 1
ATOM 5549 C CA . GLU B 1 305 ? -0.976 36.488 15.125 1.00 18.90 303 GLU B CA 1
ATOM 5550 C C . GLU B 1 305 ? -2.145 37.404 15.485 1.00 22.67 303 GLU B C 1
ATOM 5551 O O . GLU B 1 305 ? -3.295 37.010 15.373 1.00 22.30 303 GLU B O 1
ATOM 5557 N N . ASN B 1 306 ? -1.845 38.624 15.919 1.00 23.30 304 ASN B N 1
ATOM 5558 C CA . ASN B 1 306 ? -2.885 39.603 16.221 1.00 21.57 304 ASN B CA 1
ATOM 5559 C C . ASN B 1 306 ? -3.634 40.059 14.973 1.00 21.46 304 ASN B C 1
ATOM 5560 O O . ASN B 1 306 ? -4.865 40.145 14.979 1.00 24.07 304 ASN B O 1
ATOM 5565 N N . ASP B 1 307 ? -2.888 40.356 13.910 1.00 18.59 305 ASP B N 1
ATOM 5566 C CA . ASP B 1 307 ? -3.475 40.733 12.626 1.00 20.60 305 ASP B CA 1
ATOM 5567 C C . ASP B 1 307 ? -4.479 39.690 12.111 1.00 20.65 305 ASP B C 1
ATOM 5568 O O . ASP B 1 307 ? -5.574 40.036 11.653 1.00 19.53 305 ASP B O 1
ATOM 5573 N N . MET B 1 308 ? -4.097 38.420 12.190 1.00 17.29 306 MET B N 1
ATOM 5574 C CA . MET B 1 308 ? -4.942 37.335 11.701 1.00 18.56 306 MET B CA 1
ATOM 5575 C C . MET B 1 308 ? -6.199 37.204 12.542 1.00 18.11 306 MET B C 1
ATOM 5576 O O . MET B 1 308 ? -7.295 37.036 12.002 1.00 19.66 306 MET B O 1
ATOM 5581 N N . ARG B 1 309 ? -6.044 37.270 13.863 1.00 15.99 307 ARG B N 1
ATOM 5582 C CA . ARG B 1 309 ? -7.208 37.290 14.759 1.00 24.12 307 ARG B CA 1
ATOM 5583 C C . ARG B 1 309 ? -8.174 38.436 14.461 1.00 17.75 307 ARG B C 1
ATOM 5584 O O . ARG B 1 309 ? -9.389 38.244 14.436 1.00 22.27 307 ARG B O 1
ATOM 5592 N N . ALA B 1 310 ? -7.619 39.625 14.258 1.00 18.18 308 ALA B N 1
ATOM 5593 C CA . ALA B 1 310 ? -8.410 40.824 13.962 1.00 24.30 308 ALA B CA 1
ATOM 5594 C C . ALA B 1 310 ? -9.212 40.678 12.666 1.00 23.17 308 ALA B C 1
ATOM 5595 O O . ALA B 1 310 ? -10.419 40.925 12.639 1.00 26.07 308 ALA B O 1
ATOM 5597 N N . ILE B 1 311 ? -8.529 40.279 11.598 1.00 21.00 309 ILE B N 1
ATOM 5598 C CA . ILE B 1 311 ? -9.168 40.042 10.311 1.00 21.39 309 ILE B CA 1
ATOM 5599 C C . ILE B 1 311 ? -10.309 39.038 10.426 1.00 19.78 309 ILE B C 1
ATOM 5600 O O . ILE B 1 311 ? -11.408 39.289 9.941 1.00 23.28 309 ILE B O 1
ATOM 5605 N N . CYS B 1 312 ? -10.055 37.921 11.101 1.00 18.44 310 CYS B N 1
ATOM 5606 C CA . CYS B 1 312 ? -11.074 36.880 11.257 1.00 21.78 310 CYS B CA 1
ATOM 5607 C C . CYS B 1 312 ? -12.224 37.250 12.179 1.00 19.91 310 CYS B C 1
ATOM 5608 O O . CYS B 1 312 ? -13.342 36.776 11.994 1.00 21.49 310 CYS B O 1
ATOM 5611 N N . ASP B 1 313 ? -11.949 38.060 13.194 1.00 23.94 311 ASP B N 1
ATOM 5612 C CA . ASP B 1 313 ? -13.015 38.511 14.074 1.00 23.28 311 ASP B CA 1
ATOM 5613 C C . ASP B 1 313 ? -13.939 39.449 13.310 1.00 23.86 311 ASP B C 1
ATOM 5614 O O . ASP B 1 313 ? -15.160 39.398 13.448 1.00 26.53 311 ASP B O 1
ATOM 5619 N N . GLU B 1 314 ? -13.331 40.304 12.502 1.00 23.34 312 GLU B N 1
ATOM 5620 C CA . GLU B 1 314 ? -14.056 41.246 11.661 1.00 27.13 312 GLU B CA 1
ATOM 5621 C C . GLU B 1 314 ? -14.943 40.522 10.651 1.00 26.67 312 GLU B C 1
ATOM 5622 O O . GLU B 1 314 ? -16.005 41.013 10.282 1.00 28.63 312 GLU B O 1
ATOM 5628 N N . MET B 1 315 ? -14.513 39.334 10.233 1.00 25.86 313 MET B N 1
ATOM 5629 C CA . MET B 1 315 ? -15.217 38.577 9.211 1.00 22.40 313 MET B CA 1
ATOM 5630 C C . MET B 1 315 ? -16.122 37.501 9.808 1.00 25.38 313 MET B C 1
ATOM 5631 O O . MET B 1 315 ? -16.804 36.787 9.072 1.00 26.87 313 MET B O 1
ATOM 5636 N N . ASP B 1 316 ? -16.122 37.380 11.133 1.00 23.79 314 ASP B N 1
ATOM 5637 C CA . ASP B 1 316 ? -16.899 36.338 11.811 1.00 26.43 314 ASP B CA 1
ATOM 5638 C C . ASP B 1 316 ? -16.432 34.937 11.377 1.00 26.54 314 ASP B C 1
ATOM 5639 O O . ASP B 1 316 ? -17.222 34.015 11.192 1.00 23.69 314 ASP B O 1
ATOM 5644 N N . ILE B 1 317 ? -15.123 34.789 11.223 1.00 27.65 315 ILE B N 1
ATOM 5645 C CA . ILE B 1 317 ? -14.541 33.512 10.827 1.00 22.42 315 ILE B CA 1
ATOM 5646 C C . ILE B 1 317 ? -13.721 32.950 11.981 1.00 18.95 315 ILE B C 1
ATOM 5647 O O . ILE B 1 317 ? -12.899 33.658 12.559 1.00 19.28 315 ILE B O 1
ATOM 5652 N N . GLY B 1 318 ? -13.963 31.691 12.336 1.00 16.30 316 GLY B N 1
ATOM 5653 C CA . GLY B 1 318 ? -13.198 31.065 13.398 1.00 17.81 316 GLY B CA 1
ATOM 5654 C C . GLY B 1 318 ? -11.757 30.844 12.961 1.00 24.16 316 GLY B C 1
ATOM 5655 O O . GLY B 1 318 ? -11.499 30.538 11.786 1.00 18.76 316 GLY B O 1
ATOM 5656 N N . ILE B 1 319 ? -10.810 30.998 13.887 1.00 19.07 317 ILE B N 1
ATOM 5657 C CA . ILE B 1 319 ? -9.406 30.747 13.565 1.00 16.73 317 ILE B CA 1
ATOM 5658 C C . ILE B 1 319 ? -8.691 29.906 14.623 1.00 20.13 317 ILE B C 1
ATOM 5659 O O . ILE B 1 319 ? -8.811 30.149 15.825 1.00 23.24 317 ILE B O 1
ATOM 5664 N N . ASP B 1 320 ? -7.950 28.910 14.162 1.00 17.25 318 ASP B N 1
ATOM 5665 C CA . ASP B 1 320 ? -7.079 28.163 15.037 1.00 17.83 318 ASP B CA 1
ATOM 5666 C C . ASP B 1 320 ? -5.627 28.352 14.593 1.00 19.04 318 ASP B C 1
ATOM 5667 O O . ASP B 1 320 ? -5.303 28.225 13.413 1.00 17.18 318 ASP B O 1
ATOM 5672 N N . ILE B 1 321 ? -4.753 28.665 15.544 1.00 20.59 319 ILE B N 1
ATOM 5673 C CA . ILE B 1 321 ? -3.362 28.949 15.225 1.00 18.87 319 ILE B CA 1
ATOM 5674 C C . ILE B 1 321 ? -2.470 27.941 15.921 1.00 20.68 319 ILE B C 1
ATOM 5675 O O . ILE B 1 321 ? -2.418 27.899 17.146 1.00 20.34 319 ILE B O 1
ATOM 5680 N N . ASP B 1 322 ? -1.765 27.129 15.139 1.00 17.43 320 ASP B N 1
ATOM 5681 C CA . ASP B 1 322 ? -0.967 26.046 15.697 1.00 17.12 320 ASP B CA 1
ATOM 5682 C C . ASP B 1 322 ? 0.514 26.240 15.382 1.00 18.69 320 ASP B C 1
ATOM 5683 O O . ASP B 1 322 ? 0.988 25.917 14.287 1.00 15.69 320 ASP B O 1
ATOM 5688 N N . LEU B 1 323 ? 1.234 26.783 16.358 1.00 17.40 321 LEU B N 1
ATOM 5689 C CA . LEU B 1 323 ? 2.667 26.998 16.235 1.00 16.46 321 LEU B CA 1
ATOM 5690 C C . LEU B 1 323 ? 3.347 25.681 16.529 1.00 18.76 321 LEU B C 1
ATOM 5691 O O . LEU B 1 323 ? 3.414 25.281 17.682 1.00 20.05 321 LEU B O 1
ATOM 5696 N N . TRP B 1 324 ? 3.837 24.993 15.497 1.00 21.09 322 TRP B N 1
ATOM 5697 C CA . TRP B 1 324 ? 4.439 23.673 15.696 1.00 16.01 322 TRP B CA 1
ATOM 5698 C C . TRP B 1 324 ? 5.951 23.617 15.586 1.00 21.30 322 TRP B C 1
ATOM 5699 O O . TRP B 1 324 ? 6.569 22.587 15.887 1.00 19.85 322 TRP B O 1
ATOM 5710 N N . MET B 1 325 ? 6.553 24.715 15.148 1.00 19.37 323 MET B N 1
ATOM 5711 C CA . MET B 1 325 ? 7.998 24.848 15.223 1.00 17.76 323 MET B CA 1
ATOM 5712 C C . MET B 1 325 ? 8.313 26.242 15.747 1.00 18.38 323 MET B C 1
ATOM 5713 O O . MET B 1 325 ? 7.844 27.236 15.202 1.00 15.24 323 MET B O 1
ATOM 5718 N N . ASP B 1 326 ? 9.082 26.302 16.830 1.00 22.94 324 ASP B N 1
ATOM 5719 C CA . ASP B 1 326 ? 9.530 27.566 17.422 1.00 21.51 324 ASP B CA 1
ATOM 5720 C C . ASP B 1 326 ? 10.976 27.362 17.871 1.00 23.14 324 ASP B C 1
ATOM 5721 O O . ASP B 1 326 ? 11.242 26.875 18.973 1.00 22.20 324 ASP B O 1
ATOM 5726 N N . GLU B 1 327 ? 11.909 27.686 16.985 1.00 23.17 325 GLU B N 1
ATOM 5727 C CA . GLU B 1 327 ? 13.330 27.482 17.242 1.00 22.03 325 GLU B CA 1
ATOM 5728 C C . GLU B 1 327 ? 14.048 28.819 17.360 1.00 20.22 325 GLU B C 1
ATOM 5729 O O . GLU B 1 327 ? 13.864 29.699 16.522 1.00 19.66 325 GLU B O 1
ATOM 5735 N N . GLU B 1 328 ? 14.867 28.967 18.396 1.00 23.36 326 GLU B N 1
ATOM 5736 C CA . GLU B 1 328 ? 15.712 30.154 18.539 1.00 23.55 326 GLU B CA 1
ATOM 5737 C C . GLU B 1 328 ? 16.876 30.100 17.555 1.00 18.45 326 GLU B C 1
ATOM 5738 O O . GLU B 1 328 ? 17.276 29.015 17.141 1.00 19.70 326 GLU B O 1
ATOM 5744 N N . PRO B 1 329 ? 17.429 31.270 17.188 1.00 16.66 327 PRO B N 1
ATOM 5745 C CA . PRO B 1 329 ? 18.695 31.251 16.449 1.00 17.51 327 PRO B CA 1
ATOM 5746 C C . PRO B 1 329 ? 19.797 30.770 17.370 1.00 18.19 327 PRO B C 1
ATOM 5747 O O . PRO B 1 329 ? 19.646 30.853 18.581 1.00 22.41 327 PRO B O 1
ATOM 5751 N N . VAL B 1 330 ? 20.875 30.250 16.806 1.00 17.24 328 VAL B N 1
ATOM 5752 C CA . VAL B 1 330 ? 21.922 29.651 17.607 1.00 21.94 328 VAL B CA 1
ATOM 5753 C C . VAL B 1 330 ? 23.259 29.859 16.921 1.00 21.67 328 VAL B C 1
ATOM 5754 O O . VAL B 1 330 ? 23.349 29.769 15.700 1.00 22.79 328 VAL B O 1
ATOM 5758 N N . PRO B 1 331 ? 24.298 30.186 17.699 1.00 24.70 329 PRO B N 1
ATOM 5759 C CA . PRO B 1 331 ? 25.646 30.320 17.125 1.00 25.92 329 PRO B CA 1
ATOM 5760 C C . PRO B 1 331 ? 26.381 28.976 17.018 1.00 22.47 329 PRO B C 1
ATOM 5761 O O . PRO B 1 331 ? 26.130 28.066 17.808 1.00 24.41 329 PRO B O 1
ATOM 5765 N N . MET B 1 332 ? 27.268 28.856 16.034 1.00 21.72 330 MET B N 1
ATOM 5766 C CA . MET B 1 332 ? 28.149 27.701 15.948 1.00 24.36 330 MET B CA 1
ATOM 5767 C C . MET B 1 332 ? 29.268 27.882 16.961 1.00 27.87 330 MET B C 1
ATOM 5768 O O . MET B 1 332 ? 29.526 29.003 17.412 1.00 32.69 330 MET B O 1
ATOM 5773 N N . ASN B 1 333 ? 29.931 26.785 17.313 1.00 29.22 331 ASN B N 1
ATOM 5774 C CA . ASN B 1 333 ? 31.012 26.813 18.300 1.00 30.58 331 ASN B CA 1
ATOM 5775 C C . ASN B 1 333 ? 32.201 27.715 17.900 1.00 28.62 331 ASN B C 1
ATOM 5776 O O . ASN B 1 333 ? 32.773 27.588 16.807 1.00 26.34 331 ASN B O 1
ATOM 5781 N N . LYS B 1 334 ? 32.556 28.627 18.801 1.00 29.88 332 LYS B N 1
ATOM 5782 C CA . LYS B 1 334 ? 33.599 29.621 18.548 1.00 32.41 332 LYS B CA 1
ATOM 5783 C C . LYS B 1 334 ? 34.941 28.967 18.230 1.00 30.57 332 LYS B C 1
ATOM 5784 O O . LYS B 1 334 ? 35.626 29.345 17.281 1.00 30.84 332 LYS B O 1
ATOM 5790 N N . GLU B 1 335 ? 35.305 27.977 19.029 1.00 31.11 333 GLU B N 1
ATOM 5791 C CA . GLU B 1 335 ? 36.584 27.302 18.864 1.00 36.46 333 GLU B CA 1
ATOM 5792 C C . GLU B 1 335 ? 36.670 26.589 17.512 1.00 30.68 333 GLU B C 1
ATOM 5793 O O . GLU B 1 335 ? 37.674 26.703 16.794 1.00 28.05 333 GLU B O 1
ATOM 5799 N N . LEU B 1 336 ? 35.606 25.870 17.160 1.00 30.08 334 LEU B N 1
ATOM 5800 C CA . LEU B 1 336 ? 35.542 25.172 15.873 1.00 27.32 334 LEU B CA 1
ATOM 5801 C C . LEU B 1 336 ? 35.509 26.134 14.682 1.00 24.58 334 LEU B C 1
ATOM 5802 O O . LEU B 1 336 ? 36.178 25.901 13.670 1.00 26.17 334 LEU B O 1
ATOM 5807 N N . VAL B 1 337 ? 34.715 27.196 14.787 1.00 23.61 335 VAL B N 1
ATOM 5808 C CA . VAL B 1 337 ? 34.677 28.190 13.719 1.00 26.20 335 VAL B CA 1
ATOM 5809 C C . VAL B 1 337 ? 36.099 28.715 13.480 1.00 28.78 335 VAL B C 1
ATOM 5810 O O . VAL B 1 337 ? 36.560 28.797 12.332 1.00 27.37 335 VAL B O 1
ATOM 5814 N N . ALA B 1 338 ? 36.803 29.023 14.570 1.00 27.63 336 ALA B N 1
ATOM 5815 C CA . ALA B 1 338 ? 38.202 29.463 14.484 1.00 26.85 336 ALA B CA 1
ATOM 5816 C C . ALA B 1 338 ? 39.082 28.410 13.818 1.00 30.11 336 ALA B C 1
ATOM 5817 O O . ALA B 1 338 ? 39.882 28.725 12.931 1.00 30.49 336 ALA B O 1
ATOM 5819 N N . THR B 1 339 ? 38.932 27.155 14.234 1.00 29.58 337 THR B N 1
ATOM 5820 C CA . THR B 1 339 ? 39.705 26.085 13.609 1.00 29.62 337 THR B CA 1
ATOM 5821 C C . THR B 1 339 ? 39.411 26.001 12.122 1.00 30.18 337 THR B C 1
ATOM 5822 O O . THR B 1 339 ? 40.325 25.920 11.300 1.00 31.89 337 THR B O 1
ATOM 5826 N N . LEU B 1 340 ? 38.127 26.034 11.782 1.00 28.91 338 LEU B N 1
ATOM 5827 C CA . LEU B 1 340 ? 37.703 25.979 10.392 1.00 26.31 338 LEU B CA 1
ATOM 5828 C C . LEU B 1 340 ? 38.240 27.176 9.598 1.00 27.18 338 LEU B C 1
ATOM 5829 O O . LEU B 1 340 ? 38.725 27.027 8.478 1.00 26.60 338 LEU B O 1
ATOM 5834 N N . THR B 1 341 ? 38.139 28.366 10.185 1.00 27.64 339 THR B N 1
ATOM 5835 C CA . THR B 1 341 ? 38.667 29.582 9.572 1.00 28.31 339 THR B CA 1
ATOM 5836 C C . THR B 1 341 ? 40.181 29.465 9.355 1.00 32.81 339 THR B C 1
ATOM 5837 O O . THR B 1 341 ? 40.699 29.794 8.286 1.00 32.26 339 THR B O 1
ATOM 5841 N N . GLU B 1 342 ? 40.884 28.982 10.374 1.00 29.36 340 GLU B N 1
ATOM 5842 C CA . GLU B 1 342 ? 42.325 28.798 10.274 1.00 36.49 340 GLU B CA 1
ATOM 5843 C C . GLU B 1 342 ? 42.661 27.766 9.212 1.00 37.94 340 GLU B C 1
ATOM 5844 O O . GLU B 1 342 ? 43.671 27.893 8.513 1.00 37.86 340 GLU B O 1
ATOM 5850 N N . LEU B 1 343 ? 41.807 26.751 9.086 1.00 33.49 341 LEU B N 1
ATOM 5851 C CA . LEU B 1 343 ? 41.976 25.759 8.033 1.00 33.10 341 LEU B CA 1
ATOM 5852 C C . LEU B 1 343 ? 41.863 26.407 6.661 1.00 32.81 341 LEU B C 1
ATOM 5853 O O . LEU B 1 343 ? 42.695 26.168 5.787 1.00 34.36 341 LEU B O 1
ATOM 5858 N N . CYS B 1 344 ? 40.834 27.227 6.470 1.00 30.79 342 CYS B N 1
ATOM 5859 C CA . CYS B 1 344 ? 40.648 27.923 5.195 1.00 33.59 342 CYS B CA 1
ATOM 5860 C C . CYS B 1 344 ? 41.832 28.834 4.853 1.00 33.92 342 CYS B C 1
ATOM 5861 O O . CYS B 1 344 ? 42.244 28.920 3.691 1.00 29.23 342 CYS B O 1
ATOM 5864 N N . GLU B 1 345 ? 42.361 29.512 5.871 1.00 33.81 343 GLU B N 1
ATOM 5865 C CA . GLU B 1 345 ? 43.529 30.380 5.711 1.00 36.96 343 GLU B CA 1
ATOM 5866 C C . GLU B 1 345 ? 44.722 29.594 5.173 1.00 37.64 343 GLU B C 1
ATOM 5867 O O . GLU B 1 345 ? 45.308 29.975 4.162 1.00 35.08 343 GLU B O 1
ATOM 5873 N N . ARG B 1 346 ? 45.051 28.481 5.832 1.00 38.88 344 ARG B N 1
ATOM 5874 C CA . ARG B 1 346 ? 46.202 27.660 5.447 1.00 37.50 344 ARG B CA 1
ATOM 5875 C C . ARG B 1 346 ? 46.069 27.076 4.048 1.00 38.16 344 ARG B C 1
ATOM 5876 O O . ARG B 1 346 ? 47.060 26.937 3.326 1.00 35.63 344 ARG B O 1
ATOM 5884 N N . GLU B 1 347 ? 44.846 26.717 3.670 1.00 36.77 345 GLU B N 1
ATOM 5885 C CA . GLU B 1 347 ? 44.601 26.103 2.366 1.00 33.89 345 GLU B CA 1
ATOM 5886 C C . GLU B 1 347 ? 44.386 27.160 1.302 1.00 33.24 345 GLU B C 1
ATOM 5887 O O . GLU B 1 347 ? 44.234 26.843 0.115 1.00 30.20 345 GLU B O 1
ATOM 5893 N N . LYS B 1 348 ? 44.380 28.418 1.742 1.00 37.02 346 LYS B N 1
ATOM 5894 C CA . LYS B 1 348 ? 44.168 29.551 0.856 1.00 36.55 346 LYS B CA 1
ATOM 5895 C C . LYS B 1 348 ? 42.859 29.370 0.098 1.00 34.08 346 LYS B C 1
ATOM 5896 O O . LYS B 1 348 ? 42.791 29.571 -1.116 1.00 31.90 346 LYS B O 1
ATOM 5902 N N . LEU B 1 349 ? 41.826 28.952 0.823 1.00 30.03 347 LEU B N 1
ATOM 5903 C CA . LEU B 1 349 ? 40.495 28.844 0.238 1.00 30.93 347 LEU B CA 1
ATOM 5904 C C . LEU B 1 349 ? 39.825 30.208 0.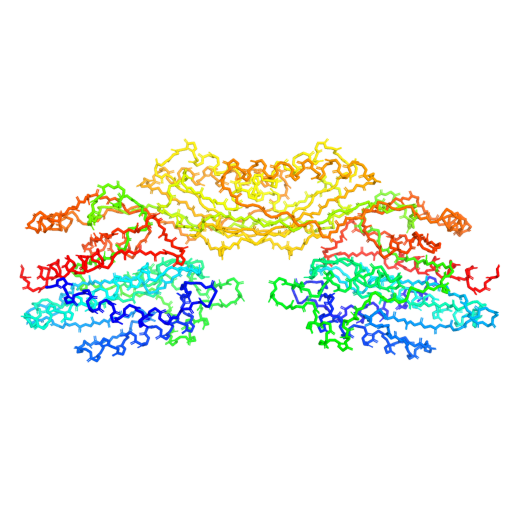275 1.00 28.92 347 LEU B C 1
ATOM 5905 O O . LEU B 1 349 ? 39.881 30.916 1.282 1.00 31.09 347 LEU B O 1
ATOM 5910 N N . ASN B 1 350 ? 39.191 30.575 -0.826 1.00 28.91 348 ASN B N 1
ATOM 5911 C CA . ASN B 1 350 ? 38.429 31.805 -0.868 1.00 27.62 348 ASN B CA 1
ATOM 5912 C C . ASN B 1 350 ? 37.130 31.650 -0.077 1.00 27.29 348 ASN B C 1
ATOM 5913 O O . ASN B 1 350 ? 36.100 31.245 -0.615 1.00 29.23 348 ASN B O 1
ATOM 5918 N N . TYR B 1 351 ? 37.200 31.967 1.209 1.00 27.36 349 TYR B N 1
ATOM 5919 C CA . TYR B 1 351 ? 36.090 31.744 2.116 1.00 26.30 349 TYR B CA 1
ATOM 5920 C C . TYR B 1 351 ? 35.455 33.041 2.593 1.00 26.11 349 TYR B C 1
ATOM 5921 O O . TYR B 1 351 ? 36.054 34.118 2.513 1.00 23.62 349 TYR B O 1
ATOM 5930 N N . ARG B 1 352 ? 34.236 32.933 3.100 1.00 22.72 350 ARG B N 1
ATOM 5931 C CA . ARG B 1 352 ? 33.666 34.026 3.860 1.00 25.14 350 ARG B CA 1
ATOM 5932 C C . ARG B 1 352 ? 32.954 33.484 5.085 1.00 26.17 350 ARG B C 1
ATOM 5933 O O . ARG B 1 352 ? 32.610 32.302 5.141 1.00 23.71 350 ARG B O 1
ATOM 5941 N N . VAL B 1 353 ? 32.770 34.348 6.076 1.00 20.62 351 VAL B N 1
ATOM 5942 C CA . VAL B 1 353 ? 32.055 34.005 7.291 1.00 20.15 351 VAL B CA 1
ATOM 5943 C C . VAL B 1 353 ? 30.611 34.457 7.115 1.00 24.87 351 VAL B C 1
ATOM 5944 O O . VAL B 1 353 ? 30.369 35.599 6.741 1.00 22.97 351 VAL B O 1
ATOM 5948 N N . MET B 1 354 ? 29.649 33.576 7.372 1.00 20.19 352 MET B N 1
ATOM 5949 C CA . MET B 1 354 ? 28.261 33.930 7.115 1.00 19.80 352 MET B CA 1
ATOM 5950 C C . MET B 1 354 ? 27.301 33.169 8.007 1.00 20.31 352 MET B C 1
ATOM 5951 O O . MET B 1 354 ? 27.684 32.200 8.660 1.00 21.33 352 MET B O 1
ATOM 5956 N N . HIS B 1 355 ? 26.058 33.639 8.055 1.00 18.61 353 HIS B N 1
ATOM 5957 C CA . HIS B 1 355 ? 25.000 32.931 8.753 1.00 20.35 353 HIS B CA 1
ATOM 5958 C C . HIS B 1 355 ? 24.203 32.087 7.769 1.00 20.75 353 HIS B C 1
ATOM 5959 O O . HIS B 1 355 ? 24.237 32.317 6.550 1.00 19.55 353 HIS B O 1
ATOM 5966 N N . SER B 1 356 ? 23.498 31.098 8.308 1.00 18.90 354 SER B N 1
ATOM 5967 C CA . SER B 1 356 ? 22.643 30.239 7.506 1.00 14.33 354 SER B CA 1
ATOM 5968 C C . SER B 1 356 ? 21.204 30.695 7.651 1.00 17.64 354 SER B C 1
ATOM 5969 O O . SER B 1 356 ? 20.680 30.781 8.762 1.00 17.60 354 SER B O 1
ATOM 5972 N N . GLY B 1 357 ? 20.570 31.002 6.525 1.00 16.16 355 GLY B N 1
ATOM 5973 C CA . GLY B 1 357 ? 19.163 31.345 6.522 1.00 15.78 355 GLY B CA 1
ATOM 5974 C C . GLY B 1 357 ? 18.280 30.100 6.517 1.00 15.04 355 GLY B C 1
ATOM 5975 O O . GLY B 1 357 ? 17.075 30.206 6.639 1.00 15.44 355 GLY B O 1
ATOM 5976 N N . ALA B 1 358 ? 18.879 28.922 6.360 1.00 15.48 356 ALA B N 1
ATOM 5977 C CA . ALA B 1 358 ? 18.115 27.672 6.403 1.00 17.03 356 ALA B CA 1
ATOM 5978 C C . ALA B 1 358 ? 18.354 27.001 7.740 1.00 17.68 356 ALA B C 1
ATOM 5979 O O . ALA B 1 358 ? 19.352 27.278 8.407 1.00 21.10 356 ALA B O 1
ATOM 5981 N N . GLY B 1 359 ? 17.444 26.125 8.141 1.00 14.96 357 GLY B N 1
ATOM 5982 C CA . GLY B 1 359 ? 17.631 25.365 9.360 1.00 14.87 357 GLY B CA 1
ATOM 5983 C C . GLY B 1 359 ? 18.423 24.108 9.074 1.00 15.63 357 GLY B C 1
ATOM 5984 O O . GLY B 1 359 ? 18.421 23.625 7.939 1.00 16.97 357 GLY B O 1
ATOM 5985 N N . HIS B 1 360 ? 19.101 23.588 10.097 1.00 14.66 358 HIS B N 1
ATOM 5986 C CA . HIS B 1 360 ? 19.960 22.415 9.955 1.00 13.65 358 HIS B CA 1
ATOM 5987 C C . HIS B 1 360 ? 19.961 21.619 11.247 1.00 15.00 358 HIS B C 1
ATOM 5988 O O . HIS B 1 360 ? 19.710 22.169 12.319 1.00 17.29 358 HIS B O 1
ATOM 5995 N N . ASP B 1 361 ? 20.241 20.325 11.147 1.00 13.99 359 ASP B N 1
ATOM 5996 C CA . ASP B 1 361 ? 20.454 19.515 12.343 1.00 20.53 359 ASP B CA 1
ATOM 5997 C C . ASP B 1 361 ? 21.538 20.125 13.250 1.00 17.46 359 ASP B C 1
ATOM 5998 O O . ASP B 1 361 ? 21.469 20.009 14.474 1.00 18.87 359 ASP B O 1
ATOM 6003 N N . ALA B 1 362 ? 22.526 20.780 12.642 1.00 15.67 360 ALA B N 1
ATOM 6004 C CA . ALA B 1 362 ? 23.584 21.460 13.395 1.00 15.71 360 ALA B CA 1
ATOM 6005 C C . ALA B 1 362 ? 23.055 22.400 14.466 1.00 15.92 360 ALA B C 1
ATOM 6006 O O . ALA B 1 362 ? 23.694 22.590 15.499 1.00 18.36 360 ALA B O 1
ATOM 6008 N N . GLN B 1 363 ? 21.890 22.994 14.230 1.00 17.39 361 GLN B N 1
ATOM 6009 C CA . GLN B 1 363 ? 21.324 23.921 15.201 1.00 15.67 361 GLN B CA 1
ATOM 6010 C C . GLN B 1 363 ? 20.752 23.184 16.416 1.00 20.69 361 GLN B C 1
ATOM 6011 O O . GLN B 1 363 ? 20.614 23.765 17.496 1.00 19.56 361 GLN B O 1
ATOM 6017 N N . ILE B 1 364 ? 20.410 21.907 16.239 1.00 19.62 362 ILE B N 1
ATOM 6018 C CA . ILE B 1 364 ? 19.908 21.095 17.349 1.00 16.61 362 ILE B CA 1
ATOM 6019 C C . ILE B 1 364 ? 21.100 20.561 18.156 1.00 20.21 362 ILE B C 1
ATOM 6020 O O . ILE B 1 364 ? 21.040 20.444 19.386 1.00 20.47 362 ILE B O 1
ATOM 6025 N N . PHE B 1 365 ? 22.183 20.267 17.440 1.00 17.83 363 PHE B N 1
ATOM 6026 C CA . PHE B 1 365 ? 23.442 19.821 18.026 1.00 19.58 363 PHE B CA 1
ATOM 6027 C C . PHE B 1 365 ? 24.137 20.912 18.846 1.00 25.90 363 PHE B C 1
ATOM 6028 O O . PHE B 1 365 ? 24.607 20.649 19.959 1.00 22.68 363 PHE B O 1
ATOM 6036 N N . ALA B 1 366 ? 24.188 22.126 18.291 1.00 23.33 364 ALA B N 1
ATOM 6037 C CA . ALA B 1 366 ? 25.015 23.214 18.836 1.00 25.37 364 ALA B CA 1
ATOM 6038 C C . ALA B 1 366 ? 24.947 23.444 20.340 1.00 24.01 364 ALA B C 1
ATOM 6039 O O . ALA B 1 366 ? 25.979 23.584 20.973 1.00 26.82 364 ALA B O 1
ATOM 6041 N N . PRO B 1 367 ? 23.738 23.466 20.922 1.00 25.14 365 PRO B N 1
ATOM 6042 C CA . PRO B 1 367 ? 23.735 23.770 22.356 1.00 28.13 365 PRO B CA 1
ATOM 6043 C C . PRO B 1 367 ? 24.205 22.585 23.208 1.00 30.40 365 PRO B C 1
ATOM 6044 O O . PRO B 1 367 ? 24.290 22.693 24.432 1.00 31.42 365 PRO B O 1
ATOM 6048 N N . ARG B 1 368 ? 24.526 21.470 22.564 1.00 27.89 366 ARG B N 1
ATOM 6049 C CA . ARG B 1 368 ? 24.891 20.272 23.298 1.00 30.12 366 ARG B CA 1
ATOM 6050 C C . ARG B 1 368 ? 26.308 19.775 23.027 1.00 28.69 366 ARG B C 1
ATOM 6051 O O . ARG B 1 368 ? 27.009 19.391 23.955 1.00 35.70 366 ARG B O 1
ATOM 6059 N N . VAL B 1 369 ? 26.738 19.783 21.770 1.00 24.82 367 VAL B N 1
ATOM 6060 C CA . VAL B 1 369 ? 28.126 19.474 21.457 1.00 25.17 367 VAL B CA 1
ATOM 6061 C C . VAL B 1 369 ? 28.729 20.627 20.660 1.00 27.87 367 VAL B C 1
ATOM 6062 O O . VAL B 1 369 ? 27.996 21.457 20.135 1.00 25.96 367 VAL B O 1
ATOM 6066 N N . PRO B 1 370 ? 30.069 20.717 20.616 1.00 32.02 368 PRO B N 1
ATOM 6067 C CA . PRO B 1 370 ? 30.677 21.725 19.744 1.00 30.39 368 PRO B CA 1
ATOM 6068 C C . PRO B 1 370 ? 30.340 21.414 18.298 1.00 28.03 368 PRO B C 1
ATOM 6069 O O . PRO B 1 370 ? 30.593 20.290 17.857 1.00 26.82 368 PRO B O 1
ATOM 6073 N N . THR B 1 371 ? 29.749 22.370 17.583 1.00 25.08 369 THR B N 1
ATOM 6074 C CA . THR B 1 371 ? 29.411 22.142 16.181 1.00 24.37 369 THR B CA 1
ATOM 6075 C C . THR B 1 371 ? 29.682 23.337 15.281 1.00 21.92 369 THR B C 1
ATOM 6076 O O . THR B 1 371 ? 29.644 24.486 15.706 1.00 23.94 369 THR B O 1
ATOM 6080 N N . CYS B 1 372 ? 29.982 23.031 14.029 1.00 23.78 370 CYS B N 1
ATOM 6081 C CA . CYS B 1 372 ? 30.224 24.040 13.017 1.00 23.00 370 CYS B CA 1
ATOM 6082 C C . CYS B 1 372 ? 29.672 23.488 11.715 1.00 22.67 370 CYS B C 1
ATOM 6083 O O . CYS B 1 372 ? 29.367 22.292 11.618 1.00 20.41 370 CYS B O 1
ATOM 6086 N N . MET B 1 373 ? 29.533 24.359 10.726 1.00 19.59 371 MET B N 1
ATOM 6087 C CA . MET B 1 373 ? 29.062 23.960 9.418 1.00 20.03 371 MET B CA 1
ATOM 6088 C C . MET B 1 373 ? 30.009 24.496 8.371 1.00 18.10 371 MET B C 1
ATOM 6089 O O . MET B 1 373 ? 30.621 25.536 8.561 1.00 20.60 371 MET B O 1
ATOM 6094 N N . ILE B 1 374 ? 30.102 23.793 7.257 1.00 18.53 372 ILE B N 1
ATOM 6095 C CA . ILE B 1 374 ? 30.802 24.293 6.092 1.00 19.50 372 ILE B CA 1
ATOM 6096 C C . ILE B 1 374 ? 29.780 24.423 4.956 1.00 21.82 372 ILE B C 1
ATOM 6097 O O . ILE B 1 374 ? 29.062 23.467 4.655 1.00 20.18 372 ILE B O 1
ATOM 6102 N N . PHE B 1 375 ? 29.707 25.599 4.339 1.00 17.97 373 PHE B N 1
ATOM 6103 C CA . PHE B 1 375 ? 28.851 25.805 3.175 1.00 19.00 373 PHE B CA 1
ATOM 6104 C C . PHE B 1 375 ? 29.666 25.745 1.889 1.00 18.26 373 PHE B C 1
ATOM 6105 O O . PHE B 1 375 ? 30.820 26.157 1.876 1.00 20.54 373 PHE B O 1
ATOM 6113 N N . ILE B 1 376 ? 29.075 25.233 0.812 1.00 20.90 374 ILE B N 1
ATOM 6114 C CA . ILE B 1 376 ? 29.605 25.460 -0.532 1.00 15.48 374 ILE B CA 1
ATOM 6115 C C . ILE B 1 376 ? 28.531 26.209 -1.329 1.00 19.22 374 ILE B C 1
ATOM 6116 O O . ILE B 1 376 ? 27.396 26.290 -0.876 1.00 18.76 374 ILE B O 1
ATOM 6121 N N . PRO B 1 377 ? 28.884 26.776 -2.499 1.00 23.07 375 PRO B N 1
ATOM 6122 C CA . PRO B 1 377 ? 27.899 27.602 -3.205 1.00 21.19 375 PRO B CA 1
ATOM 6123 C C . PRO B 1 377 ? 26.693 26.833 -3.721 1.00 23.84 375 PRO B C 1
ATOM 6124 O O . PRO B 1 377 ? 26.740 25.615 -3.899 1.00 21.88 375 PRO B O 1
ATOM 6128 N N . SER B 1 378 ? 25.612 27.571 -3.948 1.00 21.80 376 SER B N 1
ATOM 6129 C CA . SER B 1 378 ? 24.457 27.062 -4.655 1.00 20.56 376 SER B CA 1
ATOM 6130 C C . SER B 1 378 ? 24.275 27.929 -5.885 1.00 20.33 376 SER B C 1
ATOM 6131 O O . SER B 1 378 ? 24.119 29.142 -5.763 1.00 20.95 376 SER B O 1
ATOM 6134 N N . ILE B 1 379 ? 24.297 27.342 -7.076 1.00 22.51 377 ILE B N 1
ATOM 6135 C CA . ILE B 1 379 ? 24.204 28.210 -8.243 1.00 28.64 377 ILE B CA 1
ATOM 6136 C C . ILE B 1 379 ? 22.816 28.854 -8.332 1.00 27.71 377 ILE B C 1
ATOM 6137 O O . ILE B 1 379 ? 21.785 28.194 -8.151 1.00 23.51 377 ILE B O 1
ATOM 6142 N N . ASN B 1 380 ? 22.823 30.163 -8.555 1.00 24.44 378 ASN B N 1
ATOM 6143 C CA . ASN B 1 380 ? 21.614 30.969 -8.634 1.00 24.11 378 ASN B CA 1
ATOM 6144 C C . ASN B 1 380 ? 20.778 30.991 -7.357 1.00 25.07 378 ASN B C 1
ATOM 6145 O O . ASN B 1 380 ? 19.663 31.500 -7.359 1.00 22.90 378 ASN B O 1
ATOM 6150 N N . GLY B 1 381 ? 21.327 30.463 -6.264 1.00 23.75 379 GLY B N 1
ATOM 6151 C CA . GLY B 1 381 ? 20.618 30.462 -4.994 1.00 21.64 379 GLY B CA 1
ATOM 6152 C C . GLY B 1 381 ? 19.287 29.725 -5.074 1.00 22.86 379 GLY B C 1
ATOM 6153 O O . GLY B 1 381 ? 18.317 30.068 -4.395 1.00 19.67 379 GLY B O 1
ATOM 6154 N N . ILE B 1 382 ? 19.248 28.710 -5.928 1.00 17.42 380 ILE B N 1
ATOM 6155 C CA . ILE B 1 382 ? 18.065 27.902 -6.110 1.00 17.40 380 ILE B CA 1
ATOM 6156 C C . ILE B 1 382 ? 18.134 26.710 -5.175 1.00 17.35 380 ILE B C 1
ATOM 6157 O O . ILE B 1 382 ? 19.102 25.949 -5.202 1.00 13.48 380 ILE B O 1
ATOM 6162 N N . SER B 1 383 ? 17.131 26.563 -4.321 1.00 14.35 381 SER B N 1
ATOM 6163 C CA . SER B 1 383 ? 17.026 25.343 -3.533 1.00 16.35 381 SER B CA 1
ATOM 6164 C C . SER B 1 383 ? 15.552 25.004 -3.375 1.00 16.61 381 SER B C 1
ATOM 6165 O O . SER B 1 383 ? 14.713 25.791 -3.799 1.00 17.39 381 SER B O 1
ATOM 6168 N N . HIS B 1 384 ? 15.246 23.839 -2.793 1.00 14.32 382 HIS B N 1
ATOM 6169 C CA . HIS B 1 384 ? 13.875 23.374 -2.661 1.00 14.91 382 HIS B CA 1
ATOM 6170 C C . HIS B 1 384 ? 13.185 23.434 -4.029 1.00 16.93 382 HIS B C 1
ATOM 6171 O O . HIS B 1 384 ? 12.030 23.841 -4.153 1.00 15.71 382 HIS B O 1
ATOM 6178 N N . ASN B 1 385 ? 13.928 23.020 -5.046 1.00 15.55 383 ASN B N 1
ATOM 6179 C CA . ASN B 1 385 ? 13.553 23.161 -6.447 1.00 17.99 383 ASN B CA 1
ATOM 6180 C C . ASN B 1 385 ? 14.445 22.167 -7.189 1.00 17.27 383 ASN B C 1
ATOM 6181 O O . ASN B 1 385 ? 15.640 22.106 -6.914 1.00 18.14 383 ASN B O 1
ATOM 6186 N N . PRO B 1 386 ? 13.876 21.381 -8.119 1.00 18.30 384 PRO B N 1
ATOM 6187 C CA . PRO B 1 386 ? 14.645 20.370 -8.865 1.00 17.37 384 PRO B CA 1
ATOM 6188 C C . PRO B 1 386 ? 15.908 20.915 -9.549 1.00 20.39 384 PRO B C 1
ATOM 6189 O O . PRO B 1 386 ? 16.850 20.150 -9.795 1.00 18.09 384 PRO B O 1
ATOM 6193 N N . ALA B 1 387 ? 15.937 22.215 -9.835 1.00 18.20 385 ALA B N 1
ATOM 6194 C CA . ALA B 1 387 ? 17.092 22.819 -10.511 1.00 20.05 385 ALA B CA 1
ATOM 6195 C C . ALA B 1 387 ? 18.262 23.166 -9.564 1.00 21.07 385 ALA B C 1
ATOM 6196 O O . ALA B 1 387 ? 19.247 23.767 -9.976 1.00 19.13 385 ALA B O 1
ATOM 6198 N N . GLU B 1 388 ? 18.140 22.784 -8.299 1.00 21.50 386 GLU B N 1
ATOM 6199 C CA . GLU B 1 388 ? 19.228 22.898 -7.332 1.00 20.83 386 GLU B CA 1
ATOM 6200 C C . GLU B 1 388 ? 20.502 22.258 -7.894 1.00 23.05 386 GLU B C 1
ATOM 6201 O O . GLU B 1 388 ? 20.510 21.072 -8.230 1.00 24.28 386 GLU B O 1
ATOM 6207 N N . ARG B 1 389 ? 21.565 23.049 -8.016 1.00 22.27 387 ARG B N 1
ATOM 6208 C CA . ARG B 1 389 ? 22.821 22.583 -8.614 1.00 26.27 387 ARG B CA 1
ATOM 6209 C C . ARG B 1 389 ? 23.996 23.324 -8.009 1.00 24.67 387 ARG B C 1
ATOM 6210 O O . ARG B 1 389 ? 23.903 24.509 -7.656 1.00 20.81 387 ARG B O 1
ATOM 6218 N N . THR B 1 390 ? 25.108 22.614 -7.928 1.00 24.13 388 THR B N 1
ATOM 6219 C CA . THR B 1 390 ? 26.378 23.182 -7.524 1.00 27.57 388 THR B CA 1
ATOM 6220 C C . THR B 1 390 ? 27.451 22.574 -8.428 1.00 27.80 388 THR B C 1
ATOM 6221 O O . THR B 1 390 ? 27.441 21.367 -8.671 1.00 22.13 388 THR B O 1
ATOM 6225 N N . ASN B 1 391 ? 28.344 23.418 -8.944 1.00 26.01 389 ASN B N 1
ATOM 6226 C CA . ASN B 1 391 ? 29.495 22.965 -9.723 1.00 30.09 389 ASN B CA 1
ATOM 6227 C C . ASN B 1 391 ? 30.240 21.827 -9.030 1.00 26.55 389 ASN B C 1
ATOM 6228 O O . ASN B 1 391 ? 30.458 21.862 -7.819 1.00 27.88 389 ASN B O 1
ATOM 6233 N N . ILE B 1 392 ? 30.640 20.828 -9.808 1.00 31.00 390 ILE B N 1
ATOM 6234 C CA . ILE B 1 392 ? 31.299 19.642 -9.273 1.00 28.06 390 ILE B CA 1
ATOM 6235 C C . ILE B 1 392 ? 32.596 19.949 -8.502 1.00 29.54 390 ILE B C 1
ATOM 6236 O O . ILE B 1 392 ? 32.891 19.307 -7.487 1.00 30.42 390 ILE B O 1
ATOM 6241 N N . THR B 1 393 ? 33.364 20.936 -8.954 1.00 32.01 391 THR B N 1
ATOM 6242 C CA . THR B 1 393 ? 34.612 21.243 -8.272 1.00 27.86 391 THR B CA 1
ATOM 6243 C C . THR B 1 393 ? 34.317 21.902 -6.934 1.00 28.41 391 THR B C 1
ATOM 6244 O O . THR B 1 393 ? 35.029 21.671 -5.956 1.00 28.02 391 THR B O 1
ATOM 6248 N N . ASP B 1 394 ? 33.249 22.692 -6.871 1.00 28.01 392 ASP B N 1
ATOM 6249 C CA . ASP B 1 394 ? 32.839 23.240 -5.584 1.00 24.22 392 ASP B CA 1
ATOM 6250 C C . ASP B 1 394 ? 32.451 22.114 -4.640 1.00 25.66 392 ASP B C 1
ATOM 6251 O O . ASP B 1 394 ? 32.840 22.122 -3.475 1.00 22.89 392 ASP B O 1
ATOM 6256 N N . LEU B 1 395 ? 31.700 21.135 -5.145 1.00 25.93 393 LEU B N 1
ATOM 6257 C CA . LEU B 1 395 ? 31.320 19.976 -4.333 1.00 24.11 393 LEU B CA 1
ATOM 6258 C C . LEU B 1 395 ? 32.555 19.206 -3.848 1.00 23.49 393 LEU B C 1
ATOM 6259 O O . LEU B 1 395 ? 32.680 18.910 -2.659 1.00 19.12 393 LEU B O 1
ATOM 6264 N N . ALA B 1 396 ? 33.455 18.888 -4.779 1.00 22.50 394 ALA B N 1
ATOM 6265 C CA . ALA B 1 396 ? 34.737 18.271 -4.438 1.00 25.44 394 ALA B CA 1
ATOM 6266 C C . ALA B 1 396 ? 35.481 19.100 -3.394 1.00 25.65 394 ALA B C 1
ATOM 6267 O O . ALA B 1 396 ? 35.981 18.561 -2.402 1.00 27.15 394 ALA B O 1
ATOM 6269 N N . GLU B 1 397 ? 35.532 20.412 -3.601 1.00 21.50 395 GLU B N 1
ATOM 6270 C CA . GLU B 1 397 ? 36.256 21.282 -2.683 1.00 26.01 395 GLU B CA 1
ATOM 6271 C C . GLU B 1 397 ? 35.653 21.281 -1.268 1.00 26.10 395 GLU B C 1
ATOM 6272 O O . GLU B 1 397 ? 36.368 21.400 -0.267 1.00 27.98 395 GLU B O 1
ATOM 6278 N N . GLY B 1 398 ? 34.337 21.136 -1.180 1.00 24.47 396 GLY B N 1
ATOM 6279 C CA . GLY B 1 398 ? 33.691 21.042 0.117 1.00 22.35 396 GLY B CA 1
ATOM 6280 C C . GLY B 1 398 ? 34.012 19.746 0.845 1.00 21.78 396 GLY B C 1
ATOM 6281 O O . GLY B 1 398 ? 34.225 19.738 2.056 1.00 23.40 396 GLY B O 1
ATOM 6282 N N . VAL B 1 399 ? 34.030 18.641 0.109 1.00 23.71 397 VAL B N 1
ATOM 6283 C CA . VAL B 1 399 ? 34.331 17.346 0.703 1.00 23.94 397 VAL B CA 1
ATOM 6284 C C . VAL B 1 399 ? 35.776 17.349 1.198 1.00 24.03 397 VAL B C 1
ATOM 6285 O O . VAL B 1 399 ? 36.061 16.899 2.309 1.00 25.41 397 VAL B O 1
ATOM 6289 N N . LYS B 1 400 ? 36.675 17.866 0.364 1.00 23.77 398 LYS B N 1
ATOM 6290 C CA . LYS B 1 400 ? 38.074 18.047 0.744 1.00 28.20 398 LYS B CA 1
ATOM 6291 C C . LYS B 1 400 ? 38.187 18.826 2.049 1.00 25.11 398 LYS B C 1
ATOM 6292 O O . LYS B 1 400 ? 38.881 18.408 2.976 1.00 22.40 398 LYS B O 1
ATOM 6298 N N . THR B 1 401 ? 37.485 19.951 2.131 1.00 24.26 399 THR B N 1
ATOM 6299 C CA . THR B 1 401 ? 37.552 20.773 3.328 1.00 21.15 399 THR B CA 1
ATOM 6300 C C . THR B 1 401 ? 37.044 19.993 4.521 1.00 22.90 399 THR B C 1
ATOM 6301 O O . THR B 1 401 ? 37.608 20.068 5.621 1.00 22.64 399 THR B O 1
ATOM 6305 N N . LEU B 1 402 ? 35.967 19.246 4.305 1.00 22.19 400 LEU B N 1
ATOM 6306 C CA . LEU B 1 402 ? 35.402 18.421 5.373 1.00 23.40 400 LEU B CA 1
ATOM 6307 C C . LEU B 1 402 ? 36.407 17.355 5.811 1.00 19.18 400 LEU B C 1
ATOM 6308 O O . LEU B 1 402 ? 36.586 17.113 6.999 1.00 20.27 400 LEU B O 1
ATOM 6313 N N . ALA B 1 403 ? 37.066 16.732 4.841 1.00 18.73 401 ALA B N 1
ATOM 6314 C CA . ALA B 1 403 ? 38.071 15.707 5.131 1.00 28.18 401 ALA B CA 1
ATOM 6315 C C . ALA B 1 403 ? 39.159 16.263 6.057 1.00 29.24 401 ALA B C 1
ATOM 6316 O O . ALA B 1 403 ? 39.444 15.695 7.119 1.00 27.88 401 ALA B O 1
ATOM 6318 N N . LEU B 1 404 ? 39.733 17.395 5.661 1.00 25.09 402 LEU B N 1
ATOM 6319 C CA . LEU B 1 404 ? 40.773 18.043 6.449 1.00 24.92 402 LEU B CA 1
ATOM 6320 C C . LEU B 1 404 ? 40.273 18.377 7.840 1.00 30.09 402 LEU B C 1
ATOM 6321 O O . LEU B 1 404 ? 40.967 18.152 8.834 1.00 30.84 402 LEU B O 1
ATOM 6326 N N . MET B 1 405 ? 39.062 18.913 7.915 1.00 27.58 403 MET B N 1
ATOM 6327 C CA . MET B 1 405 ? 38.493 19.260 9.203 1.00 26.18 403 MET B CA 1
ATOM 6328 C C . MET B 1 405 ? 38.364 18.028 10.114 1.00 29.02 403 MET B C 1
ATOM 6329 O O . MET B 1 405 ? 38.656 18.094 11.312 1.00 27.25 403 MET B O 1
ATOM 6334 N N . LEU B 1 406 ? 37.950 16.908 9.532 1.00 26.04 404 LEU B N 1
ATOM 6335 C CA . LEU B 1 406 ? 37.784 15.659 10.277 1.00 29.52 404 LEU B CA 1
ATOM 6336 C C . LEU B 1 406 ? 39.140 15.039 10.620 1.00 30.82 404 LEU B C 1
ATOM 6337 O O . LEU B 1 406 ? 39.304 14.443 11.687 1.00 32.24 404 LEU B O 1
ATOM 6342 N N . TYR B 1 407 ? 40.101 15.172 9.710 1.00 28.65 405 TYR B N 1
ATOM 6343 C CA . TYR B 1 407 ? 41.482 14.773 9.995 1.00 32.68 405 TYR B CA 1
ATOM 6344 C C . TYR B 1 407 ? 42.014 15.415 11.270 1.00 33.18 405 TYR B C 1
ATOM 6345 O O . TYR B 1 407 ? 42.660 14.756 12.077 1.00 37.68 405 TYR B O 1
ATOM 6354 N N . GLN B 1 408 ? 41.744 16.703 11.443 1.00 31.66 406 GLN B N 1
ATOM 6355 C CA . GLN B 1 408 ? 42.233 17.430 12.609 1.00 34.27 406 GLN B CA 1
ATOM 6356 C C . GLN B 1 408 ? 41.481 17.048 13.863 1.00 32.40 406 GLN B C 1
ATOM 6357 O O . GLN B 1 408 ? 42.057 16.969 14.944 1.00 31.44 406 GLN B O 1
ATOM 6363 N N . LEU B 1 409 ? 40.184 16.827 13.718 1.00 31.89 407 LEU B N 1
ATOM 6364 C CA . LEU B 1 409 ? 39.355 16.493 14.861 1.00 33.52 407 LEU B CA 1
ATOM 6365 C C . LEU B 1 409 ? 39.567 15.064 15.353 1.00 32.61 407 LEU B C 1
ATOM 6366 O O . LEU B 1 409 ? 39.405 14.788 16.542 1.00 33.76 407 LEU B O 1
ATOM 6371 N N . ALA B 1 410 ? 39.935 14.157 14.453 1.00 31.33 408 ALA B N 1
ATOM 6372 C CA . ALA B 1 410 ? 39.933 12.734 14.803 1.00 39.23 408 ALA B CA 1
ATOM 6373 C C . ALA B 1 410 ? 41.243 11.976 14.574 1.00 38.05 408 ALA B C 1
ATOM 6374 O O . ALA B 1 410 ? 41.566 11.083 15.344 1.00 39.38 408 ALA B O 1
ATOM 6376 N N . TRP B 1 411 ? 41.974 12.303 13.512 1.00 39.37 409 TRP B N 1
ATOM 6377 C CA . TRP B 1 411 ? 43.293 11.703 13.291 1.00 41.42 409 TRP B CA 1
ATOM 6378 C C . TRP B 1 411 ? 44.418 12.478 13.988 1.00 41.29 409 TRP B C 1
ATOM 6379 O O . TRP B 1 411 ? 45.598 12.216 13.753 1.00 49.56 409 TRP B O 1
ATOM 6390 N N . GLN B 1 412 ? 44.044 13.433 14.835 1.00 38.90 410 GLN B N 1
ATOM 6391 C CA . GLN B 1 412 ? 44.996 14.155 15.671 1.00 38.33 410 GLN B CA 1
ATOM 6392 C C . GLN B 1 412 ? 44.435 14.307 17.073 1.00 45.48 410 GLN B C 1
ATOM 6393 O O . GLN B 1 412 ? 43.222 14.380 17.272 1.00 43.92 410 GLN B O 1
ATOM 6399 N N . LYS B 1 413 ? 45.335 14.342 18.043 1.00 48.86 411 LYS B N 1
ATOM 6400 C CA . LYS B 1 413 ? 44.989 14.601 19.427 1.00 48.38 411 LYS B CA 1
ATOM 6401 C C . LYS B 1 413 ? 44.620 16.070 19.579 1.00 48.31 411 LYS B C 1
ATOM 6402 O O . LYS B 1 413 ? 45.197 16.919 18.899 1.00 54.01 411 LYS B O 1
#

CATH classification: 3.40.630.10 (+1 more: 3.30.70.360)

Solvent-accessible surface area: 29159 Å² total; per-residue (Å²): 77,48,102,73,0,90,124,14,0,88,117,4,21,84,63,0,14,66,26,5,60,33,143,87,23,28,6,26,0,32,6,4,10,104,69,0,38,78,0,0,73,56,0,55,128,77,1,47,94,31,56,8,102,26,73,63,27,103,0,0,0,0,2,0,46,25,73,9,96,113,81,61,144,50,1,2,0,0,0,0,5,0,1,6,1,38,31,2,3,43,6,8,0,2,0,0,0,0,0,0,11,11,0,0,36,30,1,48,87,102,113,34,50,0,39,32,0,0,0,0,0,1,0,0,4,9,8,5,21,40,8,41,21,1,2,0,0,0,31,3,5,11,17,78,0,59,2,89,80,0,87,132,29,62,20,67,186,55,70,28,0,51,94,8,0,144,83,11,65,22,100,19,20,145,56,73,25,121,62,45,163,44,7,87,7,0,0,0,0,2,0,6,2,5,36,56,0,73,86,78,56,37,33,0,0,0,0,62,30,2,5,0,1,6,8,2,32,0,27,0,70,19,55,23,8,6,0,7,19,7,42,23,72,152,28,78,10,0,0,19,0,0,0,39,1,1,39,69,2,4,48,67,0,91,202,102,30,107,50,0,6,0,0,2,0,48,3,38,0,109,20,27,5,8,2,0,0,0,10,88,0,28,0,7,1,1,0,3,20,56,63,43,60,43,5,124,96,16,0,70,79,2,37,94,17,2,118,59,9,0,118,124,30,99,9,39,36,85,28,64,66,40,6,82,37,127,32,21,96,7,41,163,114,13,22,42,35,0,32,97,2,0,95,142,67,177,23,80,49,69,74,19,75,1,14,2,19,0,0,0,4,7,0,20,84,102,13,55,0,0,0,0,2,0,10,0,43,91,6,11,0,2,20,62,48,6,110,16,77,41,63,34,5,0,38,0,0,29,1,0,0,33,0,0,63,48,30,0,16,65,184,79,50,95,75,0,92,124,18,1,84,112,5,20,84,46,0,14,66,25,5,60,33,144,90,22,27,6,27,0,30,7,5,12,107,73,0,40,78,0,0,90,43,0,57,138,69,0,48,89,32,52,8,99,31,82,59,25,102,0,0,0,0,2,0,49,22,61,5,100,116,78,57,148,44,0,2,0,0,0,0,4,0,1,8,2,41,35,2,2,28,6,10,0,3,0,1,0,0,0,0,14,10,0,1,37,25,0,46,88,104,113,33,51,0,39,35,0,0,0,0,0,0,0,0,4,9,9,4,21,42,7,45,20,1,2,0,0,0,28,3,6,8,15,79,1,62,2,90,77,0,82,134,33,60,20,71,186,54,68,25,0,44,97,9,0,151,86,12,66,23,109,17,18,147,58,75,32,120,52,45,149,46,10,106,5,0,0,0,0,3,1,6,2,5,35,59,0,75,85,76,52,37,35,0,0,0,0,62,31,2,5,0,1,15,7,3,33,0,26,0,66,18,65,21,10,6,0,8,19,8,44,22,72,155,29,70,8,0,0,19,0,0,0,38,2,1,30,70,1,4,47,68,0,101,201,103,27,102,51,1,6,0,0,2,0,53,2,41,1,114,19,28,6,8,2,0,0,0,8,86,0,35,0,7,1,0,0,3,18,54,63,35,44,47,6,104,95,15,0,84,76,4,26,76,16,1,107,61,9,1,119,129,28,100,8,38,48,82,47,67,64,41,6,83,36,132,32,18,92,5,37,163,120,15,22,45,44,0,30,102,1,0,93,135,62,178,21,83,52,74,70,18,74,0,14,1,19,1,0,0,5,5,0,18,84,106,12,54,0,0,0,0,2,0,8,0,64,101,6,16,0,4,21,51,59,1,139,14,79,42,65,33,5,0,35,0,0,32,1,0,0,32,0,0,61,51,31,0,16,60,168